Protein AF-0000000083795504 (afdb_homodimer)

Nearest PDB structures (foldseek):
  6hc2-assembly4_S  TM=4.265E-01  e=1.303E-07  Homo sapiens
  3ro3-assembly1_A  TM=8.798E-01  e=2.213E-03  Mus musculus
  3u3w-assembly1_B  TM=5.110E-01  e=3.982E-05  Bacillus thuringiensis Bt407
  8rsv-assembly1_A  TM=3.114E-01  e=2.878E-05  Bacillus phage phi3T
  8rtc-assembly1_A  TM=3.128E-01  e=3.982E-05  Bacillus phage phi3T

Radius of gyration: 34.55 Å; Cα contacts (8 Å, |Δi|>4): 1067; chains: 2; bounding box: 99×102×75 Å

InterPro domains:
  IPR001387 Cro/C1-type, helix-turn-helix domain [PF01381] (10-63)
  IPR001387 Cro/C1-type, helix-turn-helix domain [PS50943] (10-63)
  IPR001387 Cro/C1-type, helix-turn-helix domain [SM00530] (9-63)
  IPR001387 Cro/C1-type, helix-turn-helix domain [cd00093] (7-63)
  IPR010982 Lambda repressor-like, DNA-binding domain superfamily [SSF47413] (4-68)
  IPR011990 Tetratricopeptide-like helical domain superfamily [G3DSA:1.25.40.10] (1-102)
  IPR011990 Tetratricopeptide-like helical domain superfamily [G3DSA:1.25.40.10] (134-256)
  IPR011990 Tetratricopeptide-like helical domain superfamily [G3DSA:1.25.40.10] (257-430)
  IPR011990 Tetratricopeptide-like helical domain superfamily [SSF48452] (115-347)
  IPR019734 Tetratricopeptide repeat [SM00028] (75-108)
  IPR019734 Tetratricopeptide repeat [SM00028] (115-148)
  IPR019734 Tetratricopeptide repeat [SM00028] (155-188)
  IPR019734 Tetratricopeptide repeat [SM00028] (197-230)
  IPR019734 Tetratricopeptide repeat [SM00028] (237-270)
  IPR019734 Tetratricopeptide repeat [SM00028] (277-310)
  IPR019734 Tetratricopeptide repeat [SM00028] (395-428)
  IPR051476 Bacterial Response Regulator Aspartate Phosphatase [PTHR46630] (54-316)

Structure (mmCIF, N/CA/C/O backbone):
data_AF-0000000083795504-model_v1
#
loop_
_entity.id
_entity.type
_entity.pdbx_description
1 polymer 'Transcriptional regulator'
#
loop_
_atom_site.group_PDB
_atom_site.id
_atom_site.type_symbol
_atom_site.label_atom_id
_atom_site.label_alt_id
_atom_site.label_comp_id
_atom_site.label_asym_id
_atom_site.label_entity_id
_atom_site.label_seq_id
_atom_site.pdbx_PDB_ins_code
_atom_site.Cartn_x
_atom_site.Cartn_y
_atom_site.Cartn_z
_atom_site.occupancy
_atom_site.B_iso_or_equiv
_atom_site.auth_seq_id
_atom_site.auth_comp_id
_atom_site.auth_asym_id
_atom_site.auth_atom_id
_atom_site.pdbx_PDB_model_num
ATOM 1 N N . MET A 1 1 ? 1.932 30.531 -11.609 1 74.56 1 MET A N 1
ATOM 2 C CA . MET A 1 1 ? 0.791 30.781 -10.734 1 74.56 1 MET A CA 1
ATOM 3 C C . MET A 1 1 ? 0.932 32.125 -10.016 1 74.56 1 MET A C 1
ATOM 5 O O . MET A 1 1 ? 2.039 32.5 -9.641 1 74.56 1 MET A O 1
ATOM 9 N N . GLU A 1 2 ? -0.147 32.719 -10.016 1 80.94 2 GLU A N 1
ATOM 10 C CA . GLU A 1 2 ? -0.09 34.094 -9.508 1 80.94 2 GLU A CA 1
ATOM 11 C C . GLU A 1 2 ? -0.393 34.156 -8.016 1 80.94 2 GLU A C 1
ATOM 13 O O . GLU A 1 2 ? -1.283 33.438 -7.535 1 80.94 2 GLU A O 1
ATOM 18 N N . ILE A 1 3 ? 0.431 34.812 -7.25 1 87.06 3 ILE A N 1
ATOM 19 C CA . ILE A 1 3 ? 0.24 35.062 -5.828 1 87.06 3 ILE A CA 1
ATOM 20 C C . ILE A 1 3 ? -0.372 36.438 -5.633 1 87.06 3 ILE A C 1
ATOM 22 O O . ILE A 1 3 ? 0.105 37.438 -6.207 1 87.06 3 ILE A O 1
ATOM 26 N N . LEU A 1 4 ? -1.424 36.5 -4.934 1 87.94 4 LEU A N 1
ATOM 27 C CA . LEU A 1 4 ? -2.154 37.75 -4.789 1 87.94 4 LEU A CA 1
ATOM 28 C C . LEU A 1 4 ? -2.203 38.188 -3.328 1 87.94 4 LEU A C 1
ATOM 30 O O . LEU A 1 4 ? -2.363 37.375 -2.434 1 87.94 4 LEU A O 1
ATOM 34 N N . ALA A 1 5 ? -2.031 39.5 -3.154 1 87.5 5 ALA A N 1
ATOM 35 C CA . ALA A 1 5 ? -2.254 40.062 -1.83 1 87.5 5 ALA A CA 1
ATOM 36 C C . ALA A 1 5 ? -3.744 40.219 -1.546 1 87.5 5 ALA A C 1
ATOM 38 O O . ALA A 1 5 ? -4.574 40.062 -2.439 1 87.5 5 ALA A O 1
ATOM 39 N N . LEU A 1 6 ? -4.023 40.469 -0.328 1 87.75 6 LEU A N 1
ATOM 40 C CA . LEU A 1 6 ? -5.41 40.562 0.103 1 87.75 6 LEU A CA 1
ATOM 41 C C . LEU A 1 6 ? -6.184 41.562 -0.771 1 87.75 6 LEU A C 1
ATOM 43 O O . LEU A 1 6 ? -7.254 41.219 -1.289 1 87.75 6 LEU A O 1
ATOM 47 N N . GLY A 1 7 ? -5.652 42.719 -0.958 1 90 7 GLY A N 1
ATOM 48 C CA . GLY A 1 7 ? -6.316 43.719 -1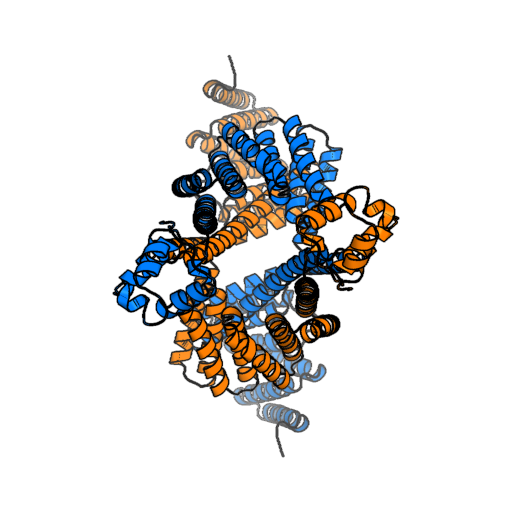.765 1 90 7 GLY A CA 1
ATOM 49 C C . GLY A 1 7 ? -6.5 43.312 -3.211 1 90 7 GLY A C 1
ATOM 50 O O . GLY A 1 7 ? -7.539 43.594 -3.814 1 90 7 GLY A O 1
ATOM 51 N N . GLU A 1 8 ? -5.543 42.656 -3.727 1 90.62 8 GLU A N 1
ATOM 52 C CA . GLU A 1 8 ? -5.598 42.188 -5.105 1 90.62 8 GLU A CA 1
ATOM 53 C C . GLU A 1 8 ? -6.664 41.125 -5.277 1 90.62 8 GLU A C 1
ATOM 55 O O . GLU A 1 8 ? -7.316 41.031 -6.32 1 90.62 8 GLU A O 1
ATOM 60 N N . LYS A 1 9 ? -6.762 40.281 -4.289 1 90.94 9 LYS A N 1
ATOM 61 C CA . LYS A 1 9 ? -7.797 39.25 -4.32 1 90.94 9 LYS A CA 1
ATOM 62 C C . LYS A 1 9 ? -9.188 39.875 -4.367 1 90.94 9 LYS A C 1
ATOM 64 O O . LYS A 1 9 ? -10.055 39.406 -5.113 1 90.94 9 LYS A O 1
ATOM 69 N N . ILE A 1 10 ? -9.328 40.812 -3.57 1 92 10 ILE A N 1
ATOM 70 C CA . ILE A 1 10 ? -10.609 41.5 -3.494 1 92 10 ILE A CA 1
ATOM 71 C C . ILE A 1 10 ? -10.922 42.156 -4.836 1 92 10 ILE A C 1
ATOM 73 O O . ILE A 1 10 ? -12.023 42 -5.367 1 92 10 ILE A O 1
ATOM 77 N N . LYS A 1 11 ? -9.969 42.844 -5.332 1 92.69 11 LYS A N 1
ATOM 78 C CA . LYS A 1 11 ? -10.133 43.531 -6.617 1 92.69 11 LYS A CA 1
ATOM 79 C C . LYS A 1 11 ? -10.469 42.531 -7.723 1 92.69 11 LYS A C 1
ATOM 81 O O . LYS A 1 11 ? -11.367 42.75 -8.531 1 92.69 11 LYS A O 1
ATOM 86 N N . ARG A 1 12 ? -9.711 41.5 -7.789 1 92.19 12 ARG A N 1
ATOM 87 C CA . ARG A 1 12 ? -9.906 40.469 -8.82 1 92.19 12 ARG A CA 1
ATOM 88 C C . ARG A 1 12 ? -11.312 39.875 -8.75 1 92.19 12 ARG A C 1
ATOM 90 O O . ARG A 1 12 ? -11.977 39.75 -9.773 1 92.19 12 ARG A O 1
ATOM 97 N N . ARG A 1 13 ? -11.664 39.5 -7.531 1 91.88 13 ARG A N 1
ATOM 98 C CA . ARG A 1 13 ? -12.984 38.906 -7.352 1 91.88 13 ARG A CA 1
ATOM 99 C C . ARG A 1 13 ? -14.078 39.906 -7.703 1 91.88 13 ARG A C 1
ATOM 101 O O . ARG A 1 13 ? -15.102 39.562 -8.289 1 91.88 13 ARG A O 1
ATOM 108 N N . ARG A 1 14 ? -13.914 41.125 -7.215 1 93.38 14 ARG A N 1
ATOM 109 C CA . ARG A 1 14 ? -14.859 42.188 -7.535 1 93.38 14 ARG A CA 1
ATOM 110 C C . ARG A 1 14 ? -15.031 42.312 -9.047 1 93.38 14 ARG A C 1
ATOM 112 O O . ARG A 1 14 ? -16.156 42.406 -9.547 1 93.38 14 ARG A O 1
ATOM 119 N N . LYS A 1 15 ? -13.977 42.25 -9.789 1 93.19 15 LYS A N 1
ATOM 120 C CA . LYS A 1 15 ? -14 42.375 -11.242 1 93.19 15 LYS A CA 1
ATOM 121 C C . LYS A 1 15 ? -14.625 41.156 -11.898 1 93.19 15 LYS A C 1
ATOM 123 O O . LYS A 1 15 ? -15.336 41.25 -12.898 1 93.19 15 LYS A O 1
ATOM 128 N N . GLU A 1 16 ? -14.289 40.094 -11.391 1 91.88 16 GLU A N 1
ATOM 129 C CA . GLU A 1 16 ? -14.859 38.844 -11.898 1 91.88 16 GLU A CA 1
ATOM 130 C C . GLU A 1 16 ? -16.375 38.844 -11.805 1 91.88 16 GLU A C 1
ATOM 132 O O . GLU A 1 16 ? -17.062 38.25 -12.641 1 91.88 16 GLU A O 1
ATOM 137 N N . LEU A 1 17 ? -16.875 39.406 -10.711 1 93.56 17 LEU A N 1
ATOM 138 C CA . LEU A 1 17 ? -18.312 39.469 -10.484 1 93.56 17 LEU A CA 1
ATOM 139 C C . LEU A 1 17 ? -18.906 40.719 -11.141 1 93.56 17 LEU A C 1
ATOM 141 O O . LEU A 1 17 ? -20.078 41.031 -10.938 1 93.56 17 LEU A O 1
ATOM 145 N N . ASN A 1 18 ? -18.141 41.469 -11.82 1 94 18 ASN A N 1
ATOM 146 C CA . ASN A 1 18 ? -18.531 42.688 -12.531 1 94 18 ASN A CA 1
ATOM 147 C C . ASN A 1 18 ? -19.141 43.719 -11.586 1 94 18 ASN A C 1
ATOM 149 O O . ASN A 1 18 ? -20.156 44.344 -11.898 1 94 18 ASN A O 1
ATOM 153 N N . MET A 1 19 ? -18.531 43.812 -10.492 1 93.94 19 MET A N 1
ATOM 154 C CA . MET A 1 19 ? -18.984 44.781 -9.5 1 93.94 19 MET A CA 1
ATOM 155 C C . MET A 1 19 ? -18.109 46.031 -9.531 1 93.94 19 MET A C 1
ATOM 157 O O . MET A 1 19 ? -16.891 45.938 -9.711 1 93.94 19 MET A O 1
ATOM 161 N N . THR A 1 20 ? -18.766 47.219 -9.391 1 93.88 20 THR A N 1
ATOM 162 C CA . THR A 1 20 ? -18.031 48.438 -9.164 1 93.88 20 THR A CA 1
ATOM 163 C C . THR A 1 20 ? -17.672 48.594 -7.684 1 93.88 20 THR A C 1
ATOM 165 O O . THR A 1 20 ? -18.156 47.844 -6.844 1 93.88 20 THR A O 1
ATOM 168 N N . LEU A 1 21 ? -16.828 49.594 -7.344 1 94.12 21 LEU A N 1
ATOM 169 C CA . LEU A 1 21 ? -16.5 49.875 -5.953 1 94.12 21 LEU A CA 1
ATOM 170 C C . LEU A 1 21 ? -17.75 50.219 -5.156 1 94.12 21 LEU A C 1
ATOM 172 O O . LEU A 1 21 ? -17.891 49.844 -3.994 1 94.12 21 LEU A O 1
ATOM 176 N N . LYS A 1 22 ? -18.641 50.938 -5.828 1 93 22 LYS A N 1
ATOM 177 C CA . LYS A 1 22 ? -19.891 51.344 -5.188 1 93 22 LYS A CA 1
ATOM 178 C C . LYS A 1 22 ? -20.781 50.156 -4.922 1 93 22 LYS A C 1
ATOM 180 O O . LYS A 1 22 ? -21.438 50.062 -3.877 1 93 22 LYS A O 1
ATOM 185 N N . ASP A 1 23 ? -20.828 49.281 -5.879 1 93.44 23 ASP A N 1
ATOM 186 C CA . ASP A 1 23 ? -21.625 48.062 -5.742 1 93.44 23 ASP A CA 1
ATOM 187 C C . ASP A 1 23 ? -21.156 47.25 -4.539 1 93.44 23 ASP A C 1
ATOM 189 O O . ASP A 1 23 ? -21.984 46.719 -3.793 1 93.44 23 ASP A O 1
ATOM 193 N N . LEU A 1 24 ? -19.875 47.125 -4.395 1 94.19 24 LEU A N 1
ATOM 194 C CA . LEU A 1 24 ? -19.312 46.312 -3.32 1 94.19 24 LEU A CA 1
ATOM 195 C C . LEU A 1 24 ? -19.469 47 -1.973 1 94.19 24 LEU A C 1
ATOM 197 O O . LEU A 1 24 ? -19.703 46.344 -0.955 1 94.19 24 LEU A O 1
ATOM 201 N N . ALA A 1 25 ? -19.328 48.281 -1.902 1 91.75 25 ALA A N 1
ATOM 202 C CA . ALA A 1 25 ? -19.438 49.031 -0.665 1 91.75 25 ALA A CA 1
ATOM 203 C C . ALA A 1 25 ? -20.844 48.938 -0.086 1 91.75 25 ALA A C 1
ATOM 205 O O . ALA A 1 25 ? -21.031 48.875 1.132 1 91.75 25 ALA A O 1
ATOM 206 N N . GLY A 1 26 ? -21.766 48.969 -1.005 1 87.06 26 GLY A N 1
ATOM 207 C CA . GLY A 1 26 ? -23.141 49 -0.527 1 87.06 26 GLY A CA 1
ATOM 208 C C . GLY A 1 26 ? -23.406 50.125 0.457 1 87.06 26 GLY A C 1
ATOM 209 O O . GLY A 1 26 ? -23.031 51.281 0.22 1 87.06 26 GLY A O 1
ATOM 210 N N . ASP A 1 27 ? -24.172 49.812 1.562 1 85.56 27 ASP A N 1
ATOM 211 C CA . ASP A 1 27 ? -24.516 50.812 2.564 1 85.56 27 ASP A CA 1
ATOM 212 C C . ASP A 1 27 ? -23.672 50.625 3.828 1 85.56 27 ASP A C 1
ATOM 214 O O . ASP A 1 27 ? -23.875 51.344 4.816 1 85.56 27 ASP A O 1
ATOM 218 N N . ARG A 1 28 ? -22.75 49.719 3.742 1 85.88 28 ARG A N 1
ATOM 219 C CA . ARG A 1 28 ? -22.016 49.344 4.949 1 85.88 28 ARG A CA 1
ATOM 220 C C . ARG A 1 28 ? -20.734 50.156 5.09 1 85.88 28 ARG A C 1
ATOM 222 O O . ARG A 1 28 ? -20.328 50.5 6.203 1 85.88 28 ARG A O 1
ATOM 229 N N . ILE A 1 29 ? -20.156 50.344 3.936 1 86.56 29 ILE A N 1
ATOM 230 C CA . ILE A 1 29 ? -18.891 51.094 3.969 1 86.56 29 ILE A CA 1
ATOM 231 C C . ILE A 1 29 ? -18.781 52 2.742 1 86.56 29 ILE A C 1
ATOM 233 O O . ILE A 1 29 ? -19.641 51.938 1.861 1 86.56 29 ILE A O 1
ATOM 237 N N . THR A 1 30 ? -17.812 52.906 2.744 1 90.62 30 THR A N 1
ATOM 238 C CA . THR A 1 30 ? -17.641 53.844 1.623 1 90.62 30 THR A CA 1
ATOM 239 C C . THR A 1 30 ? -16.766 53.219 0.538 1 90.62 30 THR A C 1
ATOM 241 O O . THR A 1 30 ? -15.906 52.375 0.83 1 90.62 30 THR A O 1
ATOM 244 N N . PRO A 1 31 ? -17.094 53.562 -0.785 1 93.06 31 PRO A N 1
ATOM 245 C CA . PRO A 1 31 ? -16.234 53.094 -1.878 1 93.06 31 PRO A CA 1
ATOM 246 C C . PRO A 1 31 ? -14.773 53.438 -1.672 1 93.06 31 PRO A C 1
ATOM 248 O O . PRO A 1 31 ? -13.883 52.719 -2.09 1 93.06 31 PRO A O 1
ATOM 251 N N . GLY A 1 32 ? -14.617 54.531 -1.048 1 91.31 32 GLY A N 1
ATOM 252 C CA . GLY A 1 32 ? -13.258 54.969 -0.74 1 91.31 32 GLY A CA 1
ATOM 253 C C . GLY A 1 32 ? -12.523 54 0.161 1 91.31 32 GLY A C 1
ATOM 254 O O . GLY A 1 32 ? -11.336 53.719 -0.04 1 91.31 32 GLY A O 1
ATOM 255 N N . GLN A 1 33 ? -13.172 53.469 1.122 1 90.44 33 GLN A N 1
ATOM 256 C CA . GLN A 1 33 ? -12.586 52.5 2.037 1 90.44 33 GLN A CA 1
ATOM 257 C C . GLN A 1 33 ? -12.211 51.219 1.308 1 90.44 33 GLN A C 1
ATOM 259 O O . GLN A 1 33 ? -11.172 50.594 1.593 1 90.44 33 GLN A O 1
ATOM 264 N N . ILE A 1 34 ? -13.023 50.812 0.419 1 92.19 34 ILE A N 1
ATOM 265 C CA . ILE A 1 34 ? -12.758 49.625 -0.362 1 92.19 34 ILE A CA 1
ATOM 266 C C . ILE A 1 34 ? -11.523 49.812 -1.237 1 92.19 34 ILE A C 1
ATOM 268 O O . ILE A 1 34 ? -10.688 48.938 -1.371 1 92.19 34 ILE A O 1
ATOM 272 N N . SER A 1 35 ? -11.477 51 -1.855 1 92.75 35 SER A N 1
ATOM 273 C CA . SER A 1 35 ? -10.336 51.312 -2.707 1 92.75 35 SER A CA 1
ATOM 274 C C . SER A 1 35 ? -9.023 51.25 -1.925 1 92.75 35 SER A C 1
ATOM 276 O O . SER A 1 35 ? -8.008 50.812 -2.441 1 92.75 35 SER A O 1
ATOM 278 N N . LEU A 1 36 ? -9.078 51.688 -0.668 1 92 36 LEU A N 1
ATOM 279 C CA . LEU A 1 36 ? -7.895 51.656 0.19 1 92 36 LEU A CA 1
ATOM 280 C C . LEU A 1 36 ? -7.496 50.219 0.511 1 92 36 LEU A C 1
ATOM 282 O O . LEU A 1 36 ? -6.305 49.906 0.557 1 92 36 LEU A O 1
ATOM 286 N N . VAL A 1 37 ? -8.391 49.406 0.729 1 90.25 37 VAL A N 1
ATOM 287 C CA . VAL A 1 37 ? -8.141 48 1.032 1 90.25 37 VAL A CA 1
ATOM 288 C C . VAL A 1 37 ? -7.578 47.281 -0.202 1 90.25 37 VAL A C 1
ATOM 290 O O . VAL A 1 37 ? -6.598 46.562 -0.111 1 90.25 37 VAL A O 1
ATOM 293 N N . GLU A 1 38 ? -8.148 47.562 -1.404 1 92.62 38 GLU A N 1
ATOM 294 C CA . GLU A 1 38 ? -7.734 46.938 -2.648 1 92.62 38 GLU A CA 1
ATOM 295 C C . GLU A 1 38 ? -6.312 47.312 -3.031 1 92.62 38 GLU A C 1
ATOM 297 O O . GLU A 1 38 ? -5.59 46.531 -3.656 1 92.62 38 GLU A O 1
ATOM 302 N N . SER A 1 39 ? -5.977 48.562 -2.654 1 91 39 SER A N 1
ATOM 303 C CA . SER A 1 39 ? -4.648 49.062 -3.008 1 91 39 SER A CA 1
ATOM 304 C C . SER A 1 39 ? -3.629 48.719 -1.926 1 91 39 SER A C 1
ATOM 306 O O . SER A 1 39 ? -2.447 49.062 -2.059 1 91 39 SER A O 1
ATOM 308 N N . GLY A 1 40 ? -4.035 48.062 -0.874 1 87.94 40 GLY A N 1
ATOM 309 C CA . GLY A 1 40 ? -3.143 47.625 0.188 1 87.94 40 GLY A CA 1
ATOM 310 C C . GLY A 1 40 ? -2.814 48.719 1.182 1 87.94 40 GLY A C 1
ATOM 311 O O . GLY A 1 40 ? -1.917 48.562 2.012 1 87.94 40 GLY A O 1
ATOM 312 N N . ARG A 1 41 ? -3.572 49.812 1.21 1 89.75 41 ARG A N 1
ATOM 313 C CA . ARG A 1 41 ? -3.27 50.969 2.037 1 89.75 41 ARG A CA 1
ATOM 314 C C . ARG A 1 41 ? -4.027 50.906 3.359 1 89.75 41 ARG A C 1
ATOM 316 O O . ARG A 1 41 ? -3.764 51.688 4.266 1 89.75 41 ARG A O 1
ATOM 323 N N . SER A 1 42 ? -4.965 50.062 3.441 1 84.62 42 SER A N 1
ATOM 324 C CA . SER A 1 42 ? -5.707 49.875 4.68 1 84.62 42 SER A CA 1
ATOM 325 C C . SER A 1 42 ? -5.988 48.375 4.918 1 84.62 42 SER A C 1
ATOM 327 O O . SER A 1 42 ? -6.289 47.656 3.977 1 84.62 42 SER A O 1
ATOM 329 N N . ASN A 1 43 ? -5.754 47.969 6.125 1 82.12 43 ASN A N 1
ATOM 330 C CA . ASN A 1 43 ? -6.117 46.625 6.496 1 82.12 43 ASN A CA 1
ATOM 331 C C . ASN A 1 43 ? -7.547 46.531 7.031 1 82.12 43 ASN A C 1
ATOM 333 O O . ASN A 1 43 ? -7.891 47.25 7.988 1 82.12 43 ASN A O 1
ATOM 337 N N . PRO A 1 44 ? -8.242 45.812 6.355 1 85.44 44 PRO A N 1
ATOM 338 C CA . PRO A 1 44 ? -9.641 45.75 6.789 1 85.44 44 PRO A CA 1
ATOM 339 C C . PRO A 1 44 ? -9.797 45.062 8.148 1 85.44 44 PRO A C 1
ATOM 341 O O . PRO A 1 44 ? -8.969 44.25 8.531 1 85.44 44 PRO A O 1
ATOM 344 N N . SER A 1 45 ? -10.828 45.5 8.906 1 79.25 45 SER A N 1
ATOM 345 C CA . SER A 1 45 ? -11.219 44.812 10.133 1 79.25 45 SER A CA 1
ATOM 346 C C . SER A 1 45 ? -11.852 43.469 9.828 1 79.25 45 SER A C 1
ATOM 348 O O . SER A 1 45 ? -12.172 43.156 8.68 1 79.25 45 SER A O 1
ATOM 350 N N . MET A 1 46 ? -11.922 42.531 10.828 1 79.88 46 MET A N 1
ATOM 351 C CA . MET A 1 46 ? -12.539 41.25 10.641 1 79.88 46 MET A CA 1
ATOM 352 C C . MET A 1 46 ? -13.984 41.375 10.172 1 79.88 46 MET A C 1
ATOM 354 O O . MET A 1 46 ? -14.445 40.594 9.328 1 79.88 46 MET A O 1
ATOM 358 N N . ASP A 1 47 ? -14.625 42.312 10.75 1 81.38 47 ASP A N 1
ATOM 359 C CA . ASP A 1 47 ? -16 42.562 10.352 1 81.38 47 ASP A CA 1
ATOM 360 C C . ASP A 1 47 ? -16.094 42.938 8.875 1 81.38 47 ASP A C 1
ATOM 362 O O . ASP A 1 47 ? -16.969 42.469 8.156 1 81.38 47 ASP A O 1
ATOM 366 N N . LEU A 1 48 ? -15.336 43.844 8.477 1 87.12 48 LEU A N 1
ATOM 367 C CA . LEU A 1 48 ? -15.305 44.25 7.074 1 87.12 48 LEU A CA 1
ATOM 368 C C . LEU A 1 48 ? -14.922 43.094 6.172 1 87.12 48 LEU A C 1
ATOM 370 O O . LEU A 1 48 ? -15.484 42.938 5.082 1 87.12 48 LEU A O 1
ATOM 374 N N . LEU A 1 49 ? -14 42.281 6.566 1 88.06 49 LEU A N 1
ATOM 375 C CA . LEU A 1 49 ? -13.57 41.125 5.793 1 88.06 49 LEU A CA 1
ATOM 376 C C . LEU A 1 49 ? -14.727 40.156 5.594 1 88.06 49 LEU A C 1
ATOM 378 O O . LEU A 1 49 ? -14.883 39.562 4.516 1 88.06 49 LEU A O 1
ATOM 382 N N . GLU A 1 50 ? -15.406 39.906 6.645 1 85.62 50 GLU A N 1
ATOM 383 C CA . GLU A 1 50 ? -16.562 39.031 6.562 1 85.62 50 GLU A CA 1
ATOM 384 C C . GLU A 1 50 ? -17.594 39.562 5.562 1 85.62 50 GLU A C 1
ATOM 386 O O . GLU A 1 50 ? -18.156 38.781 4.777 1 85.62 50 GLU A O 1
ATOM 391 N N . TYR A 1 51 ? -17.844 40.812 5.68 1 89.38 51 TYR A N 1
ATOM 392 C CA . TYR A 1 51 ? -18.766 41.469 4.754 1 89.38 51 TYR A CA 1
ATOM 393 C C . TYR A 1 51 ? -18.297 41.281 3.312 1 89.38 51 TYR A C 1
ATOM 395 O O . TYR A 1 51 ? -19.062 40.906 2.439 1 89.38 51 TYR A O 1
ATOM 403 N N . LEU A 1 52 ? -17.062 41.594 3.07 1 91.62 52 LEU A N 1
ATOM 404 C CA . LEU A 1 52 ? -16.5 41.5 1.727 1 91.62 52 LEU A CA 1
ATOM 405 C C . LEU A 1 52 ? -16.547 40.062 1.208 1 91.62 52 LEU A C 1
ATOM 407 O O . LEU A 1 52 ? -16.844 39.844 0.035 1 91.62 52 LEU A O 1
ATOM 411 N N . ALA A 1 53 ? -16.156 39.125 2.066 1 89.69 53 ALA A N 1
ATOM 412 C CA . ALA A 1 53 ? -16.188 37.719 1.679 1 89.69 53 ALA A CA 1
ATOM 413 C C . ALA A 1 53 ? -17.594 37.281 1.241 1 89.69 53 ALA A C 1
ATOM 415 O O . ALA A 1 53 ? -17.75 36.562 0.249 1 89.69 53 ALA A O 1
ATOM 416 N N . GLU A 1 54 ? -18.531 37.656 1.963 1 88.56 54 GLU A N 1
ATOM 417 C CA . GLU A 1 54 ? -19.922 37.344 1.643 1 88.56 54 GLU A CA 1
ATOM 418 C C . GLU A 1 54 ? -20.344 37.969 0.319 1 88.56 54 GLU A C 1
ATOM 420 O O . GLU A 1 54 ? -20.938 37.312 -0.532 1 88.56 54 GLU A O 1
ATOM 425 N N . GLU A 1 55 ? -20.078 39.25 0.192 1 91.19 55 GLU A N 1
ATOM 426 C CA . GLU A 1 55 ? -20.484 39.969 -1.01 1 91.19 55 GLU A CA 1
ATOM 427 C C . GLU A 1 55 ? -19.766 39.438 -2.246 1 91.19 55 GLU A C 1
ATOM 429 O O . GLU A 1 55 ? -20.328 39.438 -3.342 1 91.19 55 GLU A O 1
ATOM 434 N N . LEU A 1 56 ? -18.609 39.031 -2.061 1 93.12 56 LEU A N 1
ATOM 435 C CA . LEU A 1 56 ? -17.797 38.562 -3.178 1 93.12 56 LEU A CA 1
ATOM 436 C C . LEU A 1 56 ? -17.922 37.062 -3.35 1 93.12 56 LEU A C 1
ATOM 438 O O . LEU A 1 56 ? -17.203 36.469 -4.156 1 93.12 56 LEU A O 1
ATOM 442 N N . GLN A 1 57 ? -18.672 36.438 -2.553 1 89.81 57 GLN A N 1
ATOM 443 C CA . GLN A 1 57 ? -18.953 35 -2.658 1 89.81 57 GLN A CA 1
ATOM 444 C C . GLN A 1 57 ? -17.688 34.188 -2.5 1 89.81 57 GLN A C 1
ATOM 446 O O . GLN A 1 57 ? -17.391 33.312 -3.332 1 89.81 57 GLN A O 1
ATOM 451 N N . THR A 1 58 ? -16.922 34.531 -1.571 1 88.69 58 THR A N 1
ATOM 452 C CA . THR A 1 58 ? -15.711 33.781 -1.223 1 88.69 58 THR A CA 1
ATOM 453 C C . THR A 1 58 ? -15.602 33.594 0.29 1 88.69 58 THR A C 1
ATOM 455 O O . THR A 1 58 ? -16.562 33.844 1.019 1 88.69 58 THR A O 1
ATOM 458 N N . SER A 1 59 ? -14.508 33.062 0.749 1 81.31 59 SER A N 1
ATOM 459 C CA . SER A 1 59 ? -14.344 32.812 2.178 1 81.31 59 SER A CA 1
ATOM 460 C C . SER A 1 59 ? -13.32 33.781 2.777 1 81.31 59 SER A C 1
ATOM 462 O O . SER A 1 59 ? -12.469 34.312 2.062 1 81.31 59 SER A O 1
ATOM 464 N N . VAL A 1 60 ? -13.5 34.094 4.012 1 80.88 60 VAL A N 1
ATOM 465 C CA . VAL A 1 60 ? -12.539 34.938 4.727 1 80.88 60 VAL A CA 1
ATOM 466 C C . VAL A 1 60 ? -11.156 34.312 4.664 1 80.88 60 VAL A C 1
ATOM 468 O O . VAL A 1 60 ? -10.148 35 4.551 1 80.88 60 VAL A O 1
ATOM 471 N N . GLU A 1 61 ? -11.141 32.969 4.668 1 76.31 61 GLU A N 1
ATOM 472 C CA . GLU A 1 61 ? -9.883 32.25 4.609 1 76.31 61 GLU A CA 1
ATOM 473 C C . GLU A 1 61 ? -9.133 32.531 3.312 1 76.31 61 GLU A C 1
ATOM 475 O O . GLU A 1 61 ? -7.914 32.719 3.324 1 76.31 61 GLU A O 1
ATOM 480 N N . TYR A 1 62 ? -9.938 32.562 2.266 1 83 62 TYR A N 1
ATOM 481 C CA . TYR A 1 62 ? -9.344 32.844 0.97 1 83 62 TYR A CA 1
ATOM 482 C C . TYR A 1 62 ? -8.75 34.25 0.956 1 83 62 TYR A C 1
ATOM 484 O O . TYR A 1 62 ? -7.617 34.469 0.513 1 83 62 TYR A O 1
ATOM 492 N N . LEU A 1 63 ? -9.445 35.188 1.48 1 85.12 63 LEU A N 1
ATOM 493 C CA . LEU A 1 63 ? -9.016 36.594 1.447 1 85.12 63 LEU A CA 1
ATOM 494 C C . LEU A 1 63 ? -7.824 36.812 2.365 1 85.12 63 LEU A C 1
ATOM 496 O O . LEU A 1 63 ? -6.922 37.594 2.039 1 85.12 63 LEU A O 1
ATOM 500 N N . MET A 1 64 ? -7.766 36.031 3.434 1 80.5 64 MET A N 1
ATOM 501 C CA . MET A 1 64 ? -6.754 36.281 4.457 1 80.5 64 MET A CA 1
ATOM 502 C C . MET A 1 64 ? -5.5 35.469 4.195 1 80.5 64 MET A C 1
ATOM 504 O O . MET A 1 64 ? -4.473 35.656 4.844 1 80.5 64 MET A O 1
ATOM 508 N N . GLU A 1 65 ? -5.633 34.531 3.297 1 81.31 65 GLU A N 1
ATOM 509 C CA . GLU A 1 65 ? -4.457 33.719 3.029 1 81.31 65 GLU A CA 1
ATOM 510 C C . GLU A 1 65 ? -3.256 34.594 2.646 1 81.31 65 GLU A C 1
ATOM 512 O O . GLU A 1 65 ? -3.34 35.406 1.729 1 81.31 65 GLU A O 1
ATOM 517 N N . SER A 1 66 ? -2.172 34.406 3.418 1 84.06 66 SER A N 1
ATOM 518 C CA . SER A 1 66 ? -0.989 35.219 3.188 1 84.06 66 SER A CA 1
ATOM 519 C C . SER A 1 66 ? -0.307 34.844 1.873 1 84.06 66 SER A C 1
ATOM 521 O O . SER A 1 66 ? -0.557 33.781 1.317 1 84.06 66 SER A O 1
ATOM 523 N N . GLU A 1 67 ? 0.488 35.688 1.391 1 86.5 67 GLU A N 1
ATOM 524 C CA . GLU A 1 67 ? 1.288 35.438 0.201 1 86.5 67 GLU A CA 1
ATOM 525 C C . GLU A 1 67 ? 2.229 34.25 0.432 1 86.5 67 GLU A C 1
ATOM 527 O O . GLU A 1 67 ? 2.434 33.406 -0.464 1 86.5 67 GLU A O 1
ATOM 532 N N . GLU A 1 68 ? 2.756 34.219 1.602 1 87.94 68 GLU A N 1
ATOM 533 C CA . GLU A 1 68 ? 3.66 33.125 1.959 1 87.94 68 GLU A CA 1
ATOM 534 C C . GLU A 1 68 ? 2.945 31.781 1.919 1 87.94 68 GLU A C 1
ATOM 536 O O . GLU A 1 68 ? 3.5 30.797 1.436 1 87.94 68 GLU A O 1
ATOM 541 N N . THR A 1 69 ? 1.765 31.812 2.367 1 88.81 69 THR A N 1
ATOM 542 C CA . THR A 1 69 ? 0.987 30.578 2.375 1 88.81 69 THR A CA 1
ATOM 543 C C . THR A 1 69 ? 0.631 30.156 0.953 1 88.81 69 THR A C 1
ATOM 545 O O . THR A 1 69 ? 0.64 28.969 0.635 1 88.81 69 THR A O 1
ATOM 548 N N . GLN A 1 70 ? 0.286 31.094 0.155 1 89.62 70 GLN A N 1
ATOM 549 C CA . GLN A 1 70 ? 0.021 30.797 -1.25 1 89.62 70 GLN A CA 1
ATOM 550 C C . GLN A 1 70 ? 1.252 30.203 -1.932 1 89.62 70 GLN A C 1
ATOM 552 O O . GLN A 1 70 ? 1.15 29.219 -2.652 1 89.62 70 GLN A O 1
ATOM 557 N N . ALA A 1 71 ? 2.355 30.828 -1.632 1 92 71 ALA A N 1
ATOM 558 C CA . ALA A 1 71 ? 3.611 30.359 -2.207 1 92 71 ALA A CA 1
ATOM 559 C C . ALA A 1 71 ? 3.93 28.938 -1.736 1 92 71 ALA A C 1
ATOM 561 O O . ALA A 1 71 ? 4.453 28.125 -2.502 1 92 71 ALA A O 1
ATOM 562 N N . GLU A 1 72 ? 3.686 28.688 -0.529 1 92.31 72 GLU A N 1
ATOM 563 C CA . GLU A 1 72 ? 3.902 27.359 0.034 1 92.31 72 GLU A CA 1
ATOM 564 C C . GLU A 1 72 ? 3.07 26.297 -0.693 1 92.31 72 GLU A C 1
ATOM 566 O O . GLU A 1 72 ? 3.578 25.234 -1.052 1 92.31 72 GLU A O 1
ATOM 571 N N . LYS A 1 73 ? 1.827 26.641 -0.96 1 91.69 73 LYS A N 1
ATOM 572 C CA . LYS A 1 73 ? 0.941 25.719 -1.657 1 91.69 73 LYS A CA 1
ATOM 573 C C . LYS A 1 73 ? 1.426 25.453 -3.082 1 91.69 73 LYS A C 1
ATOM 575 O O . LYS A 1 73 ? 1.439 24.312 -3.541 1 91.69 73 LYS A O 1
ATOM 580 N N . ILE A 1 74 ? 1.789 26.5 -3.684 1 93.62 74 ILE A N 1
ATOM 581 C CA . ILE A 1 74 ? 2.295 26.391 -5.047 1 93.62 74 ILE A CA 1
ATOM 582 C C . ILE A 1 74 ? 3.557 25.531 -5.062 1 93.62 74 ILE A C 1
ATOM 584 O O . ILE A 1 74 ? 3.711 24.656 -5.922 1 93.62 74 ILE A O 1
ATOM 588 N N . SER A 1 75 ? 4.391 25.766 -4.086 1 94.69 75 SER A N 1
ATOM 589 C CA . SER A 1 75 ? 5.637 25.016 -3.992 1 94.69 75 SER A CA 1
ATOM 590 C C . SER A 1 75 ? 5.375 23.547 -3.713 1 94.69 75 SER A C 1
ATOM 592 O O . SER A 1 75 ? 6.066 22.672 -4.246 1 94.69 75 SER A O 1
ATOM 594 N N . ILE A 1 76 ? 4.402 23.281 -2.906 1 94.81 76 ILE A N 1
ATOM 595 C CA . ILE A 1 76 ? 4.031 21.906 -2.607 1 94.81 76 ILE A CA 1
ATOM 596 C C . ILE A 1 76 ? 3.615 21.188 -3.893 1 94.81 76 ILE A C 1
ATOM 598 O O . ILE A 1 76 ? 4.047 20.062 -4.156 1 94.81 76 ILE A O 1
ATOM 602 N N . TYR A 1 77 ? 2.816 21.875 -4.645 1 94.31 77 TYR A N 1
ATOM 603 C CA . TYR A 1 77 ? 2.367 21.297 -5.91 1 94.31 77 TYR A CA 1
ATOM 604 C C . TYR A 1 77 ? 3.551 20.969 -6.812 1 94.31 77 TYR A C 1
ATOM 606 O O . TYR A 1 77 ? 3.662 19.859 -7.316 1 94.31 77 TYR A O 1
ATOM 614 N N . TYR A 1 78 ? 4.422 21.938 -6.984 1 95 78 TYR A N 1
ATOM 615 C CA . TYR A 1 78 ? 5.57 21.734 -7.859 1 95 78 TYR A CA 1
ATOM 616 C C . TYR A 1 78 ? 6.477 20.641 -7.328 1 95 78 TYR A C 1
ATOM 618 O O . TYR A 1 78 ? 7.004 19.828 -8.102 1 95 78 TYR A O 1
ATOM 626 N N . GLU A 1 79 ? 6.68 20.625 -6.027 1 95.56 79 GLU A N 1
ATOM 627 C CA . GLU A 1 79 ? 7.488 19.594 -5.379 1 95.56 79 GLU A CA 1
ATOM 628 C C . GLU A 1 79 ? 6.922 18.203 -5.633 1 95.56 79 GLU A C 1
ATOM 630 O O . GLU A 1 79 ? 7.652 17.281 -6.012 1 95.56 79 GLU A O 1
ATOM 635 N N . GLN A 1 80 ? 5.652 18.062 -5.43 1 95 80 GLN A N 1
ATOM 636 C CA . GLN A 1 80 ? 4.988 16.781 -5.617 1 95 80 GLN A CA 1
ATOM 637 C C . GLN A 1 80 ? 5.066 16.328 -7.07 1 95 80 GLN A C 1
ATOM 639 O O . GLN A 1 80 ? 5.344 15.156 -7.348 1 95 80 GLN A O 1
ATOM 644 N N . MET A 1 81 ? 4.879 17.266 -7.949 1 95 81 MET A N 1
ATOM 645 C CA . MET A 1 81 ? 4.969 16.953 -9.375 1 95 81 MET A CA 1
ATOM 646 C C . MET A 1 81 ? 6.387 16.531 -9.75 1 95 81 MET A C 1
ATOM 648 O O . MET A 1 81 ? 6.574 15.555 -10.469 1 95 81 MET A O 1
ATOM 652 N N . ALA A 1 82 ? 7.301 17.25 -9.25 1 94.81 82 ALA A N 1
ATOM 653 C CA . ALA A 1 82 ? 8.695 16.938 -9.547 1 94.81 82 ALA A CA 1
ATOM 654 C C . ALA A 1 82 ? 9.055 15.531 -9.086 1 94.81 82 ALA A C 1
ATOM 656 O O . ALA A 1 82 ? 9.586 14.734 -9.867 1 94.81 82 ALA A O 1
ATOM 657 N N . GLU A 1 83 ? 8.758 15.227 -7.84 1 94.88 83 GLU A N 1
ATOM 658 C CA . GLU A 1 83 ? 9.086 13.922 -7.27 1 94.88 83 GLU A CA 1
ATOM 659 C C . GLU A 1 83 ? 8.375 12.797 -8.023 1 94.88 83 GLU A C 1
ATOM 661 O O . GLU A 1 83 ? 8.977 11.75 -8.289 1 94.88 83 GLU A O 1
ATOM 666 N N . ALA A 1 84 ? 7.16 13.031 -8.383 1 93.88 84 ALA A N 1
ATOM 667 C CA . ALA A 1 84 ? 6.398 12.031 -9.117 1 93.88 84 ALA A CA 1
ATOM 668 C C . ALA A 1 84 ? 7.031 11.75 -10.477 1 93.88 84 ALA A C 1
ATOM 670 O O . ALA A 1 84 ? 7.195 10.586 -10.867 1 93.88 84 ALA A O 1
ATOM 671 N N . TYR A 1 85 ? 7.41 12.797 -11.203 1 92.75 85 TYR A N 1
ATOM 672 C CA . TYR A 1 85 ? 8.016 12.633 -12.516 1 92.75 85 TYR A CA 1
ATOM 673 C C . TYR A 1 85 ? 9.359 11.914 -12.406 1 92.75 85 TYR A C 1
ATOM 675 O O . TYR A 1 85 ? 9.711 11.102 -13.258 1 92.75 85 TYR A O 1
ATOM 683 N N . ILE A 1 86 ? 10.062 12.234 -11.367 1 93.06 86 ILE A N 1
ATOM 684 C CA . ILE A 1 86 ? 11.352 11.586 -11.148 1 93.06 86 ILE A CA 1
ATOM 685 C C . ILE A 1 86 ? 11.148 10.086 -10.938 1 93.06 86 ILE A C 1
ATOM 687 O O . ILE A 1 86 ? 11.844 9.266 -11.539 1 93.06 86 ILE A O 1
ATOM 691 N N . LEU A 1 87 ? 10.211 9.742 -10.102 1 91.75 87 LEU A N 1
ATOM 692 C CA . LEU A 1 87 ? 9.922 8.336 -9.82 1 91.75 87 LEU A CA 1
ATOM 693 C C . LEU A 1 87 ? 9.391 7.633 -11.062 1 91.75 87 LEU A C 1
ATOM 695 O O . LEU A 1 87 ? 9.578 6.426 -11.227 1 91.75 87 LEU A O 1
ATOM 699 N N . ALA A 1 88 ? 8.828 8.438 -11.992 1 91.38 88 ALA A N 1
ATOM 700 C CA . ALA A 1 88 ? 8.328 7.895 -13.25 1 91.38 88 ALA A CA 1
ATOM 701 C C . ALA A 1 88 ? 9.461 7.742 -14.266 1 91.38 88 ALA A C 1
ATOM 703 O O . ALA A 1 88 ? 9.258 7.195 -15.352 1 91.38 88 ALA A O 1
ATOM 704 N N . GLY A 1 89 ? 10.641 8.281 -13.984 1 90.69 89 GLY A N 1
ATOM 705 C CA . GLY A 1 89 ? 11.797 8.18 -14.859 1 90.69 89 GLY A CA 1
ATOM 706 C C . GLY A 1 89 ? 11.93 9.359 -15.805 1 90.69 89 GLY A C 1
ATOM 707 O O . GLY A 1 89 ? 12.812 9.367 -16.672 1 90.69 89 GLY A O 1
ATOM 708 N N . ASP A 1 90 ? 10.992 10.297 -15.664 1 93.19 90 ASP A N 1
ATOM 709 C CA . ASP A 1 90 ? 11.062 11.5 -16.484 1 93.19 90 ASP A CA 1
ATOM 710 C C . ASP A 1 90 ? 11.805 12.617 -15.75 1 93.19 90 ASP A C 1
ATOM 712 O O . ASP A 1 90 ? 11.188 13.555 -15.242 1 93.19 90 ASP A O 1
ATOM 716 N N . TYR A 1 91 ? 13.094 12.633 -15.812 1 93.44 91 TYR A N 1
ATOM 717 C CA . TYR A 1 91 ? 13.945 13.547 -15.055 1 93.44 91 TYR A CA 1
ATOM 718 C C . TYR A 1 91 ? 13.883 14.953 -15.625 1 93.44 91 TYR A C 1
ATOM 720 O O . TYR A 1 91 ? 14.031 15.938 -14.898 1 93.44 91 TYR A O 1
ATOM 728 N N . PHE A 1 92 ? 13.594 14.992 -16.906 1 94.06 92 PHE A N 1
ATOM 729 C CA . PHE A 1 92 ? 13.508 16.297 -17.547 1 94.06 92 PHE A CA 1
ATOM 730 C C . PHE A 1 92 ? 12.344 17.109 -16.984 1 94.06 92 PHE A C 1
ATOM 732 O O . PHE A 1 92 ? 12.523 18.25 -16.547 1 94.06 92 PHE A O 1
ATOM 739 N N . SER A 1 93 ? 11.156 16.484 -16.984 1 93.88 93 SER A N 1
ATOM 740 C CA . SER A 1 93 ? 9.992 17.141 -16.391 1 93.88 93 SER A CA 1
ATOM 741 C C . SER A 1 93 ? 10.211 17.422 -14.914 1 93.88 93 SER A C 1
ATOM 743 O O . SER A 1 93 ? 9.805 18.469 -14.414 1 93.88 93 SER A O 1
ATOM 745 N N . GLY A 1 94 ? 10.82 16.5 -14.242 1 94.56 94 GLY A N 1
ATOM 746 C CA . GLY A 1 94 ? 11.148 16.719 -12.836 1 94.56 94 GLY A CA 1
ATOM 747 C C . GLY A 1 94 ? 11.969 17.969 -12.602 1 94.56 94 GLY A C 1
ATOM 748 O O . GLY A 1 94 ? 11.656 18.75 -11.695 1 94.56 94 GLY A O 1
ATOM 749 N N . GLU A 1 95 ? 12.938 18.188 -13.406 1 95 95 GLU A N 1
ATOM 750 C CA . GLU A 1 95 ? 13.812 19.359 -13.273 1 95 95 GLU A CA 1
ATOM 751 C C . GLU A 1 95 ? 13.047 20.656 -13.531 1 95 95 GLU A C 1
ATOM 753 O O . GLU A 1 95 ? 13.297 21.672 -12.875 1 95 95 GLU A O 1
ATOM 758 N N . LYS A 1 96 ? 12.18 20.578 -14.516 1 95.44 96 LYS A N 1
ATOM 759 C CA . LYS A 1 96 ? 11.375 21.75 -14.82 1 95.44 96 LYS A CA 1
ATOM 760 C C . LYS A 1 96 ? 10.539 22.188 -13.617 1 95.44 96 LYS A C 1
ATOM 762 O O . LYS A 1 96 ? 10.492 23.359 -13.281 1 95.44 96 LYS A O 1
ATOM 767 N N . TYR A 1 97 ? 9.906 21.281 -13.008 1 95.25 97 TYR A N 1
ATOM 768 C CA . TYR A 1 97 ? 9.07 21.594 -11.852 1 95.25 97 TYR A CA 1
ATOM 769 C C . TYR A 1 97 ? 9.93 22.031 -10.664 1 95.25 97 TYR A C 1
ATOM 771 O O . TYR A 1 97 ? 9.5 22.859 -9.859 1 95.25 97 TYR A O 1
ATOM 779 N N . ILE A 1 98 ? 11.125 21.516 -10.562 1 95.81 98 ILE A N 1
ATOM 780 C CA . ILE A 1 98 ? 12.062 21.953 -9.523 1 95.81 98 ILE A CA 1
ATOM 781 C C . ILE A 1 98 ? 12.391 23.422 -9.703 1 95.81 98 ILE A C 1
ATOM 783 O O . ILE A 1 98 ? 12.367 24.188 -8.734 1 95.81 98 ILE A O 1
ATOM 787 N N . GLU A 1 99 ? 12.648 23.781 -10.906 1 96.25 99 GLU A N 1
ATOM 788 C CA . GLU A 1 99 ? 12.977 25.172 -11.18 1 96.25 99 GLU A CA 1
ATOM 789 C C . GLU A 1 99 ? 11.805 26.094 -10.859 1 96.25 99 GLU A C 1
ATOM 791 O O . GLU A 1 99 ? 11.992 27.188 -10.328 1 96.25 99 GLU A O 1
ATOM 796 N N . ASN A 1 100 ? 10.625 25.609 -11.258 1 94.81 100 ASN A N 1
ATOM 797 C CA . ASN A 1 100 ? 9.43 26.391 -10.922 1 94.81 100 ASN A CA 1
ATOM 798 C C . ASN A 1 100 ? 9.273 26.562 -9.414 1 94.81 100 ASN A C 1
ATOM 800 O O . ASN A 1 100 ? 8.938 27.656 -8.945 1 94.81 100 ASN A O 1
ATOM 804 N N . ALA A 1 101 ? 9.523 25.516 -8.664 1 95 101 ALA A N 1
ATOM 805 C CA . ALA A 1 101 ? 9.406 25.562 -7.207 1 95 101 ALA A CA 1
ATOM 806 C C . ALA A 1 101 ? 10.453 26.5 -6.609 1 95 101 ALA A C 1
ATOM 808 O O . ALA A 1 101 ? 10.156 27.266 -5.68 1 95 101 ALA A O 1
ATOM 809 N N . LEU A 1 102 ? 11.664 26.422 -7.121 1 94.5 102 LEU A N 1
ATOM 810 C CA . LEU A 1 102 ? 12.781 27.203 -6.602 1 94.5 102 LEU A CA 1
ATOM 811 C C . LEU A 1 102 ? 12.492 28.703 -6.707 1 94.5 102 LEU A C 1
ATOM 813 O O . LEU A 1 102 ? 12.914 29.484 -5.848 1 94.5 102 LEU A O 1
ATOM 817 N N . TYR A 1 103 ? 11.812 29.031 -7.762 1 94.12 103 TYR A N 1
ATOM 818 C CA . TYR A 1 103 ? 11.453 30.438 -7.941 1 94.12 103 TYR A CA 1
ATOM 819 C C . TYR A 1 103 ? 10.664 30.953 -6.742 1 94.12 103 TYR A C 1
ATOM 821 O O . TYR A 1 103 ? 11.008 31.984 -6.168 1 94.12 103 TYR A O 1
ATOM 829 N N . TYR A 1 104 ? 9.68 30.266 -6.387 1 93.12 104 TYR A N 1
ATOM 830 C CA . TYR A 1 104 ? 8.805 30.703 -5.305 1 93.12 104 TYR A CA 1
ATOM 831 C C . TYR A 1 104 ? 9.492 30.547 -3.953 1 93.12 104 TYR A C 1
ATOM 833 O O . TYR A 1 104 ? 9.359 31.406 -3.078 1 93.12 104 TYR A O 1
ATOM 841 N N . VAL A 1 105 ? 10.195 29.5 -3.787 1 93.94 105 VAL A N 1
ATOM 842 C CA . VAL A 1 105 ? 10.844 29.188 -2.518 1 93.94 105 VAL A CA 1
ATOM 843 C C . VAL A 1 105 ? 11.883 30.25 -2.193 1 93.94 105 VAL A C 1
ATOM 845 O O . VAL A 1 105 ? 12.023 30.672 -1.04 1 93.94 105 VAL A O 1
ATOM 848 N N . GLU A 1 106 ? 12.609 30.672 -3.125 1 93.81 106 GLU A N 1
ATOM 849 C CA . GLU A 1 106 ? 13.625 31.703 -2.93 1 93.81 106 GLU A CA 1
ATOM 850 C C . GLU A 1 106 ? 12.984 33.094 -2.752 1 93.81 106 GLU A C 1
ATOM 852 O O . GLU A 1 106 ? 13.398 33.844 -1.888 1 93.81 106 GLU A O 1
ATOM 857 N N . LYS A 1 107 ? 12.008 33.281 -3.588 1 93.5 107 LYS A N 1
ATOM 858 C CA . LYS A 1 107 ? 11.336 34.594 -3.547 1 93.5 107 LYS A CA 1
ATOM 859 C C . LYS A 1 107 ? 10.68 34.844 -2.193 1 93.5 107 LYS A C 1
ATOM 861 O O . LYS A 1 107 ? 10.672 35.969 -1.687 1 93.5 107 LYS A O 1
ATOM 866 N N . TYR A 1 108 ? 10.156 33.812 -1.603 1 93.44 108 TYR A N 1
ATOM 867 C CA . TYR A 1 108 ? 9.406 33.969 -0.366 1 93.44 108 TYR A CA 1
ATOM 868 C C . TYR A 1 108 ? 10.133 33.344 0.809 1 93.44 108 TYR A C 1
ATOM 870 O O . TYR A 1 108 ? 9.555 33.156 1.882 1 93.44 108 TYR A O 1
ATOM 878 N N . ASN A 1 109 ? 11.359 32.875 0.671 1 92.62 109 ASN A N 1
ATOM 879 C CA . ASN A 1 109 ? 12.266 32.375 1.699 1 92.62 109 ASN A CA 1
ATOM 880 C C . ASN A 1 109 ? 11.648 31.219 2.473 1 92.62 109 ASN A C 1
ATOM 882 O O . ASN A 1 109 ? 11.578 31.25 3.703 1 92.62 109 ASN A O 1
ATOM 886 N N . LEU A 1 110 ? 11.172 30.281 1.758 1 94.44 110 LEU A N 1
ATOM 887 C CA . LEU A 1 110 ? 10.609 29.078 2.352 1 94.44 110 LEU A CA 1
ATOM 888 C C . LEU A 1 110 ? 11.688 28.016 2.58 1 94.44 110 LEU A C 1
ATOM 890 O O . LEU A 1 110 ? 11.945 27.188 1.709 1 94.44 110 LEU A O 1
ATOM 894 N N . ASP A 1 111 ? 12.227 27.891 3.805 1 93.69 111 ASP A N 1
ATOM 895 C CA . ASP A 1 111 ? 13.43 27.125 4.094 1 93.69 111 ASP A CA 1
ATOM 896 C C . ASP A 1 111 ? 13.18 25.625 3.951 1 93.69 111 ASP A C 1
ATOM 898 O O . ASP A 1 111 ? 13.945 24.922 3.287 1 93.69 111 ASP A O 1
ATOM 902 N N . TYR A 1 112 ? 12.18 25.125 4.574 1 95.19 112 TYR A N 1
ATOM 903 C CA . TYR A 1 112 ? 11.898 23.703 4.531 1 95.19 112 TYR A CA 1
ATOM 904 C C . TYR A 1 112 ? 11.656 23.234 3.1 1 95.19 112 TYR A C 1
ATOM 906 O O . TYR A 1 112 ? 12.156 22.188 2.688 1 95.19 112 TYR A O 1
ATOM 914 N N . ARG A 1 113 ? 10.93 24.062 2.336 1 95.62 113 ARG A N 1
ATOM 915 C CA . ARG A 1 113 ? 10.648 23.734 0.941 1 95.62 113 ARG A CA 1
ATOM 916 C C . ARG A 1 113 ? 11.93 23.734 0.11 1 95.62 113 ARG A C 1
ATOM 918 O O . ARG A 1 113 ? 12.094 22.922 -0.791 1 95.62 113 ARG A O 1
ATOM 925 N N . LYS A 1 114 ? 12.742 24.656 0.443 1 95.81 114 LYS A N 1
ATOM 926 C CA . LYS A 1 114 ? 14.031 24.734 -0.247 1 95.81 114 LYS A CA 1
ATOM 927 C C . LYS A 1 114 ? 14.844 23.453 -0.034 1 95.81 114 LYS A C 1
ATOM 929 O O . LYS A 1 114 ? 15.383 22.891 -0.985 1 95.81 114 LYS A O 1
ATOM 934 N N . ALA A 1 115 ? 14.898 23.031 1.202 1 97.44 115 ALA A N 1
ATOM 935 C CA . ALA A 1 115 ? 15.625 21.812 1.521 1 97.44 115 ALA A CA 1
ATOM 936 C C . ALA A 1 115 ? 15.031 20.609 0.785 1 97.44 115 ALA A C 1
ATOM 938 O O . ALA A 1 115 ? 15.766 19.766 0.26 1 97.44 115 ALA A O 1
ATOM 939 N N . LYS A 1 116 ? 13.742 20.547 0.72 1 97.38 116 LYS A N 1
ATOM 940 C CA . LYS A 1 116 ? 13.062 19.453 0.035 1 97.38 116 LYS A CA 1
ATOM 941 C C . LYS A 1 116 ? 13.398 19.438 -1.453 1 97.38 116 LYS A C 1
ATOM 943 O O . LYS A 1 116 ? 13.617 18.375 -2.037 1 97.38 116 LYS A O 1
ATOM 948 N N . ILE A 1 117 ? 13.391 20.609 -2.025 1 96.75 117 ILE A N 1
ATOM 949 C CA . ILE A 1 117 ? 13.672 20.734 -3.451 1 96.75 117 ILE A CA 1
ATOM 950 C C . ILE A 1 117 ? 15.125 20.344 -3.729 1 96.75 117 ILE A C 1
ATOM 952 O O . ILE A 1 117 ? 15.406 19.656 -4.719 1 96.75 117 ILE A O 1
ATOM 956 N N . LEU A 1 118 ? 16.031 20.75 -2.875 1 97.12 118 LEU A N 1
ATOM 957 C CA . LEU A 1 118 ? 17.422 20.359 -3.012 1 97.12 118 LEU A CA 1
ATOM 958 C C . LEU A 1 118 ? 17.562 18.844 -2.9 1 97.12 118 LEU A C 1
ATOM 960 O O . LEU A 1 118 ? 18.328 18.234 -3.654 1 97.12 118 LEU A O 1
ATOM 964 N N . TYR A 1 119 ? 16.875 18.297 -2.004 1 97.88 119 TYR A N 1
ATOM 965 C CA . TYR A 1 119 ? 16.875 16.844 -1.803 1 97.88 119 TYR A CA 1
ATOM 966 C C . TYR A 1 119 ? 16.422 16.125 -3.059 1 97.88 119 TYR A C 1
ATOM 968 O O . TYR A 1 119 ? 17.047 15.148 -3.488 1 97.88 119 TYR A O 1
ATOM 976 N N . ILE A 1 120 ? 15.352 16.625 -3.662 1 97.12 120 ILE A N 1
ATOM 977 C CA . ILE A 1 120 ? 14.781 16.016 -4.859 1 97.12 120 ILE A CA 1
ATOM 978 C C . ILE A 1 120 ? 15.758 16.172 -6.027 1 97.12 120 ILE A C 1
ATOM 980 O O . ILE A 1 120 ? 15.914 15.25 -6.836 1 97.12 120 ILE A O 1
ATOM 984 N N . ARG A 1 121 ? 16.422 17.266 -6.121 1 95.81 121 ARG A N 1
ATOM 985 C CA . ARG A 1 121 ? 17.438 17.484 -7.148 1 95.81 121 ARG A CA 1
ATOM 986 C C . ARG A 1 121 ? 18.578 16.5 -6.988 1 95.81 121 ARG A C 1
ATOM 988 O O . ARG A 1 121 ? 19.109 15.977 -7.977 1 95.81 121 ARG A O 1
ATOM 995 N N . ALA A 1 122 ? 18.969 16.297 -5.758 1 97.5 122 ALA A N 1
ATOM 996 C CA . ALA A 1 122 ? 20.016 15.32 -5.477 1 97.5 122 ALA A CA 1
ATOM 997 C C . ALA A 1 122 ? 19.625 13.93 -5.977 1 97.5 122 ALA A C 1
ATOM 999 O O . ALA A 1 122 ? 20.469 13.195 -6.512 1 97.5 122 ALA A O 1
ATOM 1000 N N . GLN A 1 123 ? 18.422 13.602 -5.84 1 95.69 123 GLN A N 1
ATOM 1001 C CA . GLN A 1 123 ? 17.922 12.297 -6.277 1 95.69 123 GLN A CA 1
ATOM 1002 C C . GLN A 1 123 ? 18.047 12.148 -7.793 1 95.69 123 GLN A C 1
ATOM 1004 O O . GLN A 1 123 ? 18.344 11.062 -8.297 1 95.69 123 GLN A O 1
ATOM 1009 N N . ILE A 1 124 ? 17.797 13.211 -8.516 1 94.5 124 ILE A N 1
ATOM 1010 C CA . ILE A 1 124 ? 17.922 13.188 -9.969 1 94.5 124 ILE A CA 1
ATOM 1011 C C . ILE A 1 124 ? 19.375 12.891 -10.352 1 94.5 124 ILE A C 1
ATOM 1013 O O . ILE A 1 124 ? 19.641 12.023 -11.188 1 94.5 124 ILE A O 1
ATOM 1017 N N . TYR A 1 125 ? 20.25 13.578 -9.688 1 95.75 125 TYR A N 1
ATOM 1018 C CA . TYR A 1 125 ? 21.656 13.383 -9.992 1 95.75 125 TYR A CA 1
ATOM 1019 C C . TYR A 1 125 ? 22.109 11.977 -9.617 1 95.75 125 TYR A C 1
ATOM 1021 O O . TYR A 1 125 ? 22.922 11.367 -10.312 1 95.75 125 TYR A O 1
ATOM 1029 N N . MET A 1 126 ? 21.609 11.5 -8.539 1 94.88 126 MET A N 1
ATOM 1030 C CA . MET A 1 126 ? 21.922 10.125 -8.148 1 94.88 126 MET A CA 1
ATOM 1031 C C . MET A 1 126 ? 21.438 9.133 -9.203 1 94.88 126 MET A C 1
ATOM 1033 O O . MET A 1 126 ? 22.172 8.211 -9.57 1 94.88 126 MET A O 1
ATOM 1037 N N . ALA A 1 127 ? 20.266 9.336 -9.719 1 91.06 127 ALA A N 1
ATOM 1038 C CA . ALA A 1 127 ? 19.688 8.453 -10.727 1 91.06 127 ALA A CA 1
ATOM 1039 C C . ALA A 1 127 ? 20.484 8.523 -12.031 1 91.06 127 ALA A C 1
ATOM 1041 O O . ALA A 1 127 ? 20.594 7.523 -12.742 1 91.06 127 ALA A O 1
ATOM 1042 N N . LYS A 1 128 ? 21.047 9.703 -12.273 1 93 128 LYS A N 1
ATOM 1043 C CA . LYS A 1 128 ? 21.812 9.914 -13.5 1 93 128 LYS A CA 1
ATOM 1044 C C . LYS A 1 128 ? 23.25 9.422 -13.352 1 93 128 LYS A C 1
ATOM 1046 O O . LYS A 1 128 ? 24.031 9.453 -14.305 1 93 128 LYS A O 1
ATOM 1051 N N . GLY A 1 129 ? 23.625 9.07 -12.18 1 94.19 129 GLY A N 1
ATOM 1052 C CA . GLY A 1 129 ? 24.969 8.562 -11.922 1 94.19 129 GLY A CA 1
ATOM 1053 C C . GLY A 1 129 ? 25.969 9.656 -11.586 1 94.19 129 GLY A C 1
ATOM 1054 O O . GLY A 1 129 ? 27.172 9.398 -11.5 1 94.19 129 GLY A O 1
ATOM 1055 N N . GLU A 1 130 ? 25.438 10.859 -11.477 1 96.38 130 GLU A N 1
ATOM 1056 C CA . GLU A 1 130 ? 26.297 11.969 -11.055 1 96.38 130 GLU A CA 1
ATOM 1057 C C . GLU A 1 130 ? 26.391 12.047 -9.531 1 96.38 130 GLU A C 1
ATOM 1059 O O . GLU A 1 130 ? 25.891 12.992 -8.922 1 96.38 130 GLU A O 1
ATOM 1064 N N . LEU A 1 131 ? 27.141 11.266 -8.914 1 97.56 131 LEU A N 1
ATOM 1065 C CA . LEU A 1 131 ? 27.109 10.969 -7.484 1 97.56 131 LEU A CA 1
ATOM 1066 C C . LEU A 1 131 ? 27.734 12.117 -6.684 1 97.56 131 LEU A C 1
ATOM 1068 O O . LEU A 1 131 ? 27.266 12.438 -5.59 1 97.56 131 LEU A O 1
ATOM 1072 N N . THR A 1 132 ? 28.781 12.719 -7.223 1 97 132 THR A N 1
ATOM 1073 C CA . THR A 1 132 ? 29.422 13.812 -6.512 1 97 132 THR A CA 1
ATOM 1074 C C . THR A 1 132 ? 28.484 15 -6.367 1 97 132 THR A C 1
ATOM 1076 O O . THR A 1 132 ? 28.391 15.602 -5.293 1 97 132 THR A O 1
ATOM 1079 N N . LEU A 1 133 ? 27.812 15.289 -7.473 1 96.75 133 LEU A N 1
ATOM 1080 C CA . LEU A 1 133 ? 26.844 16.375 -7.434 1 96.75 133 LEU A CA 1
ATOM 1081 C C . LEU A 1 133 ? 25.672 16.031 -6.504 1 96.75 133 LEU A C 1
ATOM 1083 O O . LEU A 1 133 ? 25.203 16.891 -5.762 1 96.75 133 LEU A O 1
ATOM 1087 N N . ALA A 1 134 ? 25.203 14.812 -6.562 1 97.69 134 ALA A N 1
ATOM 1088 C CA . ALA A 1 134 ? 24.141 14.367 -5.676 1 97.69 134 ALA A CA 1
ATOM 1089 C C . ALA A 1 134 ? 24.516 14.562 -4.211 1 97.69 134 ALA A C 1
ATOM 1091 O O . ALA A 1 134 ? 23.719 15.062 -3.414 1 97.69 134 ALA A O 1
ATOM 1092 N N . GLN A 1 135 ? 25.719 14.188 -3.885 1 97.88 135 GLN A N 1
ATOM 1093 C CA . GLN A 1 135 ? 26.219 14.312 -2.518 1 97.88 135 GLN A CA 1
ATOM 1094 C C . GLN A 1 135 ? 26.172 15.766 -2.047 1 97.88 135 GLN A C 1
ATOM 1096 O O . GLN A 1 135 ? 25.75 16.047 -0.923 1 97.88 135 GLN A O 1
ATOM 1101 N N . GLN A 1 136 ? 26.594 16.672 -2.895 1 98 136 GLN A N 1
ATOM 1102 C CA . GLN A 1 136 ? 26.625 18.078 -2.557 1 98 136 GLN A CA 1
ATOM 1103 C C . GLN A 1 136 ? 25.219 18.594 -2.242 1 98 136 GLN A C 1
ATOM 1105 O O . GLN A 1 136 ? 25.016 19.312 -1.261 1 98 136 GLN A O 1
ATOM 1110 N N . PHE A 1 137 ? 24.297 18.266 -3.064 1 98 137 PHE A N 1
ATOM 1111 C CA . PHE A 1 137 ? 22.922 18.719 -2.875 1 98 137 PHE A CA 1
ATOM 1112 C C . PHE A 1 137 ? 22.312 18.094 -1.631 1 98 137 PHE A C 1
ATOM 1114 O O . PHE A 1 137 ? 21.562 18.75 -0.906 1 98 137 PHE A O 1
ATOM 1121 N N . PHE A 1 138 ? 22.547 16.812 -1.353 1 98.44 138 PHE A N 1
ATOM 1122 C CA . PHE A 1 138 ? 22.078 16.172 -0.132 1 98.44 138 PHE A CA 1
ATOM 1123 C C . PHE A 1 138 ? 22.625 16.891 1.101 1 98.44 138 PHE A C 1
ATOM 1125 O O . PHE A 1 138 ? 21.891 17.109 2.068 1 98.44 138 PHE A O 1
ATOM 1132 N N . LEU A 1 139 ? 23.891 17.172 1.048 1 98.19 139 LEU A N 1
ATOM 1133 C CA . LEU A 1 139 ? 24.5 17.859 2.178 1 98.19 139 LEU A CA 1
ATOM 1134 C C . LEU A 1 139 ? 23.875 19.234 2.396 1 98.19 139 LEU A C 1
ATOM 1136 O O . LEU A 1 139 ? 23.594 19.609 3.533 1 98.19 139 LEU A O 1
ATOM 1140 N N . SER A 1 140 ? 23.656 19.953 1.3 1 97.94 140 SER A N 1
ATOM 1141 C CA . SER A 1 140 ? 23.031 21.266 1.387 1 97.94 140 SER A CA 1
ATOM 1142 C C . SER A 1 140 ? 21.625 21.156 1.978 1 97.94 140 SER A C 1
ATOM 1144 O O . SER A 1 140 ? 21.234 21.969 2.822 1 97.94 140 SER A O 1
ATOM 1146 N N . ALA A 1 141 ? 20.859 20.188 1.519 1 98.06 141 ALA A N 1
ATOM 1147 C CA . ALA A 1 141 ? 19.516 19.984 2.047 1 98.06 141 ALA A CA 1
ATOM 1148 C C . ALA A 1 141 ? 19.547 19.641 3.535 1 98.06 141 ALA A C 1
ATOM 1150 O O . ALA A 1 141 ? 18.75 20.156 4.32 1 98.06 141 ALA A O 1
ATOM 1151 N N . ASN A 1 14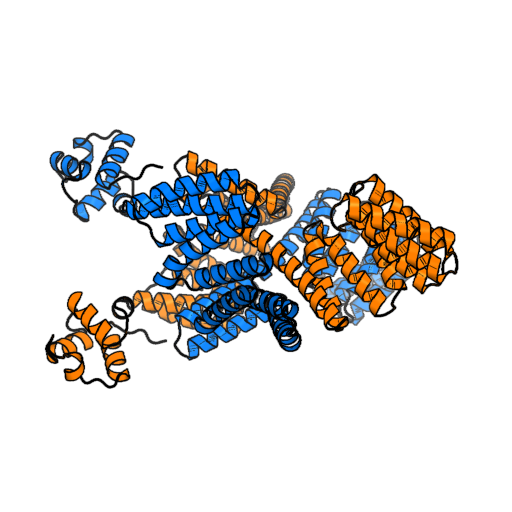2 ? 20.531 18.828 3.908 1 98 142 ASN A N 1
ATOM 1152 C CA . ASN A 1 142 ? 20.578 18.297 5.266 1 98 142 ASN A CA 1
ATOM 1153 C C . ASN A 1 142 ? 20.922 19.375 6.281 1 98 142 ASN A C 1
ATOM 1155 O O . ASN A 1 142 ? 20.5 19.297 7.441 1 98 142 ASN A O 1
ATOM 1159 N N . VAL A 1 143 ? 21.641 20.359 5.887 1 97.94 143 VAL A N 1
ATOM 1160 C CA . VAL A 1 143 ? 21.938 21.5 6.762 1 97.94 143 VAL A CA 1
ATOM 1161 C C . VAL A 1 143 ? 20.641 22.125 7.25 1 97.94 143 VAL A C 1
ATOM 1163 O O . VAL A 1 143 ? 20.5 22.422 8.438 1 97.94 143 VAL A O 1
ATOM 1166 N N . ILE A 1 144 ? 19.75 22.281 6.336 1 97.12 144 ILE A N 1
ATOM 1167 C CA . ILE A 1 144 ? 18.469 22.906 6.656 1 97.12 144 ILE A CA 1
ATOM 1168 C C . ILE A 1 144 ? 17.609 21.938 7.469 1 97.12 144 ILE A C 1
ATOM 1170 O O . ILE A 1 144 ? 16.984 22.328 8.453 1 97.12 144 ILE A O 1
ATOM 1174 N N . PHE A 1 145 ? 17.578 20.625 7.098 1 97.75 145 PHE A N 1
ATOM 1175 C CA . PHE A 1 145 ? 16.797 19.641 7.82 1 97.75 145 PHE A CA 1
ATOM 1176 C C . PHE A 1 145 ? 17.25 19.531 9.273 1 97.75 145 PHE A C 1
ATOM 1178 O O . PHE A 1 145 ? 16.422 19.438 10.18 1 97.75 145 PHE A O 1
ATOM 1185 N N . ILE A 1 146 ? 18.531 19.547 9.453 1 97 146 ILE A N 1
ATOM 1186 C CA . ILE A 1 146 ? 19.078 19.438 10.797 1 97 146 ILE A CA 1
ATOM 1187 C C . ILE A 1 146 ? 18.703 20.672 11.609 1 97 146 ILE A C 1
ATOM 1189 O O . ILE A 1 146 ? 18.266 20.562 12.758 1 97 146 ILE A O 1
ATOM 1193 N N . LYS A 1 147 ? 18.812 21.828 10.961 1 95.38 147 LYS A N 1
ATOM 1194 C CA . LYS A 1 147 ? 18.453 23.078 11.617 1 95.38 147 LYS A CA 1
ATOM 1195 C C . LYS A 1 147 ? 17 23.062 12.062 1 95.38 147 LYS A C 1
ATOM 1197 O O . LYS A 1 147 ? 16.656 23.609 13.117 1 95.38 147 LYS A O 1
ATOM 1202 N N . ASN A 1 148 ? 16.188 22.406 11.258 1 93.88 148 ASN A N 1
ATOM 1203 C CA . ASN A 1 148 ? 14.75 22.406 11.523 1 93.88 148 ASN A CA 1
ATOM 1204 C C . ASN A 1 148 ? 14.312 21.141 12.258 1 93.88 148 ASN A C 1
ATOM 1206 O O . ASN A 1 148 ? 13.117 20.938 12.484 1 93.88 148 ASN A O 1
ATOM 1210 N N . ASN A 1 149 ? 15.172 20.188 12.625 1 93.5 149 ASN A N 1
ATOM 1211 C CA . ASN A 1 149 ? 14.906 18.953 13.336 1 93.5 149 ASN A CA 1
ATOM 1212 C C . ASN A 1 149 ? 13.922 18.062 12.578 1 93.5 149 ASN A C 1
ATOM 1214 O O . ASN A 1 149 ? 12.977 17.531 13.164 1 93.5 149 ASN A O 1
ATOM 1218 N N . ASN A 1 150 ? 14.047 18.125 11.273 1 95.44 150 ASN A N 1
ATOM 1219 C CA . ASN A 1 150 ? 13.273 17.219 10.445 1 95.44 150 ASN A CA 1
ATOM 1220 C C . ASN A 1 150 ? 13.883 15.82 10.43 1 95.44 150 ASN A C 1
ATOM 1222 O O . ASN A 1 150 ? 14.539 15.438 9.461 1 95.44 150 ASN A O 1
ATOM 1226 N N . HIS A 1 151 ? 13.602 15.031 11.359 1 95.81 151 HIS A N 1
ATOM 1227 C CA . HIS A 1 151 ? 14.328 13.805 11.656 1 95.81 151 HIS A CA 1
ATOM 1228 C C . HIS A 1 151 ? 14.164 12.781 10.539 1 95.81 151 HIS A C 1
ATOM 1230 O O . HIS A 1 151 ? 15.125 12.102 10.164 1 95.81 151 HIS A O 1
ATOM 1236 N N . GLU A 1 152 ? 12.984 12.641 10 1 95.5 152 GLU A N 1
ATOM 1237 C CA . GLU A 1 152 ? 12.781 11.672 8.93 1 95.5 152 GLU A CA 1
ATOM 1238 C C . GLU A 1 152 ? 13.609 12.031 7.699 1 95.5 152 GLU A C 1
ATOM 1240 O O . GLU A 1 152 ? 14.227 11.156 7.086 1 95.5 152 GLU A O 1
ATOM 1245 N N . GLU A 1 153 ? 13.586 13.32 7.359 1 97 153 GLU A N 1
ATOM 1246 C CA . GLU A 1 153 ? 14.367 13.781 6.215 1 97 153 GLU A CA 1
ATOM 1247 C C . GLU A 1 153 ? 15.859 13.641 6.469 1 97 153 GLU A C 1
ATOM 1249 O O . GLU A 1 153 ? 16.625 13.289 5.562 1 97 153 GLU A O 1
ATOM 1254 N N . ILE A 1 154 ? 16.281 13.914 7.734 1 98 154 ILE A N 1
ATOM 1255 C CA . ILE A 1 154 ? 17.688 13.758 8.109 1 98 154 ILE A CA 1
ATOM 1256 C C . ILE A 1 154 ? 18.125 12.312 7.887 1 98 154 ILE A C 1
ATOM 1258 O O . ILE A 1 154 ? 19.156 12.062 7.27 1 98 154 ILE A O 1
ATOM 1262 N N . ILE A 1 155 ? 17.344 11.391 8.328 1 97.94 155 ILE A N 1
ATOM 1263 C CA . ILE A 1 155 ? 17.656 9.969 8.227 1 97.94 155 ILE A CA 1
ATOM 1264 C C . ILE A 1 155 ? 17.766 9.57 6.754 1 97.94 155 ILE A C 1
ATOM 1266 O O . ILE A 1 155 ? 18.734 8.938 6.348 1 97.94 155 ILE A O 1
ATOM 1270 N N . ASN A 1 156 ? 16.797 10 5.953 1 97.69 156 ASN A N 1
ATOM 1271 C CA . ASN A 1 156 ? 16.797 9.656 4.535 1 97.69 156 ASN A CA 1
ATOM 1272 C C . ASN A 1 156 ? 18 10.258 3.811 1 97.69 156 ASN A C 1
ATOM 1274 O O . ASN A 1 156 ? 18.547 9.648 2.893 1 97.69 156 ASN A O 1
ATOM 1278 N N . THR A 1 157 ? 18.297 11.438 4.219 1 98.38 157 THR A N 1
ATOM 1279 C CA . THR A 1 157 ? 19.453 12.086 3.611 1 98.38 157 THR A CA 1
ATOM 1280 C C . THR A 1 157 ? 20.734 11.328 3.945 1 98.38 157 THR A C 1
ATOM 1282 O O . THR A 1 157 ? 21.547 11.039 3.057 1 98.38 157 THR A O 1
ATOM 1285 N N . PHE A 1 158 ? 20.922 10.992 5.199 1 98.44 158 PHE A N 1
ATOM 1286 C CA . PHE A 1 158 ? 22.094 10.227 5.602 1 98.44 158 PHE A CA 1
ATOM 1287 C C . PHE A 1 158 ? 22.125 8.875 4.906 1 98.44 158 PHE A C 1
ATOM 1289 O O . PHE A 1 158 ? 23.188 8.391 4.504 1 98.44 158 PHE A O 1
ATOM 1296 N N . LEU A 1 159 ? 21.031 8.227 4.801 1 98 159 LEU A N 1
ATOM 1297 C CA . LEU A 1 159 ? 20.938 6.941 4.125 1 98 159 LEU A CA 1
ATOM 1298 C C . LEU A 1 159 ? 21.406 7.047 2.678 1 98 159 LEU A C 1
ATOM 1300 O O . LEU A 1 159 ? 22.203 6.223 2.213 1 98 159 LEU A O 1
ATOM 1304 N N . ASN A 1 160 ? 20.922 8.086 1.958 1 97.94 160 ASN A N 1
ATOM 1305 C CA . ASN A 1 160 ? 21.312 8.273 0.566 1 97.94 160 ASN A CA 1
ATOM 1306 C C . ASN A 1 160 ? 22.797 8.633 0.447 1 97.94 160 ASN A C 1
ATOM 1308 O O . ASN A 1 160 ? 23.469 8.203 -0.494 1 97.94 160 ASN A O 1
ATOM 1312 N N . LEU A 1 161 ? 23.25 9.414 1.427 1 98.06 161 LEU A N 1
ATOM 1313 C CA . LEU A 1 161 ? 24.688 9.703 1.45 1 98.06 161 LEU A CA 1
ATOM 1314 C C . LEU A 1 161 ? 25.484 8.438 1.671 1 98.06 161 LEU A C 1
ATOM 1316 O O . LEU A 1 161 ? 26.547 8.258 1.066 1 98.06 161 LEU A O 1
ATOM 1320 N N . GLY A 1 162 ? 25.016 7.594 2.553 1 97.81 162 GLY A N 1
ATOM 1321 C CA . GLY A 1 162 ? 25.656 6.297 2.74 1 97.81 162 GLY A CA 1
ATOM 1322 C C . GLY A 1 162 ? 25.703 5.465 1.473 1 97.81 162 GLY A C 1
ATOM 1323 O O . GLY A 1 162 ? 26.734 4.902 1.13 1 97.81 162 GLY A O 1
ATOM 1324 N N . LYS A 1 163 ? 24.609 5.418 0.727 1 96.94 163 LYS A N 1
ATOM 1325 C CA . LYS A 1 163 ? 24.531 4.688 -0.534 1 96.94 163 LYS A CA 1
ATOM 1326 C C . LYS A 1 163 ? 25.531 5.234 -1.549 1 96.94 163 LYS A C 1
ATOM 1328 O O . LYS A 1 163 ? 26.234 4.469 -2.209 1 96.94 163 LYS A O 1
ATOM 1333 N N . ILE A 1 164 ? 25.547 6.551 -1.651 1 97.25 164 ILE A N 1
ATOM 1334 C CA . ILE A 1 164 ? 26.406 7.234 -2.615 1 97.25 164 ILE A CA 1
ATOM 1335 C C . ILE A 1 164 ? 27.859 6.949 -2.295 1 97.25 164 ILE A C 1
ATOM 1337 O O . ILE A 1 164 ? 28.641 6.594 -3.184 1 97.25 164 ILE A O 1
ATOM 1341 N N . THR A 1 165 ? 28.203 7.047 -1.053 1 96.94 165 THR A N 1
ATOM 1342 C CA . THR A 1 165 ? 29.609 6.883 -0.669 1 96.94 165 THR A CA 1
ATOM 1343 C C . THR A 1 165 ? 30.031 5.422 -0.783 1 96.94 165 THR A C 1
ATOM 1345 O O . THR A 1 165 ? 31.203 5.129 -1.063 1 96.94 165 THR A O 1
ATOM 1348 N N . LEU A 1 166 ? 29.156 4.512 -0.601 1 95.69 166 LEU A N 1
ATOM 1349 C CA . LEU A 1 166 ? 29.453 3.111 -0.88 1 95.69 166 LEU A CA 1
ATOM 1350 C C . LEU A 1 166 ? 29.797 2.912 -2.352 1 95.69 166 LEU A C 1
ATOM 1352 O O . LEU A 1 166 ? 30.781 2.227 -2.674 1 95.69 166 LEU A O 1
ATOM 1356 N N . LYS A 1 167 ? 29.016 3.539 -3.213 1 94.44 167 LYS A N 1
ATOM 1357 C CA . LYS A 1 167 ? 29.25 3.428 -4.648 1 94.44 167 LYS A CA 1
ATOM 1358 C C . LYS A 1 167 ? 30.578 4.082 -5.047 1 94.44 167 LYS A C 1
ATOM 1360 O O . LYS A 1 167 ? 31.234 3.631 -5.977 1 94.44 167 LYS A O 1
ATOM 1365 N N . LEU A 1 168 ? 30.891 5.09 -4.289 1 95.69 168 LEU A N 1
ATOM 1366 C CA . LEU A 1 168 ? 32.125 5.812 -4.547 1 95.69 168 LEU A CA 1
ATOM 1367 C C . LEU A 1 168 ? 33.312 5.137 -3.855 1 95.69 168 LEU A C 1
ATOM 1369 O O . LEU A 1 168 ? 34.438 5.652 -3.879 1 95.69 168 LEU A O 1
ATOM 1373 N N . LYS A 1 169 ? 33.094 4.055 -3.152 1 95.25 169 LYS A N 1
ATOM 1374 C CA . LYS A 1 169 ? 34.062 3.25 -2.438 1 95.25 169 LYS A CA 1
ATOM 1375 C C . LYS A 1 169 ? 34.719 4.043 -1.298 1 95.25 169 LYS A C 1
ATOM 1377 O O . LYS A 1 169 ? 35.875 3.846 -0.975 1 95.25 169 LYS A O 1
ATOM 1382 N N . ALA A 1 170 ? 34 5.062 -0.883 1 96.06 170 ALA A N 1
ATOM 1383 C CA . ALA A 1 170 ? 34.375 5.789 0.328 1 96.06 170 ALA A CA 1
ATOM 1384 C C . ALA A 1 170 ? 33.75 5.164 1.562 1 96.06 170 ALA A C 1
ATOM 1386 O O . ALA A 1 170 ? 32.812 5.734 2.141 1 96.06 170 ALA A O 1
ATOM 1387 N N . TYR A 1 171 ? 34.312 4.133 2.08 1 95.25 171 TYR A N 1
ATOM 1388 C CA . TYR A 1 171 ? 33.656 3.23 3.008 1 95.25 171 TYR A CA 1
ATOM 1389 C C . TYR A 1 171 ? 33.594 3.82 4.414 1 95.25 171 TYR A C 1
ATOM 1391 O O . TYR A 1 171 ? 32.656 3.594 5.164 1 95.25 171 TYR A O 1
ATOM 1399 N N . HIS A 1 172 ? 34.594 4.555 4.781 1 94.56 172 HIS A N 1
ATOM 1400 C CA . HIS A 1 172 ? 34.594 5.188 6.098 1 94.56 172 HIS A CA 1
ATOM 1401 C C . HIS A 1 172 ? 33.469 6.211 6.207 1 94.56 172 HIS A C 1
ATOM 1403 O O . HIS A 1 172 ? 32.75 6.25 7.211 1 94.56 172 HIS A O 1
ATOM 1409 N N . SER A 1 173 ? 33.375 6.996 5.168 1 96.31 173 SER A N 1
ATOM 1410 C CA . SER A 1 173 ? 32.281 7.973 5.125 1 96.31 173 SER A CA 1
ATOM 1411 C C . SER A 1 173 ? 30.922 7.281 5.113 1 96.31 173 SER A C 1
ATOM 1413 O O . SER A 1 173 ? 29.984 7.738 5.766 1 96.31 173 SER A O 1
ATOM 1415 N N . ALA A 1 174 ? 30.812 6.227 4.367 1 97.12 174 ALA A N 1
ATOM 1416 C CA . ALA A 1 174 ? 29.562 5.469 4.289 1 97.12 174 ALA A CA 1
ATOM 1417 C C . ALA A 1 174 ? 29.125 4.984 5.672 1 97.12 174 ALA A C 1
ATOM 1419 O O . ALA A 1 174 ? 27.984 5.188 6.074 1 97.12 174 ALA A O 1
ATOM 1420 N N . ASN A 1 175 ? 30.109 4.41 6.375 1 95.81 175 ASN A N 1
ATOM 1421 C CA . ASN A 1 175 ? 29.828 3.916 7.719 1 95.81 175 ASN A CA 1
ATOM 1422 C C . ASN A 1 175 ? 29.406 5.043 8.648 1 95.81 175 ASN A C 1
ATOM 1424 O O . ASN A 1 175 ? 28.5 4.863 9.469 1 95.81 175 ASN A O 1
ATOM 1428 N N . SER A 1 176 ? 30.016 6.113 8.539 1 97.31 176 SER A N 1
ATOM 1429 C CA . SER A 1 176 ? 29.688 7.266 9.375 1 97.31 176 SER A CA 1
ATOM 1430 C C . SER A 1 176 ? 28.266 7.754 9.102 1 97.31 176 SER A C 1
ATOM 1432 O O . SER A 1 176 ? 27.5 7.98 10.031 1 97.31 176 SER A O 1
ATOM 1434 N N . TYR A 1 177 ? 27.922 7.949 7.836 1 98.06 177 TYR A N 1
ATOM 1435 C CA . TYR A 1 177 ? 26.578 8.414 7.457 1 98.06 177 TYR A CA 1
ATOM 1436 C C . TYR A 1 177 ? 25.516 7.438 7.922 1 98.06 177 TYR A C 1
ATOM 1438 O O . TYR A 1 177 ? 24.484 7.848 8.461 1 98.06 177 TYR A O 1
ATOM 1446 N N . LEU A 1 178 ? 25.766 6.176 7.742 1 98.06 178 LEU A N 1
ATOM 1447 C CA . LEU A 1 178 ? 24.797 5.148 8.102 1 98.06 178 LEU A CA 1
ATOM 1448 C C . LEU A 1 178 ? 24.625 5.066 9.609 1 98.06 178 LEU A C 1
ATOM 1450 O O . LEU A 1 178 ? 23.516 4.859 10.109 1 98.06 178 LEU A O 1
ATOM 1454 N N . ARG A 1 179 ? 25.672 5.223 10.328 1 97.56 179 ARG A N 1
ATOM 1455 C CA . ARG A 1 179 ? 25.594 5.254 11.781 1 97.56 179 ARG A CA 1
ATOM 1456 C C . ARG A 1 179 ? 24.766 6.453 12.258 1 97.56 179 ARG A C 1
ATOM 1458 O O . ARG A 1 179 ? 24.016 6.348 13.219 1 97.56 179 ARG A O 1
ATOM 1465 N N . GLN A 1 180 ? 25 7.531 11.609 1 97.94 180 GLN A N 1
ATOM 1466 C CA . GLN A 1 180 ? 24.219 8.711 11.945 1 97.94 180 GLN A CA 1
ATOM 1467 C C . GLN A 1 180 ? 22.734 8.492 11.656 1 97.94 180 GLN A C 1
ATOM 1469 O O . GLN A 1 180 ? 21.875 8.875 12.453 1 97.94 180 GLN A O 1
ATOM 1474 N N . ALA A 1 181 ? 22.438 7.906 10.516 1 97.94 181 ALA A N 1
ATOM 1475 C CA . ALA A 1 181 ? 21.047 7.582 10.18 1 97.94 181 ALA A CA 1
ATOM 1476 C C . ALA A 1 181 ? 20.422 6.691 11.25 1 97.94 181 ALA A C 1
ATOM 1478 O O . ALA A 1 181 ? 19.312 6.949 11.703 1 97.94 181 ALA A O 1
ATOM 1479 N N . GLU A 1 182 ? 21.156 5.676 11.648 1 96.81 182 GLU A N 1
ATOM 1480 C CA . GLU A 1 182 ? 20.688 4.766 12.688 1 96.81 182 GLU A CA 1
ATOM 1481 C C . GLU A 1 182 ? 20.453 5.504 14 1 96.81 182 GLU A C 1
ATOM 1483 O O . GLU A 1 182 ? 19.422 5.312 14.656 1 96.81 182 GLU A O 1
ATOM 1488 N N . LYS A 1 183 ? 21.422 6.285 14.375 1 97.44 183 LYS A N 1
ATOM 1489 C CA . LYS A 1 183 ? 21.344 7.012 15.641 1 97.44 183 LYS A CA 1
ATOM 1490 C C . LYS A 1 183 ? 20.141 7.938 15.672 1 97.44 183 LYS A C 1
ATOM 1492 O O . LYS A 1 183 ? 19.375 7.949 16.641 1 97.44 183 LYS A O 1
ATOM 1497 N N . VAL A 1 184 ? 19.984 8.734 14.602 1 97.25 184 VAL A N 1
ATOM 1498 C CA . VAL A 1 184 ? 18.859 9.656 14.539 1 97.25 184 VAL A CA 1
ATOM 1499 C C . VAL A 1 184 ? 17.547 8.883 14.594 1 97.25 184 VAL A C 1
ATOM 1501 O O . VAL A 1 184 ? 16.594 9.305 15.242 1 97.25 184 VAL A O 1
ATOM 1504 N N . TYR A 1 185 ? 17.469 7.773 13.891 1 96.25 185 TYR A N 1
ATOM 1505 C CA . TYR A 1 185 ? 16.281 6.934 13.898 1 96.25 185 TYR A CA 1
ATOM 1506 C C . TYR A 1 185 ? 15.945 6.465 15.305 1 96.25 185 TYR A C 1
ATOM 1508 O O . TYR A 1 185 ? 14.805 6.621 15.758 1 96.25 185 TYR A O 1
ATOM 1516 N N . LEU A 1 186 ? 16.891 5.918 15.984 1 94.31 186 LEU A N 1
ATOM 1517 C CA . LEU A 1 186 ? 16.688 5.316 17.297 1 94.31 186 LEU A CA 1
ATOM 1518 C C . LEU A 1 186 ? 16.391 6.383 18.344 1 94.31 186 LEU A C 1
ATOM 1520 O O . LEU A 1 186 ? 15.555 6.184 19.219 1 94.31 186 LEU A O 1
ATOM 1524 N N . ASP A 1 187 ? 17.078 7.5 18.219 1 94.56 187 ASP A N 1
ATOM 1525 C CA . ASP A 1 187 ? 16.922 8.578 19.188 1 94.56 187 ASP A CA 1
ATOM 1526 C C . ASP A 1 187 ? 15.539 9.219 19.094 1 94.56 187 ASP A C 1
ATOM 1528 O O . ASP A 1 187 ? 15.062 9.812 20.062 1 94.56 187 ASP A O 1
ATOM 1532 N N . ASN A 1 188 ? 14.898 9.117 17.938 1 91.94 188 ASN A N 1
ATOM 1533 C CA . ASN A 1 188 ? 13.664 9.867 17.75 1 91.94 188 ASN A CA 1
ATOM 1534 C C . ASN A 1 188 ? 12.477 8.945 17.484 1 91.94 188 ASN A C 1
ATOM 1536 O O . ASN A 1 188 ? 11.391 9.414 17.109 1 91.94 188 ASN A O 1
ATOM 1540 N N . ASN A 1 189 ? 12.508 7.727 17.625 1 85.69 189 ASN A N 1
ATOM 1541 C CA . ASN A 1 189 ? 11.445 6.734 17.516 1 85.69 189 ASN A CA 1
ATOM 1542 C C . ASN A 1 189 ? 10.609 6.934 16.25 1 85.69 189 ASN A C 1
ATOM 1544 O O . ASN A 1 189 ? 9.391 7.082 16.328 1 85.69 189 ASN A O 1
ATOM 1548 N N . ILE A 1 190 ? 11.109 6.914 15.102 1 87.44 190 ILE A N 1
ATOM 1549 C CA . ILE A 1 190 ? 10.492 7.238 13.82 1 87.44 190 ILE A CA 1
ATOM 1550 C C . ILE A 1 190 ? 9.375 6.246 13.516 1 87.44 190 ILE A C 1
ATOM 1552 O O . ILE A 1 190 ? 8.375 6.598 12.891 1 87.44 190 ILE A O 1
ATOM 1556 N N . GLY A 1 191 ? 9.508 5.039 14.016 1 85.75 191 GLY A N 1
ATOM 1557 C CA . GLY A 1 191 ? 8.453 4.047 13.867 1 85.75 191 GLY A CA 1
ATOM 1558 C C . GLY A 1 191 ? 8.312 3.525 12.453 1 85.75 191 GLY A C 1
ATOM 1559 O O . GLY A 1 191 ? 7.223 3.139 12.031 1 85.75 191 GLY A O 1
ATOM 1560 N N . ASP A 1 192 ? 9.273 3.578 11.594 1 89.62 192 ASP A N 1
ATOM 1561 C CA . ASP A 1 192 ? 9.32 3.035 10.242 1 89.62 192 ASP A CA 1
ATOM 1562 C C . ASP A 1 192 ? 10.32 1.891 10.141 1 89.62 192 ASP A C 1
ATOM 1564 O O . ASP A 1 192 ? 11.477 2.1 9.75 1 89.62 192 ASP A O 1
ATOM 1568 N N . ASP A 1 193 ? 9.867 0.725 10.359 1 90.25 193 ASP A N 1
ATOM 1569 C CA . ASP A 1 193 ? 10.75 -0.432 10.469 1 90.25 193 ASP A CA 1
ATOM 1570 C C . ASP A 1 193 ? 11.359 -0.787 9.117 1 90.25 193 ASP A C 1
ATOM 1572 O O . ASP A 1 193 ? 12.445 -1.361 9.047 1 90.25 193 ASP A O 1
ATOM 1576 N N . SER A 1 194 ? 10.68 -0.504 8.047 1 91.94 194 SER A N 1
ATOM 1577 C CA . SER A 1 194 ? 11.258 -0.725 6.723 1 91.94 194 SER A CA 1
ATOM 1578 C C . SER A 1 194 ? 12.5 0.138 6.52 1 91.94 194 SER A C 1
ATOM 1580 O O . SER A 1 194 ? 13.5 -0.325 5.965 1 91.94 194 SER A O 1
ATOM 1582 N N . LEU A 1 195 ? 12.375 1.355 6.969 1 94.12 195 LEU A N 1
ATOM 1583 C CA . LEU A 1 195 ? 13.5 2.281 6.871 1 94.12 195 LEU A CA 1
ATOM 1584 C C . LEU A 1 195 ? 14.68 1.794 7.711 1 94.12 195 LEU A C 1
ATOM 1586 O O . LEU A 1 195 ? 15.828 1.834 7.258 1 94.12 195 LEU A O 1
ATOM 1590 N N . LEU A 1 196 ? 14.398 1.347 8.914 1 95.19 196 LEU A N 1
ATOM 1591 C CA . LEU A 1 196 ? 15.461 0.837 9.773 1 95.19 196 LEU A CA 1
ATOM 1592 C C . LEU A 1 196 ? 16.094 -0.416 9.172 1 95.19 196 LEU A C 1
ATOM 1594 O O . LEU A 1 196 ? 17.312 -0.595 9.234 1 95.19 196 LEU A O 1
ATOM 1598 N N . GLY A 1 197 ? 15.273 -1.341 8.641 1 94.88 197 GLY A N 1
ATOM 1599 C CA . GLY A 1 197 ? 15.797 -2.51 7.949 1 94.88 197 GLY A CA 1
ATOM 1600 C C . GLY A 1 197 ? 16.734 -2.16 6.805 1 94.88 197 GLY A C 1
ATOM 1601 O O . GLY A 1 197 ? 17.766 -2.803 6.629 1 94.88 197 GLY A O 1
ATOM 1602 N N . GLU A 1 198 ? 16.375 -1.145 6.039 1 95.62 198 GLU A N 1
ATOM 1603 C CA . GLU A 1 198 ? 17.203 -0.691 4.93 1 95.62 198 GLU A CA 1
ATOM 1604 C C . GLU A 1 198 ? 18.547 -0.167 5.426 1 95.62 198 GLU A C 1
ATOM 1606 O O . GLU A 1 198 ? 19.594 -0.45 4.832 1 95.62 198 GLU A O 1
ATOM 1611 N N . ILE A 1 199 ? 18.469 0.616 6.5 1 97.06 199 ILE A N 1
ATOM 1612 C CA . ILE A 1 199 ? 19.703 1.124 7.102 1 97.06 199 ILE A CA 1
ATOM 1613 C C . ILE A 1 199 ? 20.594 -0.043 7.516 1 97.06 199 ILE A C 1
ATOM 1615 O O . ILE A 1 199 ? 21.781 -0.067 7.195 1 97.06 199 ILE A O 1
ATOM 1619 N N . TYR A 1 200 ? 20.016 -1.015 8.188 1 96.5 200 TYR A N 1
ATOM 1620 C CA . TYR A 1 200 ? 20.781 -2.178 8.633 1 96.5 200 TYR A CA 1
ATOM 1621 C C . TYR A 1 200 ? 21.359 -2.938 7.453 1 96.5 200 TYR A C 1
ATOM 1623 O O . TYR A 1 200 ? 22.484 -3.43 7.52 1 96.5 200 TYR A O 1
ATOM 1631 N N . TYR A 1 201 ? 20.703 -3.018 6.418 1 96.31 201 TYR A N 1
ATOM 1632 C CA . TYR A 1 201 ? 21.203 -3.693 5.227 1 96.31 201 TYR A CA 1
ATOM 1633 C C . TYR A 1 201 ? 22.469 -3.008 4.699 1 96.31 201 TYR A C 1
ATOM 1635 O O . TYR A 1 201 ? 23.453 -3.668 4.402 1 96.31 201 TYR A O 1
ATOM 1643 N N . TYR A 1 202 ? 22.359 -1.707 4.543 1 96.31 202 TYR A N 1
ATOM 1644 C CA . TYR A 1 202 ? 23.516 -1.003 3.984 1 96.31 202 TYR A CA 1
ATOM 1645 C C . TYR A 1 202 ? 24.688 -1.008 4.961 1 96.31 202 TYR A C 1
ATOM 1647 O O . TYR A 1 202 ? 25.844 -0.999 4.547 1 96.31 202 TYR A O 1
ATOM 1655 N N . MET A 1 203 ? 24.359 -1.026 6.27 1 96.56 203 MET A N 1
ATOM 1656 C CA . MET A 1 203 ? 25.438 -1.234 7.242 1 96.56 203 MET A CA 1
ATOM 1657 C C . MET A 1 203 ? 26.109 -2.586 7.031 1 96.56 203 MET A C 1
ATOM 1659 O O . MET A 1 203 ? 27.328 -2.686 7.055 1 96.56 203 MET A O 1
ATOM 1663 N N . ALA A 1 204 ? 25.312 -3.584 6.848 1 95.38 204 ALA A N 1
ATOM 1664 C CA . ALA A 1 204 ? 25.844 -4.922 6.598 1 95.38 204 ALA A CA 1
ATOM 1665 C C . ALA A 1 204 ? 26.734 -4.93 5.359 1 95.38 204 ALA A C 1
ATOM 1667 O O . ALA A 1 204 ? 27.828 -5.5 5.383 1 95.38 204 ALA A O 1
ATOM 1668 N N . GLU A 1 205 ? 26.234 -4.301 4.297 1 94.38 205 GLU A N 1
ATOM 1669 C CA . GLU A 1 205 ? 27.016 -4.227 3.064 1 94.38 205 GLU A CA 1
ATOM 1670 C C . GLU A 1 205 ? 28.344 -3.514 3.293 1 94.38 205 GLU A C 1
ATOM 1672 O O . GLU A 1 205 ? 29.391 -3.969 2.818 1 94.38 205 GLU A O 1
ATOM 1677 N N . SER A 1 206 ? 28.266 -2.414 3.975 1 95.5 206 SER A N 1
ATOM 1678 C CA . SER A 1 206 ? 29.469 -1.64 4.254 1 95.5 206 SER A CA 1
ATOM 1679 C C . SER A 1 206 ? 30.484 -2.455 5.055 1 95.5 206 SER A C 1
ATOM 1681 O O . SER A 1 206 ? 31.672 -2.479 4.727 1 95.5 206 SER A O 1
ATOM 1683 N N . TYR A 1 207 ? 30.078 -3.139 6.062 1 94.75 207 TYR A N 1
ATOM 1684 C CA . TYR A 1 207 ? 30.953 -3.938 6.902 1 94.75 207 TYR A CA 1
ATOM 1685 C C . TYR A 1 207 ? 31.5 -5.137 6.137 1 94.75 207 TYR A C 1
ATOM 1687 O O . TYR A 1 207 ? 32.625 -5.555 6.355 1 94.75 207 TYR A O 1
ATOM 1695 N N . TYR A 1 208 ? 30.672 -5.664 5.316 1 92.75 208 TYR A N 1
ATOM 1696 C CA . TYR A 1 208 ? 31.141 -6.781 4.5 1 92.75 208 TYR A CA 1
ATOM 1697 C C . TYR A 1 208 ? 32.281 -6.355 3.596 1 92.75 208 TYR A C 1
ATOM 1699 O O . TYR A 1 208 ? 33.312 -7.051 3.494 1 92.75 208 TYR A O 1
ATOM 1707 N N . ILE A 1 209 ? 32.094 -5.23 2.947 1 93.25 209 ILE A N 1
ATOM 1708 C CA . ILE A 1 209 ? 33.094 -4.723 2.012 1 93.25 209 ILE A CA 1
ATOM 1709 C C . ILE A 1 209 ? 34.375 -4.406 2.76 1 93.25 209 ILE A C 1
ATOM 1711 O O . ILE A 1 209 ? 35.469 -4.609 2.232 1 93.25 209 ILE A O 1
ATOM 1715 N N . THR A 1 210 ? 34.219 -3.945 3.98 1 94.5 210 THR A N 1
ATOM 1716 C CA . THR A 1 210 ? 35.406 -3.596 4.77 1 94.5 210 THR A CA 1
ATOM 1717 C C . THR A 1 210 ? 35.906 -4.809 5.539 1 94.5 210 THR A C 1
ATOM 1719 O O . THR A 1 210 ? 36.719 -4.668 6.465 1 94.5 210 THR A O 1
ATOM 1722 N N . GLU A 1 211 ? 35.406 -5.945 5.273 1 92.81 211 GLU A N 1
ATOM 1723 C CA . GLU A 1 211 ? 35.875 -7.25 5.727 1 92.81 211 GLU A CA 1
ATOM 1724 C C . GLU A 1 211 ? 35.656 -7.43 7.227 1 92.81 211 GLU A C 1
ATOM 1726 O O . GLU A 1 211 ? 36.438 -8.109 7.898 1 92.81 211 GLU A O 1
ATOM 1731 N N . ASN A 1 212 ? 34.812 -6.695 7.742 1 94.44 212 ASN A N 1
ATOM 1732 C CA . ASN A 1 212 ? 34.312 -6.98 9.086 1 94.44 212 ASN A CA 1
ATOM 1733 C C . ASN A 1 212 ? 33.125 -7.93 9.047 1 94.44 212 ASN A C 1
ATOM 1735 O O . ASN A 1 212 ? 31.984 -7.496 9.188 1 94.44 212 ASN A O 1
ATOM 1739 N N . ILE A 1 213 ? 33.375 -9.141 8.961 1 93 213 ILE A N 1
ATOM 1740 C CA . ILE A 1 213 ? 32.375 -10.156 8.641 1 93 213 ILE A CA 1
ATOM 1741 C C . ILE A 1 213 ? 31.422 -10.328 9.82 1 93 213 ILE A C 1
ATOM 1743 O O . ILE A 1 213 ? 30.219 -10.508 9.625 1 93 213 ILE A O 1
ATOM 1747 N N . LYS A 1 214 ? 31.891 -10.25 10.977 1 93.94 214 LYS A N 1
ATOM 1748 C CA . LYS A 1 214 ? 31.031 -10.422 12.148 1 93.94 214 LYS A CA 1
ATOM 1749 C C . LYS A 1 214 ? 29.953 -9.344 12.211 1 93.94 214 LYS A C 1
ATOM 1751 O O . LYS A 1 214 ? 28.781 -9.656 12.359 1 93.94 214 LYS A O 1
ATOM 1756 N N . LYS A 1 215 ? 30.375 -8.133 12.047 1 95.25 215 LYS A N 1
ATOM 1757 C CA . LYS A 1 215 ? 29.422 -7.031 12.07 1 95.25 215 LYS A CA 1
ATOM 1758 C C . LYS A 1 215 ? 28.484 -7.098 10.867 1 95.25 215 LYS A C 1
ATOM 1760 O O . LYS A 1 215 ? 27.297 -6.77 10.977 1 95.25 215 LYS A O 1
ATOM 1765 N N . ALA A 1 216 ? 29.016 -7.496 9.758 1 93.94 216 ALA A N 1
ATOM 1766 C CA . ALA A 1 216 ? 28.203 -7.66 8.562 1 93.94 216 ALA A CA 1
ATOM 1767 C C . ALA A 1 216 ? 27.078 -8.68 8.805 1 93.94 216 ALA A C 1
ATOM 1769 O O . ALA A 1 216 ? 25.922 -8.438 8.453 1 93.94 216 ALA A O 1
ATOM 1770 N N . MET A 1 217 ? 27.453 -9.742 9.461 1 93.44 217 MET A N 1
ATOM 1771 C CA . MET A 1 217 ? 26.469 -10.781 9.766 1 93.44 217 MET A CA 1
ATOM 1772 C C . MET A 1 217 ? 25.438 -10.266 10.766 1 93.44 217 MET A C 1
ATOM 1774 O O . MET A 1 217 ? 24.234 -10.469 10.586 1 93.44 217 MET A O 1
ATOM 1778 N N . ASP A 1 218 ? 25.906 -9.609 11.766 1 95.19 218 ASP A N 1
ATOM 1779 C CA . ASP A 1 218 ? 25.016 -9.07 12.781 1 95.19 218 ASP A CA 1
ATOM 1780 C C . ASP A 1 218 ? 23.984 -8.133 12.156 1 95.19 218 ASP A C 1
ATOM 1782 O O . ASP A 1 218 ? 22.781 -8.281 12.406 1 95.19 218 ASP A O 1
ATOM 1786 N N . TYR A 1 219 ? 24.391 -7.262 11.344 1 95.44 219 TYR A N 1
ATOM 1787 C CA . TYR A 1 219 ? 23.5 -6.281 10.734 1 95.44 219 TYR A CA 1
ATOM 1788 C C . TYR A 1 219 ? 22.594 -6.938 9.703 1 95.44 219 TYR A C 1
ATOM 1790 O O . TYR A 1 219 ? 21.469 -6.496 9.484 1 95.44 219 TYR A O 1
ATOM 1798 N N . SER A 1 220 ? 23.094 -7.98 9.008 1 94.56 220 SER A N 1
ATOM 1799 C CA . SER A 1 220 ? 22.234 -8.734 8.102 1 94.56 220 SER A CA 1
ATOM 1800 C C . SER A 1 220 ? 21.062 -9.375 8.844 1 94.56 220 SER A C 1
ATOM 1802 O O . SER A 1 220 ? 19.922 -9.352 8.375 1 94.56 220 SER A O 1
ATOM 1804 N N . PHE A 1 221 ? 21.359 -9.852 10.023 1 94.5 221 PHE A N 1
ATOM 1805 C CA . PHE A 1 221 ? 20.312 -10.469 10.82 1 94.5 221 PHE A CA 1
ATOM 1806 C C . PHE A 1 221 ? 19.344 -9.422 11.359 1 94.5 221 PHE A C 1
ATOM 1808 O O . PHE A 1 221 ? 18.141 -9.672 11.469 1 94.5 221 PHE A O 1
ATOM 1815 N N . LEU A 1 222 ? 19.875 -8.281 11.711 1 94.75 222 LEU A N 1
ATOM 1816 C CA . LEU A 1 222 ? 19 -7.188 12.125 1 94.75 222 LEU A CA 1
ATOM 1817 C C . LEU A 1 222 ? 18.078 -6.766 10.984 1 94.75 222 LEU A C 1
ATOM 1819 O O . LEU A 1 222 ? 16.875 -6.574 11.195 1 94.75 222 LEU A O 1
ATOM 1823 N N . ALA A 1 223 ? 18.625 -6.637 9.812 1 94.62 223 ALA A N 1
ATOM 1824 C CA . ALA A 1 223 ? 17.828 -6.289 8.641 1 94.62 223 ALA A CA 1
ATOM 1825 C C . ALA A 1 223 ? 16.75 -7.336 8.375 1 94.62 223 ALA A C 1
ATOM 1827 O O . ALA A 1 223 ? 15.586 -6.996 8.172 1 94.62 223 ALA A O 1
ATOM 1828 N N . LYS A 1 224 ? 17.172 -8.57 8.406 1 91.56 224 LYS A N 1
ATOM 1829 C CA . LYS A 1 224 ? 16.234 -9.68 8.234 1 91.56 224 LYS A CA 1
ATOM 1830 C C . LYS A 1 224 ? 15.086 -9.602 9.234 1 91.56 224 LYS A C 1
ATOM 1832 O O . LYS A 1 224 ? 13.922 -9.75 8.859 1 91.56 224 LYS A O 1
ATOM 1837 N N . SER A 1 225 ? 15.391 -9.398 10.438 1 92.94 225 SER A N 1
ATOM 1838 C CA . SER A 1 225 ? 14.383 -9.328 11.492 1 92.94 225 SER A CA 1
ATOM 1839 C C . SER A 1 225 ? 13.375 -8.219 11.227 1 92.94 225 SER A C 1
ATOM 1841 O O . SER A 1 225 ? 12.172 -8.422 11.367 1 92.94 225 SER A O 1
ATOM 1843 N N . LYS A 1 226 ? 13.828 -7.078 10.812 1 92.56 226 LYS A N 1
ATOM 1844 C CA . LYS A 1 226 ? 12.953 -5.945 10.531 1 92.56 226 LYS A CA 1
ATOM 1845 C C . LYS A 1 226 ? 12.047 -6.23 9.336 1 92.56 226 LYS A C 1
ATOM 1847 O O . LYS A 1 226 ? 10.852 -5.945 9.367 1 92.56 226 LYS A O 1
ATOM 1852 N N . PHE A 1 227 ? 12.602 -6.816 8.32 1 90.44 227 PHE A N 1
ATOM 1853 C CA . PHE A 1 227 ? 11.82 -7.09 7.121 1 90.44 227 PHE A CA 1
ATOM 1854 C C . PHE A 1 227 ? 10.836 -8.227 7.363 1 90.44 227 PHE A C 1
ATOM 1856 O O . PHE A 1 227 ? 9.734 -8.234 6.809 1 90.44 227 PHE A O 1
ATOM 1863 N N . GLU A 1 228 ? 11.234 -9.195 8.164 1 88.81 228 GLU A N 1
ATOM 1864 C CA . GLU A 1 228 ? 10.305 -10.25 8.547 1 88.81 228 GLU A CA 1
ATOM 1865 C C . GLU A 1 228 ? 9.102 -9.688 9.297 1 88.81 228 GLU A C 1
ATOM 1867 O O . GLU A 1 228 ? 7.969 -10.125 9.094 1 88.81 228 GLU A O 1
ATOM 1872 N N . GLN A 1 229 ? 9.398 -8.742 10.07 1 86.81 229 GLN A N 1
ATOM 1873 C CA . GLN A 1 229 ? 8.336 -8.086 10.82 1 86.81 229 GLN A CA 1
ATOM 1874 C C . GLN A 1 229 ? 7.391 -7.324 9.898 1 86.81 229 GLN A C 1
ATOM 1876 O O . GLN A 1 229 ? 6.172 -7.41 10.047 1 86.81 229 GLN A O 1
ATOM 1881 N N . VAL A 1 230 ? 7.949 -6.629 9 1 87 230 VAL A N 1
ATOM 1882 C CA . VAL A 1 230 ? 7.16 -5.785 8.102 1 87 230 VAL A CA 1
ATOM 1883 C C . VAL A 1 230 ? 6.383 -6.66 7.121 1 87 230 VAL A C 1
ATOM 1885 O O . VAL A 1 230 ? 5.27 -6.312 6.719 1 87 230 VAL A O 1
ATOM 1888 N N . ASN A 1 231 ? 6.945 -7.777 6.758 1 84.12 231 ASN A N 1
ATOM 1889 C CA . ASN A 1 231 ? 6.316 -8.656 5.781 1 84.12 231 ASN A CA 1
ATOM 1890 C C . ASN A 1 231 ? 5.094 -9.359 6.367 1 84.12 231 ASN A C 1
ATOM 1892 O O . ASN A 1 231 ? 4.156 -9.695 5.637 1 84.12 231 ASN A O 1
ATOM 1896 N N . ASN A 1 232 ? 5.121 -9.617 7.645 1 86 232 ASN A N 1
ATOM 1897 C CA . ASN A 1 232 ? 3.922 -10.094 8.336 1 86 232 ASN A CA 1
ATOM 1898 C C . ASN A 1 232 ? 3.049 -8.93 8.797 1 86 232 ASN A C 1
ATOM 1900 O O . ASN A 1 232 ? 3.076 -8.555 9.969 1 86 232 ASN A O 1
ATOM 1904 N N . LYS A 1 233 ? 2.26 -8.477 7.914 1 87.56 233 LYS A N 1
ATOM 1905 C CA . LYS A 1 233 ? 1.546 -7.219 8.102 1 87.56 233 LYS A CA 1
ATOM 1906 C C . LYS A 1 233 ? 0.627 -7.281 9.312 1 87.56 233 LYS A C 1
ATOM 1908 O O . LYS A 1 233 ? 0.52 -6.309 10.07 1 87.56 233 LYS A O 1
ATOM 1913 N N . GLU A 1 234 ? -0.082 -8.391 9.531 1 89 234 GLU A N 1
ATOM 1914 C CA . GLU A 1 234 ? -0.991 -8.508 10.664 1 89 234 GLU A CA 1
ATOM 1915 C C . GLU A 1 234 ? -0.235 -8.414 11.984 1 89 234 GLU A C 1
ATOM 1917 O O . GLU A 1 234 ? -0.628 -7.66 12.883 1 89 234 GLU A O 1
ATOM 1922 N N . GLU A 1 235 ? 0.836 -9.195 12.07 1 88.75 235 GLU A N 1
ATOM 1923 C CA . GLU A 1 235 ? 1.65 -9.172 13.281 1 88.75 235 GLU A CA 1
ATOM 1924 C C . GLU A 1 235 ? 2.324 -7.816 13.469 1 88.75 235 GLU A C 1
ATOM 1926 O O . GLU A 1 235 ? 2.463 -7.336 14.594 1 88.75 235 GLU A O 1
ATOM 1931 N N . TYR A 1 236 ? 2.732 -7.285 12.438 1 90.38 236 TYR A N 1
ATOM 1932 C CA . TYR A 1 236 ? 3.365 -5.969 12.492 1 90.38 236 TYR A CA 1
ATOM 1933 C C . TYR A 1 236 ? 2.402 -4.922 13.031 1 90.38 236 TYR A C 1
ATOM 1935 O O . TYR A 1 236 ? 2.76 -4.133 13.906 1 90.38 236 TYR A O 1
ATOM 1943 N N . ALA A 1 237 ? 1.152 -4.898 12.492 1 91.81 237 ALA A N 1
ATOM 1944 C CA . ALA A 1 237 ? 0.14 -3.949 12.945 1 91.81 237 ALA A CA 1
ATOM 1945 C C . ALA A 1 237 ? -0.147 -4.125 14.438 1 91.81 237 ALA A C 1
ATOM 1947 O O . ALA A 1 237 ? -0.302 -3.145 15.164 1 91.81 237 ALA A O 1
ATOM 1948 N N . LYS A 1 238 ? -0.187 -5.355 14.867 1 91 238 LYS A N 1
ATOM 1949 C CA . LYS A 1 238 ? -0.419 -5.645 16.281 1 91 238 LYS A CA 1
ATOM 1950 C C . LYS A 1 238 ? 0.715 -5.105 17.141 1 91 238 LYS A C 1
ATOM 1952 O O . LYS A 1 238 ? 0.473 -4.555 18.219 1 91 238 LYS A O 1
ATOM 1957 N N . THR A 1 239 ? 1.913 -5.316 16.656 1 90.12 239 THR A N 1
ATOM 1958 C CA . THR A 1 239 ? 3.076 -4.812 17.375 1 90.12 239 THR A CA 1
ATOM 1959 C C . THR A 1 239 ? 3.02 -3.293 17.5 1 90.12 239 THR A C 1
ATOM 1961 O O . THR A 1 239 ? 3.311 -2.74 18.562 1 90.12 239 THR A O 1
ATOM 1964 N N . LEU A 1 240 ? 2.658 -2.635 16.469 1 91.38 240 LEU A N 1
ATOM 1965 C CA . LEU A 1 240 ? 2.535 -1.181 16.469 1 91.38 240 LEU A CA 1
ATOM 1966 C C . LEU A 1 240 ? 1.473 -0.732 17.469 1 91.38 240 LEU A C 1
ATOM 1968 O O . LEU A 1 240 ? 1.643 0.282 18.156 1 91.38 240 LEU A O 1
ATOM 1972 N N . LEU A 1 241 ? 0.363 -1.519 17.562 1 91.56 241 LEU A N 1
ATOM 1973 C CA . LEU A 1 241 ? -0.69 -1.231 18.531 1 91.56 241 LEU A CA 1
ATOM 1974 C C . LEU A 1 241 ? -0.15 -1.283 19.953 1 91.56 241 LEU A C 1
ATOM 1976 O O . LEU A 1 241 ? -0.443 -0.404 20.766 1 91.56 241 LEU A O 1
ATOM 1980 N N . LEU A 1 242 ? 0.634 -2.312 20.203 1 91.12 242 LEU A N 1
ATOM 1981 C CA . LEU A 1 242 ? 1.198 -2.498 21.531 1 91.12 242 LEU A CA 1
ATOM 1982 C C . LEU A 1 242 ? 2.17 -1.372 21.875 1 91.12 242 LEU A C 1
ATOM 1984 O O . LEU A 1 242 ? 2.17 -0.866 23 1 91.12 242 LEU A O 1
ATOM 1988 N N . ILE A 1 243 ? 2.932 -0.953 20.938 1 90.88 243 ILE A N 1
ATOM 1989 C CA . ILE A 1 243 ? 3.871 0.146 21.141 1 90.88 243 ILE A CA 1
ATOM 1990 C C . ILE A 1 243 ? 3.105 1.435 21.422 1 90.88 243 ILE A C 1
ATOM 1992 O O . ILE A 1 243 ? 3.484 2.209 22.297 1 90.88 243 ILE A O 1
ATOM 1996 N N . SER A 1 244 ? 2.053 1.647 20.656 1 92.19 244 SER A N 1
ATOM 1997 C CA . SER A 1 244 ? 1.21 2.82 20.875 1 92.19 244 SER A CA 1
ATOM 1998 C C . SER A 1 244 ? 0.648 2.846 22.297 1 92.19 244 SER A C 1
ATOM 2000 O O . SER A 1 244 ? 0.671 3.885 22.953 1 92.19 244 SER A O 1
ATOM 2002 N N . GLU A 1 245 ? 0.174 1.733 22.781 1 92.5 245 GLU A N 1
ATOM 2003 C CA . GLU A 1 245 ? -0.376 1.634 24.125 1 92.5 245 GLU A CA 1
ATOM 2004 C C . GLU A 1 245 ? 0.691 1.911 25.172 1 92.5 245 GLU A C 1
ATOM 2006 O O . GLU A 1 245 ? 0.413 2.541 26.203 1 92.5 245 GLU A O 1
ATOM 2011 N N . GLU A 1 246 ? 1.882 1.427 24.922 1 90.06 246 GLU A N 1
ATOM 2012 C CA . GLU A 1 246 ? 2.988 1.658 25.844 1 90.06 246 GLU A CA 1
ATOM 2013 C C . GLU A 1 246 ? 3.322 3.145 25.953 1 90.06 246 GLU A C 1
ATOM 2015 O O . GLU A 1 246 ? 3.557 3.66 27.047 1 90.06 246 GLU A O 1
ATOM 2020 N N . TYR A 1 247 ? 3.365 3.805 24.828 1 90.19 247 TYR A N 1
ATOM 2021 C CA . TYR A 1 247 ? 3.631 5.238 24.828 1 90.19 247 TYR A CA 1
ATOM 2022 C C . TYR A 1 247 ? 2.537 6 25.578 1 90.19 247 TYR A C 1
ATOM 2024 O O . TYR A 1 247 ? 2.818 6.953 26.297 1 90.19 247 TYR A O 1
ATOM 2032 N N . ASN A 1 248 ? 1.314 5.586 25.312 1 90.19 248 ASN A N 1
ATOM 2033 C CA . ASN A 1 248 ? 0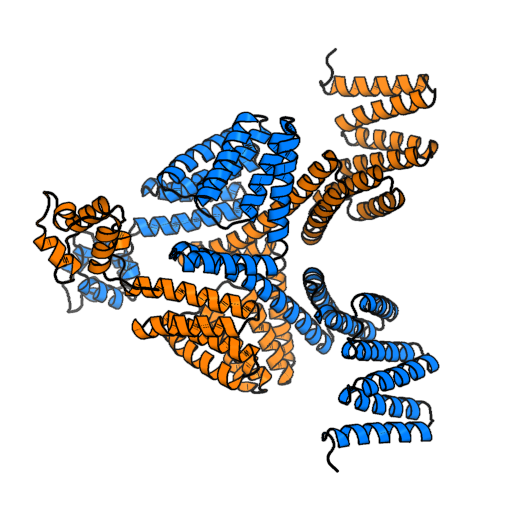.207 6.219 26.031 1 90.19 248 ASN A CA 1
ATOM 2034 C C . ASN A 1 248 ? 0.324 6.027 27.531 1 90.19 248 ASN A C 1
ATOM 2036 O O . ASN A 1 248 ? 0.081 6.957 28.312 1 90.19 248 ASN A O 1
ATOM 2040 N N . ALA A 1 249 ? 0.699 4.824 27.938 1 90.75 249 ALA A N 1
ATOM 2041 C CA . ALA A 1 249 ? 0.863 4.508 29.359 1 90.75 249 ALA A CA 1
ATOM 2042 C C . ALA A 1 249 ? 1.962 5.363 29.984 1 90.75 249 ALA A C 1
ATOM 2044 O O . ALA A 1 249 ? 1.882 5.719 31.156 1 90.75 249 ALA A O 1
ATOM 2045 N N . LYS A 1 250 ? 2.92 5.77 29.172 1 89.19 250 LYS A N 1
ATOM 2046 C CA . LYS A 1 250 ? 4.031 6.59 29.656 1 89.19 250 LYS A CA 1
ATOM 2047 C C . LYS A 1 250 ? 3.693 8.078 29.562 1 89.19 250 LYS A C 1
ATOM 2049 O O . LYS A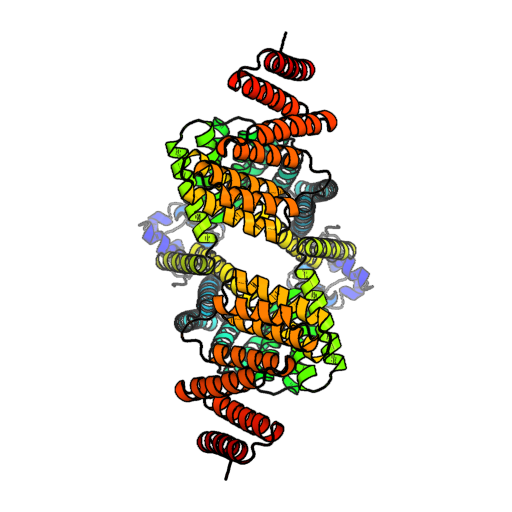 1 250 ? 4.516 8.93 29.906 1 89.19 250 LYS A O 1
ATOM 2054 N N . GLY A 1 251 ? 2.598 8.352 29.062 1 86.94 251 GLY A N 1
ATOM 2055 C CA . GLY A 1 251 ? 2.148 9.727 28.984 1 86.94 251 GLY A CA 1
ATOM 2056 C C . GLY A 1 251 ? 2.623 10.438 27.734 1 86.94 251 GLY A C 1
ATOM 2057 O O . GLY A 1 251 ? 2.461 11.656 27.594 1 86.94 251 GLY A O 1
ATOM 2058 N N . ASP A 1 252 ? 3.246 9.719 26.844 1 88.06 252 ASP A N 1
ATOM 2059 C CA . ASP A 1 252 ? 3.707 10.281 25.578 1 88.06 252 ASP A CA 1
ATOM 2060 C C . ASP A 1 252 ? 2.637 10.156 24.5 1 88.06 252 ASP A C 1
ATOM 2062 O O . ASP A 1 252 ? 2.693 9.25 23.656 1 88.06 252 ASP A O 1
ATOM 2066 N N . LEU A 1 253 ? 1.771 11.102 24.469 1 89.56 253 LEU A N 1
ATOM 2067 C CA . LEU A 1 253 ? 0.601 11.031 23.594 1 89.56 253 LEU A CA 1
ATOM 2068 C C . LEU A 1 253 ? 1.001 11.203 22.125 1 89.56 253 LEU A C 1
ATOM 2070 O O . LEU A 1 253 ? 0.409 10.586 21.25 1 89.56 253 LEU A O 1
ATOM 2074 N N . SER A 1 254 ? 1.948 12.008 21.875 1 87.5 254 SER A N 1
ATOM 2075 C CA . SER A 1 254 ? 2.377 12.273 20.5 1 87.5 254 SER A CA 1
ATOM 2076 C C . SER A 1 254 ? 2.834 10.992 19.812 1 87.5 254 SER A C 1
ATOM 2078 O O . SER A 1 254 ? 2.355 10.664 18.719 1 87.5 254 SER A O 1
ATOM 2080 N N . ASN A 1 255 ? 3.609 10.289 20.531 1 88 255 ASN A N 1
ATOM 2081 C CA . ASN A 1 255 ? 4.082 9.039 19.938 1 88 255 ASN A CA 1
ATOM 2082 C C . ASN A 1 255 ? 2.984 7.977 19.922 1 88 255 ASN A C 1
ATOM 2084 O O . ASN A 1 255 ? 2.93 7.148 19.016 1 88 255 ASN A O 1
ATOM 2088 N N . ALA A 1 256 ? 2.15 8.016 20.906 1 91.31 256 ALA A N 1
ATOM 2089 C CA . ALA A 1 256 ? 1.021 7.094 20.922 1 91.31 256 ALA A CA 1
ATOM 2090 C C . ALA A 1 256 ? 0.156 7.277 19.672 1 91.31 256 ALA A C 1
ATOM 2092 O O . ALA A 1 256 ? -0.231 6.301 19.031 1 91.31 256 ALA A O 1
ATOM 2093 N N . ILE A 1 257 ? -0.102 8.531 19.297 1 92.44 257 ILE A N 1
ATOM 2094 C CA . ILE A 1 257 ? -0.91 8.852 18.125 1 92.44 257 ILE A CA 1
ATOM 2095 C C . ILE A 1 257 ? -0.178 8.414 16.859 1 92.44 257 ILE A C 1
ATOM 2097 O O . ILE A 1 257 ? -0.779 7.82 15.961 1 92.44 257 ILE A O 1
ATOM 2101 N N . LYS A 1 258 ? 1.077 8.68 16.859 1 90.31 258 LYS A N 1
ATOM 2102 C CA . LYS A 1 258 ? 1.9 8.336 15.695 1 90.31 258 LYS A CA 1
ATOM 2103 C C . LYS A 1 258 ? 1.857 6.836 15.422 1 90.31 258 LYS A C 1
ATOM 2105 O O . LYS A 1 258 ? 1.569 6.414 14.297 1 90.31 258 LYS A O 1
ATOM 2110 N N . TYR A 1 259 ? 2.023 6.047 16.438 1 91.38 259 TYR A N 1
ATOM 2111 C CA . TYR A 1 259 ? 2.098 4.605 16.25 1 91.38 259 TYR A CA 1
ATOM 2112 C C . TYR A 1 259 ? 0.713 4.008 16.016 1 91.38 259 TYR A C 1
ATOM 2114 O O . TYR A 1 259 ? 0.564 3.031 15.289 1 91.38 259 TYR A O 1
ATOM 2122 N N . SER A 1 260 ? -0.266 4.551 16.672 1 94.06 260 SER A N 1
ATOM 2123 C CA . SER A 1 260 ? -1.62 4.086 16.375 1 94.06 260 SER A CA 1
ATOM 2124 C C . SER A 1 260 ? -2.004 4.363 14.93 1 94.06 260 SER A C 1
ATOM 2126 O O . SER A 1 260 ? -2.676 3.549 14.297 1 94.06 260 SER A O 1
ATOM 2128 N N . GLN A 1 261 ? -1.616 5.52 14.453 1 94.19 261 GLN A N 1
ATOM 2129 C CA . GLN A 1 261 ? -1.884 5.848 13.055 1 94.19 261 GLN A CA 1
ATOM 2130 C C . GLN A 1 261 ? -1.191 4.867 12.117 1 94.19 261 GLN A C 1
ATOM 2132 O O . GLN A 1 261 ? -1.782 4.418 11.133 1 94.19 261 GLN A O 1
ATOM 2137 N N . LYS A 1 262 ? -0.007 4.59 12.414 1 91.81 262 LYS A N 1
ATOM 2138 C CA . LYS A 1 262 ? 0.739 3.641 11.586 1 91.81 262 LYS A CA 1
ATOM 2139 C C . LYS A 1 262 ? 0.079 2.266 11.602 1 91.81 262 LYS A C 1
ATOM 2141 O O . LYS A 1 262 ? -0.039 1.62 10.555 1 91.81 262 LYS A O 1
ATOM 2146 N N . SER A 1 263 ? -0.276 1.806 12.805 1 92.19 263 SER A N 1
ATOM 2147 C CA . SER A 1 263 ? -0.982 0.533 12.914 1 92.19 263 SER A CA 1
ATOM 2148 C C . SER A 1 263 ? -2.26 0.537 12.078 1 92.19 263 SER A C 1
ATOM 2150 O O . SER A 1 263 ? -2.533 -0.416 11.344 1 92.19 263 SER A O 1
ATOM 2152 N N . LEU A 1 264 ? -2.928 1.62 12.188 1 93.38 264 LEU A N 1
ATOM 2153 C CA . LEU A 1 264 ? -4.188 1.753 11.469 1 93.38 264 LEU A CA 1
ATOM 2154 C C . LEU A 1 264 ? -3.961 1.688 9.961 1 93.38 264 LEU A C 1
ATOM 2156 O O . LEU A 1 264 ? -4.727 1.046 9.242 1 93.38 264 LEU A O 1
ATOM 2160 N N . GLU A 1 265 ? -2.941 2.357 9.531 1 92.5 265 GLU A N 1
ATOM 2161 C CA . GLU A 1 265 ? -2.623 2.357 8.109 1 92.5 265 GLU A CA 1
ATOM 2162 C C . GLU A 1 265 ? -2.352 0.943 7.602 1 92.5 265 GLU A C 1
ATOM 2164 O O . GLU A 1 265 ? -2.814 0.562 6.527 1 92.5 265 GLU A O 1
ATOM 2169 N N . VAL A 1 266 ? -1.68 0.159 8.359 1 91.62 266 VAL A N 1
ATOM 2170 C CA . VAL A 1 266 ? -1.364 -1.214 7.98 1 91.62 266 VAL A CA 1
ATOM 2171 C C . VAL A 1 266 ? -2.645 -2.047 7.945 1 91.62 266 VAL A C 1
ATOM 2173 O O . VAL A 1 266 ? -2.891 -2.775 6.98 1 91.62 266 VAL A O 1
ATOM 2176 N N . TYR A 1 267 ? -3.441 -1.935 8.945 1 91.88 267 TYR A N 1
ATOM 2177 C CA . TYR A 1 267 ? -4.691 -2.686 8.992 1 91.88 267 TYR A CA 1
ATOM 2178 C C . TYR A 1 267 ? -5.609 -2.283 7.84 1 91.88 267 TYR A C 1
ATOM 2180 O O . TYR A 1 267 ? -6.316 -3.123 7.277 1 91.88 267 TYR A O 1
ATOM 2188 N N . LYS A 1 268 ? -5.602 -0.987 7.543 1 92.81 268 LYS A N 1
ATOM 2189 C CA . LYS A 1 268 ? -6.426 -0.519 6.434 1 92.81 268 LYS A CA 1
ATOM 2190 C C . LYS A 1 268 ? -5.961 -1.12 5.109 1 92.81 268 LYS A C 1
ATOM 2192 O O . LYS A 1 268 ? -6.781 -1.448 4.25 1 92.81 268 LYS A O 1
ATOM 2197 N N . GLU A 1 269 ? -4.703 -1.21 4.945 1 89.88 269 GLU A N 1
ATOM 2198 C CA . GLU A 1 269 ? -4.16 -1.844 3.746 1 89.88 269 GLU A CA 1
ATOM 2199 C C . GLU A 1 269 ? -4.613 -3.299 3.639 1 89.88 269 GLU A C 1
ATOM 2201 O O . GLU A 1 269 ? -4.988 -3.76 2.561 1 89.88 269 GLU A O 1
ATOM 2206 N N . LEU A 1 270 ? -4.539 -4 4.734 1 89.56 270 LEU A N 1
ATOM 2207 C CA . LEU A 1 270 ? -4.965 -5.395 4.766 1 89.56 270 LEU A CA 1
ATOM 2208 C C . LEU A 1 270 ? -6.449 -5.516 4.43 1 89.56 270 LEU A C 1
ATOM 2210 O O . LEU A 1 270 ? -6.844 -6.383 3.65 1 89.56 270 LEU A O 1
ATOM 2214 N N . GLU A 1 271 ? -7.191 -4.668 5.016 1 90.38 271 GLU A N 1
ATOM 2215 C CA . GLU A 1 271 ? -8.633 -4.676 4.762 1 90.38 271 GLU A CA 1
ATOM 2216 C C . GLU A 1 271 ? -8.938 -4.348 3.305 1 90.38 271 GLU A C 1
ATOM 2218 O O . GLU A 1 271 ? -9.852 -4.922 2.713 1 90.38 271 GLU A O 1
ATOM 2223 N N . GLU A 1 272 ? -8.219 -3.416 2.781 1 89.69 272 GLU A N 1
ATOM 2224 C CA . GLU A 1 272 ? -8.414 -3.047 1.382 1 89.69 272 GLU A CA 1
ATOM 2225 C C . GLU A 1 272 ? -8.148 -4.234 0.458 1 89.69 272 GLU A C 1
ATOM 2227 O O . GLU A 1 272 ? -8.898 -4.461 -0.496 1 89.69 272 GLU A O 1
ATOM 2232 N N . LEU A 1 273 ? -7.113 -4.965 0.713 1 88.5 273 LEU A N 1
ATOM 2233 C CA . LEU A 1 273 ? -6.809 -6.141 -0.089 1 88.5 273 LEU A CA 1
ATOM 2234 C C . LEU A 1 273 ? -7.926 -7.172 0.013 1 88.5 273 LEU A C 1
ATOM 2236 O O . LEU A 1 273 ? -8.305 -7.785 -0.989 1 88.5 273 LEU A O 1
ATOM 2240 N N . ASN A 1 274 ? -8.438 -7.352 1.196 1 90.88 274 ASN A N 1
ATOM 2241 C CA . ASN A 1 274 ? -9.555 -8.266 1.401 1 90.88 274 ASN A CA 1
ATOM 2242 C C . ASN A 1 274 ? -10.789 -7.824 0.609 1 90.88 274 ASN A C 1
ATOM 2244 O O . ASN A 1 274 ? -11.445 -8.648 -0.024 1 90.88 274 ASN A O 1
ATOM 2248 N N . ASN A 1 275 ? -11.008 -6.559 0.678 1 91.31 275 ASN A N 1
ATOM 2249 C CA . ASN A 1 275 ? -12.164 -6.004 -0.02 1 91.31 275 ASN A CA 1
ATOM 2250 C C . ASN A 1 275 ? -12.023 -6.148 -1.533 1 91.31 275 ASN A C 1
ATOM 2252 O O . ASN A 1 275 ? -12.984 -6.512 -2.217 1 91.31 275 ASN A O 1
ATOM 2256 N N . ILE A 1 276 ? -10.859 -5.906 -2.037 1 91.5 276 ILE A N 1
ATOM 2257 C CA . ILE A 1 276 ? -10.625 -5.973 -3.475 1 91.5 276 ILE A CA 1
ATOM 2258 C C . ILE A 1 276 ? -10.773 -7.414 -3.957 1 91.5 276 ILE A C 1
ATOM 2260 O O . ILE A 1 276 ? -11.398 -7.664 -4.992 1 91.5 276 ILE A O 1
ATOM 2264 N N . SER A 1 277 ? -10.219 -8.336 -3.203 1 93.94 277 SER A N 1
ATOM 2265 C CA . SER A 1 277 ? -10.328 -9.734 -3.604 1 93.94 277 SER A CA 1
ATOM 2266 C C . SER A 1 277 ? -11.789 -10.195 -3.6 1 93.94 277 SER A C 1
ATOM 2268 O O . SER A 1 277 ? -12.211 -10.945 -4.48 1 93.94 277 SER A O 1
ATOM 2270 N N . GLU A 1 278 ? -12.555 -9.703 -2.65 1 94.62 278 GLU A N 1
ATOM 2271 C CA . GLU A 1 278 ? -13.977 -10.031 -2.582 1 94.62 278 GLU A CA 1
ATOM 2272 C C . GLU A 1 278 ? -14.734 -9.445 -3.771 1 94.62 278 GLU A C 1
ATOM 2274 O O . GLU A 1 278 ? -15.547 -10.133 -4.395 1 94.62 278 GLU A O 1
ATOM 2279 N N . ILE A 1 279 ? -14.414 -8.25 -4.059 1 94.44 279 ILE A N 1
ATOM 2280 C CA . ILE A 1 279 ? -15.102 -7.57 -5.148 1 94.44 279 ILE A CA 1
ATOM 2281 C C . ILE A 1 279 ? -14.75 -8.234 -6.477 1 94.44 279 ILE A C 1
ATOM 2283 O O . ILE A 1 279 ? -15.633 -8.492 -7.301 1 94.44 279 ILE A O 1
ATOM 2287 N N . GLU A 1 280 ? -13.469 -8.516 -6.668 1 95.25 280 GLU A N 1
ATOM 2288 C CA . GLU A 1 280 ? -13.047 -9.18 -7.895 1 95.25 280 GLU A CA 1
ATOM 2289 C C . GLU A 1 280 ? -13.711 -10.547 -8.039 1 95.25 280 GLU A C 1
ATOM 2291 O O . GLU A 1 280 ? -14.172 -10.906 -9.125 1 95.25 280 GLU A O 1
ATOM 2296 N N . ASN A 1 281 ? -13.789 -11.266 -6.965 1 96.56 281 ASN A N 1
ATOM 2297 C CA . ASN A 1 281 ? -14.484 -12.547 -6.992 1 96.56 281 ASN A CA 1
ATOM 2298 C C . ASN A 1 281 ? -15.953 -12.383 -7.371 1 96.56 281 ASN A C 1
ATOM 2300 O O . ASN A 1 281 ? -16.469 -13.148 -8.188 1 96.56 281 ASN A O 1
ATOM 2304 N N . ASN A 1 282 ? -16.562 -11.414 -6.84 1 95.5 282 ASN A N 1
ATOM 2305 C CA . ASN A 1 282 ? -17.984 -11.195 -7.09 1 95.5 282 ASN A CA 1
ATOM 2306 C C . ASN A 1 282 ? -18.234 -10.648 -8.492 1 95.5 282 ASN A C 1
ATOM 2308 O O . ASN A 1 282 ? -19.266 -10.93 -9.102 1 95.5 282 ASN A O 1
ATOM 2312 N N . LEU A 1 283 ? -17.328 -9.82 -8.93 1 95.06 283 LEU A N 1
ATOM 2313 C CA . LEU A 1 283 ? -17.406 -9.422 -10.328 1 95.06 283 LEU A CA 1
ATOM 2314 C C . LEU A 1 283 ? -17.312 -10.633 -11.25 1 95.06 283 LEU A C 1
ATOM 2316 O O . LEU A 1 283 ? -18.016 -10.703 -12.266 1 95.06 283 LEU A O 1
ATOM 2320 N N . GLY A 1 284 ? -16.391 -11.555 -10.914 1 96.19 284 GLY A N 1
ATOM 2321 C CA . GLY A 1 284 ? -16.344 -12.805 -11.656 1 96.19 284 GLY A CA 1
ATOM 2322 C C . GLY A 1 284 ? -17.672 -13.523 -11.711 1 96.19 284 GLY A C 1
ATOM 2323 O O . GLY A 1 284 ? -18.078 -14 -12.773 1 96.19 284 GLY A O 1
ATOM 2324 N N . LYS A 1 285 ? -18.391 -13.539 -10.625 1 96.06 285 LYS A N 1
ATOM 2325 C CA . LYS A 1 285 ? -19.719 -14.164 -10.57 1 96.06 285 LYS A CA 1
ATOM 2326 C C . LYS A 1 285 ? -20.719 -13.43 -11.461 1 96.06 285 LYS A C 1
ATOM 2328 O O . LYS A 1 285 ? -21.5 -14.062 -12.164 1 96.06 285 LYS A O 1
ATOM 2333 N N . LEU A 1 286 ? -20.672 -12.141 -11.398 1 94.31 286 LEU A N 1
ATOM 2334 C CA . LEU A 1 286 ? -21.578 -11.344 -12.219 1 94.31 286 LEU A CA 1
ATOM 2335 C C . LEU A 1 286 ? -21.344 -11.594 -13.703 1 94.31 286 LEU A C 1
ATOM 2337 O O . LEU A 1 286 ? -22.281 -11.852 -14.453 1 94.31 286 LEU A O 1
ATOM 2341 N N . PHE A 1 287 ? -20.141 -11.562 -14.125 1 95.5 287 PHE A N 1
ATOM 2342 C CA . PHE A 1 287 ? -19.828 -11.75 -15.539 1 95.5 287 PHE A CA 1
ATOM 2343 C C . PHE A 1 287 ? -20.172 -13.172 -15.984 1 95.5 287 PHE A C 1
ATOM 2345 O O . PHE A 1 287 ? -20.562 -13.383 -17.141 1 95.5 287 PHE A O 1
ATOM 2352 N N . TYR A 1 288 ? -19.984 -14.109 -15.062 1 95.69 288 TYR A N 1
ATOM 2353 C CA . TYR A 1 288 ? -20.469 -15.461 -15.344 1 95.69 288 TYR A CA 1
ATOM 2354 C C . TYR A 1 288 ? -21.953 -15.461 -15.656 1 95.69 288 TYR A C 1
ATOM 2356 O O . TYR A 1 288 ? -22.391 -16.078 -16.641 1 95.69 288 TYR A O 1
ATOM 2364 N N . ARG A 1 289 ? -22.703 -14.734 -14.875 1 93.69 289 ARG A N 1
ATOM 2365 C CA . ARG A 1 289 ? -24.156 -14.664 -15.047 1 93.69 289 ARG A CA 1
ATOM 2366 C C . ARG A 1 289 ? -24.516 -13.938 -16.344 1 93.69 289 ARG A C 1
ATOM 2368 O O . ARG A 1 289 ? -25.547 -14.234 -16.953 1 93.69 289 ARG A O 1
ATOM 2375 N N . PHE A 1 290 ? -23.672 -13.031 -16.734 1 93.12 290 PHE A N 1
ATOM 2376 C CA . PHE A 1 290 ? -23.875 -12.305 -17.984 1 93.12 290 PHE A CA 1
ATOM 2377 C C . PHE A 1 290 ? -23.391 -13.141 -19.172 1 93.12 290 PHE A C 1
ATOM 2379 O O . PHE A 1 290 ? -23.406 -12.664 -20.312 1 93.12 290 PHE A O 1
ATOM 2386 N N . GLU A 1 291 ? -22.828 -14.297 -18.891 1 93 291 GLU A N 1
ATOM 2387 C CA . GLU A 1 291 ? -22.344 -15.227 -19.906 1 93 291 GLU A CA 1
ATOM 2388 C C . GLU A 1 291 ? -21.078 -14.68 -20.578 1 93 291 GLU A C 1
ATOM 2390 O O . GLU A 1 291 ? -20.828 -14.969 -21.75 1 93 291 GLU A O 1
ATOM 2395 N N . ASN A 1 292 ? -20.5 -13.773 -19.969 1 94.5 292 ASN A N 1
ATOM 2396 C CA . ASN A 1 292 ? -19.172 -13.336 -20.375 1 94.5 292 ASN A CA 1
ATOM 2397 C C . ASN A 1 292 ? -18.078 -14.07 -19.609 1 94.5 292 ASN A C 1
ATOM 2399 O O . ASN A 1 292 ? -17.469 -13.516 -18.688 1 94.5 292 ASN A O 1
ATOM 2403 N N . ILE A 1 293 ? -17.719 -15.258 -20.047 1 96.81 293 ILE A N 1
ATOM 2404 C CA . ILE A 1 293 ? -16.891 -16.188 -19.297 1 96.81 293 ILE A CA 1
ATOM 2405 C C . ILE A 1 293 ? -15.43 -15.734 -19.328 1 96.81 293 ILE A C 1
ATOM 2407 O O . ILE A 1 293 ? -14.695 -15.906 -18.359 1 96.81 293 ILE A O 1
ATOM 2411 N N . GLU A 1 294 ? -15.062 -15.18 -20.422 1 95.5 294 GLU A N 1
ATOM 2412 C CA . GLU A 1 294 ? -13.688 -14.68 -20.531 1 95.5 294 GLU A CA 1
ATOM 2413 C C . GLU A 1 294 ? -13.391 -13.641 -19.469 1 95.5 294 GLU A C 1
ATOM 2415 O O . GLU A 1 294 ? -12.383 -13.727 -18.766 1 95.5 294 GLU A O 1
ATOM 2420 N N . GLU A 1 295 ? -14.328 -12.68 -19.344 1 94.38 295 GLU A N 1
ATOM 2421 C CA . GLU A 1 295 ? -14.164 -11.641 -18.328 1 94.38 295 GLU A CA 1
ATOM 2422 C C . GLU A 1 295 ? -14.266 -12.219 -16.922 1 94.38 295 GLU A C 1
ATOM 2424 O O . GLU A 1 295 ? -13.578 -11.773 -16 1 94.38 295 GLU A O 1
ATOM 2429 N N . SER A 1 296 ? -15.125 -13.141 -16.75 1 96.62 296 SER A N 1
ATOM 2430 C CA . SER A 1 296 ? -15.281 -13.82 -15.469 1 96.62 296 SER A CA 1
ATOM 2431 C C . SER A 1 296 ? -13.961 -14.422 -15 1 96.62 296 SER A C 1
ATOM 2433 O O . SER A 1 296 ? -13.547 -14.211 -13.859 1 96.62 296 SER A O 1
ATOM 2435 N N . PHE A 1 297 ? -13.25 -15.07 -15.938 1 97 297 PHE A N 1
ATOM 2436 C CA . PHE A 1 297 ? -11.977 -15.703 -15.609 1 97 297 PHE A CA 1
ATOM 2437 C C . PHE A 1 297 ? -10.945 -14.656 -15.172 1 97 297 PHE A C 1
ATOM 2439 O O . PHE A 1 297 ? -10.211 -14.875 -14.211 1 97 297 PHE A O 1
ATOM 2446 N N . LYS A 1 298 ? -10.961 -13.57 -15.875 1 95.56 298 LYS A N 1
ATOM 2447 C CA . LYS A 1 298 ? -9.984 -12.531 -15.57 1 95.56 298 LYS A CA 1
ATOM 2448 C C . LYS A 1 298 ? -10.141 -12.031 -14.133 1 95.56 298 LYS A C 1
ATOM 2450 O O . LYS A 1 298 ? -9.148 -11.875 -13.414 1 95.56 298 LYS A O 1
ATOM 2455 N N . HIS A 1 299 ? -11.328 -11.797 -13.758 1 95.81 299 HIS A N 1
ATOM 2456 C CA . HIS A 1 299 ? -11.602 -11.289 -12.414 1 95.81 299 HIS A CA 1
ATOM 2457 C C . HIS A 1 299 ? -11.297 -12.344 -11.359 1 95.81 299 HIS A C 1
ATOM 2459 O O . HIS A 1 299 ? -10.742 -12.031 -10.305 1 95.81 299 HIS A O 1
ATOM 2465 N N . TYR A 1 300 ? -11.633 -13.602 -11.625 1 97.12 300 TYR A N 1
ATOM 2466 C CA . TYR A 1 300 ? -11.32 -14.672 -10.68 1 97.12 300 TYR A CA 1
ATOM 2467 C C . TYR A 1 300 ? -9.812 -14.828 -10.523 1 97.12 300 TYR A C 1
ATOM 2469 O O . TYR A 1 300 ? -9.32 -15.133 -9.43 1 97.12 300 TYR A O 1
ATOM 2477 N N . GLU A 1 301 ? -9.094 -14.625 -11.625 1 95.69 301 GLU A N 1
ATOM 2478 C CA . GLU A 1 301 ? -7.641 -14.75 -11.562 1 95.69 301 GLU A CA 1
ATOM 2479 C C . GLU A 1 301 ? -7.035 -13.688 -10.648 1 95.69 301 GLU A C 1
ATOM 2481 O O . GLU A 1 301 ? -6.109 -13.969 -9.891 1 95.69 301 GLU A O 1
ATOM 2486 N N . ILE A 1 302 ? -7.566 -12.5 -10.75 1 93.69 302 ILE A N 1
ATOM 2487 C CA . ILE A 1 302 ? -7.094 -11.422 -9.883 1 93.69 302 ILE A CA 1
ATOM 2488 C C . ILE A 1 302 ? -7.402 -11.766 -8.43 1 93.69 302 ILE A C 1
ATOM 2490 O O . ILE A 1 302 ? -6.535 -11.648 -7.559 1 93.69 302 ILE A O 1
ATOM 2494 N N . ALA A 1 303 ? -8.648 -12.172 -8.188 1 95.81 303 ALA A N 1
ATOM 2495 C CA . ALA A 1 303 ? -9.039 -12.555 -6.836 1 95.81 303 ALA A CA 1
ATOM 2496 C C . ALA A 1 303 ? -8.156 -13.688 -6.309 1 95.81 303 ALA A C 1
ATOM 2498 O O . ALA A 1 303 ? -7.707 -13.648 -5.164 1 95.81 303 ALA A O 1
ATOM 2499 N N . LYS A 1 304 ? -7.887 -14.664 -7.152 1 95.38 304 LYS A N 1
ATOM 2500 C CA . LYS A 1 304 ? -7.066 -15.82 -6.809 1 95.38 304 LYS A CA 1
ATOM 2501 C C . LYS A 1 304 ? -5.664 -15.391 -6.383 1 95.38 304 LYS A C 1
ATOM 2503 O O . LYS A 1 304 ? -5.156 -15.836 -5.355 1 95.38 304 LYS A O 1
ATOM 2508 N N . GLU A 1 305 ? -5.051 -14.547 -7.137 1 91.25 305 GLU A N 1
ATOM 2509 C CA . GLU A 1 305 ? -3.688 -14.094 -6.863 1 91.25 305 GLU A CA 1
ATOM 2510 C C . GLU A 1 305 ? -3.598 -13.406 -5.504 1 91.25 305 GLU A C 1
ATOM 2512 O O . GLU A 1 305 ? -2.68 -13.672 -4.727 1 91.25 305 GLU A O 1
ATOM 2517 N N . ILE A 1 306 ? -4.531 -12.539 -5.242 1 90.62 306 ILE A N 1
ATOM 2518 C CA . ILE A 1 306 ? -4.531 -11.797 -3.982 1 90.62 306 ILE A CA 1
ATOM 2519 C C . ILE A 1 306 ? -4.754 -12.766 -2.818 1 90.62 306 ILE A C 1
ATOM 2521 O O . ILE A 1 306 ? -4.059 -12.695 -1.805 1 90.62 306 ILE A O 1
ATOM 2525 N N . ARG A 1 307 ? -5.723 -13.711 -3 1 93.69 307 ARG A N 1
ATOM 2526 C CA . ARG A 1 307 ? -6.086 -14.625 -1.924 1 93.69 307 ARG A CA 1
ATOM 2527 C C . ARG A 1 307 ? -4.965 -15.625 -1.654 1 93.69 307 ARG A C 1
ATOM 2529 O O . ARG A 1 307 ? -4.75 -16.031 -0.511 1 93.69 307 ARG A O 1
ATOM 2536 N N . ILE A 1 308 ? -4.191 -16.016 -2.676 1 90.62 308 ILE A N 1
ATOM 2537 C CA . ILE A 1 308 ? -3.025 -16.875 -2.488 1 90.62 308 ILE A CA 1
ATOM 2538 C C . ILE A 1 308 ? -1.974 -16.141 -1.655 1 90.62 308 ILE A C 1
ATOM 2540 O O . ILE A 1 308 ? -1.462 -16.688 -0.674 1 90.62 308 ILE A O 1
ATOM 2544 N N . ARG A 1 309 ? -1.733 -14.891 -1.994 1 83.88 309 ARG A N 1
ATOM 2545 C CA . ARG A 1 309 ? -0.72 -14.094 -1.318 1 83.88 309 ARG A CA 1
ATOM 2546 C C . ARG A 1 309 ? -1.07 -13.891 0.152 1 83.88 309 ARG A C 1
ATOM 2548 O O . ARG A 1 309 ? -0.181 -13.836 1.005 1 83.88 309 ARG A O 1
ATOM 2555 N N . ARG A 1 310 ? -2.305 -13.828 0.42 1 88.06 310 ARG A N 1
ATOM 2556 C CA . ARG A 1 310 ? -2.754 -13.516 1.772 1 88.06 310 ARG A CA 1
ATOM 2557 C C . ARG A 1 310 ? -3.098 -14.789 2.545 1 88.06 310 ARG A C 1
ATOM 2559 O O . ARG A 1 310 ? -3.516 -14.719 3.703 1 88.06 310 ARG A O 1
ATOM 2566 N N . LYS A 1 311 ? -3 -15.945 1.9 1 87.69 311 LYS A N 1
ATOM 2567 C CA . LYS A 1 311 ? -3.398 -17.219 2.488 1 87.69 311 LYS A CA 1
ATOM 2568 C C . LYS A 1 311 ? -4.836 -17.172 3.002 1 87.69 311 LYS A C 1
ATOM 2570 O O . LYS A 1 311 ? -5.109 -17.547 4.141 1 87.69 311 LYS A O 1
ATOM 2575 N N . ASP A 1 312 ? -5.711 -16.578 2.184 1 90.5 312 ASP A N 1
ATOM 2576 C CA . ASP A 1 312 ? -7.125 -16.391 2.492 1 90.5 312 ASP A CA 1
ATOM 2577 C C . ASP A 1 312 ? -7.902 -17.688 2.303 1 90.5 312 ASP A C 1
ATOM 2579 O O . ASP A 1 312 ? -7.766 -18.359 1.275 1 90.5 312 ASP A O 1
ATOM 2583 N N . GLU A 1 313 ? -8.695 -18.047 3.256 1 88 313 GLU A N 1
ATOM 2584 C CA . GLU A 1 313 ? -9.477 -19.281 3.219 1 88 313 GLU A CA 1
ATOM 2585 C C . GLU A 1 313 ? -10.516 -19.25 2.102 1 88 313 GLU A C 1
ATOM 2587 O O . GLU A 1 313 ? -10.961 -20.297 1.626 1 88 313 GLU A O 1
ATOM 2592 N N . LYS A 1 314 ? -10.906 -18.109 1.584 1 93.12 314 LYS A N 1
ATOM 2593 C CA . LYS A 1 314 ? -11.922 -17.953 0.551 1 93.12 314 LYS A CA 1
ATOM 2594 C C . LYS A 1 314 ? -11.375 -18.328 -0.823 1 93.12 314 LYS A C 1
ATOM 2596 O O . LYS A 1 314 ? -12.109 -18.328 -1.813 1 93.12 314 LYS A O 1
ATOM 2601 N N . LEU A 1 315 ? -10.023 -18.609 -0.795 1 95.69 315 LEU A N 1
ATOM 2602 C CA . LEU A 1 315 ? -9.383 -19.031 -2.039 1 95.69 315 LEU A CA 1
ATOM 2603 C C . LEU A 1 315 ? -10.133 -20.203 -2.664 1 95.69 315 LEU A C 1
ATOM 2605 O O . LEU A 1 315 ? -10.344 -20.234 -3.877 1 95.69 315 LEU A O 1
ATOM 2609 N N . ILE A 1 316 ? -10.578 -21.172 -1.838 1 95.81 316 ILE A N 1
ATOM 2610 C CA . ILE A 1 316 ? -11.234 -22.375 -2.32 1 95.81 316 ILE A CA 1
ATOM 2611 C C . ILE A 1 316 ? -12.516 -22.016 -3.062 1 95.81 316 ILE A C 1
ATOM 2613 O O . ILE A 1 316 ? -12.797 -22.531 -4.141 1 95.81 316 ILE A O 1
ATOM 2617 N N . SER A 1 317 ? -13.258 -21.031 -2.537 1 95.94 317 SER A N 1
ATOM 2618 C CA . SER A 1 317 ? -14.492 -20.594 -3.172 1 95.94 317 SER A CA 1
ATOM 2619 C C . SER A 1 317 ? -14.219 -19.969 -4.543 1 95.94 317 SER A C 1
ATOM 2621 O O . SER A 1 317 ? -14.977 -20.203 -5.488 1 95.94 317 SER A O 1
ATOM 2623 N N . THR A 1 318 ? -13.172 -19.203 -4.633 1 97.62 318 THR A N 1
ATOM 2624 C CA . THR A 1 318 ? -12.797 -18.594 -5.91 1 97.62 318 THR A CA 1
ATOM 2625 C C . THR A 1 318 ? -12.43 -19.672 -6.926 1 97.62 318 THR A C 1
ATOM 2627 O O . THR A 1 318 ? -12.844 -19.609 -8.086 1 97.62 318 THR A O 1
ATOM 2630 N N . LEU A 1 319 ? -11.68 -20.688 -6.457 1 97.31 319 LEU A N 1
ATOM 2631 C CA . LEU A 1 319 ? -11.266 -21.766 -7.344 1 97.31 319 LEU A CA 1
ATOM 2632 C C . LEU A 1 319 ? -12.477 -22.578 -7.801 1 97.31 319 LEU A C 1
ATOM 2634 O O . LEU A 1 319 ? -12.539 -23.016 -8.953 1 97.31 319 LEU A O 1
ATOM 2638 N N . ILE A 1 320 ? -13.398 -22.781 -6.926 1 96.81 320 ILE A N 1
ATOM 2639 C CA . ILE A 1 320 ? -14.633 -23.484 -7.266 1 96.81 320 ILE A CA 1
ATOM 2640 C C . ILE A 1 320 ? -15.391 -22.703 -8.336 1 96.81 320 ILE A C 1
ATOM 2642 O O . ILE A 1 320 ? -15.891 -23.281 -9.305 1 96.81 320 ILE A O 1
ATOM 2646 N N . ASN A 1 321 ? -15.461 -21.391 -8.164 1 97.12 321 ASN A N 1
ATOM 2647 C CA . ASN A 1 321 ? -16.094 -20.547 -9.164 1 97.12 321 ASN A CA 1
ATOM 2648 C C . ASN A 1 321 ? -15.406 -20.656 -10.523 1 97.12 321 ASN A C 1
ATOM 2650 O O . ASN A 1 321 ? -16.078 -20.656 -11.562 1 97.12 321 ASN A O 1
ATOM 2654 N N . MET A 1 322 ? -14.117 -20.734 -10.523 1 97.88 322 MET A N 1
ATOM 2655 C CA . MET A 1 322 ? -13.367 -20.891 -11.758 1 97.88 322 MET A CA 1
ATOM 2656 C C . MET A 1 322 ? -13.68 -22.234 -12.422 1 97.88 322 MET A C 1
ATOM 2658 O O . MET A 1 322 ? -13.742 -22.312 -13.648 1 97.88 322 MET A O 1
ATOM 2662 N N . CYS A 1 323 ? -13.891 -23.297 -11.641 1 97.62 323 CYS A N 1
ATOM 2663 C CA . CYS A 1 323 ? -14.273 -24.594 -12.172 1 97.62 323 CYS A CA 1
ATOM 2664 C C . CYS A 1 323 ? -15.617 -24.516 -12.898 1 97.62 323 CYS A C 1
ATOM 2666 O O . CYS A 1 323 ? -15.797 -25.109 -13.961 1 97.62 323 CYS A O 1
ATOM 2668 N N . GLU A 1 324 ? -16.516 -23.75 -12.289 1 96.56 324 GLU A N 1
ATOM 2669 C CA . GLU A 1 324 ? -17.812 -23.547 -12.938 1 96.56 324 GLU A CA 1
ATOM 2670 C C . GLU A 1 324 ? -17.641 -22.922 -14.312 1 96.56 324 GLU A C 1
ATOM 2672 O O . GLU A 1 324 ? -18.359 -23.266 -15.258 1 96.56 324 GLU A O 1
ATOM 2677 N N . ASN A 1 325 ? -16.719 -21.969 -14.398 1 97.19 325 ASN A N 1
ATOM 2678 C CA . ASN A 1 325 ? -16.422 -21.359 -15.688 1 97.19 325 ASN A CA 1
ATOM 2679 C C . ASN A 1 325 ? -15.938 -22.406 -16.703 1 97.19 325 ASN A C 1
ATOM 2681 O O . ASN A 1 325 ? -16.375 -22.422 -17.844 1 97.19 325 ASN A O 1
ATOM 2685 N N . TYR A 1 326 ? -15.047 -23.281 -16.266 1 97.31 326 TYR A N 1
ATOM 2686 C CA . TYR A 1 326 ? -14.508 -24.312 -17.141 1 97.31 326 TYR A CA 1
ATOM 2687 C C . TYR A 1 326 ? -15.602 -25.266 -17.609 1 97.31 326 TYR A C 1
ATOM 2689 O O . TYR A 1 326 ? -15.617 -25.688 -18.766 1 97.31 326 TYR A O 1
ATOM 2697 N N . ILE A 1 327 ? -16.5 -25.625 -16.75 1 96 327 ILE A N 1
ATOM 2698 C CA . ILE A 1 327 ? -17.625 -26.5 -17.109 1 96 327 ILE A CA 1
ATOM 2699 C C . ILE A 1 327 ? -18.5 -25.797 -18.141 1 96 327 ILE A C 1
ATOM 2701 O O . ILE A 1 327 ? -18.938 -26.422 -19.125 1 96 327 ILE A O 1
ATOM 2705 N N . LYS A 1 328 ? -18.703 -24.531 -17.906 1 95 328 LYS A N 1
ATOM 2706 C CA . LYS A 1 328 ? -19.547 -23.75 -18.812 1 95 328 LYS A CA 1
ATOM 2707 C C . LYS A 1 328 ? -18.969 -23.719 -20.219 1 95 328 LYS A C 1
ATOM 2709 O O . LYS A 1 328 ? -19.703 -23.781 -21.203 1 95 328 LYS A O 1
ATOM 2714 N N . ILE A 1 329 ? -17.672 -23.641 -20.312 1 96.12 329 ILE A N 1
ATOM 2715 C CA . ILE A 1 329 ? -17.047 -23.578 -21.641 1 96.12 329 ILE A CA 1
ATOM 2716 C C . ILE A 1 329 ? -16.625 -24.984 -22.078 1 96.12 329 ILE A C 1
ATOM 2718 O O . ILE A 1 329 ? -15.906 -25.141 -23.062 1 96.12 329 ILE A O 1
ATOM 2722 N N . LYS A 1 330 ? -16.938 -26.031 -21.281 1 94.44 330 LYS A N 1
ATOM 2723 C CA . LYS A 1 330 ? -16.75 -27.438 -21.562 1 94.44 330 LYS A CA 1
ATOM 2724 C C . LYS A 1 330 ? -15.266 -27.797 -21.641 1 94.44 330 LYS A C 1
ATOM 2726 O O . LYS A 1 330 ? -14.859 -28.609 -22.469 1 94.44 330 LYS A O 1
ATOM 2731 N N . ASP A 1 331 ? -14.5 -27.062 -20.984 1 96.12 331 ASP A N 1
ATOM 2732 C CA . ASP A 1 331 ? -13.102 -27.422 -20.797 1 96.12 331 ASP A CA 1
ATOM 2733 C C . ASP A 1 331 ? -12.914 -28.297 -19.562 1 96.12 331 ASP A C 1
ATOM 2735 O O . ASP A 1 331 ? -12.391 -27.844 -18.547 1 96.12 331 ASP A O 1
ATOM 2739 N N . ILE A 1 332 ? -13.188 -29.547 -19.688 1 96.19 332 ILE A N 1
ATOM 2740 C CA . ILE A 1 332 ? -13.281 -30.469 -18.578 1 96.19 332 ILE A CA 1
ATOM 2741 C C . ILE A 1 332 ? -11.883 -30.812 -18.062 1 96.19 332 ILE A C 1
ATOM 2743 O O . ILE A 1 332 ? -11.68 -31.016 -16.859 1 96.19 332 ILE A O 1
ATOM 2747 N N . LYS A 1 333 ? -10.961 -30.844 -18.938 1 96.06 333 LYS A N 1
ATOM 2748 C CA . LYS A 1 333 ? -9.586 -31.156 -18.547 1 96.06 333 LYS A CA 1
ATOM 2749 C C . LYS A 1 333 ? -9.047 -30.125 -17.562 1 96.06 333 LYS A C 1
ATOM 2751 O O . LYS A 1 333 ? -8.508 -30.484 -16.516 1 96.06 333 LYS A O 1
ATOM 2756 N N . LYS A 1 334 ? -9.203 -28.906 -17.906 1 96.31 334 LYS A N 1
ATOM 2757 C CA . LYS A 1 334 ? -8.727 -27.844 -17.031 1 96.31 334 LYS A CA 1
ATOM 2758 C C . LYS A 1 334 ? -9.492 -27.828 -15.711 1 96.31 334 LYS A C 1
ATOM 2760 O O . LYS A 1 334 ? -8.93 -27.5 -14.664 1 96.31 334 LYS A O 1
ATOM 2765 N N . CYS A 1 335 ? -10.727 -28.125 -15.789 1 96.75 335 CYS A N 1
ATOM 2766 C CA . CYS A 1 335 ? -11.531 -28.219 -14.57 1 96.75 335 CYS A CA 1
ATOM 2767 C C . CYS A 1 335 ? -10.992 -29.297 -13.641 1 96.75 335 CYS A C 1
ATOM 2769 O O . CYS A 1 335 ? -10.844 -29.062 -12.438 1 96.75 335 CYS A O 1
ATOM 2771 N N . GLU A 1 336 ? -10.656 -30.391 -14.203 1 95.94 336 GLU A N 1
ATOM 2772 C CA . GLU A 1 336 ? -10.133 -31.5 -13.414 1 95.94 336 GLU A CA 1
ATOM 2773 C C . GLU A 1 336 ? -8.789 -31.141 -12.781 1 95.94 336 GLU A C 1
ATOM 2775 O O . GLU A 1 336 ? -8.539 -31.438 -11.617 1 95.94 336 GLU A O 1
ATOM 2780 N N . GLU A 1 337 ? -8 -30.531 -13.617 1 95.75 337 GLU A N 1
ATOM 2781 C CA . GLU A 1 337 ? -6.695 -30.109 -13.109 1 95.75 337 GLU A CA 1
ATOM 2782 C C . GLU A 1 337 ? -6.852 -29.156 -11.93 1 95.75 337 GLU A C 1
ATOM 2784 O O . GLU A 1 337 ? -6.145 -29.281 -10.93 1 95.75 337 GLU A O 1
ATOM 2789 N N . LEU A 1 338 ? -7.766 -28.25 -12.062 1 96.19 338 LEU A N 1
ATOM 2790 C CA . LEU A 1 338 ? -7.984 -27.25 -11.016 1 96.19 338 LEU A CA 1
ATOM 2791 C C . LEU A 1 338 ? -8.562 -27.891 -9.758 1 96.19 338 LEU A C 1
ATOM 2793 O O . LEU A 1 338 ? -8.18 -27.531 -8.641 1 96.19 338 LEU A O 1
ATOM 2797 N N . LEU A 1 339 ? -9.445 -28.812 -9.906 1 95.75 339 LEU A N 1
ATOM 2798 C CA . LEU A 1 339 ? -10.047 -29.5 -8.773 1 95.75 339 LEU A CA 1
ATOM 2799 C C . LEU A 1 339 ? -8.992 -30.281 -7.992 1 95.75 339 LEU A C 1
ATOM 2801 O O . LEU A 1 339 ? -9.055 -30.359 -6.766 1 95.75 339 LEU A O 1
ATOM 2805 N N . ASN A 1 340 ? -8.086 -30.781 -8.695 1 94.12 340 ASN A N 1
ATOM 2806 C CA . ASN A 1 340 ? -6.992 -31.469 -8.031 1 94.12 340 ASN A CA 1
ATOM 2807 C C . ASN A 1 340 ? -6.102 -30.5 -7.258 1 94.12 340 ASN A C 1
ATOM 2809 O O . ASN A 1 340 ? -5.586 -30.844 -6.191 1 94.12 340 ASN A O 1
ATOM 2813 N N . GLU A 1 341 ? -5.961 -29.375 -7.844 1 92.69 341 GLU A N 1
ATOM 2814 C CA . GLU A 1 341 ? -5.184 -28.344 -7.176 1 92.69 341 GLU A CA 1
ATOM 2815 C C . GLU A 1 341 ? -5.867 -27.875 -5.895 1 92.69 341 GLU A C 1
ATOM 2817 O O . GLU A 1 341 ? -5.203 -27.594 -4.895 1 92.69 341 GLU A O 1
ATOM 2822 N N . ILE A 1 342 ? -7.188 -27.797 -5.879 1 94.5 342 ILE A N 1
ATOM 2823 C CA . ILE A 1 342 ? -7.98 -27.297 -4.762 1 94.5 342 ILE A CA 1
ATOM 2824 C C . ILE A 1 342 ? -7.77 -28.188 -3.539 1 94.5 342 ILE A C 1
ATOM 2826 O O . ILE A 1 342 ? -7.797 -27.703 -2.402 1 94.5 342 ILE A O 1
ATOM 2830 N N . LYS A 1 343 ? -7.445 -29.406 -3.768 1 89.25 343 LYS A N 1
ATOM 2831 C CA . LYS A 1 343 ? -7.297 -30.375 -2.691 1 89.25 343 LYS A CA 1
ATOM 2832 C C . LYS A 1 343 ? -6.137 -30.016 -1.773 1 89.25 343 LYS A C 1
ATOM 2834 O O . LYS A 1 343 ? -6.172 -30.297 -0.574 1 89.25 343 LYS A O 1
ATOM 2839 N N . GLN A 1 344 ? -5.262 -29.344 -2.361 1 90.06 344 GLN A N 1
ATOM 2840 C CA . GLN A 1 344 ? -4.082 -28.969 -1.585 1 90.06 344 GLN A CA 1
ATOM 2841 C C . GLN A 1 344 ? -4.414 -27.875 -0.573 1 90.06 344 GLN A C 1
ATOM 2843 O O . GLN A 1 344 ? -3.73 -27.734 0.443 1 90.06 344 GLN A O 1
ATOM 2848 N N . TYR A 1 345 ? -5.461 -27.141 -0.859 1 91.5 345 TYR A N 1
ATOM 2849 C CA . TYR A 1 345 ? -5.809 -26.031 0.003 1 91.5 345 TYR A CA 1
ATOM 2850 C C . TYR A 1 345 ? -6.918 -26.406 0.976 1 91.5 345 TYR A C 1
ATOM 2852 O O . TYR A 1 345 ? -7.238 -25.641 1.892 1 91.5 345 TYR A O 1
ATOM 2860 N N . LEU A 1 346 ? -7.52 -27.594 0.798 1 91.81 346 LEU A N 1
ATOM 2861 C CA . LEU A 1 346 ? -8.664 -28.016 1.6 1 91.81 346 LEU A CA 1
ATOM 2862 C C . LEU A 1 346 ? -8.219 -28.516 2.963 1 91.81 346 LEU A C 1
ATOM 2864 O O . LEU A 1 346 ? -7.352 -29.391 3.047 1 91.81 346 LEU A O 1
ATOM 2868 N N . LYS A 1 347 ? -8.82 -28 4.035 1 87.75 347 LYS A N 1
ATOM 2869 C CA . LYS A 1 347 ? -8.547 -28.453 5.398 1 87.75 347 LYS A CA 1
ATOM 2870 C C . LYS A 1 347 ? -9.391 -29.672 5.746 1 87.75 347 LYS A C 1
ATOM 2872 O O . LYS A 1 347 ? -10.469 -29.875 5.191 1 87.75 347 LYS A O 1
ATOM 2877 N N . ASP A 1 348 ? -8.93 -30.469 6.664 1 86.75 348 ASP A N 1
ATOM 2878 C CA . ASP A 1 348 ? -9.555 -31.734 7.004 1 86.75 348 ASP A CA 1
ATOM 2879 C C . ASP A 1 348 ? -10.984 -31.531 7.5 1 86.75 348 ASP A C 1
ATOM 2881 O O . ASP A 1 348 ? -11.883 -32.312 7.18 1 86.75 348 ASP A O 1
ATOM 2885 N N . GLU A 1 349 ? -11.289 -30.562 8.117 1 90 349 GLU A N 1
ATOM 2886 C CA . GLU A 1 349 ? -12.609 -30.391 8.719 1 90 349 GLU A CA 1
ATOM 2887 C C . GLU A 1 349 ? -13.477 -29.438 7.898 1 90 349 GLU A C 1
ATOM 2889 O O . GLU A 1 349 ? -14.555 -29.047 8.336 1 90 349 GLU A O 1
ATOM 2894 N N . ASP A 1 350 ? -13.062 -29.234 6.668 1 92.12 350 ASP A N 1
ATOM 2895 C CA . ASP A 1 350 ? -13.844 -28.344 5.828 1 92.12 350 ASP A CA 1
ATOM 2896 C C . ASP A 1 350 ? -14.82 -29.109 4.953 1 92.12 350 ASP A C 1
ATOM 2898 O O . ASP A 1 350 ? -14.664 -29.172 3.732 1 92.12 350 ASP A O 1
ATOM 2902 N N . PHE A 1 351 ? -15.914 -29.531 5.57 1 93.94 351 PHE A N 1
ATOM 2903 C CA . PHE A 1 351 ? -16.859 -30.422 4.902 1 93.94 351 PHE A CA 1
ATOM 2904 C C . PHE A 1 351 ? -17.734 -29.641 3.93 1 93.94 351 PHE A C 1
ATOM 2906 O O . PHE A 1 351 ? -18.203 -30.203 2.932 1 93.94 351 PHE A O 1
ATOM 2913 N N . GLU A 1 352 ? -17.969 -28.391 4.176 1 93.75 352 GLU A N 1
ATOM 2914 C CA . GLU A 1 352 ? -18.781 -27.594 3.281 1 93.75 352 GLU A CA 1
ATOM 2915 C C . GLU A 1 352 ? -18.156 -27.484 1.897 1 93.75 352 GLU A C 1
ATOM 2917 O O . GLU A 1 352 ? -18.812 -27.719 0.886 1 93.75 352 GLU A O 1
ATOM 2922 N N . HIS A 1 353 ? -16.859 -27.203 1.881 1 94.31 353 HIS A N 1
ATOM 2923 C CA . HIS A 1 353 ? -16.156 -27.094 0.606 1 94.31 353 HIS A CA 1
ATOM 2924 C C . HIS A 1 353 ? -15.977 -28.469 -0.043 1 94.31 353 HIS A C 1
ATOM 2926 O O . HIS A 1 353 ? -16.016 -28.578 -1.27 1 94.31 353 HIS A O 1
ATOM 2932 N N . LEU A 1 354 ? -15.844 -29.422 0.822 1 94.75 354 LEU A N 1
ATOM 2933 C CA . LEU A 1 354 ? -15.703 -30.781 0.294 1 94.75 354 LEU A CA 1
ATOM 2934 C C . LEU A 1 354 ? -16.953 -31.203 -0.47 1 94.75 354 LEU A C 1
ATOM 2936 O O . LEU A 1 354 ? -16.859 -31.797 -1.544 1 94.75 354 LEU A O 1
ATOM 2940 N N . VAL A 1 355 ? -18.047 -30.875 0.067 1 95.62 355 VAL A N 1
ATOM 2941 C CA . VAL A 1 355 ? -19.328 -31.203 -0.564 1 95.62 355 VAL A CA 1
ATOM 2942 C C . VAL A 1 355 ? -19.438 -30.484 -1.907 1 95.62 355 VAL A C 1
ATOM 2944 O O . VAL A 1 355 ? -19.828 -31.078 -2.91 1 95.62 355 VAL A O 1
ATOM 2947 N N . GLU A 1 356 ? -19.062 -29.234 -1.938 1 94.69 356 GLU A N 1
ATOM 2948 C CA . GLU A 1 356 ? -19.125 -28.453 -3.168 1 94.69 356 GLU A CA 1
ATOM 2949 C C . GLU A 1 356 ? -18.203 -29.031 -4.234 1 94.69 356 GLU A C 1
ATOM 2951 O O . GLU A 1 356 ? -18.562 -29.125 -5.406 1 94.69 356 GLU A O 1
ATOM 2956 N N . ILE A 1 357 ? -17.047 -29.422 -3.828 1 95.75 357 ILE A N 1
ATOM 2957 C CA . ILE A 1 357 ? -16.047 -29.984 -4.73 1 95.75 357 ILE A CA 1
ATOM 2958 C C . ILE A 1 357 ? -16.562 -31.312 -5.289 1 95.75 357 ILE A C 1
ATOM 2960 O O . ILE A 1 357 ? -16.438 -31.578 -6.484 1 95.75 357 ILE A O 1
ATOM 2964 N N . ASN A 1 358 ? -17.172 -32.125 -4.441 1 95.81 358 ASN A N 1
ATOM 2965 C CA . ASN A 1 358 ? -17.719 -33.406 -4.867 1 95.81 358 ASN A CA 1
ATOM 2966 C C . ASN A 1 358 ? -18.859 -33.219 -5.867 1 95.81 358 ASN A C 1
ATOM 2968 O O . ASN A 1 358 ? -19.016 -34.031 -6.781 1 95.81 358 ASN A O 1
ATOM 2972 N N . ILE A 1 359 ? -19.625 -32.25 -5.637 1 95.88 359 ILE A N 1
ATOM 2973 C CA . ILE A 1 359 ? -20.719 -32 -6.562 1 95.88 359 ILE A CA 1
ATOM 2974 C C . ILE A 1 359 ? -20.156 -31.641 -7.934 1 95.88 359 ILE A C 1
ATOM 2976 O O . ILE A 1 359 ? -20.719 -32.031 -8.961 1 95.88 359 ILE A O 1
ATOM 2980 N N . LEU A 1 360 ? -19.078 -30.922 -7.961 1 96.25 360 LEU A N 1
ATOM 2981 C CA . LEU A 1 360 ? -18.422 -30.594 -9.227 1 96.25 360 LEU A CA 1
ATOM 2982 C C . LEU A 1 360 ? -17.875 -31.859 -9.898 1 96.25 360 LEU A C 1
ATOM 2984 O O . LEU A 1 360 ? -18.016 -32.031 -11.109 1 96.25 360 LEU A O 1
ATOM 2988 N N . TRP A 1 361 ? -17.328 -32.719 -9.102 1 95.94 361 TRP A N 1
ATOM 2989 C CA . TRP A 1 361 ? -16.859 -34 -9.633 1 95.94 361 TRP A CA 1
ATOM 2990 C C . TRP A 1 361 ? -18 -34.812 -10.219 1 95.94 361 TRP A C 1
ATOM 2992 O O . TRP A 1 361 ? -17.859 -35.438 -11.273 1 95.94 361 TRP A O 1
ATOM 3002 N N . TYR A 1 362 ? -19.156 -34.812 -9.578 1 95.94 362 TYR A N 1
ATOM 3003 C CA . TYR A 1 362 ? -20.344 -35.5 -10.086 1 95.94 362 TYR A CA 1
ATOM 3004 C C . TYR A 1 362 ? -20.719 -34.969 -11.469 1 95.94 362 TYR A C 1
ATOM 3006 O O . TYR A 1 362 ? -20.984 -35.781 -12.383 1 95.94 362 TYR A O 1
ATOM 3014 N N . ARG A 1 363 ? -20.672 -33.719 -11.523 1 95.31 363 ARG A N 1
ATOM 3015 C CA . ARG A 1 363 ? -21.031 -33.094 -12.797 1 95.31 363 ARG A CA 1
ATOM 3016 C C . ARG A 1 363 ? -20.047 -33.5 -13.891 1 95.31 363 ARG A C 1
ATOM 3018 O O . ARG A 1 363 ? -20.453 -33.781 -15.023 1 95.31 363 ARG A O 1
ATOM 3025 N N . ILE A 1 364 ? -18.812 -33.531 -13.531 1 96.19 364 ILE A N 1
ATOM 3026 C CA . ILE A 1 364 ? -17.766 -33.906 -14.477 1 96.19 364 ILE A CA 1
ATOM 3027 C C . ILE A 1 364 ? -17.984 -35.375 -14.906 1 96.19 364 ILE A C 1
ATOM 3029 O O . ILE A 1 364 ? -17.891 -35.688 -16.094 1 96.19 364 ILE A O 1
ATOM 3033 N N . HIS A 1 365 ? -18.312 -36.188 -13.938 1 95.88 365 HIS A N 1
ATOM 3034 C CA . HIS A 1 365 ? -18.578 -37.594 -14.242 1 95.88 365 HIS A CA 1
ATOM 3035 C C . HIS A 1 365 ? -19.781 -37.75 -15.172 1 95.88 365 HIS A C 1
ATOM 3037 O O . HIS A 1 365 ? -19.781 -38.562 -16.078 1 95.88 365 HIS A O 1
ATOM 3043 N N . MET A 1 366 ? -20.766 -36.938 -14.922 1 94.88 366 MET A N 1
ATOM 3044 C CA . MET A 1 366 ? -21.969 -36.969 -15.758 1 94.88 366 MET A CA 1
ATOM 3045 C C . MET A 1 366 ? -21.641 -36.531 -17.188 1 94.88 366 MET A C 1
ATOM 3047 O O . MET A 1 366 ? -22.125 -37.156 -18.141 1 94.88 366 MET A O 1
ATOM 3051 N N . ILE A 1 367 ? -20.828 -35.5 -17.312 1 94.94 367 ILE A N 1
ATOM 3052 C CA . ILE A 1 367 ? -20.453 -34.969 -18.625 1 94.94 367 ILE A CA 1
ATOM 3053 C C . ILE A 1 367 ? -19.625 -36.031 -19.375 1 94.94 367 ILE A C 1
ATOM 3055 O O . ILE A 1 367 ? -19.75 -36.156 -20.594 1 94.94 367 ILE A O 1
ATOM 3059 N N . ASN A 1 368 ? -18.844 -36.781 -18.625 1 95 368 ASN A N 1
ATOM 3060 C CA . ASN A 1 368 ? -17.969 -37.781 -19.219 1 95 368 ASN A CA 1
ATOM 3061 C C . ASN A 1 368 ? -18.672 -39.125 -19.344 1 95 368 ASN A C 1
ATOM 3063 O O . ASN A 1 368 ? -18.047 -40.125 -19.703 1 95 368 ASN A O 1
ATOM 3067 N N . ASP A 1 369 ? -19.922 -39.188 -19.016 1 93.75 369 ASP A N 1
ATOM 3068 C CA . ASP A 1 369 ? -20.766 -40.375 -19.109 1 93.75 369 ASP A CA 1
ATOM 3069 C C . ASP A 1 369 ? -20.219 -41.5 -18.25 1 93.75 369 ASP A C 1
ATOM 3071 O O . ASP A 1 369 ? -20.219 -42.656 -18.688 1 93.75 369 ASP A O 1
ATOM 3075 N N . LYS A 1 370 ? -19.594 -41.156 -17.188 1 95.56 370 LYS A N 1
ATOM 3076 C CA . LYS A 1 370 ? -19.156 -42.125 -16.188 1 95.56 370 LYS A CA 1
ATOM 3077 C C . LYS A 1 370 ? -20.203 -42.281 -15.102 1 95.56 370 LYS A C 1
ATOM 3079 O O . LYS A 1 370 ? -19.984 -41.875 -13.961 1 95.56 370 LYS A O 1
ATOM 3084 N N . LEU A 1 371 ? -21.219 -43 -15.336 1 94.75 371 LEU A N 1
ATOM 3085 C CA . LEU A 1 371 ? -22.422 -43.094 -14.516 1 94.75 371 LEU A CA 1
ATOM 3086 C C . LEU A 1 371 ? -22.125 -43.75 -13.18 1 94.75 371 LEU A C 1
ATOM 3088 O O . LEU A 1 371 ? -22.672 -43.344 -12.148 1 94.75 371 LEU A O 1
ATOM 3092 N N . LYS A 1 372 ? -21.266 -44.719 -13.203 1 95.81 372 LYS A N 1
ATOM 3093 C CA . LYS A 1 372 ? -20.938 -45.406 -11.961 1 95.81 372 LYS A CA 1
ATOM 3094 C C . LYS A 1 372 ? -20.203 -44.5 -10.992 1 95.81 372 LYS A C 1
ATOM 3096 O O . LYS A 1 372 ? -20.516 -44.469 -9.805 1 95.81 372 LYS A O 1
ATOM 3101 N N . ASP A 1 373 ? -19.25 -43.781 -11.57 1 96.38 373 ASP A N 1
ATOM 3102 C CA . ASP A 1 373 ? -18.5 -42.844 -10.758 1 96.38 373 ASP A CA 1
ATOM 3103 C C . ASP A 1 373 ? -19.406 -41.719 -10.234 1 96.38 373 ASP A C 1
ATOM 3105 O O . ASP A 1 373 ? -19.266 -41.281 -9.086 1 96.38 373 ASP A O 1
ATOM 3109 N N . ALA A 1 374 ? -20.297 -41.281 -11.031 1 96.81 374 ALA A N 1
ATOM 3110 C CA . ALA A 1 374 ? -21.25 -40.219 -10.664 1 96.81 374 ALA A CA 1
ATOM 3111 C C . ALA A 1 374 ? -22.141 -40.688 -9.5 1 96.81 374 ALA A C 1
ATOM 3113 O O . ALA A 1 374 ? -22.328 -39.938 -8.539 1 96.81 374 ALA A O 1
ATOM 3114 N N . GLU A 1 375 ? -22.609 -41.875 -9.688 1 96.12 375 GLU A N 1
ATOM 3115 C CA . GLU A 1 375 ? -23.453 -42.438 -8.641 1 96.12 375 GLU A CA 1
ATOM 3116 C C . GLU A 1 375 ? -22.703 -42.531 -7.312 1 96.12 375 GLU A C 1
ATOM 3118 O O . GLU A 1 375 ? -23.203 -42.094 -6.27 1 96.12 375 GLU A O 1
ATOM 3123 N N . TYR A 1 376 ? -21.562 -43.062 -7.41 1 96.94 376 TYR A N 1
ATOM 3124 C CA . TYR A 1 376 ? -20.734 -43.25 -6.219 1 96.94 376 TYR A CA 1
ATOM 3125 C C . TYR A 1 376 ? -20.469 -41.906 -5.547 1 96.94 376 TYR A C 1
ATOM 3127 O O . TYR A 1 376 ? -20.578 -41.781 -4.324 1 96.94 376 TYR A O 1
ATOM 3135 N N . THR A 1 377 ? -20.031 -40.906 -6.285 1 97.19 377 THR A N 1
ATOM 3136 C CA . THR A 1 377 ? -19.703 -39.594 -5.766 1 97.19 377 THR A CA 1
ATOM 3137 C C . THR A 1 377 ? -20.922 -38.938 -5.09 1 97.19 377 THR A C 1
ATOM 3139 O O . THR A 1 377 ? -20.797 -38.375 -4.008 1 97.19 377 THR A O 1
ATOM 3142 N N . LEU A 1 378 ? -22.047 -39.031 -5.699 1 95.88 378 LEU A N 1
ATOM 3143 C CA . LEU A 1 378 ? -23.266 -38.438 -5.172 1 95.88 378 LEU A CA 1
ATOM 3144 C C . LEU A 1 378 ? -23.656 -39.062 -3.842 1 95.88 378 LEU A C 1
ATOM 3146 O O . LEU A 1 378 ? -23.984 -38.375 -2.883 1 95.88 378 LEU A O 1
ATOM 3150 N N . LEU A 1 379 ? -23.594 -40.375 -3.848 1 96.5 379 LEU A N 1
ATOM 3151 C CA . LEU A 1 379 ? -23.969 -41.125 -2.643 1 96.5 379 LEU A CA 1
ATOM 3152 C C . LEU A 1 379 ? -23 -40.812 -1.503 1 96.5 379 LEU A C 1
ATOM 3154 O O . LEU A 1 379 ? -23.422 -40.594 -0.368 1 96.5 379 LEU A O 1
ATOM 3158 N N . ASN A 1 380 ? -21.781 -40.875 -1.842 1 97 38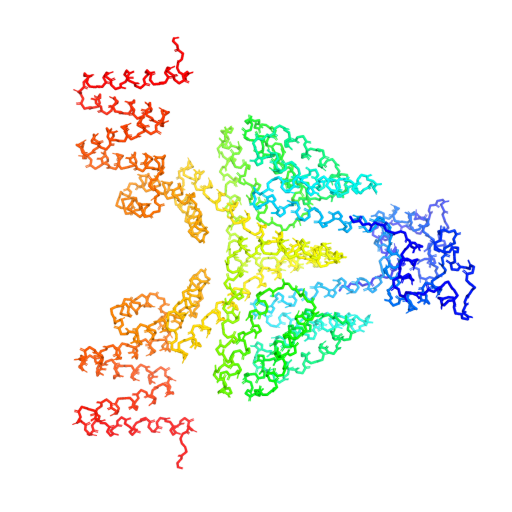0 ASN A N 1
ATOM 3159 C CA . ASN A 1 380 ? -20.75 -40.562 -0.844 1 97 380 ASN A CA 1
ATOM 3160 C C . ASN A 1 380 ? -20.922 -39.156 -0.304 1 97 380 ASN A C 1
ATOM 3162 O O . ASN A 1 380 ? -20.734 -38.906 0.891 1 97 380 ASN A O 1
ATOM 3166 N N . THR A 1 381 ? -21.156 -38.188 -1.148 1 97.31 381 THR A N 1
ATOM 3167 C CA . THR A 1 381 ? -21.312 -36.812 -0.772 1 97.31 381 THR A CA 1
ATOM 3168 C C . THR A 1 381 ? -22.516 -36.625 0.15 1 97.31 381 THR A C 1
ATOM 3170 O O . THR A 1 381 ? -22.484 -35.844 1.096 1 97.31 381 THR A O 1
ATOM 3173 N N . TYR A 1 382 ? -23.547 -37.344 -0.161 1 96.75 382 TYR A N 1
ATOM 3174 C CA . TYR A 1 382 ? -24.75 -37.312 0.683 1 96.75 382 TYR A CA 1
ATOM 3175 C C . TYR A 1 382 ? -24.422 -37.781 2.098 1 96.75 382 TYR A C 1
ATOM 3177 O O . TYR A 1 382 ? -24.812 -37.125 3.074 1 96.75 382 TYR A O 1
ATOM 3185 N N . GLU A 1 383 ? -23.719 -38.844 2.201 1 96.31 383 GLU A N 1
ATOM 3186 C CA . GLU A 1 383 ? -23.328 -39.375 3.5 1 96.31 383 GLU A CA 1
ATOM 3187 C C . GLU A 1 383 ? -22.469 -38.406 4.281 1 96.31 383 GLU A C 1
ATOM 3189 O O . GLU A 1 383 ? -22.641 -38.219 5.492 1 96.31 383 GLU A O 1
ATOM 3194 N N . ILE A 1 384 ? -21.562 -37.781 3.582 1 96.44 384 ILE A N 1
ATOM 3195 C CA . ILE A 1 384 ? -20.672 -36.812 4.211 1 96.44 384 ILE A CA 1
ATOM 3196 C C . ILE A 1 384 ? -21.484 -35.625 4.75 1 96.44 384 ILE A C 1
ATOM 3198 O O . ILE A 1 384 ? -21.297 -35.219 5.891 1 96.44 384 ILE A O 1
ATOM 3202 N N . ALA A 1 385 ? -22.406 -35.094 3.957 1 96.88 385 ALA A N 1
ATOM 3203 C CA . ALA A 1 385 ? -23.234 -33.969 4.359 1 96.88 385 ALA A CA 1
ATOM 3204 C C . ALA A 1 385 ? -24.109 -34.312 5.547 1 96.88 385 ALA A C 1
ATOM 3206 O O . ALA A 1 385 ? -24.188 -33.562 6.52 1 96.88 385 ALA A O 1
ATOM 3207 N N . LYS A 1 386 ? -24.656 -35.469 5.512 1 95 386 LYS A N 1
ATOM 3208 C CA . LYS A 1 386 ? -25.578 -35.906 6.559 1 95 386 LYS A CA 1
ATOM 3209 C C . LYS A 1 386 ? -24.844 -36.156 7.867 1 95 386 LYS A C 1
ATOM 3211 O O . LYS A 1 386 ? -25.281 -35.75 8.93 1 95 386 LYS A O 1
ATOM 3216 N N . THR A 1 387 ? -23.734 -36.812 7.781 1 95.88 387 THR A N 1
ATOM 3217 C CA . THR A 1 387 ? -22.969 -37.188 8.961 1 95.88 387 THR A CA 1
ATOM 3218 C C . THR A 1 387 ? -22.359 -35.969 9.641 1 95.88 387 THR A C 1
ATOM 3220 O O . THR A 1 387 ? -22.172 -35.969 10.859 1 95.88 387 THR A O 1
ATOM 3223 N N . ASN A 1 388 ? -22.125 -35 8.914 1 95.81 388 ASN A N 1
ATOM 3224 C CA . ASN A 1 388 ? -21.438 -33.844 9.477 1 95.81 388 ASN A CA 1
ATOM 3225 C C . ASN A 1 388 ? -22.406 -32.688 9.711 1 95.81 388 ASN A C 1
ATOM 3227 O O . ASN A 1 388 ? -21.984 -31.547 9.82 1 95.81 388 ASN A O 1
ATOM 3231 N N . GLY A 1 389 ? -23.672 -32.938 9.68 1 93.62 389 GLY A N 1
ATOM 3232 C CA . GLY A 1 389 ? -24.672 -31.984 10.109 1 93.62 389 GLY A CA 1
ATOM 3233 C C . GLY A 1 389 ? -25 -30.938 9.055 1 93.62 389 GLY A C 1
ATOM 3234 O O . GLY A 1 389 ? -25.594 -29.891 9.359 1 93.62 389 GLY A O 1
ATOM 3235 N N . LEU A 1 390 ? -24.594 -31.109 7.809 1 95.06 390 LEU A N 1
ATOM 3236 C CA . LEU A 1 390 ? -24.938 -30.203 6.711 1 95.06 390 LEU A CA 1
ATOM 3237 C C . LEU A 1 390 ? -26.281 -30.594 6.098 1 95.06 390 LEU A C 1
ATOM 3239 O O . LEU A 1 390 ? -26.344 -30.969 4.926 1 95.06 390 LEU A O 1
ATOM 3243 N N . TYR A 1 391 ? -27.297 -30.344 6.781 1 93.56 391 TYR A N 1
ATOM 3244 C CA . TYR A 1 391 ? -28.609 -30.906 6.461 1 93.56 391 TYR A CA 1
ATOM 3245 C C . TYR A 1 391 ? -29.219 -30.234 5.242 1 93.56 391 TYR A C 1
ATOM 3247 O O . TYR A 1 391 ? -29.891 -30.875 4.438 1 93.56 391 TYR A O 1
ATOM 3255 N N . GLN A 1 392 ? -29.016 -28.969 5.121 1 93 392 GLN A N 1
ATOM 3256 C CA . GLN A 1 392 ? -29.531 -28.297 3.936 1 93 392 GLN A CA 1
ATOM 3257 C C . GLN A 1 392 ? -28.922 -28.875 2.662 1 93 392 GLN A C 1
ATOM 3259 O O . GLN A 1 392 ? -29.641 -29.156 1.703 1 93 392 GLN A O 1
ATOM 3264 N N . GLN A 1 393 ? -27.641 -29.062 2.779 1 94.12 393 GLN A N 1
ATOM 3265 C CA . GLN A 1 393 ? -26.953 -29.641 1.632 1 94.12 393 GLN A CA 1
ATOM 3266 C C . GLN A 1 393 ? -27.359 -31.094 1.433 1 94.12 393 GLN A C 1
ATOM 3268 O O . GLN A 1 393 ? -27.547 -31.547 0.3 1 94.12 393 GLN A O 1
ATOM 3273 N N . ALA A 1 394 ? -27.484 -31.797 2.527 1 95.38 394 ALA A N 1
ATOM 3274 C CA . ALA A 1 394 ? -27.891 -33.188 2.453 1 95.38 394 ALA A CA 1
ATOM 3275 C C . ALA A 1 394 ? -29.25 -33.344 1.774 1 95.38 394 ALA A C 1
ATOM 3277 O O . ALA A 1 394 ? -29.453 -34.25 0.96 1 95.38 394 ALA A O 1
ATOM 3278 N N . GLY A 1 395 ? -30.156 -32.469 2.111 1 93.94 395 GLY A N 1
ATOM 3279 C CA . GLY A 1 395 ? -31.469 -32.5 1.478 1 93.94 395 GLY A CA 1
ATOM 3280 C C . GLY A 1 395 ? -31.406 -32.25 -0.019 1 93.94 395 GLY A C 1
ATOM 3281 O O . GLY A 1 395 ? -32.062 -32.969 -0.792 1 93.94 395 GLY A O 1
ATOM 3282 N N . GLN A 1 396 ? -30.672 -31.297 -0.381 1 94.38 396 GLN A N 1
ATOM 3283 C CA . GLN A 1 396 ? -30.516 -30.969 -1.794 1 94.38 396 GLN A CA 1
ATOM 3284 C C . GLN A 1 396 ? -29.875 -32.125 -2.562 1 94.38 396 GLN A C 1
ATOM 3286 O O . GLN A 1 396 ? -30.297 -32.438 -3.676 1 94.38 396 GLN A O 1
ATOM 3291 N N . ILE A 1 397 ? -28.859 -32.75 -1.921 1 96.06 397 ILE A N 1
ATOM 3292 C CA . ILE A 1 397 ? -28.141 -33.812 -2.574 1 96.06 397 ILE A CA 1
ATOM 3293 C C . ILE A 1 397 ? -29.062 -35.062 -2.686 1 96.06 397 ILE A C 1
ATOM 3295 O O . ILE A 1 397 ? -29 -35.781 -3.68 1 96.06 397 ILE A O 1
ATOM 3299 N N . ALA A 1 398 ? -29.906 -35.25 -1.731 1 95.88 398 ALA A N 1
ATOM 3300 C CA . ALA A 1 398 ? -30.875 -36.344 -1.799 1 95.88 398 ALA A CA 1
ATOM 3301 C C . ALA A 1 398 ? -31.812 -36.156 -2.998 1 95.88 398 ALA A C 1
ATOM 3303 O O . ALA A 1 398 ? -32.125 -37.125 -3.693 1 95.88 398 ALA A O 1
ATOM 3304 N N . ILE A 1 399 ? -32.188 -35.031 -3.172 1 94.38 399 ILE A N 1
ATOM 3305 C CA . ILE A 1 399 ? -33.062 -34.75 -4.316 1 94.38 399 ILE A CA 1
ATOM 3306 C C . ILE A 1 399 ? -32.281 -35 -5.613 1 94.38 399 ILE A C 1
ATOM 3308 O O . ILE A 1 399 ? -32.812 -35.531 -6.566 1 94.38 399 ILE A O 1
ATOM 3312 N N . MET A 1 400 ? -31.062 -34.625 -5.617 1 95.12 400 MET A N 1
ATOM 3313 C CA . MET A 1 400 ? -30.219 -34.844 -6.789 1 95.12 400 MET A CA 1
ATOM 3314 C C . MET A 1 400 ? -30.078 -36.344 -7.078 1 95.12 400 MET A C 1
ATOM 3316 O O . MET A 1 400 ? -30.109 -36.75 -8.234 1 95.12 400 MET A O 1
ATOM 3320 N N . ILE A 1 401 ? -29.906 -37.125 -6.043 1 96 401 ILE A N 1
ATOM 3321 C CA . ILE A 1 401 ? -29.797 -38.594 -6.184 1 96 401 ILE A CA 1
ATOM 3322 C C . ILE A 1 401 ? -31.094 -39.125 -6.766 1 96 401 ILE A C 1
ATOM 3324 O O . ILE A 1 401 ? -31.062 -40 -7.66 1 96 401 ILE A O 1
ATOM 3328 N N . GLY A 1 402 ? -32.188 -38.625 -6.234 1 95.31 402 GLY A N 1
ATOM 3329 C CA . GLY A 1 402 ? -33.469 -39.031 -6.773 1 95.31 402 GLY A CA 1
ATOM 3330 C C . GLY A 1 402 ? -33.594 -38.75 -8.258 1 95.31 402 GLY A C 1
ATOM 3331 O O . GLY A 1 402 ? -34.031 -39.625 -9.016 1 95.31 402 GLY A O 1
ATOM 3332 N N . LYS A 1 403 ? -33.25 -37.594 -8.648 1 94.62 403 LYS A N 1
ATOM 3333 C CA . LYS A 1 403 ? -33.312 -37.219 -10.055 1 94.62 403 LYS A CA 1
ATOM 3334 C C . LYS A 1 403 ? -32.375 -38.094 -10.898 1 94.62 403 LYS A C 1
ATOM 3336 O O . LYS A 1 403 ? -32.719 -38.469 -12.016 1 94.62 403 LYS A O 1
ATO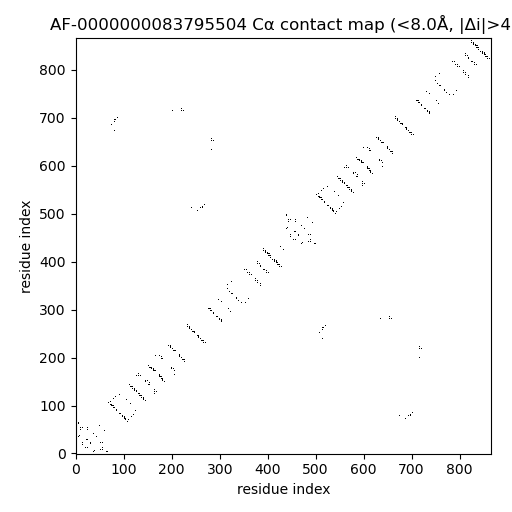M 3341 N N . PHE A 1 404 ? -31.141 -38.312 -10.414 1 95.75 404 PHE A N 1
ATOM 3342 C CA . PHE A 1 404 ? -30.172 -39.156 -11.078 1 95.75 404 PHE A CA 1
ATOM 3343 C C . PHE A 1 404 ? -30.766 -40.531 -11.352 1 95.75 404 PHE A C 1
ATOM 3345 O O . PHE A 1 404 ? -30.625 -41.094 -12.453 1 95.75 404 PHE A O 1
ATOM 3352 N N . TYR A 1 405 ? -31.469 -41.125 -10.406 1 95.62 405 TYR A N 1
ATOM 3353 C CA . TYR A 1 405 ? -32.062 -42.438 -10.531 1 95.62 405 TYR A CA 1
ATOM 3354 C C . TYR A 1 405 ? -33.281 -42.406 -11.477 1 95.62 405 TYR A C 1
ATOM 3356 O O . TYR A 1 405 ? -33.5 -43.375 -12.211 1 95.62 405 TYR A O 1
ATOM 3364 N N . ILE A 1 406 ? -34 -41.375 -11.438 1 95.06 406 ILE A N 1
ATOM 3365 C CA . ILE A 1 406 ? -35.125 -41.219 -12.383 1 95.06 406 ILE A CA 1
ATOM 3366 C C . ILE A 1 406 ? -34.594 -41.25 -13.812 1 95.06 406 ILE A C 1
ATOM 3368 O O . ILE A 1 406 ? -35.125 -41.969 -14.664 1 95.06 406 ILE A O 1
ATOM 3372 N N . ASP A 1 407 ? -33.562 -40.531 -14.047 1 93.81 407 ASP A N 1
ATOM 3373 C CA . ASP A 1 407 ? -32.938 -40.438 -15.367 1 93.81 407 ASP A CA 1
ATOM 3374 C C . ASP A 1 407 ? -32.375 -41.781 -15.812 1 93.81 407 ASP A C 1
ATOM 3376 O O . ASP A 1 407 ? -32.219 -42.031 -17.016 1 93.81 407 ASP A O 1
ATOM 3380 N N . ASN A 1 408 ? -32.062 -42.594 -14.867 1 93.56 408 ASN A N 1
ATOM 3381 C CA . ASN A 1 408 ? -31.484 -43.906 -15.188 1 93.56 408 ASN A CA 1
ATOM 3382 C C . ASN A 1 408 ? -32.5 -45.031 -15 1 93.56 408 ASN A C 1
ATOM 3384 O O . ASN A 1 408 ? -32.125 -46.188 -14.875 1 93.56 408 ASN A O 1
ATOM 3388 N N . LYS A 1 409 ? -33.844 -44.688 -14.891 1 93.06 409 LYS A N 1
ATOM 3389 C CA . LYS A 1 409 ? -34.969 -45.594 -14.883 1 93.06 409 LYS A CA 1
ATOM 3390 C C . LYS A 1 409 ? -34.938 -46.531 -13.672 1 93.06 409 LYS A C 1
ATOM 3392 O O . LYS A 1 409 ? -35.188 -47.719 -13.797 1 93.06 409 LYS A O 1
ATOM 3397 N N . ARG A 1 410 ? -34.438 -46.125 -12.594 1 95 410 ARG A N 1
ATOM 3398 C CA . ARG A 1 410 ? -34.438 -46.812 -11.305 1 95 410 ARG A CA 1
ATOM 3399 C C . ARG A 1 410 ? -35.406 -46.125 -10.328 1 95 410 ARG A C 1
ATOM 3401 O O . ARG A 1 410 ? -34.969 -45.469 -9.375 1 95 410 ARG A O 1
ATOM 3408 N N . ASP A 1 411 ? -36.594 -46.375 -10.43 1 93.62 411 ASP A N 1
ATOM 3409 C CA . ASP A 1 411 ? -37.688 -45.625 -9.82 1 93.62 411 ASP A CA 1
ATOM 3410 C C . ASP A 1 411 ? -37.781 -45.906 -8.32 1 93.62 411 ASP A C 1
ATOM 3412 O O . ASP A 1 411 ? -38.125 -45 -7.543 1 93.62 411 ASP A O 1
ATOM 3416 N N . ILE A 1 412 ? -37.469 -47.125 -8.008 1 94.44 412 ILE A N 1
ATOM 3417 C CA . ILE A 1 412 ? -37.562 -47.5 -6.602 1 94.44 412 ILE A CA 1
ATOM 3418 C C . ILE A 1 412 ? -36.562 -46.719 -5.777 1 94.44 412 ILE A C 1
ATOM 3420 O O . ILE A 1 412 ? -36.875 -46.125 -4.742 1 94.44 412 ILE A O 1
ATOM 3424 N N . GLU A 1 413 ? -35.312 -46.75 -6.223 1 94.62 413 GLU A N 1
ATOM 3425 C CA . GLU A 1 413 ? -34.25 -46 -5.547 1 94.62 413 GLU A CA 1
ATOM 3426 C C . GLU A 1 413 ? -34.531 -44.5 -5.578 1 94.62 413 GLU A C 1
ATOM 3428 O O . GLU A 1 413 ? -34.281 -43.812 -4.598 1 94.62 413 GLU A O 1
ATOM 3433 N N . ALA A 1 414 ? -35.094 -43.969 -6.648 1 96.38 414 ALA A N 1
ATOM 3434 C CA . ALA A 1 414 ? -35.406 -42.531 -6.801 1 96.38 414 ALA A CA 1
ATOM 3435 C C . ALA A 1 414 ? -36.406 -42.094 -5.738 1 96.38 414 ALA A C 1
ATOM 3437 O O . ALA A 1 414 ? -36.219 -41.062 -5.113 1 96.38 414 ALA A O 1
ATOM 3438 N N . ALA A 1 415 ? -37.406 -42.906 -5.648 1 94.44 415 ALA A N 1
ATOM 3439 C CA . ALA A 1 415 ? -38.438 -42.562 -4.684 1 94.44 415 ALA A CA 1
ATOM 3440 C C . ALA A 1 415 ? -37.906 -42.531 -3.264 1 94.44 415 ALA A C 1
ATOM 3442 O O . ALA A 1 415 ? -38.281 -41.656 -2.471 1 94.44 415 ALA A O 1
ATOM 3443 N N . LYS A 1 416 ? -37.062 -43.438 -3.018 1 95.56 416 LYS A N 1
ATOM 3444 C CA . LYS A 1 416 ? -36.438 -43.5 -1.694 1 95.56 416 LYS A CA 1
ATOM 3445 C C . LYS A 1 416 ? -35.719 -42.219 -1.357 1 95.56 416 LYS A C 1
ATOM 3447 O O . LYS A 1 416 ? -35.938 -41.594 -0.303 1 95.56 416 LYS A O 1
ATOM 3452 N N . TYR A 1 417 ? -34.844 -41.719 -2.172 1 95.69 417 TYR A N 1
ATOM 3453 C CA . TYR A 1 417 ? -34 -40.562 -1.888 1 95.69 417 TYR A CA 1
ATOM 3454 C C . TYR A 1 417 ? -34.812 -39.281 -1.999 1 95.69 417 TYR A C 1
ATOM 3456 O O . TYR A 1 417 ? -34.531 -38.312 -1.275 1 95.69 417 TYR A O 1
ATOM 3464 N N . LEU A 1 418 ? -35.812 -39.219 -2.828 1 94.56 418 LEU A N 1
ATOM 3465 C CA . LEU A 1 418 ? -36.688 -38.062 -2.883 1 94.56 418 LEU A CA 1
ATOM 3466 C C . LEU A 1 418 ? -37.469 -37.906 -1.574 1 94.56 418 LEU A C 1
ATOM 3468 O O . LEU A 1 418 ? -37.594 -36.781 -1.066 1 94.56 418 LEU A O 1
ATOM 3472 N N . ASP A 1 419 ? -37.875 -39.062 -1.117 1 93.44 419 ASP A N 1
ATOM 3473 C CA . ASP A 1 419 ? -38.562 -39.062 0.169 1 93.44 419 ASP A CA 1
ATOM 3474 C C . ASP A 1 419 ? -37.625 -38.594 1.29 1 93.44 419 ASP A C 1
ATOM 3476 O O . ASP A 1 419 ? -38.031 -37.844 2.18 1 93.44 419 ASP A O 1
ATOM 3480 N N . GLU A 1 420 ? -36.5 -39.062 1.207 1 93.75 420 GLU A N 1
ATOM 3481 C CA . GLU A 1 420 ? -35.5 -38.688 2.199 1 93.75 420 GLU A CA 1
ATOM 3482 C C . GLU A 1 420 ? -35.219 -37.188 2.16 1 93.75 420 GLU A C 1
ATOM 3484 O O . GLU A 1 420 ? -35.094 -36.531 3.205 1 93.75 420 GLU A O 1
ATOM 3489 N N . GLY A 1 421 ? -35.031 -36.625 1.002 1 93.12 421 GLY A N 1
ATOM 3490 C CA . GLY A 1 421 ? -34.844 -35.188 0.853 1 93.12 421 GLY A CA 1
ATOM 3491 C C . GLY A 1 421 ? -35.969 -34.344 1.444 1 93.12 421 GLY A C 1
ATOM 3492 O O . GLY A 1 421 ? -35.719 -33.406 2.178 1 93.12 421 GLY A O 1
ATOM 3493 N N . ILE A 1 422 ? -37.156 -34.781 1.178 1 91.5 422 ILE A N 1
ATOM 3494 C CA . ILE A 1 422 ? -38.344 -34.094 1.673 1 91.5 422 ILE A CA 1
ATOM 3495 C C . ILE A 1 422 ? -38.375 -34.156 3.197 1 91.5 422 ILE A C 1
ATOM 3497 O O . ILE A 1 422 ? -38.656 -33.156 3.861 1 91.5 422 ILE A O 1
ATOM 3501 N N . ASN A 1 423 ? -38.094 -35.281 3.676 1 92.44 423 ASN A N 1
ATOM 3502 C CA . ASN A 1 423 ? -38.094 -35.469 5.121 1 92.44 423 ASN A CA 1
ATOM 3503 C C . ASN A 1 423 ? -37.062 -34.594 5.809 1 92.44 423 ASN A C 1
ATOM 3505 O O . ASN A 1 423 ? -37.344 -34.031 6.879 1 92.44 423 ASN A O 1
ATOM 3509 N N . ILE A 1 424 ? -35.906 -34.469 5.238 1 93.56 424 ILE A N 1
ATOM 3510 C CA . ILE A 1 424 ? -34.875 -33.625 5.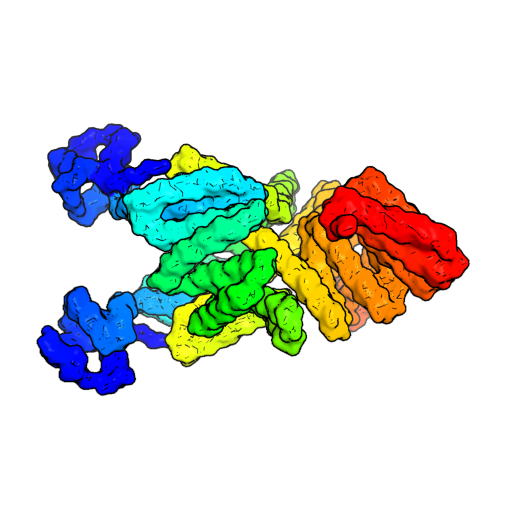809 1 93.56 424 ILE A CA 1
ATOM 3511 C C . ILE A 1 424 ? -35.344 -32.156 5.832 1 93.56 424 ILE A C 1
ATOM 3513 O O . ILE A 1 424 ? -35.156 -31.469 6.84 1 93.56 424 ILE A O 1
ATOM 3517 N N . PHE A 1 425 ? -35.969 -31.719 4.785 1 91.5 425 PHE A N 1
ATOM 3518 C CA . PHE A 1 425 ? -36.406 -30.344 4.699 1 91.5 425 PHE A CA 1
ATOM 3519 C C . PHE A 1 425 ? -37.562 -30.094 5.66 1 91.5 425 PHE A C 1
ATOM 3521 O O . PHE A 1 425 ? -37.688 -29 6.215 1 91.5 425 PHE A O 1
ATOM 3528 N N . LYS A 1 426 ? -38.375 -31.125 5.887 1 90.31 426 LYS A N 1
ATOM 3529 C CA . LYS A 1 426 ? -39.469 -31.016 6.867 1 90.31 426 LYS A CA 1
ATOM 3530 C C . LYS A 1 426 ? -38.906 -30.875 8.281 1 90.31 426 LYS A C 1
ATOM 3532 O O . LYS A 1 426 ? -39.375 -30.062 9.062 1 90.31 426 LYS A O 1
ATOM 3537 N N . GLU A 1 427 ? -38 -31.672 8.508 1 91 427 GLU A N 1
ATOM 3538 C CA . GLU A 1 427 ? -37.375 -31.641 9.828 1 91 427 GLU A CA 1
ATOM 3539 C C . GLU A 1 427 ? -36.719 -30.297 10.094 1 91 427 GLU A C 1
ATOM 3541 O O . GLU A 1 427 ? -36.625 -29.828 11.234 1 91 427 GLU A O 1
ATOM 3546 N N . MET A 1 428 ? -36.188 -29.672 9 1 90.75 428 MET A N 1
ATOM 3547 C CA . MET A 1 428 ? -35.531 -28.375 9.125 1 90.75 428 MET A CA 1
ATOM 3548 C C . MET A 1 428 ? -36.531 -27.25 9.211 1 90.75 428 MET A C 1
ATOM 3550 O O . MET A 1 428 ? -36.188 -26.125 9.555 1 90.75 428 MET A O 1
ATOM 3554 N N . GLY A 1 429 ? -37.844 -27.609 8.883 1 87.12 429 GLY A N 1
ATOM 3555 C CA . GLY A 1 429 ? -38.906 -26.609 8.93 1 87.12 429 GLY A CA 1
ATOM 3556 C C . GLY A 1 429 ? -39.031 -25.797 7.656 1 87.12 429 GLY A C 1
ATOM 3557 O O . GLY A 1 429 ? -39.625 -24.719 7.648 1 87.12 429 GLY A O 1
ATOM 3558 N N . ILE A 1 430 ? -38.25 -26.219 6.652 1 81.88 430 ILE A N 1
ATOM 3559 C CA . ILE A 1 430 ? -38.281 -25.516 5.379 1 81.88 430 ILE A CA 1
ATOM 3560 C C . ILE A 1 430 ? -39.531 -25.875 4.598 1 81.88 430 ILE A C 1
ATOM 3562 O O . ILE A 1 430 ? -40.125 -25.016 3.949 1 81.88 430 ILE A O 1
ATOM 3566 N N . LEU A 1 431 ? -39.875 -27.141 4.656 1 74.56 431 LEU A N 1
ATOM 3567 C CA . LEU A 1 431 ? -41.094 -27.594 3.992 1 74.56 431 LEU A CA 1
ATOM 3568 C C . LEU A 1 431 ? -42.219 -27.844 5.008 1 74.56 431 LEU A C 1
ATOM 3570 O O . LEU A 1 431 ? -41.969 -28.453 6.055 1 74.56 431 LEU A O 1
ATOM 3574 N N . ARG A 1 432 ? -43.219 -27 4.91 1 64.75 432 ARG A N 1
ATOM 3575 C CA . ARG A 1 432 ? -44.406 -27.188 5.754 1 64.75 432 ARG A CA 1
ATOM 3576 C C . ARG A 1 432 ? -45.188 -28.406 5.293 1 64.75 432 ARG A C 1
ATOM 3578 O O . ARG A 1 432 ? -45.219 -28.734 4.105 1 64.75 432 ARG A O 1
ATOM 3585 N N . ASN A 1 433 ? -45.875 -29.125 6.344 1 49.25 433 ASN A N 1
ATOM 3586 C CA . ASN A 1 433 ? -46.812 -30.188 6.004 1 49.25 433 ASN A CA 1
ATOM 3587 C C . ASN A 1 433 ? -47.938 -29.688 5.094 1 49.25 433 ASN A C 1
ATOM 3589 O O . ASN A 1 433 ? -48.406 -28.562 5.25 1 49.25 433 ASN A O 1
ATOM 3593 N N . MET B 1 1 ? -6.613 10.242 30.406 1 74.75 1 MET B N 1
ATOM 3594 C CA . MET B 1 1 ? -5.621 11.273 30.125 1 74.75 1 MET B CA 1
ATOM 3595 C C . MET B 1 1 ? -6.094 12.633 30.641 1 74.75 1 MET B C 1
ATOM 3597 O O . MET B 1 1 ? -7.285 12.938 30.578 1 74.75 1 MET B O 1
ATOM 3601 N N . GLU B 1 2 ? -5.18 13.242 31.188 1 80.81 2 GLU B N 1
ATOM 3602 C CA . GLU B 1 2 ? -5.559 14.477 31.875 1 80.81 2 GLU B CA 1
ATOM 3603 C C . GLU B 1 2 ? -5.418 15.68 30.953 1 80.81 2 GLU B C 1
ATOM 3605 O O . GLU B 1 2 ? -4.453 15.773 30.188 1 80.81 2 GLU B O 1
ATOM 3610 N N . ILE B 1 3 ? -6.422 16.5 30.875 1 87.12 3 ILE B N 1
ATOM 3611 C CA . ILE B 1 3 ? -6.422 17.766 30.141 1 87.12 3 ILE B CA 1
ATOM 3612 C C . ILE B 1 3 ? -6.133 18.922 31.109 1 87.12 3 ILE B C 1
ATOM 3614 O O . ILE B 1 3 ? -6.746 19.016 32.156 1 87.12 3 ILE B O 1
ATOM 3618 N N . LEU B 1 4 ? -5.191 19.703 30.781 1 88 4 LEU B N 1
ATOM 3619 C CA . LEU B 1 4 ? -4.754 20.75 31.688 1 88 4 LEU B CA 1
ATOM 3620 C C . LEU B 1 4 ? -4.941 22.125 31.062 1 88 4 LEU B C 1
ATOM 3622 O O . LEU B 1 4 ? -4.699 22.312 29.859 1 88 4 LEU B O 1
ATOM 3626 N N . ALA B 1 5 ? -5.395 23.031 31.891 1 87.5 5 ALA B N 1
ATOM 3627 C CA . ALA B 1 5 ? -5.422 24.422 31.469 1 87.5 5 ALA B CA 1
ATOM 3628 C C . ALA B 1 5 ? -4.031 25.047 31.547 1 87.5 5 ALA B C 1
ATOM 3630 O O . ALA B 1 5 ? -3.1 24.453 32.094 1 87.5 5 ALA B O 1
ATOM 3631 N N . LEU B 1 6 ? -3.934 26.188 30.969 1 87.81 6 LEU B N 1
ATOM 3632 C CA . LEU B 1 6 ? -2.641 26.859 30.891 1 87.81 6 LEU B CA 1
ATOM 3633 C C . LEU B 1 6 ? -2.01 26.984 32.25 1 87.81 6 LEU B C 1
ATOM 3635 O O . LEU B 1 6 ? -0.852 26.609 32.469 1 87.81 6 LEU B O 1
ATOM 3639 N N . GLY B 1 7 ? -2.752 27.469 33.188 1 89.94 7 GLY B N 1
ATOM 3640 C CA . GLY B 1 7 ? -2.242 27.641 34.562 1 89.94 7 GLY B CA 1
ATOM 3641 C C . GLY B 1 7 ? -1.839 26.344 35.219 1 89.94 7 GLY B C 1
ATOM 3642 O O . GLY B 1 7 ? -0.828 26.281 35.906 1 89.94 7 GLY B O 1
ATOM 3643 N N . GLU B 1 8 ? -2.588 25.344 34.969 1 90.69 8 GLU B N 1
ATOM 3644 C CA . GLU B 1 8 ? -2.303 24.016 35.531 1 90.69 8 GLU B CA 1
ATOM 3645 C C . GLU B 1 8 ? -1.021 23.438 34.938 1 90.69 8 GLU B C 1
ATOM 3647 O O . GLU B 1 8 ? -0.272 22.75 35.656 1 90.69 8 GLU B O 1
ATOM 3652 N N . LYS B 1 9 ? -0.849 23.656 33.688 1 91 9 LYS B N 1
ATOM 3653 C CA . LYS B 1 9 ? 0.378 23.203 33.031 1 91 9 LYS B CA 1
ATOM 3654 C C . LYS B 1 9 ? 1.606 23.859 33.656 1 91 9 LYS B C 1
ATOM 3656 O O . LYS B 1 9 ? 2.617 23.188 33.906 1 91 9 LYS B O 1
ATOM 3661 N N . ILE B 1 10 ? 1.465 25.078 33.875 1 91.94 10 ILE B N 1
ATOM 3662 C CA . ILE B 1 10 ? 2.559 25.844 34.438 1 91.94 10 ILE B CA 1
ATOM 3663 C C . ILE B 1 10 ? 2.848 25.312 35.844 1 91.94 10 ILE B C 1
ATOM 3665 O O . ILE B 1 10 ? 4.004 25.062 36.219 1 91.94 10 ILE B O 1
ATOM 3669 N N . LYS B 1 11 ? 1.826 25.188 36.594 1 92.69 11 LYS B N 1
ATOM 3670 C CA . LYS B 1 11 ? 1.967 24.688 37.969 1 92.69 11 LYS B CA 1
ATOM 3671 C C . LYS B 1 11 ? 2.607 23.297 38 1 92.69 11 LYS B C 1
ATOM 3673 O O . LYS B 1 11 ? 3.512 23.031 38.781 1 92.69 11 LYS B O 1
ATOM 3678 N N . ARG B 1 12 ? 2.098 22.438 37.188 1 92.12 12 ARG B N 1
ATOM 3679 C CA . ARG B 1 12 ? 2.596 21.062 37.125 1 92.12 12 ARG B CA 1
ATOM 3680 C C . ARG B 1 12 ? 4.078 21.047 36.781 1 92.12 12 ARG B C 1
ATOM 3682 O O . ARG B 1 12 ? 4.859 20.328 37.406 1 92.12 12 ARG B O 1
ATOM 3689 N N . ARG B 1 13 ? 4.387 21.781 35.719 1 91.88 13 ARG B N 1
ATOM 3690 C CA . ARG B 1 13 ? 5.781 21.828 35.281 1 91.88 13 ARG B CA 1
ATOM 3691 C C . ARG B 1 13 ? 6.668 22.422 36.375 1 91.88 13 ARG B C 1
ATOM 3693 O O . ARG B 1 13 ? 7.793 21.969 36.594 1 91.88 13 ARG B O 1
ATOM 3700 N N . ARG B 1 14 ? 6.211 23.5 36.938 1 93.38 14 ARG B N 1
ATOM 3701 C CA . ARG B 1 14 ? 6.938 24.141 38.031 1 93.38 14 ARG B CA 1
ATOM 3702 C C . ARG B 1 14 ? 7.215 23.125 39.156 1 93.38 14 ARG B C 1
ATOM 3704 O O . ARG B 1 14 ? 8.336 23.047 39.656 1 93.38 14 ARG B O 1
ATOM 3711 N N . LYS B 1 15 ? 6.27 22.297 39.469 1 93.12 15 LYS B N 1
ATOM 3712 C CA . LYS B 1 15 ? 6.402 21.312 40.531 1 93.12 15 LYS B CA 1
ATOM 3713 C C . LYS B 1 15 ? 7.332 20.172 40.094 1 93.12 15 LYS B C 1
ATOM 3715 O O . LYS B 1 15 ? 8.094 19.641 40.906 1 93.12 15 LYS B O 1
ATOM 3720 N N . GLU B 1 16 ? 7.188 19.812 38.938 1 91.88 16 GLU B N 1
ATOM 3721 C CA . GLU B 1 16 ? 8.047 18.766 38.406 1 91.88 16 GLU B CA 1
ATOM 3722 C C . GLU B 1 16 ? 9.516 19.156 38.469 1 91.88 16 GLU B C 1
ATOM 3724 O O . GLU B 1 16 ? 10.391 18.297 38.656 1 91.88 16 GLU B O 1
ATOM 3729 N N . LEU B 1 17 ? 9.773 20.438 38.25 1 93.5 17 LEU B N 1
ATOM 3730 C CA . LEU B 1 17 ? 11.133 20.938 38.281 1 93.5 17 LEU B CA 1
ATOM 3731 C C . LEU B 1 17 ? 11.516 21.359 39.688 1 93.5 17 LEU B C 1
ATOM 3733 O O . LEU B 1 17 ? 12.578 21.953 39.906 1 93.5 17 LEU B O 1
ATOM 3737 N N . ASN B 1 18 ? 10.664 21.188 40.656 1 94.06 18 ASN B N 1
ATOM 3738 C CA . ASN B 1 18 ? 10.859 21.5 42.062 1 94.06 18 ASN B CA 1
ATOM 3739 C C . ASN B 1 18 ? 11.141 22.984 42.281 1 94.06 18 ASN B C 1
ATOM 3741 O O . ASN B 1 18 ? 12.031 23.344 43.031 1 94.06 18 ASN B O 1
ATOM 3745 N N . MET B 1 19 ? 10.43 23.734 41.562 1 93.94 19 MET B N 1
ATOM 3746 C CA . MET B 1 19 ? 10.57 25.172 41.688 1 93.94 19 MET B CA 1
ATOM 3747 C C . MET B 1 19 ? 9.461 25.766 42.562 1 93.94 19 MET B C 1
ATOM 3749 O O . MET B 1 19 ? 8.312 25.312 42.5 1 93.94 19 MET B O 1
ATOM 3753 N N . THR B 1 20 ? 9.836 26.75 43.406 1 94 20 THR B N 1
ATOM 3754 C CA . THR B 1 20 ? 8.836 27.531 44.094 1 94 20 THR B CA 1
ATOM 3755 C C . THR B 1 20 ? 8.328 28.672 43.219 1 94 20 THR B C 1
ATOM 3757 O O . THR B 1 20 ? 8.867 28.906 42.125 1 94 20 THR B O 1
ATOM 3760 N N . LEU B 1 21 ? 7.262 29.375 43.656 1 94.19 21 LEU B N 1
ATOM 3761 C CA . LEU B 1 21 ? 6.746 30.531 42.906 1 94.19 21 LEU B CA 1
ATOM 3762 C C . LEU B 1 21 ? 7.812 31.609 42.781 1 94.19 21 LEU B C 1
ATOM 3764 O O . LEU B 1 21 ? 7.914 32.25 41.719 1 94.19 21 LEU B O 1
ATOM 3768 N N . LYS B 1 22 ? 8.602 31.734 43.812 1 93.06 22 LYS B N 1
ATOM 3769 C CA . LYS B 1 22 ? 9.672 32.719 43.812 1 93.06 22 LYS B CA 1
ATOM 3770 C C . LYS B 1 22 ? 10.773 32.344 42.844 1 93.06 22 LYS B C 1
ATOM 3772 O O . LYS B 1 22 ? 11.32 33.219 42.156 1 93.06 22 LYS B O 1
ATOM 3777 N N . ASP B 1 23 ? 11.07 31.109 42.844 1 93.5 23 ASP B N 1
ATOM 3778 C CA . ASP B 1 23 ? 12.086 30.609 41.906 1 93.5 23 ASP B CA 1
ATOM 3779 C C . ASP B 1 23 ? 11.703 30.891 40.469 1 93.5 23 ASP B C 1
ATOM 3781 O O . ASP B 1 23 ? 12.547 31.297 39.656 1 93.5 23 ASP B O 1
ATOM 3785 N N . LEU B 1 24 ? 10.469 30.641 40.125 1 94.12 24 LEU B N 1
ATOM 3786 C CA . LEU B 1 24 ? 9.984 30.812 38.75 1 94.12 24 LEU B CA 1
ATOM 3787 C C . LEU B 1 24 ? 9.867 32.312 38.406 1 94.12 24 LEU B C 1
ATOM 3789 O O . LEU B 1 24 ? 10.133 32.688 37.281 1 94.12 24 LEU B O 1
ATOM 3793 N N . ALA B 1 25 ? 9.461 33.125 39.312 1 91.75 25 ALA B N 1
ATOM 3794 C CA . ALA B 1 25 ? 9.289 34.562 39.094 1 91.75 25 ALA B CA 1
ATOM 3795 C C . ALA B 1 25 ? 10.625 35.25 38.781 1 91.75 25 ALA B C 1
ATOM 3797 O O . ALA B 1 25 ? 10.695 36.125 37.906 1 91.75 25 ALA B O 1
ATOM 3798 N N . GLY B 1 26 ? 11.586 34.75 39.5 1 87.12 26 GLY B N 1
ATOM 3799 C CA . GLY B 1 26 ? 12.867 35.406 39.312 1 87.12 26 GLY B CA 1
ATOM 3800 C C . GLY B 1 26 ? 12.805 36.906 39.531 1 87.12 26 GLY B C 1
ATOM 3801 O O . GLY B 1 26 ? 12.219 37.375 40.5 1 87.12 26 GLY B O 1
ATOM 3802 N N . ASP B 1 27 ? 13.508 37.688 38.656 1 85.62 27 ASP B N 1
ATOM 3803 C CA . ASP B 1 27 ? 13.523 39.156 38.75 1 85.62 27 ASP B CA 1
ATOM 3804 C C . ASP B 1 27 ? 12.625 39.812 37.719 1 85.62 27 ASP B C 1
ATOM 3806 O O . ASP B 1 27 ? 12.57 41.031 37.625 1 85.62 27 ASP B O 1
ATOM 3810 N N . ARG B 1 28 ? 11.938 38.969 37 1 86 28 ARG B N 1
ATOM 3811 C CA . ARG B 1 28 ? 11.188 39.469 35.844 1 86 28 ARG B CA 1
ATOM 3812 C C . ARG B 1 28 ? 9.758 39.812 36.25 1 86 28 ARG B C 1
ATOM 3814 O O . ARG B 1 28 ? 9.188 40.781 35.75 1 86 28 ARG B O 1
ATOM 3821 N N . ILE B 1 29 ? 9.242 38.969 37.094 1 86.69 29 ILE B N 1
ATOM 3822 C CA . ILE B 1 29 ? 7.855 39.188 37.5 1 86.69 29 ILE B CA 1
ATOM 3823 C C . ILE B 1 29 ? 7.684 38.812 38.969 1 86.69 29 ILE B C 1
ATOM 3825 O O . ILE B 1 29 ? 8.617 38.312 39.625 1 86.69 29 ILE B O 1
ATOM 3829 N N . THR B 1 30 ? 6.547 39.188 39.594 1 90.75 30 THR B N 1
ATOM 3830 C CA . THR B 1 30 ? 6.301 38.906 41 1 90.75 30 THR B CA 1
ATOM 3831 C C . THR B 1 30 ? 5.688 37.531 41.156 1 90.75 30 THR B C 1
ATOM 3833 O O . THR B 1 30 ? 4.992 37.031 40.25 1 90.75 30 THR B O 1
ATOM 3836 N N . PRO B 1 31 ? 6.062 36.812 42.312 1 93.12 31 PRO B N 1
ATOM 3837 C CA . PRO B 1 31 ? 5.43 35.531 42.594 1 93.12 31 PRO B CA 1
ATOM 3838 C C . PRO B 1 31 ? 3.906 35.625 42.594 1 93.12 31 PRO B C 1
ATOM 3840 O O . PRO B 1 31 ? 3.236 34.656 42.219 1 93.12 31 PRO B O 1
ATOM 3843 N N . GLY B 1 32 ? 3.465 36.75 43 1 91.38 32 GLY B N 1
ATOM 3844 C CA . GLY B 1 32 ? 2.025 36.938 42.969 1 91.38 32 GLY B CA 1
ATOM 3845 C C . GLY B 1 32 ? 1.432 36.844 41.562 1 91.38 32 GLY B C 1
ATOM 3846 O O . GLY B 1 32 ? 0.355 36.281 41.375 1 91.38 32 GLY B O 1
ATOM 3847 N N . GLN B 1 33 ? 2.084 37.375 40.594 1 90.56 33 GLN B N 1
ATOM 3848 C CA . GLN B 1 33 ? 1.626 37.312 39.219 1 90.56 33 GLN B CA 1
ATOM 3849 C C . GLN B 1 33 ? 1.605 35.875 38.719 1 90.56 33 GLN B C 1
ATOM 3851 O O . GLN B 1 33 ? 0.697 35.5 37.969 1 90.56 33 GLN B O 1
ATOM 3856 N N . ILE B 1 34 ? 2.576 35.156 39.062 1 92.25 34 ILE B N 1
ATOM 3857 C CA . ILE B 1 34 ? 2.648 33.75 38.656 1 92.25 34 ILE B CA 1
ATOM 3858 C C . ILE B 1 34 ? 1.489 32.969 39.281 1 92.25 34 ILE B C 1
ATOM 3860 O O . ILE B 1 34 ? 0.877 32.125 38.625 1 92.25 34 ILE B O 1
ATOM 3864 N N . SER B 1 35 ? 1.244 33.219 40.531 1 92.75 35 SER B N 1
ATOM 3865 C CA . SER B 1 35 ? 0.148 32.562 41.25 1 92.75 35 SER B CA 1
ATOM 3866 C C . SER B 1 35 ? -1.188 32.844 40.562 1 92.75 35 SER B C 1
ATOM 3868 O O . SER B 1 35 ? -2.035 31.953 40.469 1 92.75 35 SER B O 1
ATOM 3870 N N . LEU B 1 36 ? -1.354 34.062 40.062 1 92.06 36 LEU B N 1
ATOM 3871 C CA . LEU B 1 36 ? -2.576 34.438 39.344 1 92.06 36 LEU B CA 1
ATOM 3872 C C . LEU B 1 36 ? -2.693 33.688 38.031 1 92.06 36 LEU B C 1
ATOM 3874 O O . LEU B 1 36 ? -3.785 33.281 37.656 1 92.06 36 LEU B O 1
ATOM 3878 N N . VAL B 1 37 ? -1.663 33.531 37.375 1 90.31 37 VAL B N 1
ATOM 3879 C CA . VAL B 1 37 ? -1.643 32.812 36.094 1 90.31 37 VAL B CA 1
ATOM 3880 C C . VAL B 1 37 ? -1.921 31.328 36.312 1 90.31 37 VAL B C 1
ATOM 3882 O O . VAL B 1 37 ? -2.725 30.719 35.625 1 90.31 37 VAL B O 1
ATOM 3885 N N . GLU B 1 38 ? -1.312 30.719 37.375 1 92.62 38 GLU B N 1
ATOM 3886 C CA . GLU B 1 38 ? -1.458 29.297 37.688 1 92.62 38 GLU B CA 1
ATOM 3887 C C . GLU B 1 38 ? -2.889 28.969 38.094 1 92.62 38 GLU B C 1
ATOM 3889 O O . GLU B 1 38 ? -3.365 27.844 37.844 1 92.62 38 GLU B O 1
ATOM 3894 N N . SER B 1 39 ? -3.525 29.953 38.75 1 91 39 SER B N 1
ATOM 3895 C CA . SER B 1 39 ? -4.887 29.719 39.219 1 91 39 SER B CA 1
ATOM 3896 C C . SER B 1 39 ? -5.914 30.109 38.156 1 91 39 SER B C 1
ATOM 3898 O O . SER B 1 39 ? -7.117 29.969 38.344 1 91 39 SER B O 1
ATOM 3900 N N . GLY B 1 40 ? -5.469 30.562 37 1 87.88 40 GLY B N 1
ATOM 3901 C CA . GLY B 1 40 ? -6.344 30.891 35.875 1 87.88 40 GLY B CA 1
ATOM 3902 C C . GLY B 1 40 ? -6.992 32.25 36 1 87.88 40 GLY B C 1
ATOM 3903 O O . GLY B 1 40 ? -7.914 32.594 35.25 1 87.88 40 GLY B O 1
ATOM 3904 N N . ARG B 1 41 ? -6.492 33.125 36.875 1 89.75 41 ARG B N 1
ATOM 3905 C CA . ARG B 1 41 ? -7.113 34.406 37.156 1 89.75 41 ARG B CA 1
ATOM 3906 C C . ARG B 1 41 ? -6.488 35.5 36.312 1 89.75 41 ARG B C 1
ATOM 3908 O O . ARG B 1 41 ? -6.996 36.625 36.281 1 89.75 41 ARG B O 1
ATOM 3915 N N . SER B 1 42 ? -5.402 35.25 35.75 1 84.62 42 SER B N 1
ATOM 3916 C CA . SER B 1 42 ? -4.754 36.188 34.844 1 84.62 42 SER B CA 1
ATOM 3917 C C . SER B 1 42 ? -4.188 35.5 33.594 1 84.62 42 SER B C 1
ATOM 3919 O O . SER B 1 42 ? -3.652 34.375 33.719 1 84.62 42 SER B O 1
ATOM 3921 N N . ASN B 1 43 ? -4.43 36.094 32.469 1 82.19 43 ASN B N 1
ATOM 3922 C CA . ASN B 1 43 ? -3.822 35.594 31.25 1 82.19 43 ASN B CA 1
ATOM 3923 C C . ASN B 1 43 ? -2.469 36.25 30.984 1 82.19 43 ASN B C 1
ATOM 3925 O O . ASN B 1 43 ? -2.369 37.469 30.922 1 82.19 43 ASN B O 1
ATOM 3929 N N . PRO B 1 44 ? -1.577 35.438 30.969 1 85.5 44 PRO B N 1
ATOM 3930 C CA . PRO B 1 44 ? -0.246 36 30.75 1 85.5 44 PRO B CA 1
ATOM 3931 C C . PRO B 1 44 ? -0.078 36.625 29.375 1 85.5 44 PRO B C 1
ATOM 3933 O O . PRO B 1 44 ? -0.74 36.219 28.422 1 85.5 44 PRO B O 1
ATOM 3936 N N . SER B 1 45 ? 0.762 37.656 29.297 1 79.38 45 SER B N 1
ATOM 3937 C CA . SER B 1 45 ? 1.177 38.219 28.016 1 79.38 45 SER B CA 1
ATOM 3938 C C . SER B 1 45 ? 2.104 37.281 27.266 1 79.38 45 SER B C 1
ATOM 3940 O O . SER B 1 45 ? 2.582 36.312 27.828 1 79.38 45 SER B O 1
ATOM 3942 N N . MET B 1 46 ? 2.266 37.469 25.938 1 79.69 46 MET B N 1
ATOM 3943 C CA . MET B 1 46 ? 3.156 36.625 25.141 1 79.69 46 MET B CA 1
ATOM 3944 C C . MET B 1 46 ? 4.578 36.656 25.688 1 79.69 46 MET B C 1
ATOM 3946 O O . MET B 1 46 ? 5.27 35.656 25.703 1 79.69 46 MET B O 1
ATOM 3950 N N . ASP B 1 47 ? 4.945 37.812 26.078 1 81.12 47 ASP B N 1
ATOM 3951 C CA . ASP B 1 47 ? 6.277 37.969 26.656 1 81.12 47 ASP B CA 1
ATOM 3952 C C . ASP B 1 47 ? 6.418 37.125 27.922 1 81.12 47 ASP B C 1
ATOM 3954 O O . ASP B 1 47 ? 7.441 36.469 28.125 1 81.12 47 ASP B O 1
ATOM 3958 N N . LEU B 1 48 ? 5.531 37.25 28.797 1 87.12 48 LEU B N 1
ATOM 3959 C CA . LEU B 1 48 ? 5.543 36.438 30.016 1 87.12 48 LEU B CA 1
ATOM 3960 C C . LEU B 1 48 ? 5.508 34.969 29.703 1 87.12 48 LEU B C 1
ATOM 3962 O O . LEU B 1 48 ? 6.188 34.156 30.359 1 87.12 48 LEU B O 1
ATOM 3966 N N . LEU B 1 49 ? 4.754 34.562 28.75 1 88 49 LEU B N 1
ATOM 3967 C CA . LEU B 1 49 ? 4.652 33.156 28.359 1 88 49 LEU B CA 1
ATOM 3968 C C . LEU B 1 49 ? 5.996 32.625 27.875 1 88 49 LEU B C 1
ATOM 3970 O O . LEU B 1 49 ? 6.367 31.484 28.172 1 88 49 LEU B O 1
ATOM 3974 N N . GLU B 1 50 ? 6.609 33.375 27.062 1 85.69 50 GLU B N 1
ATOM 3975 C CA . GLU B 1 50 ? 7.93 33 26.562 1 85.69 50 GLU B CA 1
ATOM 3976 C C . GLU B 1 50 ? 8.914 32.812 27.719 1 85.69 50 GLU B C 1
ATOM 3978 O O . GLU B 1 50 ? 9.703 31.875 27.719 1 85.69 50 GLU B O 1
ATOM 3983 N N . TYR B 1 51 ? 8.867 33.75 28.609 1 89.38 51 TYR B N 1
ATOM 3984 C CA . TYR B 1 51 ? 9.719 33.656 29.781 1 89.38 51 TYR B CA 1
ATOM 3985 C C . TYR B 1 51 ? 9.43 32.375 30.562 1 89.38 51 TYR B C 1
ATOM 3987 O O . TYR B 1 51 ? 10.352 31.641 30.922 1 89.38 51 TYR B O 1
ATOM 3995 N N . LEU B 1 52 ? 8.203 32.125 30.828 1 91.62 52 LEU B N 1
ATOM 3996 C CA . LEU B 1 52 ? 7.801 30.969 31.594 1 91.62 52 LEU B CA 1
ATOM 3997 C C . LEU B 1 52 ? 8.195 29.688 30.875 1 91.62 52 LEU B C 1
ATOM 3999 O O . LEU B 1 52 ? 8.648 28.719 31.5 1 91.62 52 LEU B O 1
ATOM 4003 N N . ALA B 1 53 ? 7.934 29.625 29.562 1 89.81 53 ALA B N 1
ATOM 4004 C CA . ALA B 1 53 ? 8.297 28.453 28.781 1 89.81 53 ALA B CA 1
ATOM 4005 C C . ALA B 1 53 ? 9.789 28.156 28.891 1 89.81 53 ALA B C 1
ATOM 4007 O O . ALA B 1 53 ? 10.188 27 29.031 1 89.81 53 ALA B O 1
ATOM 4008 N N . GLU B 1 54 ? 10.562 29.141 28.781 1 88.69 54 GLU B N 1
ATOM 4009 C CA . GLU B 1 54 ? 12.008 28.984 28.875 1 88.69 54 GLU B CA 1
ATOM 4010 C C . GLU B 1 54 ? 12.414 28.484 30.266 1 88.69 54 GLU B C 1
ATOM 4012 O O . GLU B 1 54 ? 13.211 27.547 30.375 1 88.69 54 GLU B O 1
ATOM 4017 N N . GLU B 1 55 ? 11.898 29.141 31.266 1 91.25 55 GLU B N 1
ATOM 4018 C CA . GLU B 1 55 ? 12.25 28.781 32.625 1 91.25 55 GLU B CA 1
ATOM 4019 C C . GLU B 1 55 ? 11.789 27.375 32.969 1 91.25 55 GLU B C 1
ATOM 4021 O O . GLU B 1 55 ? 12.445 26.672 33.75 1 91.25 55 GLU B O 1
ATOM 4026 N N . LEU B 1 56 ? 10.734 27 32.438 1 93.12 56 LEU B N 1
ATOM 4027 C CA . LEU B 1 56 ? 10.141 25.703 32.75 1 93.12 56 LEU B CA 1
ATOM 4028 C C . LEU B 1 56 ? 10.594 24.641 31.766 1 93.12 56 LEU B C 1
ATOM 4030 O O . LEU B 1 56 ? 10.094 23.516 31.766 1 93.12 56 LEU B O 1
ATOM 4034 N N . GLN B 1 57 ? 11.375 25.016 30.844 1 90 57 GLN B N 1
ATOM 4035 C CA . GLN B 1 57 ? 11.969 24.094 29.875 1 90 57 GLN B CA 1
ATOM 4036 C C . GLN B 1 57 ? 10.898 23.422 29.031 1 90 57 GLN B C 1
ATOM 4038 O O . GLN B 1 57 ? 10.875 22.188 28.906 1 90 57 GLN B O 1
ATOM 4043 N N . THR B 1 58 ? 9.992 24.172 28.594 1 88.75 58 THR B N 1
ATOM 4044 C CA . THR B 1 58 ? 8.938 23.719 27.703 1 88.75 58 THR B CA 1
ATOM 4045 C C . THR B 1 58 ? 8.727 24.703 26.562 1 88.75 58 THR B C 1
ATOM 4047 O O . THR B 1 58 ? 9.531 25.609 26.359 1 88.75 58 THR B O 1
ATOM 4050 N N . SER B 1 59 ? 7.742 24.469 25.75 1 81.5 59 SER B N 1
ATOM 4051 C CA . SER B 1 59 ? 7.492 25.359 24.609 1 81.5 59 SER B CA 1
ATOM 4052 C C . SER B 1 59 ? 6.242 26.203 24.844 1 81.5 59 SER B C 1
ATOM 4054 O O . SER B 1 59 ? 5.367 25.828 25.625 1 81.5 59 SER B O 1
ATOM 4056 N N . VAL B 1 60 ? 6.227 27.359 24.297 1 80.88 60 VAL B N 1
ATOM 4057 C CA . VAL B 1 60 ? 5.051 28.234 24.344 1 80.88 60 VAL B CA 1
ATOM 4058 C C . VAL B 1 60 ? 3.84 27.5 23.781 1 80.88 60 VAL B C 1
ATOM 4060 O O . VAL B 1 60 ? 2.725 27.641 24.281 1 80.88 60 VAL B O 1
ATOM 4063 N N . GLU B 1 61 ? 4.105 26.656 22.766 1 76.38 61 GLU B N 1
ATOM 4064 C CA . GLU B 1 61 ? 3.039 25.891 22.125 1 76.38 61 GLU B CA 1
ATOM 4065 C C . GLU B 1 61 ? 2.365 24.938 23.125 1 76.38 61 GLU B C 1
ATOM 4067 O O . GLU B 1 61 ? 1.139 24.828 23.141 1 76.38 61 GLU B O 1
ATOM 4072 N N . TYR B 1 62 ? 3.24 24.344 23.906 1 83.06 62 TYR B N 1
ATOM 4073 C CA . TYR B 1 62 ? 2.711 23.438 24.922 1 83.06 62 TYR B CA 1
ATOM 4074 C C . TYR B 1 62 ? 1.844 24.188 25.922 1 83.06 62 TYR B C 1
ATOM 4076 O O . TYR B 1 62 ? 0.738 23.75 26.25 1 83.06 62 TYR B O 1
ATOM 4084 N N . LEU B 1 63 ? 2.277 25.312 26.344 1 85.19 63 LEU B N 1
ATOM 4085 C CA . LEU B 1 63 ? 1.574 26.078 27.375 1 85.19 63 LEU B CA 1
ATOM 4086 C C . LEU B 1 63 ? 0.277 26.656 26.812 1 85.19 63 LEU B C 1
ATOM 4088 O O . LEU B 1 63 ? -0.731 26.719 27.531 1 85.19 63 LEU B O 1
ATOM 4092 N N . MET B 1 64 ? 0.288 26.969 25.547 1 80.56 64 MET B N 1
ATOM 4093 C CA . MET B 1 64 ? -0.845 27.672 24.953 1 80.56 64 MET B CA 1
ATOM 4094 C C . MET B 1 64 ? -1.866 26.703 24.391 1 80.56 64 MET B C 1
ATOM 4096 O O . MET B 1 64 ? -2.963 27.094 24 1 80.56 64 MET B O 1
ATOM 4100 N N . GLU B 1 65 ? -1.464 25.469 24.297 1 81.38 65 GLU B N 1
ATOM 4101 C CA . GLU B 1 65 ? -2.41 24.516 23.75 1 81.38 65 GLU B CA 1
ATOM 4102 C C . GLU B 1 65 ? -3.723 24.516 24.531 1 81.38 65 GLU B C 1
ATOM 4104 O O . GLU B 1 65 ? -3.725 24.359 25.75 1 81.38 65 GLU B O 1
ATOM 4109 N N . SER B 1 66 ? -4.805 24.734 23.781 1 84.19 66 SER B N 1
ATOM 4110 C CA . SER B 1 66 ? -6.105 24.844 24.438 1 84.19 66 SER B CA 1
ATOM 4111 C C . SER B 1 66 ? -6.57 23.484 24.953 1 84.19 66 SER B C 1
ATOM 4113 O O . SER B 1 66 ? -6.055 22.453 24.547 1 84.19 66 SER B O 1
ATOM 4115 N N . GLU B 1 67 ? -7.484 23.5 25.844 1 86.62 67 GLU B N 1
ATOM 4116 C CA . GLU B 1 67 ? -8.094 22.266 26.344 1 86.62 67 GLU B CA 1
ATOM 4117 C C . GLU B 1 67 ? -8.789 21.5 25.219 1 86.62 67 GLU B C 1
ATOM 4119 O O . GLU B 1 67 ? -8.727 20.281 25.172 1 86.62 67 GLU B O 1
ATOM 4124 N N . GLU B 1 68 ? -9.383 22.25 24.375 1 87.94 68 GLU B N 1
ATOM 4125 C CA . GLU B 1 68 ? -10.07 21.641 23.234 1 87.94 68 GLU B CA 1
ATOM 4126 C C . GLU B 1 68 ? -9.094 20.906 22.328 1 87.94 68 GLU B C 1
ATOM 4128 O O . GLU B 1 68 ? -9.383 19.812 21.859 1 87.94 68 GLU B O 1
ATOM 4133 N N . THR B 1 69 ? -8 21.516 22.156 1 88.88 69 THR B N 1
ATOM 4134 C CA . THR B 1 69 ? -6.988 20.906 21.312 1 88.88 69 THR B CA 1
ATOM 4135 C C . THR B 1 69 ? -6.418 19.641 21.953 1 88.88 69 THR B C 1
ATOM 4137 O O . THR B 1 69 ? -6.148 18.656 21.281 1 88.88 69 THR B O 1
ATOM 4140 N N . GLN B 1 70 ? -6.203 19.719 23.219 1 89.81 70 GLN B N 1
ATOM 4141 C CA . GLN B 1 70 ? -5.754 18.531 23.953 1 89.81 70 GLN B CA 1
ATOM 4142 C C . GLN B 1 70 ? -6.766 17.391 23.844 1 89.81 70 GLN B C 1
ATOM 4144 O O . GLN B 1 70 ? -6.391 16.25 23.594 1 89.81 70 GLN B O 1
ATOM 4149 N N . ALA B 1 71 ? -7.996 17.781 24 1 92.12 71 ALA B N 1
ATOM 4150 C CA . ALA B 1 71 ? -9.07 16.781 23.906 1 92.12 71 ALA B CA 1
ATOM 4151 C C . ALA B 1 71 ? -9.125 16.172 22.516 1 92.12 71 ALA B C 1
ATOM 4153 O O . ALA B 1 71 ? -9.383 14.984 22.359 1 92.12 71 ALA B O 1
ATOM 4154 N N . GLU B 1 72 ? -8.938 16.969 21.547 1 92.31 72 GLU B N 1
ATOM 4155 C CA . GLU B 1 72 ? -8.922 16.5 20.156 1 92.31 72 GLU B CA 1
ATOM 4156 C C . GLU B 1 72 ? -7.82 15.469 19.938 1 92.31 72 GLU B C 1
ATOM 4158 O O . GLU B 1 72 ? -8.055 14.422 19.328 1 92.31 72 GLU B O 1
ATOM 4163 N N . LYS B 1 73 ? -6.66 15.75 20.484 1 91.81 73 LYS B N 1
ATOM 4164 C CA . LYS B 1 73 ? -5.539 14.828 20.344 1 91.81 73 LYS B CA 1
ATOM 4165 C C . LYS B 1 73 ? -5.82 13.5 21.047 1 91.81 73 LYS B C 1
ATOM 4167 O O . LYS B 1 73 ? -5.551 12.43 20.484 1 91.81 73 LYS B O 1
ATOM 4172 N N . ILE B 1 74 ? -6.34 13.633 22.188 1 93.56 74 ILE B N 1
ATOM 4173 C CA . ILE B 1 74 ? -6.676 12.438 22.953 1 93.56 74 ILE B CA 1
ATOM 4174 C C . ILE B 1 74 ? -7.723 11.625 22.203 1 93.56 74 ILE B C 1
ATOM 4176 O O . ILE B 1 74 ? -7.609 10.398 22.094 1 93.56 74 ILE B O 1
ATOM 4180 N N . SER B 1 75 ? -8.68 12.336 21.656 1 94.69 75 SER B N 1
ATOM 4181 C CA . SER B 1 75 ? -9.75 11.672 20.922 1 94.69 75 SER B CA 1
ATOM 4182 C C . SER B 1 75 ? -9.211 11 19.656 1 94.69 75 SER B C 1
ATOM 4184 O O . SER B 1 75 ? -9.648 9.898 19.297 1 94.69 75 SER B O 1
ATOM 4186 N N . ILE B 1 76 ? -8.281 11.633 19.016 1 94.88 76 ILE B N 1
ATOM 4187 C CA . ILE B 1 76 ? -7.656 11.062 17.828 1 94.88 76 ILE B CA 1
ATOM 4188 C C . ILE B 1 76 ? -6.977 9.734 18.188 1 94.88 76 ILE B C 1
ATOM 4190 O O . ILE B 1 76 ? -7.133 8.742 17.469 1 94.88 76 ILE B O 1
ATOM 4194 N N . TYR B 1 77 ? -6.277 9.781 19.25 1 94.38 77 TYR B N 1
ATOM 4195 C CA . TYR B 1 77 ? -5.602 8.57 19.703 1 94.38 77 TYR B CA 1
ATOM 4196 C C . TYR B 1 77 ? -6.602 7.441 19.938 1 94.38 77 TYR B C 1
ATOM 4198 O O . TYR B 1 77 ? -6.43 6.332 19.438 1 94.38 77 TYR B O 1
ATOM 4206 N N . TYR B 1 78 ? -7.637 7.738 20.703 1 95.06 78 TYR B N 1
ATOM 4207 C CA . TYR B 1 78 ? -8.633 6.715 21.016 1 95.06 78 TYR B CA 1
ATOM 4208 C C . TYR B 1 78 ? -9.328 6.223 19.75 1 95.06 78 TYR B C 1
ATOM 4210 O O . TYR B 1 78 ? -9.594 5.027 19.609 1 95.06 78 TYR B O 1
ATOM 4218 N N . GLU B 1 79 ? -9.641 7.145 18.875 1 95.56 79 GLU B N 1
ATOM 4219 C CA . GLU B 1 79 ? -10.273 6.809 17.609 1 95.56 79 GLU B CA 1
ATOM 4220 C C . GLU B 1 79 ? -9.406 5.859 16.781 1 95.56 79 GLU B C 1
ATOM 4222 O O . GLU B 1 79 ? -9.891 4.844 16.281 1 95.56 79 GLU B O 1
ATOM 4227 N N . GLN B 1 80 ? -8.164 6.191 16.672 1 95.06 80 GLN B N 1
ATOM 4228 C CA . GLN B 1 80 ? -7.23 5.379 15.898 1 95.06 80 GLN B CA 1
ATOM 4229 C C . GLN B 1 80 ? -7.07 3.99 16.516 1 95.06 80 GLN B C 1
ATOM 4231 O O . GLN B 1 80 ? -7.07 2.986 15.797 1 95.06 80 GLN B O 1
ATOM 4236 N N . MET B 1 81 ? -7.004 3.965 17.812 1 94.94 81 MET B N 1
ATOM 4237 C CA . MET B 1 81 ? -6.891 2.684 18.5 1 94.94 81 MET B CA 1
ATOM 4238 C C . MET B 1 81 ? -8.141 1.841 18.297 1 94.94 81 MET B C 1
ATOM 4240 O O . MET B 1 81 ? -8.055 0.645 18.016 1 94.94 81 MET B O 1
ATOM 4244 N N . ALA B 1 82 ? -9.227 2.477 18.422 1 94.81 82 ALA B N 1
ATOM 4245 C CA . ALA B 1 82 ? -10.492 1.77 18.234 1 94.81 82 ALA B CA 1
ATOM 4246 C C . ALA B 1 82 ? -10.586 1.149 16.844 1 94.81 82 ALA B C 1
ATOM 4248 O O . ALA B 1 82 ? -10.867 -0.044 16.719 1 94.81 82 ALA B O 1
ATOM 4249 N N . GLU B 1 83 ? -10.352 1.96 15.836 1 94.94 83 GLU B N 1
ATOM 4250 C CA . GLU B 1 83 ? -10.453 1.494 14.453 1 94.94 83 GLU B CA 1
ATOM 4251 C C . GLU B 1 83 ? -9.461 0.367 14.18 1 94.94 83 GLU B C 1
ATOM 4253 O O . GLU B 1 83 ? -9.789 -0.614 13.516 1 94.94 83 GLU B O 1
ATOM 4258 N N . ALA B 1 84 ? -8.289 0.499 14.711 1 93.94 84 ALA B N 1
ATOM 4259 C CA . ALA B 1 84 ? -7.27 -0.527 14.523 1 93.94 84 ALA B CA 1
ATOM 4260 C C . ALA B 1 84 ? -7.699 -1.851 15.148 1 93.94 84 ALA B C 1
ATOM 4262 O O . ALA B 1 84 ? -7.582 -2.908 14.523 1 93.94 84 ALA B O 1
ATOM 4263 N N . TYR B 1 85 ? -8.234 -1.806 16.359 1 92.69 85 TYR B N 1
ATOM 4264 C CA . TYR B 1 85 ? -8.664 -3.021 17.047 1 92.69 85 TYR B CA 1
ATOM 4265 C C . TYR B 1 85 ? -9.836 -3.668 16.312 1 92.69 85 TYR B C 1
ATOM 4267 O O . TYR B 1 85 ? -9.922 -4.895 16.234 1 92.69 85 TYR B O 1
ATOM 4275 N N . ILE B 1 86 ? -10.672 -2.84 15.797 1 93.06 86 ILE B N 1
ATOM 4276 C CA . ILE B 1 86 ? -11.812 -3.354 15.039 1 93.06 86 ILE B CA 1
ATOM 4277 C C . ILE B 1 86 ? -11.32 -4.094 13.797 1 93.06 86 ILE B C 1
ATOM 4279 O O . ILE B 1 86 ? -11.766 -5.211 13.516 1 93.06 86 ILE B O 1
ATOM 4283 N N . LEU B 1 87 ? -10.414 -3.49 13.086 1 91.81 87 LEU B N 1
ATOM 4284 C CA . LEU B 1 87 ? -9.859 -4.105 11.883 1 91.81 87 LEU B CA 1
ATOM 4285 C C . LEU B 1 87 ? -9.086 -5.371 12.227 1 91.81 87 LEU B C 1
ATOM 4287 O O . LEU B 1 87 ? -9 -6.297 11.422 1 91.81 87 LEU B O 1
ATOM 4291 N N . ALA B 1 88 ? -8.625 -5.441 13.5 1 91.44 88 ALA B N 1
ATOM 4292 C CA . ALA B 1 88 ? -7.91 -6.621 13.977 1 91.44 88 ALA B CA 1
ATOM 4293 C C . ALA B 1 88 ? -8.883 -7.711 14.422 1 91.44 88 ALA B C 1
ATOM 4295 O O . ALA B 1 88 ? -8.469 -8.828 14.742 1 91.44 88 ALA B O 1
ATOM 4296 N N . GLY B 1 89 ? -10.164 -7.398 14.523 1 90.81 89 GLY B N 1
ATOM 4297 C CA . GLY B 1 89 ? -11.188 -8.359 14.914 1 90.81 89 GLY B CA 1
ATOM 4298 C C . GLY B 1 89 ? -11.477 -8.344 16.406 1 90.81 89 GLY B C 1
ATOM 4299 O O . GLY B 1 89 ? -12.258 -9.164 16.891 1 90.81 89 GLY B O 1
ATOM 4300 N N . ASP B 1 90 ? -10.773 -7.461 17.109 1 93.31 90 ASP B N 1
ATOM 4301 C CA . ASP B 1 90 ? -11.016 -7.324 18.531 1 93.31 90 ASP B CA 1
ATOM 4302 C C . ASP B 1 90 ? -12.039 -6.227 18.812 1 93.31 90 ASP B C 1
ATOM 4304 O O . ASP B 1 90 ? -11.68 -5.121 19.234 1 93.31 90 ASP B O 1
ATOM 4308 N N . TYR B 1 91 ? -13.297 -6.527 18.75 1 93.56 91 TYR B N 1
ATOM 4309 C CA . TYR B 1 91 ? -14.383 -5.562 18.844 1 93.56 91 TYR B CA 1
ATOM 4310 C C . TYR B 1 91 ? -14.562 -5.086 20.281 1 93.56 91 TYR B C 1
ATOM 4312 O O . TYR B 1 91 ? -14.984 -3.949 20.516 1 93.56 91 TYR B O 1
ATOM 4320 N N . PHE B 1 92 ? -14.164 -5.953 21.172 1 94.25 92 PHE B N 1
ATOM 4321 C CA . PHE B 1 92 ? -14.289 -5.59 22.578 1 94.25 92 PHE B CA 1
ATOM 4322 C C . PHE B 1 92 ? -13.383 -4.414 22.922 1 94.25 92 PHE B C 1
ATOM 4324 O O . PHE B 1 92 ? -13.836 -3.408 23.469 1 94.25 92 PHE B O 1
ATOM 4331 N N . SER B 1 93 ? -12.102 -4.57 22.562 1 94 93 SER B N 1
ATOM 4332 C CA . SER B 1 93 ? -11.156 -3.477 22.781 1 94 93 SER B CA 1
ATOM 4333 C C . SER B 1 93 ? -11.562 -2.232 22 1 94 93 SER B C 1
ATOM 4335 O O . SER B 1 93 ? -11.43 -1.111 22.5 1 94 93 SER B O 1
ATOM 4337 N N . GLY B 1 94 ? -12.031 -2.443 20.812 1 94.56 94 GLY B N 1
ATOM 4338 C CA . GLY B 1 94 ? -12.523 -1.328 20.016 1 94.56 94 GLY B CA 1
ATOM 4339 C C . GLY B 1 94 ? -13.609 -0.526 20.719 1 94.56 94 GLY B C 1
ATOM 4340 O O . GLY B 1 94 ? -13.555 0.706 20.734 1 94.56 94 GLY B O 1
ATOM 4341 N N . GLU B 1 95 ? -14.516 -1.187 21.328 1 95.12 95 GLU B N 1
ATOM 4342 C CA . GLU B 1 95 ? -15.625 -0.537 22.016 1 95.12 95 GLU B CA 1
ATOM 4343 C C . GLU B 1 95 ? -15.125 0.246 23.234 1 95.12 95 GLU B C 1
ATOM 4345 O O . GLU B 1 95 ? -15.641 1.326 23.531 1 95.12 95 GLU B O 1
ATOM 4350 N N . LYS B 1 96 ? -14.172 -0.343 23.906 1 95.5 96 LYS B N 1
ATOM 4351 C CA . LYS B 1 96 ? -13.602 0.339 25.062 1 95.5 96 LYS B CA 1
ATOM 4352 C C . LYS B 1 96 ? -12.992 1.683 24.672 1 95.5 96 LYS B C 1
ATOM 4354 O O . LYS B 1 96 ? -13.227 2.693 25.344 1 95.5 96 LYS B O 1
ATOM 4359 N N . TYR B 1 97 ? -12.25 1.685 23.656 1 95.31 97 TYR B N 1
ATOM 4360 C CA . TYR B 1 97 ? -11.617 2.916 23.203 1 95.31 97 TYR B CA 1
ATOM 4361 C C . TYR B 1 97 ? -12.648 3.902 22.672 1 95.31 97 TYR B C 1
ATOM 4363 O O . TYR B 1 97 ? -12.484 5.117 22.812 1 95.31 97 TYR B O 1
ATOM 4371 N N . ILE B 1 98 ? -13.727 3.412 22.109 1 95.81 98 ILE B N 1
ATOM 4372 C CA . ILE B 1 98 ? -14.82 4.262 21.656 1 95.81 98 ILE B CA 1
ATOM 4373 C C . ILE B 1 98 ? -15.438 5 22.844 1 95.81 98 ILE B C 1
ATOM 4375 O O . ILE B 1 98 ? -15.664 6.211 22.781 1 95.81 98 ILE B O 1
ATOM 4379 N N . GLU B 1 99 ? -15.648 4.27 23.875 1 96.31 99 GLU B N 1
ATOM 4380 C CA . GLU B 1 99 ? -16.234 4.883 25.062 1 96.31 99 GLU B CA 1
ATOM 4381 C C . GLU B 1 99 ? -15.312 5.941 25.656 1 96.31 99 GLU B C 1
ATOM 4383 O O . GLU B 1 99 ? -15.773 6.996 26.094 1 96.31 99 GLU B O 1
ATOM 4388 N N . ASN B 1 100 ? -14.031 5.586 25.672 1 94.81 100 ASN B N 1
ATOM 4389 C CA . ASN B 1 100 ? -13.062 6.566 26.141 1 94.81 100 ASN B CA 1
ATOM 4390 C C . ASN B 1 100 ? -13.086 7.836 25.297 1 94.81 100 ASN B C 1
ATOM 4392 O O . ASN B 1 100 ? -13.023 8.945 25.828 1 94.81 100 ASN B O 1
ATOM 4396 N N . ALA B 1 101 ? -13.18 7.684 23.984 1 94.94 101 ALA B N 1
ATOM 4397 C CA . ALA B 1 101 ? -13.219 8.828 23.078 1 94.94 101 ALA B CA 1
ATOM 4398 C C . ALA B 1 101 ? -14.492 9.648 23.281 1 94.94 101 ALA B C 1
ATOM 4400 O O . ALA B 1 101 ? -14.453 10.883 23.266 1 94.94 101 ALA B O 1
ATOM 4401 N N . LEU B 1 102 ? -15.602 8.961 23.453 1 94.56 102 LEU B N 1
ATOM 4402 C CA . LEU B 1 102 ? -16.906 9.617 23.578 1 94.56 102 LEU B CA 1
ATOM 4403 C C . LEU B 1 102 ? -16.922 10.539 24.797 1 94.56 102 LEU B C 1
ATOM 4405 O O . LEU B 1 102 ? -17.578 11.586 24.766 1 94.56 102 LEU B O 1
ATOM 4409 N N . TYR B 1 103 ? -16.234 10.125 25.797 1 94.19 103 TYR B N 1
ATOM 4410 C CA . TYR B 1 103 ? -16.172 10.953 27 1 94.19 103 TYR B CA 1
ATOM 4411 C C . TYR B 1 103 ? -15.625 12.336 26.672 1 94.19 103 TYR B C 1
ATOM 4413 O O . TYR B 1 103 ? -16.234 13.352 27.031 1 94.19 103 TYR B O 1
ATOM 4421 N N . TYR B 1 104 ? -14.555 12.367 26.016 1 93.19 104 TYR B N 1
ATOM 4422 C CA . TYR B 1 104 ? -13.891 13.625 25.719 1 93.19 104 TYR B CA 1
ATOM 4423 C C . TYR B 1 104 ? -14.656 14.398 24.641 1 93.19 104 TYR B C 1
ATOM 4425 O O . TYR B 1 104 ? -14.789 15.617 24.719 1 93.19 104 TYR B O 1
ATOM 4433 N N . VAL B 1 105 ? -15.141 13.711 23.672 1 93.94 105 VAL B N 1
ATOM 4434 C CA . VAL B 1 105 ? -15.828 14.328 22.547 1 93.94 105 VAL B CA 1
ATOM 4435 C C . VAL B 1 105 ? -17.094 15.023 23.031 1 93.94 105 VAL B C 1
ATOM 4437 O O . VAL B 1 105 ? -17.422 16.125 22.562 1 93.94 105 VAL B O 1
ATOM 4440 N N . GLU B 1 106 ? -17.797 14.445 23.891 1 93.69 106 GLU B N 1
ATOM 4441 C CA . GLU B 1 106 ? -19.016 15.031 24.438 1 93.69 106 GLU B CA 1
ATOM 4442 C C . GLU B 1 106 ? -18.703 16.172 25.406 1 93.69 106 GLU B C 1
ATOM 4444 O O . GLU B 1 106 ? -19.344 17.219 25.375 1 93.69 106 GLU B O 1
ATOM 4449 N N . LYS B 1 107 ? -17.719 15.891 26.219 1 93.56 107 LYS B N 1
ATOM 4450 C CA . LYS B 1 107 ? -17.344 16.875 27.219 1 93.56 107 LYS B CA 1
ATOM 4451 C C . LYS B 1 107 ? -16.875 18.172 26.562 1 93.56 107 LYS B C 1
ATOM 4453 O O . LYS B 1 107 ? -17.156 19.266 27.078 1 93.56 107 LYS B O 1
ATOM 4458 N N . TYR B 1 108 ? -16.203 18.078 25.453 1 93.5 108 TYR B N 1
ATOM 4459 C CA . TYR B 1 108 ? -15.633 19.266 24.844 1 93.5 108 TYR B CA 1
ATOM 4460 C C . TYR B 1 108 ? -16.328 19.578 23.516 1 93.5 108 TYR B C 1
ATOM 4462 O O . TYR B 1 108 ? -15.82 20.391 22.734 1 93.5 108 TYR B O 1
ATOM 4470 N N . ASN B 1 109 ? -17.406 18.922 23.156 1 92.69 109 ASN B N 1
ATOM 4471 C CA . ASN B 1 109 ? -18.281 19.172 22.016 1 92.69 109 ASN B CA 1
ATOM 4472 C C . ASN B 1 109 ? -17.516 19.141 20.688 1 92.69 109 ASN B C 1
ATOM 4474 O O . ASN B 1 109 ? -17.578 20.094 19.922 1 92.69 109 ASN B O 1
ATOM 4478 N N . LEU B 1 110 ? -16.781 18.125 20.516 1 94.5 110 LEU B N 1
ATOM 4479 C CA . LEU B 1 110 ? -16.031 17.922 19.281 1 94.5 110 LEU B CA 1
ATOM 4480 C C . LEU B 1 110 ? -16.891 17.203 18.234 1 94.5 110 LEU B C 1
ATOM 4482 O O . LEU B 1 110 ? -16.875 15.977 18.172 1 94.5 110 LEU B O 1
ATOM 4486 N N . ASP B 1 111 ? -17.5 17.922 17.281 1 93.75 111 ASP B N 1
ATOM 4487 C CA . ASP B 1 111 ? -18.547 17.406 16.406 1 93.75 111 ASP B CA 1
ATOM 4488 C C . ASP B 1 111 ? -17.969 16.391 15.414 1 93.75 111 ASP B C 1
ATOM 4490 O O . ASP B 1 111 ? -18.5 15.297 15.25 1 93.75 111 ASP B O 1
ATOM 4494 N N . TYR B 1 112 ? -16.969 16.766 14.734 1 95.25 112 TYR B N 1
ATOM 4495 C CA . TYR B 1 112 ? -16.391 15.883 13.719 1 95.25 112 TYR B CA 1
ATOM 4496 C C . TYR B 1 112 ? -15.914 14.57 14.344 1 95.25 112 TYR B C 1
ATOM 4498 O O . TYR B 1 112 ? -16.141 13.5 13.781 1 95.25 112 TYR B O 1
ATOM 4506 N N . ARG B 1 113 ? -15.312 14.68 15.523 1 95.75 113 ARG B N 1
ATOM 4507 C CA . ARG B 1 113 ? -14.836 13.484 16.219 1 95.75 113 ARG B CA 1
ATOM 4508 C C . ARG B 1 113 ? -16 12.602 16.656 1 95.75 113 ARG B C 1
ATOM 4510 O O . ARG B 1 113 ? -15.906 11.375 16.609 1 95.75 113 ARG B O 1
ATOM 4517 N N . LYS B 1 114 ? -17.016 13.273 17.031 1 95.88 114 LYS B N 1
ATOM 4518 C CA . LYS B 1 114 ? -18.219 12.531 17.422 1 95.88 114 LYS B CA 1
ATOM 4519 C C . LYS B 1 114 ? -18.766 11.719 16.25 1 95.88 114 LYS B C 1
ATOM 4521 O O . LYS B 1 114 ? -19.078 10.539 16.406 1 95.88 114 LYS B O 1
ATOM 4526 N N . ALA B 1 115 ? -18.844 12.359 15.117 1 97.44 115 ALA B N 1
ATOM 4527 C CA . ALA B 1 115 ? -19.328 11.672 13.922 1 97.44 115 ALA B CA 1
ATOM 4528 C C . ALA B 1 115 ? -18.422 10.492 13.57 1 97.44 115 ALA B C 1
ATOM 4530 O O . ALA B 1 115 ? -18.922 9.414 13.219 1 97.44 115 ALA B O 1
ATOM 4531 N N . LYS B 1 116 ? -17.156 10.672 13.688 1 97.38 116 LYS B N 1
ATOM 4532 C CA . LYS B 1 116 ? -16.188 9.609 13.391 1 97.38 116 LYS B CA 1
ATOM 4533 C C . LYS B 1 116 ? -16.375 8.422 14.336 1 97.38 116 LYS B C 1
ATOM 4535 O O . LYS B 1 116 ? -16.312 7.266 13.906 1 97.38 116 LYS B O 1
ATOM 4540 N N . ILE B 1 117 ? -16.578 8.727 15.57 1 96.88 117 ILE B N 1
ATOM 4541 C CA . ILE B 1 117 ? -16.75 7.688 16.578 1 96.88 117 ILE B CA 1
ATOM 4542 C C . ILE B 1 117 ? -18.047 6.926 16.328 1 96.88 117 ILE B C 1
ATOM 4544 O O . ILE B 1 117 ? -18.078 5.699 16.438 1 96.88 117 ILE B O 1
ATOM 4548 N N . LEU B 1 118 ? -19.094 7.645 15.984 1 97.19 118 LEU B N 1
ATOM 4549 C CA . LEU B 1 118 ? -20.344 7 15.641 1 97.19 118 LEU B CA 1
ATOM 4550 C C . LEU B 1 118 ? -20.172 6.094 14.422 1 97.19 118 LEU B C 1
ATOM 4552 O O . LEU B 1 118 ? -20.703 4.984 14.391 1 97.19 118 LEU B O 1
ATOM 4556 N N . TYR B 1 119 ? -19.5 6.566 13.469 1 97.75 119 TYR B N 1
ATOM 4557 C CA . TYR B 1 119 ? -19.219 5.801 12.266 1 97.75 119 TYR B CA 1
ATOM 4558 C C . TYR B 1 119 ? -18.5 4.5 12.594 1 97.75 119 TYR B C 1
ATOM 4560 O O . TYR B 1 119 ? -18.859 3.434 12.102 1 97.75 119 TYR B O 1
ATOM 4568 N N . ILE B 1 120 ? -17.484 4.598 13.492 1 97.25 120 ILE B N 1
ATOM 4569 C CA . ILE B 1 120 ? -16.688 3.439 13.875 1 97.25 120 ILE B CA 1
ATOM 4570 C C . ILE B 1 120 ? -17.562 2.461 14.672 1 97.25 120 ILE B C 1
ATOM 4572 O O . ILE B 1 120 ? -17.438 1.245 14.5 1 97.25 120 ILE B O 1
ATOM 4576 N N . ARG B 1 121 ? -18.406 2.939 15.492 1 95.94 121 ARG B N 1
ATOM 4577 C CA . ARG B 1 121 ? -19.344 2.094 16.219 1 95.94 121 ARG B CA 1
ATOM 4578 C C . ARG B 1 121 ? -20.266 1.345 15.273 1 95.94 121 ARG B C 1
ATOM 4580 O O . ARG B 1 121 ? -20.562 0.169 15.492 1 95.94 121 ARG B O 1
ATOM 4587 N N . ALA B 1 122 ? -20.719 2.055 14.281 1 97.56 122 ALA B N 1
ATOM 4588 C CA . ALA B 1 122 ? -21.562 1.425 13.266 1 97.56 122 ALA B CA 1
ATOM 4589 C C . ALA B 1 122 ? -20.844 0.258 12.602 1 97.56 122 ALA B C 1
ATOM 4591 O O . ALA B 1 122 ? -21.453 -0.781 12.328 1 97.56 122 ALA B O 1
ATOM 4592 N N . GLN B 1 123 ? -19.609 0.41 12.383 1 95.69 123 GLN B N 1
ATOM 4593 C CA . GLN B 1 123 ? -18.812 -0.637 11.75 1 95.69 123 GLN B CA 1
ATOM 4594 C C . GLN B 1 123 ? -18.75 -1.884 12.625 1 95.69 123 GLN B C 1
ATOM 4596 O O . GLN B 1 123 ? -18.75 -3.008 12.117 1 95.69 123 GLN B O 1
ATOM 4601 N N . ILE B 1 124 ? -18.672 -1.704 13.922 1 94.56 124 ILE B N 1
ATOM 4602 C CA . ILE B 1 124 ? -18.656 -2.83 14.852 1 94.56 124 ILE B CA 1
ATOM 4603 C C . ILE B 1 124 ? -19.969 -3.605 14.742 1 94.56 124 ILE B C 1
ATOM 4605 O O . ILE B 1 124 ? -19.953 -4.832 14.617 1 94.56 124 ILE B O 1
ATOM 4609 N N . TYR B 1 125 ? -21.031 -2.859 14.734 1 95.88 125 TYR B N 1
ATOM 4610 C CA . TYR B 1 125 ? -22.328 -3.506 14.648 1 95.88 125 TYR B CA 1
ATOM 4611 C C . TYR B 1 125 ? -22.5 -4.219 13.312 1 95.88 125 TYR B C 1
ATOM 4613 O O . TYR B 1 125 ? -23.094 -5.297 13.242 1 95.88 125 TYR B O 1
ATOM 4621 N N . MET B 1 126 ? -22.031 -3.607 12.289 1 94.88 126 MET B N 1
ATOM 4622 C CA . MET B 1 126 ? -22.078 -4.246 10.977 1 94.88 126 MET B CA 1
ATOM 4623 C C . MET B 1 126 ? -21.297 -5.555 10.977 1 94.88 126 MET B C 1
ATOM 4625 O O . MET B 1 126 ? -21.766 -6.57 10.469 1 94.88 126 MET B O 1
ATOM 4629 N N . ALA B 1 127 ? -20.156 -5.57 11.586 1 91.12 127 ALA B N 1
ATOM 4630 C CA . ALA B 1 127 ? -19.312 -6.758 11.648 1 91.12 127 ALA B CA 1
ATOM 4631 C C . ALA B 1 127 ? -19.969 -7.855 12.484 1 91.12 127 ALA B C 1
ATOM 4633 O O . ALA B 1 127 ? -19.797 -9.047 12.195 1 91.12 127 ALA B O 1
ATOM 4634 N N . LYS B 1 128 ? -20.75 -7.418 13.477 1 93.19 128 LYS B N 1
ATOM 4635 C CA . LYS B 1 128 ? -21.406 -8.359 14.367 1 93.19 128 LYS B CA 1
ATOM 4636 C C . LYS B 1 128 ? -22.719 -8.859 13.758 1 93.19 128 LYS B C 1
ATOM 4638 O O . LYS B 1 128 ? -23.391 -9.711 14.344 1 93.19 128 LYS B O 1
ATOM 4643 N N . GLY B 1 129 ? -23.125 -8.281 12.688 1 94.31 129 GLY B N 1
ATOM 4644 C CA . GLY B 1 129 ? -24.344 -8.695 12.008 1 94.31 129 GLY B CA 1
ATOM 4645 C C . GLY B 1 129 ? -25.578 -7.969 12.508 1 94.31 129 GLY B C 1
ATOM 4646 O O . GLY B 1 129 ? -26.703 -8.32 12.141 1 94.31 129 GLY B O 1
ATOM 4647 N N . GLU B 1 130 ? -25.328 -6.996 13.383 1 96.38 130 GLU B N 1
ATOM 4648 C CA . GLU B 1 130 ? -26.438 -6.156 13.852 1 96.38 130 GLU B CA 1
ATOM 4649 C C . GLU B 1 130 ? -26.688 -4.992 12.891 1 96.38 130 GLU B C 1
ATOM 4651 O O . GLU B 1 130 ? -26.453 -3.834 13.242 1 96.38 130 GLU B O 1
ATOM 4656 N N . LEU B 1 131 ? -27.312 -5.188 11.828 1 97.56 131 LEU B N 1
ATOM 4657 C CA . LEU B 1 131 ? -27.375 -4.301 10.664 1 97.56 131 LEU B CA 1
ATOM 4658 C C . LEU B 1 131 ? -28.281 -3.111 10.93 1 97.56 131 LEU B C 1
ATOM 4660 O O . LEU B 1 131 ? -28 -1.993 10.492 1 97.56 131 LEU B O 1
ATOM 4664 N N . THR B 1 132 ? -29.375 -3.338 11.641 1 97 132 THR B N 1
ATOM 4665 C CA . THR B 1 132 ? -30.297 -2.25 11.922 1 97 132 THR B CA 1
ATOM 4666 C C . THR B 1 132 ? -29.641 -1.193 12.805 1 97 132 THR B C 1
ATOM 4668 O O . THR B 1 132 ? -29.781 0.006 12.555 1 97 132 THR B O 1
ATOM 4671 N N . LEU B 1 133 ? -28.953 -1.708 13.805 1 96.75 133 LEU B N 1
ATOM 4672 C CA . LEU B 1 133 ? -28.234 -0.789 14.688 1 96.75 133 LEU B CA 1
ATOM 4673 C C . LEU B 1 133 ? -27.125 -0.066 13.93 1 96.75 133 LEU B C 1
ATOM 4675 O O . LEU B 1 133 ? -26.906 1.132 14.133 1 96.75 133 LEU B O 1
ATOM 4679 N N . ALA B 1 134 ? -26.406 -0.787 13.117 1 97.75 134 ALA B N 1
ATOM 4680 C CA . ALA B 1 134 ? -25.344 -0.185 12.297 1 97.75 134 ALA B CA 1
ATOM 4681 C C . ALA B 1 134 ? -25.906 0.95 11.438 1 97.75 134 ALA B C 1
ATOM 4683 O O . ALA B 1 134 ? -25.312 2.029 11.367 1 97.75 134 ALA B O 1
ATOM 4684 N N . GLN B 1 135 ? -27.031 0.715 10.836 1 97.81 135 GLN B N 1
ATOM 4685 C CA . GLN B 1 135 ? -27.672 1.707 9.984 1 97.81 135 GLN B CA 1
ATOM 4686 C C . GLN B 1 135 ? -27.984 2.986 10.758 1 97.81 135 GLN B C 1
ATOM 4688 O O . GLN B 1 135 ? -27.75 4.09 10.266 1 97.81 135 GLN B O 1
ATOM 4693 N N . GLN B 1 136 ? -28.5 2.834 11.945 1 98 136 GLN B N 1
ATOM 4694 C CA . GLN B 1 136 ? -28.844 3.979 12.773 1 98 136 GLN B CA 1
ATOM 4695 C C . GLN B 1 136 ? -27.625 4.832 13.086 1 98 136 GLN B C 1
ATOM 4697 O O . GLN B 1 136 ? -27.672 6.059 12.992 1 98 136 GLN B O 1
ATOM 4702 N N . PHE B 1 137 ? -26.578 4.195 13.453 1 98 137 PHE B N 1
ATOM 4703 C CA . PHE B 1 137 ? -25.359 4.918 13.812 1 98 137 PHE B CA 1
ATOM 4704 C C . PHE B 1 137 ? -24.734 5.578 12.578 1 98 137 PHE B C 1
ATOM 4706 O O . PHE B 1 137 ? -24.219 6.691 12.664 1 98 137 PHE B O 1
ATOM 4713 N N . PHE B 1 138 ? -24.75 4.922 11.414 1 98.44 138 PHE B N 1
ATOM 4714 C CA . PHE B 1 138 ? -24.266 5.531 10.188 1 98.44 138 PHE B CA 1
ATOM 4715 C C . PHE B 1 138 ? -25.062 6.777 9.844 1 98.44 138 PHE B C 1
ATOM 4717 O O . PHE B 1 138 ? -24.5 7.801 9.453 1 98.44 138 PHE B O 1
ATOM 4724 N N . LEU B 1 139 ? -26.344 6.656 9.984 1 98.19 139 LEU B N 1
ATOM 4725 C CA . LEU B 1 139 ? -27.203 7.801 9.688 1 98.19 139 LEU B CA 1
ATOM 4726 C C . LEU B 1 139 ? -26.891 8.961 10.625 1 98.19 139 LEU B C 1
ATOM 4728 O O . LEU B 1 139 ? -26.812 10.109 10.188 1 98.19 139 LEU B O 1
ATOM 4732 N N . SER B 1 140 ? -26.719 8.656 11.906 1 97.94 140 SER B N 1
ATOM 4733 C CA . SER B 1 140 ? -26.391 9.68 12.883 1 97.94 140 SER B CA 1
ATOM 4734 C C . SER B 1 140 ? -25.062 10.352 12.562 1 97.94 140 SER B C 1
ATOM 4736 O O . SER B 1 140 ? -24.953 11.578 12.648 1 97.94 140 SER B O 1
ATOM 4738 N N . ALA B 1 141 ? -24.078 9.555 12.211 1 98.12 141 ALA B N 1
ATOM 4739 C CA . ALA B 1 141 ? -22.781 10.094 11.828 1 98.12 141 ALA B CA 1
ATOM 4740 C C . ALA B 1 141 ? -22.891 10.984 10.594 1 98.12 141 ALA B C 1
ATOM 4742 O O . ALA B 1 141 ? -22.297 12.062 10.539 1 98.12 141 ALA B O 1
ATOM 4743 N N . ASN B 1 142 ? -23.703 10.547 9.641 1 98 142 ASN B N 1
ATOM 4744 C CA . ASN B 1 142 ? -23.781 11.211 8.336 1 98 142 ASN B CA 1
ATOM 4745 C C . ASN B 1 142 ? -24.422 12.594 8.445 1 98 142 ASN B C 1
ATOM 4747 O O . ASN B 1 142 ? -24.109 13.492 7.664 1 98 142 ASN B O 1
ATOM 4751 N N . VAL B 1 143 ? -25.297 12.766 9.391 1 97.88 143 VAL B N 1
ATOM 4752 C CA . VAL B 1 143 ? -25.906 14.07 9.633 1 97.88 143 VAL B CA 1
ATOM 4753 C C . VAL B 1 143 ? -24.812 15.102 9.906 1 97.88 143 VAL B C 1
ATOM 4755 O O . VAL B 1 143 ? -24.844 16.203 9.344 1 97.88 143 VAL B O 1
ATOM 4758 N N . ILE B 1 144 ? -23.891 14.695 10.703 1 97.12 144 ILE B N 1
ATOM 4759 C CA . ILE B 1 144 ? -22.812 15.602 11.078 1 97.12 144 ILE B CA 1
ATOM 4760 C C . ILE B 1 144 ? -21.844 15.773 9.906 1 97.12 144 ILE B C 1
ATOM 4762 O O . ILE B 1 144 ? -21.406 16.891 9.609 1 97.12 144 ILE B O 1
ATOM 4766 N N . PHE B 1 145 ? -21.5 14.68 9.18 1 97.81 145 PHE B N 1
ATOM 4767 C CA . PHE B 1 145 ? -20.594 14.758 8.031 1 97.81 145 PHE B CA 1
ATOM 4768 C C . PHE B 1 145 ? -21.156 15.68 6.957 1 97.81 145 PHE B C 1
ATOM 4770 O O . PHE B 1 145 ? -20.422 16.469 6.367 1 97.81 145 PHE B O 1
ATOM 4777 N N . ILE B 1 146 ? -22.438 15.555 6.727 1 97 146 ILE B N 1
ATOM 4778 C CA . ILE B 1 146 ? -23.078 16.375 5.711 1 97 146 ILE B CA 1
ATOM 4779 C C . ILE B 1 146 ? -23.031 17.844 6.129 1 97 146 ILE B C 1
ATOM 4781 O O . ILE B 1 146 ? -22.703 18.719 5.328 1 97 146 ILE B O 1
ATOM 4785 N N . LYS B 1 147 ? -23.328 18.062 7.398 1 95.31 147 LYS B N 1
ATOM 4786 C CA . LYS B 1 147 ? -23.297 19.422 7.93 1 95.31 147 LYS B CA 1
ATOM 4787 C C . LYS B 1 147 ? -21.922 20.047 7.762 1 95.31 147 LYS B C 1
ATOM 4789 O O . LYS B 1 147 ? -21.797 21.25 7.5 1 95.31 147 LYS B O 1
ATOM 4794 N N . ASN B 1 148 ? -20.906 19.188 7.879 1 93.94 148 ASN B N 1
ATOM 4795 C CA . ASN B 1 148 ? -19.547 19.688 7.852 1 93.94 148 ASN B CA 1
ATOM 4796 C C . ASN B 1 148 ? -18.906 19.531 6.469 1 93.94 148 ASN B C 1
ATOM 4798 O O . ASN B 1 148 ? -17.734 19.812 6.281 1 93.94 148 ASN B O 1
ATOM 4802 N N . ASN B 1 149 ? -19.594 19.031 5.434 1 93.5 149 ASN B N 1
ATOM 4803 C CA . ASN B 1 149 ? -19.141 18.812 4.059 1 93.5 149 ASN B CA 1
ATOM 4804 C C . ASN B 1 149 ? -17.922 17.906 4.004 1 93.5 149 ASN B C 1
ATOM 4806 O O . ASN B 1 149 ? -16.953 18.203 3.307 1 93.5 149 ASN B O 1
ATOM 4810 N N . ASN B 1 150 ? -17.938 16.953 4.898 1 95.44 150 ASN B N 1
ATOM 4811 C CA . ASN B 1 150 ? -16.922 15.906 4.844 1 95.44 150 ASN B CA 1
ATOM 4812 C C . ASN B 1 150 ? -17.219 14.883 3.752 1 95.44 150 ASN B C 1
ATOM 4814 O O . ASN B 1 150 ? -17.688 13.781 4.039 1 95.44 150 ASN B O 1
ATOM 4818 N N . HIS B 1 151 ? -16.859 15.148 2.572 1 95.81 151 HIS B N 1
ATOM 4819 C CA . HIS B 1 151 ? -17.344 14.438 1.391 1 95.81 151 HIS B CA 1
ATOM 4820 C C . HIS B 1 151 ? -16.859 12.992 1.383 1 95.81 151 HIS B C 1
ATOM 4822 O O . HIS B 1 151 ? -17.625 12.086 1.025 1 95.81 151 HIS B O 1
ATOM 4828 N N . GLU B 1 152 ? -15.641 12.742 1.747 1 95.44 152 GLU B N 1
ATOM 4829 C CA . GLU B 1 152 ? -15.133 11.375 1.754 1 95.44 152 GLU B CA 1
ATOM 4830 C C . GLU B 1 152 ? -15.898 10.508 2.752 1 95.44 152 GLU B C 1
ATOM 4832 O O . GLU B 1 152 ? -16.266 9.375 2.445 1 95.44 152 GLU B O 1
ATOM 4837 N N . GLU B 1 153 ? -16.125 11.078 3.934 1 96.94 153 GLU B N 1
ATOM 4838 C CA . GLU B 1 153 ? -16.875 10.359 4.961 1 96.94 153 GLU B CA 1
ATOM 4839 C C . GLU B 1 153 ? -18.328 10.141 4.543 1 96.94 153 GLU B C 1
ATOM 4841 O O . GLU B 1 153 ? -18.906 9.086 4.801 1 96.94 153 GLU B O 1
ATOM 4846 N N . ILE B 1 154 ? -18.906 11.172 3.873 1 97.94 154 ILE B N 1
ATOM 4847 C CA . ILE B 1 154 ? -20.266 11.062 3.379 1 97.94 154 ILE B CA 1
ATOM 4848 C C . ILE B 1 154 ? -20.375 9.891 2.402 1 97.94 154 ILE B C 1
ATOM 4850 O O . ILE B 1 154 ? -21.266 9.055 2.523 1 97.94 154 ILE B O 1
ATOM 4854 N N . ILE B 1 155 ? -19.469 9.797 1.495 1 97.88 155 ILE B N 1
ATOM 4855 C CA . ILE B 1 155 ? -19.453 8.758 0.472 1 97.88 155 ILE B CA 1
ATOM 4856 C C . ILE B 1 155 ? -19.328 7.383 1.133 1 97.88 155 ILE B C 1
ATOM 4858 O O . ILE B 1 155 ? -20.109 6.477 0.837 1 97.88 155 ILE B O 1
ATOM 4862 N N . ASN B 1 156 ? -18.422 7.262 2.08 1 97.62 156 ASN B N 1
ATOM 4863 C CA . ASN B 1 156 ? -18.203 5.988 2.762 1 97.62 156 ASN B CA 1
ATOM 4864 C C . ASN B 1 156 ? -19.438 5.578 3.572 1 97.62 156 ASN B C 1
ATOM 4866 O O . ASN B 1 156 ? -19.75 4.395 3.67 1 97.62 156 ASN B O 1
ATOM 4870 N N . THR B 1 157 ? -20.016 6.566 4.156 1 98.38 157 THR B N 1
ATOM 4871 C CA . THR B 1 157 ? -21.219 6.277 4.93 1 98.38 157 THR B CA 1
ATOM 4872 C C . THR B 1 157 ? -22.328 5.777 4.02 1 98.38 157 THR B C 1
ATOM 4874 O O . THR B 1 157 ? -22.969 4.762 4.312 1 98.38 157 THR B O 1
ATOM 4877 N N . PHE B 1 158 ? -22.562 6.469 2.926 1 98.44 158 PHE B N 1
ATOM 4878 C CA . PHE B 1 158 ? -23.578 6.035 1.978 1 98.44 158 PHE B CA 1
ATOM 4879 C C . PHE B 1 158 ? -23.25 4.652 1.421 1 98.44 158 PHE B C 1
ATOM 4881 O O . PHE B 1 158 ? -24.156 3.828 1.226 1 98.44 158 PHE B O 1
ATOM 4888 N N . LEU B 1 159 ? -22.047 4.398 1.116 1 98.06 159 LEU B N 1
ATOM 4889 C CA . LEU B 1 159 ? -21.625 3.102 0.609 1 98.06 159 LEU B CA 1
ATOM 4890 C C . LEU B 1 159 ? -21.969 1.992 1.6 1 98.06 159 LEU B C 1
ATOM 4892 O O . LEU B 1 159 ? -22.516 0.959 1.215 1 98.06 159 LEU B O 1
ATOM 4896 N N . ASN B 1 160 ? -21.641 2.213 2.904 1 97.88 160 ASN B N 1
ATOM 4897 C CA . ASN B 1 160 ? -21.938 1.212 3.926 1 97.88 160 ASN B CA 1
ATOM 4898 C C . ASN B 1 160 ? -23.438 1.038 4.129 1 97.88 160 ASN B C 1
ATOM 4900 O O . ASN B 1 160 ? -23.906 -0.074 4.367 1 97.88 160 ASN B O 1
ATOM 4904 N N . LEU B 1 161 ? -24.141 2.17 4.02 1 98.06 161 LEU B N 1
ATOM 4905 C CA . LEU B 1 161 ? -25.594 2.072 4.082 1 98.06 161 LEU B CA 1
ATOM 4906 C C . LEU B 1 161 ? -26.141 1.259 2.91 1 98.06 161 LEU B C 1
ATOM 4908 O O . LEU B 1 161 ? -27.062 0.471 3.074 1 98.06 161 LEU B O 1
ATOM 4912 N N . GLY B 1 162 ? -25.578 1.479 1.747 1 97.81 162 GLY B N 1
ATOM 4913 C CA . GLY B 1 162 ? -25.938 0.667 0.596 1 97.81 162 GLY B CA 1
ATOM 4914 C C . GLY B 1 162 ? -25.688 -0.814 0.81 1 97.81 162 GLY B C 1
ATOM 4915 O O . GLY B 1 162 ? -26.547 -1.645 0.516 1 97.81 162 GLY B O 1
ATOM 4916 N N . LYS B 1 163 ? -24.547 -1.178 1.372 1 96.94 163 LYS B N 1
ATOM 4917 C CA . LYS B 1 163 ? -24.203 -2.566 1.664 1 96.94 163 LYS B CA 1
ATOM 4918 C C . LYS B 1 163 ? -25.188 -3.186 2.645 1 96.94 163 LYS B C 1
ATOM 4920 O O . LYS B 1 163 ? -25.656 -4.309 2.441 1 96.94 163 LYS B O 1
ATOM 4925 N N . ILE B 1 164 ? -25.469 -2.432 3.697 1 97.31 164 ILE B N 1
ATOM 4926 C CA . ILE B 1 164 ? -26.359 -2.898 4.758 1 97.31 164 ILE B CA 1
ATOM 4927 C C . ILE B 1 164 ? -27.75 -3.148 4.191 1 97.31 164 ILE B C 1
ATOM 4929 O O . ILE B 1 164 ? -28.359 -4.195 4.438 1 97.31 164 ILE B O 1
ATOM 4933 N N . THR B 1 165 ? -28.234 -2.227 3.406 1 97 165 THR B N 1
ATOM 4934 C CA . THR B 1 165 ? -29.594 -2.336 2.896 1 97 165 THR B CA 1
ATOM 4935 C C . THR B 1 165 ? -29.688 -3.432 1.839 1 97 165 THR B C 1
ATOM 4937 O O . THR B 1 165 ? -30.734 -4.07 1.692 1 97 165 THR B O 1
ATOM 4940 N N . LEU B 1 166 ? -28.656 -3.688 1.122 1 95.69 166 LEU B N 1
ATOM 4941 C CA . LEU B 1 166 ? -28.625 -4.844 0.231 1 95.69 166 LEU B CA 1
ATOM 4942 C C . LEU B 1 166 ? -28.781 -6.141 1.017 1 95.69 166 LEU B C 1
ATOM 4944 O O . LEU B 1 166 ? -29.562 -7.016 0.625 1 95.69 166 LEU B O 1
ATOM 4948 N N . LYS B 1 167 ? -28.078 -6.23 2.131 1 94.5 167 LYS B N 1
ATOM 4949 C CA . LYS B 1 167 ? -28.141 -7.422 2.971 1 94.5 167 LYS B CA 1
ATOM 4950 C C . LYS B 1 167 ? -29.531 -7.578 3.594 1 94.5 167 LYS B C 1
ATOM 4952 O O . LYS B 1 167 ? -30 -8.703 3.807 1 94.5 167 LYS B O 1
ATOM 4957 N N . LEU B 1 168 ? -30.125 -6.438 3.82 1 95.69 168 LEU B N 1
ATOM 4958 C CA . LEU B 1 168 ? -31.453 -6.434 4.41 1 95.69 168 LEU B CA 1
ATOM 4959 C C . LEU B 1 168 ? -32.531 -6.59 3.336 1 95.69 168 LEU B C 1
ATOM 4961 O O . LEU B 1 168 ? -33.719 -6.516 3.629 1 95.69 168 LEU B O 1
ATOM 4965 N N . LYS B 1 169 ? -32.156 -6.699 2.086 1 95.25 169 LYS B N 1
ATOM 4966 C CA . LYS B 1 169 ? -33 -6.879 0.92 1 95.25 169 LYS B CA 1
ATOM 4967 C C . LYS B 1 169 ? -33.906 -5.66 0.703 1 95.25 169 LYS B C 1
ATOM 4969 O O . LYS B 1 169 ? -35.031 -5.789 0.231 1 95.25 169 LYS B O 1
ATOM 4974 N N . ALA B 1 170 ? -33.469 -4.559 1.259 1 96.12 170 ALA B N 1
ATOM 4975 C CA . ALA B 1 170 ? -34.094 -3.273 0.964 1 96.12 170 ALA B CA 1
ATOM 4976 C C . ALA B 1 170 ? -33.469 -2.613 -0.254 1 96.12 170 ALA B C 1
ATOM 4978 O O . ALA B 1 170 ? -32.719 -1.634 -0.121 1 96.12 170 ALA B O 1
ATOM 4979 N N . TYR B 1 171 ? -33.875 -3 -1.416 1 95.25 171 TYR B N 1
ATOM 4980 C CA . TYR B 1 171 ? -33.125 -2.74 -2.637 1 95.25 171 TYR B CA 1
ATOM 4981 C C . TYR B 1 171 ? -33.344 -1.312 -3.119 1 95.25 171 TYR B C 1
ATOM 4983 O O . TYR B 1 171 ? -32.438 -0.696 -3.689 1 95.25 171 TYR B O 1
ATOM 4991 N N . HIS B 1 172 ? -34.5 -0.771 -2.914 1 94.56 172 HIS B N 1
ATOM 4992 C CA . HIS B 1 172 ? -34.75 0.611 -3.309 1 94.56 172 HIS B CA 1
ATOM 4993 C C . HIS B 1 172 ? -33.875 1.577 -2.51 1 94.56 172 HIS B C 1
ATOM 4995 O O . HIS B 1 172 ? -33.281 2.498 -3.074 1 94.56 172 HIS B O 1
ATOM 5001 N N . SER B 1 173 ? -33.844 1.322 -1.223 1 96.31 173 SER B N 1
ATOM 5002 C CA . SER B 1 173 ? -32.969 2.133 -0.363 1 96.31 173 SER B CA 1
ATOM 5003 C C . SER B 1 173 ? -31.516 1.973 -0.738 1 96.31 173 SER B C 1
ATOM 5005 O O . SER B 1 173 ? -30.75 2.947 -0.743 1 96.31 173 SER B O 1
ATOM 5007 N N . ALA B 1 174 ? -31.109 0.763 -1.027 1 97.19 174 ALA B N 1
ATOM 5008 C CA . ALA B 1 174 ? -29.734 0.49 -1.421 1 97.19 174 ALA B CA 1
ATOM 5009 C C . ALA B 1 174 ? -29.344 1.304 -2.652 1 97.19 174 ALA B C 1
ATOM 5011 O O . ALA B 1 174 ? -28.297 1.969 -2.662 1 97.19 174 ALA B O 1
ATOM 5012 N N . ASN B 1 175 ? -30.25 1.268 -3.639 1 95.88 175 ASN B N 1
ATOM 5013 C CA . ASN B 1 175 ? -30 2.016 -4.867 1 95.88 175 ASN B CA 1
ATOM 5014 C C . ASN B 1 175 ? -29.906 3.516 -4.598 1 95.88 175 ASN B C 1
ATOM 5016 O O . ASN B 1 175 ? -29.062 4.199 -5.188 1 95.88 175 ASN B O 1
ATOM 5020 N N . SER B 1 176 ? -30.719 3.973 -3.783 1 97.31 176 SER B N 1
ATOM 5021 C CA . SER B 1 176 ? -30.703 5.391 -3.443 1 97.31 176 SER B CA 1
ATOM 5022 C C . SER B 1 176 ? -29.406 5.793 -2.76 1 97.31 176 SER B C 1
ATOM 5024 O O . SER B 1 176 ? -28.781 6.793 -3.129 1 97.31 176 SER B O 1
ATOM 5026 N N . TYR B 1 177 ? -28.969 5.051 -1.743 1 98 177 TYR B N 1
ATOM 5027 C CA . TYR B 1 177 ? -27.734 5.34 -1.021 1 98 177 TYR B CA 1
ATOM 5028 C C . TYR B 1 177 ? -26.531 5.289 -1.954 1 98 177 TYR B C 1
ATOM 5030 O O . TYR B 1 177 ? -25.672 6.164 -1.906 1 98 177 TYR B O 1
ATOM 5038 N N . LEU B 1 178 ? -26.5 4.305 -2.812 1 98.12 178 LEU B N 1
ATOM 5039 C CA . LEU B 1 178 ? -25.375 4.125 -3.721 1 98.12 178 LEU B CA 1
ATOM 5040 C C . LEU B 1 178 ? -25.344 5.234 -4.766 1 98.12 178 LEU B C 1
ATOM 5042 O O . LEU B 1 178 ? -24.266 5.703 -5.137 1 98.12 178 LEU B O 1
ATOM 5046 N N . ARG B 1 179 ? -26.453 5.656 -5.211 1 97.56 179 ARG B N 1
ATOM 5047 C CA . ARG B 1 179 ? -26.531 6.781 -6.137 1 97.56 179 ARG B CA 1
ATOM 5048 C C . ARG B 1 179 ? -26.031 8.062 -5.477 1 97.56 179 ARG B C 1
ATOM 5050 O O . ARG B 1 179 ? -25.359 8.875 -6.117 1 97.56 179 ARG B O 1
ATOM 5057 N N . GLN B 1 180 ? -26.406 8.203 -4.266 1 97.94 180 GLN B N 1
ATOM 5058 C CA . GLN B 1 180 ? -25.922 9.367 -3.527 1 97.94 180 GLN B CA 1
ATOM 5059 C C . GLN B 1 180 ? -24.406 9.312 -3.359 1 97.94 180 GLN B C 1
ATOM 5061 O O . GLN B 1 180 ? -23.734 10.328 -3.514 1 97.94 180 GLN B O 1
ATOM 5066 N N . ALA B 1 181 ? -23.891 8.164 -3.023 1 97.94 181 ALA B N 1
ATOM 5067 C CA . ALA B 1 181 ? -22.438 8 -2.914 1 97.94 181 ALA B CA 1
ATOM 5068 C C . ALA B 1 181 ? -21.75 8.367 -4.223 1 97.94 181 ALA B C 1
ATOM 5070 O O . ALA B 1 181 ? -20.75 9.102 -4.223 1 97.94 181 ALA B O 1
ATOM 5071 N N . GLU B 1 182 ? -22.281 7.863 -5.312 1 96.81 182 GLU B N 1
ATOM 5072 C CA . GLU B 1 182 ? -21.734 8.164 -6.637 1 96.81 182 GLU B CA 1
ATOM 5073 C C . GLU B 1 182 ? -21.781 9.656 -6.93 1 96.81 182 GLU B C 1
ATOM 5075 O O . GLU B 1 182 ? -20.812 10.234 -7.41 1 96.81 182 GLU B O 1
ATOM 5080 N N . LYS B 1 183 ? -22.938 10.234 -6.684 1 97.38 183 LYS B N 1
ATOM 5081 C CA . LYS B 1 183 ? -23.125 11.656 -6.965 1 97.38 183 LYS B CA 1
ATOM 5082 C C . LYS B 1 183 ? -22.156 12.516 -6.18 1 97.38 183 LYS B C 1
ATOM 5084 O O . LYS B 1 183 ? -21.516 13.414 -6.738 1 97.38 183 LYS B O 1
ATOM 5089 N N . VAL B 1 184 ? -22.062 12.258 -4.871 1 97.19 184 VAL B N 1
ATOM 5090 C CA . VAL B 1 184 ? -21.156 13.031 -4.035 1 97.19 184 VAL B CA 1
ATOM 5091 C C . VAL B 1 184 ? -19.719 12.852 -4.52 1 97.19 184 VAL B C 1
ATOM 5093 O O . VAL B 1 184 ? -18.938 13.805 -4.543 1 97.19 184 VAL B O 1
ATOM 5096 N N . TYR B 1 185 ? -19.344 11.641 -4.879 1 96.25 185 TYR B N 1
ATOM 5097 C CA . TYR B 1 185 ? -18.016 11.359 -5.391 1 96.25 185 TYR B CA 1
ATOM 5098 C C . TYR B 1 185 ? -17.719 12.188 -6.637 1 96.25 185 TYR B C 1
ATOM 5100 O O . TYR B 1 185 ? -16.688 12.859 -6.715 1 96.25 185 TYR B O 1
ATOM 5108 N N . LEU B 1 186 ? -18.594 12.148 -7.578 1 94.25 186 LEU B N 1
ATOM 5109 C CA . LEU B 1 186 ? -18.391 12.789 -8.875 1 94.25 186 LEU B CA 1
ATOM 5110 C C . LEU B 1 186 ? -18.438 14.305 -8.742 1 94.25 186 LEU B C 1
ATOM 5112 O O . LEU B 1 186 ? -17.656 15.016 -9.391 1 94.25 186 LEU B O 1
ATOM 5116 N N . ASP B 1 187 ? -19.312 14.773 -7.879 1 94.5 187 ASP B N 1
ATOM 5117 C CA . ASP B 1 187 ? -19.484 16.203 -7.699 1 94.5 187 ASP B CA 1
ATOM 5118 C C . ASP B 1 187 ? -18.266 16.828 -7.035 1 94.5 187 ASP B C 1
ATOM 5120 O O . ASP B 1 187 ? -18.016 18.031 -7.188 1 94.5 187 ASP B O 1
ATOM 5124 N N . ASN B 1 188 ? -17.5 16.047 -6.293 1 91.88 188 ASN B N 1
ATOM 5125 C CA . ASN B 1 188 ? -16.438 16.641 -5.492 1 91.88 188 ASN B CA 1
ATOM 5126 C C . ASN B 1 188 ? -15.07 16.109 -5.891 1 91.88 188 ASN B C 1
ATOM 5128 O O . ASN B 1 188 ? -14.078 16.359 -5.203 1 91.88 188 ASN B O 1
ATOM 5132 N N . ASN B 1 189 ? -14.867 15.43 -6.895 1 85.38 189 ASN B N 1
ATOM 5133 C CA . ASN B 1 189 ? -13.609 14.945 -7.469 1 85.38 189 ASN B CA 1
ATOM 5134 C C . ASN B 1 189 ? -12.727 14.305 -6.406 1 85.38 189 ASN B C 1
ATOM 5136 O O . ASN B 1 189 ? -11.57 14.703 -6.23 1 85.38 189 ASN B O 1
ATOM 5140 N N . ILE B 1 190 ? -13.086 13.32 -5.703 1 87.25 190 ILE B N 1
ATOM 5141 C CA . ILE B 1 190 ? -12.438 12.695 -4.555 1 87.25 190 ILE B CA 1
ATOM 5142 C C . ILE B 1 190 ? -11.109 12.078 -4.988 1 87.25 190 ILE B C 1
ATOM 5144 O O . ILE B 1 190 ? -10.156 12.039 -4.211 1 87.25 190 ILE B O 1
ATOM 5148 N N . GLY B 1 191 ? -11.031 11.656 -6.234 1 85.62 191 GLY B N 1
ATOM 5149 C CA . GLY B 1 191 ? -9.781 11.148 -6.777 1 85.62 191 GLY B CA 1
ATOM 5150 C C . GLY B 1 191 ? -9.406 9.781 -6.227 1 85.62 191 GLY B C 1
ATOM 5151 O O . GLY B 1 191 ? -8.227 9.445 -6.133 1 85.62 191 GLY B O 1
ATOM 5152 N N . ASP B 1 192 ? -10.273 8.977 -5.703 1 89.56 192 ASP B N 1
ATOM 5153 C CA . ASP B 1 192 ? -10.07 7.617 -5.223 1 89.56 192 ASP B CA 1
ATOM 5154 C C . ASP B 1 192 ? -10.805 6.609 -6.109 1 89.56 192 ASP B C 1
ATOM 5156 O O . ASP B 1 192 ? -11.93 6.215 -5.805 1 89.56 192 ASP B O 1
ATOM 5160 N N . ASP B 1 193 ? -10.133 6.125 -7.086 1 90.19 193 ASP B N 1
ATOM 5161 C CA . ASP B 1 193 ? -10.766 5.289 -8.102 1 90.19 193 ASP B CA 1
ATOM 5162 C C . ASP B 1 193 ? -11.156 3.93 -7.531 1 90.19 193 ASP B C 1
ATOM 5164 O O . ASP B 1 193 ? -12.086 3.289 -8.016 1 90.19 193 ASP B O 1
ATOM 5168 N N . SER B 1 194 ? -10.445 3.449 -6.547 1 91.88 194 SER B N 1
ATOM 5169 C CA . SER B 1 194 ? -10.844 2.205 -5.898 1 91.88 194 SER B CA 1
ATOM 5170 C C . SER B 1 194 ? -12.211 2.336 -5.234 1 91.88 194 SER B C 1
ATOM 5172 O O . SER B 1 194 ? -13.039 1.422 -5.316 1 91.88 194 SER B O 1
ATOM 5174 N N . LEU B 1 195 ? -12.391 3.469 -4.613 1 94.12 195 LEU B N 1
ATOM 5175 C CA . LEU B 1 195 ? -13.664 3.748 -3.965 1 94.12 195 LEU B CA 1
ATOM 5176 C C . LEU B 1 195 ? -14.789 3.82 -4.992 1 94.12 195 LEU B C 1
ATOM 5178 O O . LEU B 1 195 ? -15.875 3.268 -4.777 1 94.12 195 LEU B O 1
ATOM 5182 N N . LEU B 1 196 ? -14.539 4.496 -6.098 1 95.25 196 LEU B N 1
ATOM 5183 C CA . LEU B 1 196 ? -15.555 4.594 -7.145 1 95.25 196 LEU B CA 1
ATOM 5184 C C . LEU B 1 196 ? -15.844 3.223 -7.746 1 95.25 196 LEU B C 1
ATOM 5186 O O . LEU B 1 196 ? -17 2.904 -8.039 1 95.25 196 LEU B O 1
ATOM 5190 N N . GLY B 1 197 ? -14.805 2.408 -8.008 1 94.88 197 GLY B N 1
ATOM 5191 C CA . GLY B 1 197 ? -15.008 1.044 -8.477 1 94.88 197 GLY B CA 1
ATOM 5192 C C . GLY B 1 197 ? -15.883 0.219 -7.551 1 94.88 197 GLY B C 1
ATOM 5193 O O . GLY B 1 197 ? -16.734 -0.533 -8.008 1 94.88 197 GLY B O 1
ATOM 5194 N N . GLU B 1 198 ? -15.68 0.367 -6.246 1 95.62 198 GLU B N 1
ATOM 5195 C CA . GLU B 1 198 ? -16.484 -0.348 -5.254 1 95.62 198 GLU B CA 1
ATOM 5196 C C . GLU B 1 198 ? -17.938 0.074 -5.32 1 95.62 198 GLU B C 1
ATOM 5198 O O . GLU B 1 198 ? -18.844 -0.767 -5.238 1 95.62 198 GLU B O 1
ATOM 5203 N N . ILE B 1 199 ? -18.125 1.387 -5.445 1 97.12 199 ILE B N 1
ATOM 5204 C CA . ILE B 1 199 ? -19.484 1.902 -5.578 1 97.12 199 ILE B CA 1
ATOM 5205 C C . ILE B 1 199 ? -20.141 1.286 -6.805 1 97.12 199 ILE B C 1
ATOM 5207 O O . ILE B 1 199 ? -21.266 0.783 -6.723 1 97.12 199 ILE B O 1
ATOM 5211 N N . TYR B 1 200 ? -19.453 1.296 -7.926 1 96.44 200 TYR B N 1
ATOM 5212 C CA . TYR B 1 200 ? -20 0.737 -9.156 1 96.44 200 TYR B CA 1
ATOM 5213 C C . TYR B 1 200 ? -20.297 -0.749 -9 1 96.44 200 TYR B C 1
ATOM 5215 O O . TYR B 1 200 ? -21.297 -1.246 -9.516 1 96.44 200 TYR B O 1
ATOM 5223 N N . TYR B 1 201 ? -19.531 -1.438 -8.312 1 96.19 201 TYR B N 1
ATOM 5224 C CA . TYR B 1 201 ? -19.766 -2.857 -8.078 1 96.19 201 TYR B CA 1
ATOM 5225 C C . TYR B 1 201 ? -21.078 -3.082 -7.336 1 96.19 201 TYR B C 1
ATOM 5227 O O . TYR B 1 201 ? -21.891 -3.928 -7.73 1 96.19 201 TYR B O 1
ATOM 5235 N N . TYR B 1 202 ? -21.25 -2.359 -6.246 1 96.31 202 TYR B N 1
ATOM 5236 C CA . TYR B 1 202 ? -22.453 -2.572 -5.461 1 96.31 202 TYR B CA 1
ATOM 5237 C C . TYR B 1 202 ? -23.688 -2.092 -6.219 1 96.31 202 TYR B C 1
ATOM 5239 O O . TYR B 1 202 ? -24.781 -2.637 -6.051 1 96.31 202 TYR B O 1
ATOM 5247 N N . MET B 1 203 ? -23.5 -1.054 -7.066 1 96.56 203 MET B N 1
ATOM 5248 C CA . MET B 1 203 ? -24.578 -0.682 -7.965 1 96.56 203 MET B CA 1
ATOM 5249 C C . MET B 1 203 ? -24.938 -1.833 -8.898 1 96.56 203 MET B C 1
ATOM 5251 O O . MET B 1 203 ? -26.109 -2.133 -9.102 1 96.56 203 MET 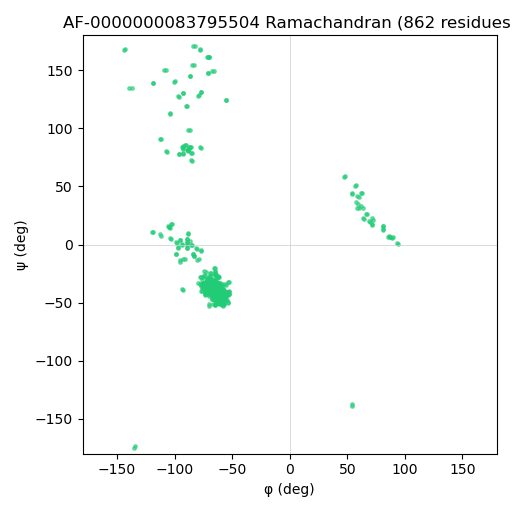B O 1
ATOM 5255 N N . ALA B 1 204 ? -23.938 -2.439 -9.453 1 95.44 204 ALA B N 1
ATOM 5256 C CA . ALA B 1 204 ? -24.156 -3.584 -10.336 1 95.44 204 ALA B CA 1
ATOM 5257 C C . ALA B 1 204 ? -24.906 -4.699 -9.617 1 95.44 204 ALA B C 1
ATOM 5259 O O . ALA B 1 204 ? -25.859 -5.27 -10.156 1 95.44 204 ALA B O 1
ATOM 5260 N N . GLU B 1 205 ? -24.453 -4.988 -8.391 1 94.44 205 GLU B N 1
ATOM 5261 C CA . GLU B 1 205 ? -25.109 -6.023 -7.598 1 94.44 205 GLU B CA 1
ATOM 5262 C C . GLU B 1 205 ? -26.578 -5.68 -7.34 1 94.44 205 GLU B C 1
ATOM 5264 O O . GLU B 1 205 ? -27.438 -6.543 -7.469 1 94.44 205 GLU B O 1
ATOM 5269 N N . SER B 1 206 ? -26.797 -4.469 -6.969 1 95.56 206 SER B N 1
ATOM 5270 C CA . SER B 1 206 ? -28.156 -4.023 -6.688 1 95.56 206 SER B CA 1
ATOM 5271 C C . SER B 1 206 ? -29.047 -4.148 -7.922 1 95.56 206 SER B C 1
ATOM 5273 O O . SER B 1 206 ? -30.156 -4.656 -7.836 1 95.56 206 SER B O 1
ATOM 5275 N N . TYR B 1 207 ? -28.609 -3.738 -9.055 1 94.81 207 TYR B N 1
ATOM 5276 C CA . TYR B 1 207 ? -29.375 -3.801 -10.289 1 94.81 207 TYR B CA 1
ATOM 5277 C C . TYR B 1 207 ? -29.578 -5.246 -10.734 1 94.81 207 TYR B C 1
ATOM 5279 O O . TYR B 1 207 ? -30.625 -5.586 -11.297 1 94.81 207 TYR B O 1
ATOM 5287 N N . TYR B 1 208 ? -28.578 -6.027 -10.508 1 92.75 208 TYR B N 1
ATOM 5288 C CA . TYR B 1 208 ? -28.734 -7.438 -10.852 1 92.75 208 TYR B CA 1
ATOM 5289 C C . TYR B 1 208 ? -29.844 -8.086 -10.047 1 92.75 208 TYR B C 1
ATOM 5291 O O . TYR B 1 208 ? -30.672 -8.805 -10.602 1 92.75 208 TYR B O 1
ATOM 5299 N N . ILE B 1 209 ? -29.828 -7.812 -8.758 1 93.31 209 ILE B N 1
ATOM 5300 C CA . ILE B 1 209 ? -30.828 -8.398 -7.859 1 93.31 209 ILE B CA 1
ATOM 5301 C C . ILE B 1 209 ? -32.219 -7.91 -8.234 1 93.31 209 ILE B C 1
ATOM 5303 O O . ILE B 1 209 ? -33.188 -8.664 -8.141 1 93.31 209 ILE B O 1
ATOM 5307 N N . THR B 1 210 ? -32.281 -6.68 -8.68 1 94.56 210 THR B N 1
ATOM 5308 C CA . THR B 1 210 ? -33.562 -6.117 -9.055 1 94.56 210 THR B CA 1
ATOM 5309 C C . THR B 1 210 ? -33.875 -6.414 -10.516 1 94.56 210 THR B C 1
ATOM 5311 O O . THR B 1 210 ? -34.781 -5.797 -11.094 1 94.56 210 THR B O 1
ATOM 5314 N N . GLU B 1 211 ? -33.125 -7.215 -11.141 1 92.88 211 GLU B N 1
ATOM 5315 C CA . GLU B 1 211 ? -33.344 -7.797 -12.461 1 92.88 211 GLU B CA 1
ATOM 5316 C C . GLU B 1 211 ? -33.219 -6.742 -13.555 1 92.88 211 GLU B C 1
ATOM 5318 O O . GLU B 1 211 ? -33.906 -6.828 -14.578 1 92.88 211 GLU B O 1
ATOM 5323 N N . ASN B 1 212 ? -32.625 -5.727 -13.273 1 94.44 212 ASN B N 1
ATOM 5324 C CA . ASN B 1 212 ? -32.219 -4.801 -14.32 1 94.44 212 ASN B CA 1
ATOM 5325 C C . ASN B 1 212 ? -30.859 -5.18 -14.891 1 94.44 212 ASN B C 1
ATOM 5327 O O . ASN B 1 212 ? -29.844 -4.566 -14.547 1 94.44 212 ASN B O 1
ATOM 5331 N N . ILE B 1 213 ? -30.828 -6.047 -15.773 1 92.94 213 ILE B N 1
ATOM 5332 C CA . ILE B 1 213 ? -29.625 -6.723 -16.234 1 92.94 213 ILE B CA 1
ATOM 5333 C C . ILE B 1 213 ? -28.766 -5.75 -17.031 1 92.94 213 ILE B C 1
ATOM 5335 O O . ILE B 1 213 ? -27.531 -5.762 -16.938 1 92.94 213 ILE B O 1
ATOM 5339 N N . LYS B 1 214 ? -29.359 -4.926 -17.781 1 93.94 214 LYS B N 1
ATOM 5340 C CA . LYS B 1 214 ? -28.594 -3.982 -18.594 1 93.94 214 LYS B CA 1
ATOM 5341 C C . LYS B 1 214 ? -27.781 -3.033 -17.719 1 93.94 214 LYS B C 1
ATOM 5343 O O . LYS B 1 214 ? -26.578 -2.867 -17.938 1 93.94 214 LYS B O 1
ATOM 5348 N N . LYS B 1 215 ? -28.438 -2.479 -16.75 1 95.31 215 LYS B N 1
ATOM 5349 C CA . LYS B 1 215 ? -27.734 -1.568 -15.844 1 95.31 215 LYS B CA 1
ATOM 5350 C C . LYS B 1 215 ? -26.688 -2.312 -15.016 1 95.31 215 LYS B C 1
ATOM 5352 O O . LYS B 1 215 ? -25.609 -1.774 -14.734 1 95.31 215 LYS B O 1
ATOM 5357 N N . ALA B 1 216 ? -27.031 -3.512 -14.641 1 94 216 ALA B N 1
ATOM 5358 C CA . ALA B 1 216 ? -26.078 -4.336 -13.906 1 94 216 ALA B CA 1
ATOM 5359 C C . ALA B 1 216 ? -24.797 -4.566 -14.711 1 94 216 ALA B C 1
ATOM 5361 O O . ALA B 1 216 ? -23.688 -4.438 -14.188 1 94 216 ALA B O 1
ATOM 5362 N N . MET B 1 217 ? -25 -4.832 -15.977 1 93.31 217 MET B N 1
ATOM 5363 C CA . MET B 1 217 ? -23.859 -5.047 -16.859 1 93.31 217 MET B CA 1
ATOM 5364 C C . MET B 1 217 ? -23.047 -3.764 -17.031 1 93.31 217 MET B C 1
ATOM 5366 O O . MET B 1 217 ? -21.828 -3.779 -16.953 1 93.31 217 MET B O 1
ATOM 5370 N N . ASP B 1 218 ? -23.75 -2.697 -17.234 1 95.12 218 ASP B N 1
ATOM 5371 C CA . ASP B 1 218 ? -23.078 -1.411 -17.422 1 95.12 218 ASP B CA 1
ATOM 5372 C C . ASP B 1 218 ? -22.203 -1.072 -16.219 1 95.12 218 ASP B C 1
ATOM 5374 O O . ASP B 1 218 ? -21.031 -0.729 -16.375 1 95.12 218 ASP B O 1
ATOM 5378 N N . TYR B 1 219 ? -22.719 -1.215 -15.062 1 95.44 219 TYR B N 1
ATOM 5379 C CA . TYR B 1 219 ? -21.984 -0.861 -13.852 1 95.44 219 TYR B CA 1
ATOM 5380 C C . TYR B 1 219 ? -20.875 -1.86 -13.57 1 95.44 219 TYR B C 1
ATOM 5382 O O . TYR B 1 219 ? -19.844 -1.504 -12.992 1 95.44 219 TYR B O 1
ATOM 5390 N N . SER B 1 220 ? -21.078 -3.137 -13.945 1 94.69 220 SER B N 1
ATOM 5391 C CA . SER B 1 220 ? -20 -4.109 -13.82 1 94.69 220 SER B CA 1
ATOM 5392 C C . SER B 1 220 ? -18.797 -3.717 -14.68 1 94.69 220 SER B C 1
ATOM 5394 O O . SER B 1 220 ? -17.656 -3.82 -14.242 1 94.69 220 SER B O 1
ATOM 5396 N N . PHE B 1 221 ? -19.094 -3.209 -15.844 1 94.5 221 PHE B N 1
ATOM 5397 C CA . PHE B 1 221 ? -18.016 -2.783 -16.734 1 94.5 221 PHE B CA 1
ATOM 5398 C C . PHE B 1 221 ? -17.344 -1.521 -16.219 1 94.5 221 PHE B C 1
ATOM 5400 O O . PHE B 1 221 ? -16.125 -1.348 -16.359 1 94.5 221 PHE B O 1
ATOM 5407 N N . LEU B 1 222 ? -18.125 -0.642 -15.641 1 94.75 222 LEU B N 1
ATOM 5408 C CA . LEU B 1 222 ? -17.547 0.541 -15.008 1 94.75 222 LEU B CA 1
ATOM 5409 C C . LEU B 1 222 ? -16.625 0.149 -13.859 1 94.75 222 LEU B C 1
ATOM 5411 O O . LEU B 1 222 ? -15.516 0.674 -13.742 1 94.75 222 LEU B O 1
ATOM 5415 N N . ALA B 1 223 ? -17.078 -0.759 -13.047 1 94.62 223 ALA B N 1
ATOM 5416 C CA . ALA B 1 223 ? -16.266 -1.249 -11.93 1 94.62 223 ALA B CA 1
ATOM 5417 C C . ALA B 1 223 ? -14.969 -1.886 -12.438 1 94.62 223 ALA B C 1
ATOM 5419 O O . ALA B 1 223 ? -13.883 -1.575 -11.938 1 94.62 223 ALA B O 1
ATOM 5420 N N . LYS B 1 224 ? -15.117 -2.729 -13.43 1 91.44 224 LYS B N 1
ATOM 5421 C CA . LYS B 1 224 ? -13.961 -3.365 -14.047 1 91.44 224 LYS B CA 1
ATOM 5422 C C . LYS B 1 224 ? -12.961 -2.326 -14.539 1 91.44 224 LYS B C 1
ATOM 5424 O O . LYS B 1 224 ? -11.758 -2.455 -14.297 1 91.44 224 LYS B O 1
ATOM 5429 N N . SER B 1 225 ? -13.406 -1.364 -15.211 1 93 225 SER B N 1
ATOM 5430 C CA . SER B 1 225 ? -12.547 -0.325 -15.766 1 93 225 SER B CA 1
ATOM 5431 C C . SER B 1 225 ? -11.773 0.391 -14.664 1 93 225 SER B C 1
ATOM 5433 O O . SER B 1 225 ? -10.57 0.623 -14.789 1 93 225 SER B O 1
ATOM 5435 N N . LYS B 1 226 ? -12.414 0.7 -13.578 1 92.5 226 LYS B N 1
ATOM 5436 C CA . LYS B 1 226 ? -11.773 1.393 -12.461 1 92.5 226 LYS B CA 1
ATOM 5437 C C . LYS B 1 226 ? -10.719 0.509 -11.797 1 92.5 226 LYS B C 1
ATOM 5439 O O . LYS B 1 226 ? -9.617 0.968 -11.5 1 92.5 226 LYS B O 1
ATOM 5444 N N . PHE B 1 227 ? -11.031 -0.721 -11.625 1 90.31 227 PHE B N 1
ATOM 5445 C CA . PHE B 1 227 ? -10.102 -1.627 -10.961 1 90.31 227 PHE B CA 1
ATOM 5446 C C . PHE B 1 227 ? -8.93 -1.96 -11.875 1 90.31 227 PHE B C 1
ATOM 5448 O O . PHE B 1 227 ? -7.801 -2.143 -11.406 1 90.31 227 PHE B O 1
ATOM 5455 N N . GLU B 1 228 ? -9.188 -2.061 -13.164 1 88.62 228 GLU B N 1
ATOM 5456 C CA . GLU B 1 228 ? -8.102 -2.248 -14.109 1 88.62 228 GLU B CA 1
ATOM 5457 C C . GLU B 1 228 ? -7.121 -1.078 -14.07 1 88.62 228 GLU B C 1
ATOM 5459 O O . GLU B 1 228 ? -5.906 -1.273 -14.148 1 88.62 228 GLU B O 1
ATOM 5464 N N . GLN B 1 229 ? -7.676 0.036 -13.898 1 86.62 229 GLN B N 1
ATOM 5465 C CA . GLN B 1 229 ? -6.852 1.237 -13.812 1 86.62 229 GLN B CA 1
ATOM 5466 C C . GLN B 1 229 ? -6.004 1.229 -12.539 1 86.62 229 GLN B C 1
ATOM 5468 O O . GLN B 1 229 ? -4.812 1.537 -12.586 1 86.62 229 GLN B O 1
ATOM 5473 N N . VAL B 1 230 ? -6.621 0.873 -11.484 1 86.88 230 VAL B N 1
ATOM 5474 C CA . VAL B 1 230 ? -5.945 0.904 -10.188 1 86.88 230 VAL B CA 1
ATOM 5475 C C . VAL B 1 230 ? -4.91 -0.218 -10.125 1 86.88 230 VAL B C 1
ATOM 5477 O O . VAL B 1 230 ? -3.861 -0.066 -9.492 1 86.88 230 VAL B O 1
ATOM 5480 N N . ASN B 1 231 ? -5.184 -1.315 -10.758 1 84.06 231 ASN B N 1
ATOM 5481 C CA . ASN B 1 231 ? -4.293 -2.469 -10.719 1 84.06 231 ASN B CA 1
ATOM 5482 C C . ASN B 1 231 ? -3.014 -2.219 -11.508 1 84.06 231 ASN B C 1
ATOM 5484 O O . ASN B 1 231 ? -1.964 -2.781 -11.195 1 84.06 231 ASN B O 1
ATOM 5488 N N . ASN B 1 232 ? -3.109 -1.435 -12.555 1 86 232 ASN B N 1
ATOM 5489 C CA . ASN B 1 232 ? -1.914 -0.964 -13.242 1 86 232 ASN B CA 1
ATOM 5490 C C . ASN B 1 232 ? -1.354 0.299 -12.594 1 86 232 ASN B C 1
ATOM 5492 O O . ASN B 1 232 ? -1.561 1.404 -13.102 1 86 232 ASN B O 1
ATOM 5496 N N . LYS B 1 233 ? -0.602 0.082 -11.594 1 87.56 233 LYS B N 1
ATOM 5497 C CA . LYS B 1 233 ? -0.189 1.164 -10.711 1 87.56 233 LYS B CA 1
ATOM 5498 C C . LYS B 1 233 ? 0.602 2.227 -11.469 1 87.56 233 LYS B C 1
ATOM 5500 O O . LYS B 1 233 ? 0.43 3.424 -11.227 1 87.56 233 LYS B O 1
ATOM 5505 N N . GLU B 1 234 ? 1.507 1.836 -12.375 1 88.88 234 GLU B N 1
ATOM 5506 C CA . GLU B 1 234 ? 2.305 2.801 -13.125 1 88.88 234 GLU B CA 1
ATOM 5507 C C . GLU B 1 234 ? 1.421 3.688 -13.992 1 88.88 234 GLU B C 1
ATOM 5509 O O . GLU B 1 234 ? 1.56 4.914 -13.984 1 88.88 234 GLU B O 1
ATOM 5514 N N . GLU B 1 235 ? 0.53 3.035 -14.734 1 88.56 235 GLU B N 1
ATOM 5515 C CA . GLU B 1 235 ? -0.385 3.781 -15.594 1 88.56 235 GLU B CA 1
ATOM 5516 C C . GLU B 1 235 ? -1.342 4.637 -14.766 1 88.56 235 GLU B C 1
ATOM 5518 O O . GLU B 1 235 ? -1.686 5.754 -15.164 1 88.56 235 GLU B O 1
ATOM 5523 N N . TYR B 1 236 ? -1.753 4.121 -13.719 1 90.25 236 TYR B N 1
ATOM 5524 C CA . TYR B 1 236 ? -2.645 4.855 -12.828 1 90.25 236 TYR B CA 1
ATOM 5525 C C . TYR B 1 236 ? -1.977 6.125 -12.312 1 90.25 236 TYR B C 1
ATOM 5527 O O . TYR B 1 236 ? -2.574 7.203 -12.336 1 90.25 236 TYR B O 1
ATOM 5535 N N . ALA B 1 237 ? -0.713 5.996 -11.828 1 91.81 237 ALA B N 1
ATOM 5536 C CA . ALA B 1 237 ? 0.033 7.148 -11.328 1 91.81 237 ALA B CA 1
ATOM 5537 C C . ALA B 1 237 ? 0.204 8.203 -12.414 1 91.81 237 ALA B C 1
ATOM 5539 O O . ALA B 1 237 ? 0.08 9.406 -12.148 1 91.81 237 ALA B O 1
ATOM 5540 N N . LYS B 1 238 ? 0.455 7.762 -13.617 1 90.94 238 LYS B N 1
ATOM 5541 C CA . LYS B 1 238 ? 0.604 8.68 -14.742 1 90.94 238 LYS B CA 1
ATOM 5542 C C . LYS B 1 238 ? -0.697 9.43 -15.016 1 90.94 238 LYS B C 1
ATOM 5544 O O . LYS B 1 238 ? -0.681 10.633 -15.297 1 90.94 238 LYS B O 1
ATOM 5549 N N . THR B 1 239 ? -1.763 8.68 -14.961 1 89.81 239 THR B N 1
ATOM 5550 C CA . THR B 1 239 ? -3.068 9.289 -15.172 1 89.81 239 THR B CA 1
ATOM 5551 C C . THR B 1 239 ? -3.344 10.352 -14.117 1 89.81 239 THR B C 1
ATOM 5553 O O . THR B 1 239 ? -3.844 11.438 -14.43 1 89.81 239 THR B O 1
ATOM 5556 N N . LEU B 1 240 ? -3.029 10.078 -12.898 1 91.25 240 LEU B N 1
ATOM 5557 C CA . LEU B 1 240 ? -3.215 11.031 -11.812 1 91.25 240 LEU B CA 1
ATOM 5558 C C . LEU B 1 240 ? -2.369 12.281 -12.039 1 91.25 240 LEU B C 1
ATOM 5560 O O . LEU B 1 240 ? -2.809 13.391 -11.742 1 91.25 240 LEU B O 1
ATOM 5564 N N . LEU B 1 241 ? -1.137 12.078 -12.578 1 91.62 241 LEU B N 1
ATOM 5565 C CA . LEU B 1 241 ? -0.262 13.195 -12.898 1 91.62 241 LEU B CA 1
ATOM 5566 C C . LEU B 1 241 ? -0.914 14.117 -13.93 1 91.62 241 LEU B C 1
ATOM 5568 O O . LEU B 1 241 ? -0.885 15.336 -13.781 1 91.62 241 LEU B O 1
ATOM 5572 N N . LEU B 1 242 ? -1.496 13.492 -14.93 1 91.12 242 LEU B N 1
ATOM 5573 C CA . LEU B 1 242 ? -2.135 14.25 -16 1 91.12 242 LEU B CA 1
ATOM 5574 C C . LEU B 1 242 ? -3.344 15.016 -15.477 1 91.12 242 LEU B C 1
ATOM 5576 O O . LEU B 1 242 ? -3.557 16.172 -15.844 1 91.12 242 LEU B O 1
ATOM 5580 N N . ILE B 1 243 ? -4.078 14.414 -14.617 1 90.75 243 ILE B N 1
ATOM 5581 C CA . ILE B 1 243 ? -5.242 15.07 -14.016 1 90.75 243 ILE B CA 1
ATOM 5582 C C . ILE B 1 243 ? -4.789 16.25 -13.172 1 90.75 243 ILE B C 1
ATOM 5584 O O . ILE B 1 243 ? -5.402 17.328 -13.211 1 90.75 243 ILE B O 1
ATOM 5588 N N . SER B 1 244 ? -3.738 16.047 -12.422 1 92.19 244 SER B N 1
ATOM 5589 C CA . SER B 1 244 ? -3.184 17.125 -11.602 1 92.19 244 SER B CA 1
ATOM 5590 C C . SER B 1 244 ? -2.775 18.312 -12.469 1 92.19 244 SER B C 1
ATOM 5592 O O . SER B 1 244 ? -3.076 19.469 -12.133 1 92.19 244 SER B O 1
ATOM 5594 N N . GLU B 1 245 ? -2.119 18.062 -13.57 1 92.5 245 GLU B N 1
ATOM 5595 C CA . GLU B 1 245 ? -1.692 19.109 -14.484 1 92.5 245 GLU B CA 1
ATOM 5596 C C . GLU B 1 245 ? -2.891 19.859 -15.07 1 92.5 245 GLU B C 1
ATOM 5598 O O . GLU B 1 245 ? -2.85 21.078 -15.25 1 92.5 245 GLU B O 1
ATOM 5603 N N . GLU B 1 246 ? -3.926 19.109 -15.375 1 90.19 246 GLU B N 1
ATOM 5604 C CA . GLU B 1 246 ? -5.141 19.719 -15.914 1 90.19 246 GLU B CA 1
ATOM 5605 C C . GLU B 1 246 ? -5.781 20.656 -14.906 1 90.19 246 GLU B C 1
ATOM 5607 O O . GLU B 1 246 ? -6.219 21.75 -15.266 1 90.19 246 GLU B O 1
ATOM 5612 N N . TYR B 1 247 ? -5.859 20.25 -13.688 1 90.25 247 TYR B N 1
ATOM 5613 C CA . TYR B 1 247 ? -6.414 21.094 -12.641 1 90.25 247 TYR B CA 1
ATOM 5614 C C . TYR B 1 247 ? -5.578 22.359 -12.453 1 90.25 247 TYR B C 1
ATOM 5616 O O . TYR B 1 247 ? -6.117 23.453 -12.25 1 90.25 247 TYR B O 1
ATOM 5624 N N . ASN B 1 248 ? -4.273 22.156 -12.477 1 90.25 248 ASN B N 1
ATOM 5625 C CA . ASN B 1 248 ? -3.395 23.328 -12.367 1 90.25 248 ASN B CA 1
ATOM 5626 C C . ASN B 1 248 ? -3.613 24.297 -13.523 1 90.25 248 ASN B C 1
ATOM 5628 O O . ASN B 1 248 ? -3.641 25.516 -13.312 1 90.25 248 ASN B O 1
ATOM 5632 N N . ALA B 1 249 ? -3.775 23.766 -14.727 1 90.75 249 ALA B N 1
ATOM 5633 C CA . ALA B 1 249 ? -4.004 24.578 -15.906 1 90.75 249 ALA B CA 1
ATOM 5634 C C . ALA B 1 249 ? -5.312 25.359 -15.789 1 90.75 249 ALA B C 1
ATOM 5636 O O . ALA B 1 249 ? -5.426 26.484 -16.297 1 90.75 249 ALA B O 1
ATOM 5637 N N . LYS B 1 250 ? -6.254 24.812 -15.031 1 89.31 250 LYS B N 1
ATOM 5638 C CA . LYS B 1 250 ? -7.551 25.453 -14.836 1 89.31 250 LYS B CA 1
ATOM 5639 C C . LYS B 1 250 ? -7.523 26.406 -13.641 1 89.31 250 LYS B C 1
ATOM 5641 O O . LYS B 1 250 ? -8.531 27.016 -13.305 1 89.31 250 LYS B O 1
ATOM 5646 N N . GLY B 1 251 ? -6.473 26.438 -13.016 1 87.06 251 GLY B N 1
ATOM 5647 C CA . GLY B 1 251 ? -6.316 27.344 -11.891 1 87.06 251 GLY B CA 1
ATOM 5648 C C . GLY B 1 251 ? -6.805 26.75 -10.578 1 87.06 251 GLY B C 1
ATOM 5649 O O . GLY B 1 251 ? -6.879 27.469 -9.57 1 87.06 251 GLY B O 1
ATOM 5650 N N . ASP B 1 252 ? -7.168 25.5 -10.578 1 88.12 252 ASP B N 1
ATOM 5651 C CA . ASP B 1 252 ? -7.613 24.828 -9.367 1 88.12 252 ASP B CA 1
ATOM 5652 C C . ASP B 1 252 ? -6.441 24.156 -8.648 1 88.12 252 ASP B C 1
ATOM 5654 O O . ASP B 1 252 ? -6.227 22.953 -8.781 1 88.12 252 ASP B O 1
ATOM 5658 N N . LEU B 1 253 ? -5.793 24.922 -7.844 1 89.5 253 LEU B N 1
ATOM 5659 C CA . LEU B 1 253 ? -4.555 24.469 -7.207 1 89.5 253 LEU B CA 1
ATOM 5660 C C . LEU B 1 253 ? -4.84 23.406 -6.156 1 89.5 253 LEU B C 1
ATOM 5662 O O . LEU B 1 253 ? -4.051 22.469 -5.977 1 89.5 253 LEU B O 1
ATOM 5666 N N . SER B 1 254 ? -5.902 23.516 -5.477 1 87.44 254 SER B N 1
ATOM 5667 C CA . SER B 1 254 ? -6.246 22.562 -4.414 1 87.44 254 SER B CA 1
ATOM 5668 C C . SER B 1 254 ? -6.355 21.141 -4.957 1 87.44 254 SER B C 1
ATOM 5670 O O . SER B 1 254 ? -5.723 20.234 -4.438 1 87.44 254 SER B O 1
ATOM 5672 N N . ASN B 1 255 ? -7.039 21.078 -6.027 1 88 255 ASN B N 1
ATOM 5673 C CA . ASN B 1 255 ? -7.184 19.75 -6.621 1 88 255 ASN B CA 1
ATOM 5674 C C . ASN B 1 255 ? -5.891 19.297 -7.293 1 88 255 ASN B C 1
ATOM 5676 O O . ASN B 1 255 ? -5.582 18.094 -7.305 1 88 255 ASN B O 1
ATOM 5680 N N . ALA B 1 256 ? -5.18 20.234 -7.844 1 91.25 256 ALA B N 1
ATOM 5681 C CA . ALA B 1 256 ? -3.887 19.891 -8.43 1 91.25 256 ALA B CA 1
ATOM 5682 C C . ALA B 1 256 ? -2.965 19.266 -7.391 1 91.25 256 ALA B C 1
ATOM 5684 O O . ALA B 1 256 ? -2.322 18.25 -7.656 1 91.25 256 ALA B O 1
ATOM 5685 N N . ILE B 1 257 ? -2.947 19.828 -6.188 1 92.5 257 ILE B N 1
ATOM 5686 C CA . ILE B 1 257 ? -2.115 19.328 -5.098 1 92.5 257 ILE B CA 1
ATOM 5687 C C . ILE B 1 257 ? -2.613 17.953 -4.656 1 92.5 257 ILE B C 1
ATOM 5689 O O . ILE B 1 257 ? -1.817 17.031 -4.449 1 92.5 257 ILE B O 1
ATOM 5693 N N . LYS B 1 258 ? -3.875 17.844 -4.57 1 90.19 258 LYS B N 1
ATOM 5694 C CA . LYS B 1 258 ? -4.492 16.594 -4.141 1 90.19 258 LYS B CA 1
ATOM 5695 C C . LYS B 1 258 ? -4.113 15.453 -5.074 1 90.19 258 LYS B C 1
ATOM 5697 O O . LYS B 1 258 ? -3.635 14.406 -4.621 1 90.19 258 LYS B O 1
ATOM 5702 N N . TYR B 1 259 ? -4.223 15.68 -6.352 1 91.38 259 TYR B N 1
ATOM 5703 C CA . TYR B 1 259 ? -3.975 14.609 -7.312 1 91.38 259 TYR B CA 1
ATOM 5704 C C . TYR B 1 259 ? -2.48 14.359 -7.473 1 91.38 259 TYR B C 1
ATOM 5706 O O . TYR B 1 259 ? -2.061 13.219 -7.703 1 91.38 259 TYR B O 1
ATOM 5714 N N . SER B 1 260 ? -1.7 15.391 -7.395 1 94.06 260 SER B N 1
ATOM 5715 C CA . SER B 1 260 ? -0.258 15.172 -7.426 1 94.06 260 SER B CA 1
ATOM 5716 C C . SER B 1 260 ? 0.199 14.344 -6.227 1 94.06 260 SER B C 1
ATOM 5718 O O . SER B 1 260 ? 1.086 13.5 -6.355 1 94.06 260 SER B O 1
ATOM 5720 N N . GLN B 1 261 ? -0.374 14.633 -5.09 1 94.25 261 GLN B N 1
ATOM 5721 C CA . GLN B 1 261 ? -0.046 13.852 -3.898 1 94.25 261 GLN B CA 1
ATOM 5722 C C . GLN B 1 261 ? -0.423 12.391 -4.078 1 94.25 261 GLN B C 1
ATOM 5724 O O . GLN B 1 261 ? 0.343 11.492 -3.709 1 94.25 261 GLN B O 1
ATOM 5729 N N . LYS B 1 262 ? -1.542 12.18 -4.59 1 91.75 262 LYS B N 1
ATOM 5730 C CA . LYS B 1 262 ? -1.989 10.805 -4.824 1 91.75 262 LYS B CA 1
ATOM 5731 C C . LYS B 1 262 ? -1.063 10.086 -5.797 1 91.75 262 LYS B C 1
ATOM 5733 O O . LYS B 1 262 ? -0.712 8.922 -5.578 1 91.75 262 LYS B O 1
ATOM 5738 N N . SER B 1 263 ? -0.743 10.766 -6.902 1 92.19 263 SER B N 1
ATOM 5739 C CA . SER B 1 263 ? 0.197 10.195 -7.859 1 92.19 263 SER B CA 1
ATOM 5740 C C . SER B 1 263 ? 1.522 9.844 -7.191 1 92.19 263 SER B C 1
ATOM 5742 O O . SER B 1 263 ? 2.057 8.75 -7.398 1 92.19 263 SER B O 1
ATOM 5744 N N . LEU B 1 264 ? 1.938 10.75 -6.391 1 93.5 264 LEU B N 1
ATOM 5745 C CA . LEU B 1 264 ? 3.209 10.562 -5.699 1 93.5 264 LEU B CA 1
ATOM 5746 C C . LEU B 1 264 ? 3.148 9.352 -4.777 1 93.5 264 LEU B C 1
ATOM 5748 O O . LEU B 1 264 ? 4.098 8.562 -4.711 1 93.5 264 LEU B O 1
ATOM 5752 N N . GLU B 1 265 ? 2.055 9.234 -4.09 1 92.56 265 GLU B N 1
ATOM 5753 C CA . GLU B 1 265 ? 1.884 8.109 -3.182 1 92.56 265 GLU B CA 1
ATOM 5754 C C . GLU B 1 265 ? 1.96 6.781 -3.93 1 92.56 265 GLU B C 1
ATOM 5756 O O . GLU B 1 265 ? 2.594 5.832 -3.463 1 92.56 265 GLU B O 1
ATOM 5761 N N . VAL B 1 266 ? 1.392 6.707 -5.07 1 91.56 266 VAL B N 1
ATOM 5762 C CA . VAL B 1 266 ? 1.406 5.488 -5.875 1 91.56 266 VAL B CA 1
ATOM 5763 C C . VAL B 1 266 ? 2.826 5.199 -6.352 1 91.56 266 VAL B C 1
ATOM 5765 O O . VAL B 1 266 ? 3.311 4.07 -6.238 1 91.56 266 VAL B O 1
ATOM 5768 N N . TYR B 1 267 ? 3.49 6.188 -6.855 1 91.88 267 TYR B N 1
ATOM 5769 C CA . TYR B 1 267 ? 4.855 6.008 -7.332 1 91.88 267 TYR B CA 1
ATOM 5770 C C . TYR B 1 267 ? 5.781 5.598 -6.188 1 91.88 267 TYR B C 1
ATOM 5772 O O . TYR B 1 267 ? 6.695 4.793 -6.379 1 91.88 267 TYR B O 1
ATOM 5780 N N . LYS B 1 268 ? 5.535 6.191 -5.023 1 92.81 268 LYS B N 1
ATOM 5781 C CA . LYS B 1 268 ? 6.352 5.832 -3.865 1 92.81 268 LYS B CA 1
ATOM 5782 C C . LYS B 1 268 ? 6.148 4.367 -3.484 1 92.81 268 LYS B C 1
ATOM 5784 O O . LYS B 1 268 ? 7.098 3.689 -3.084 1 92.81 268 LYS B O 1
ATOM 5789 N N . GLU B 1 269 ? 4.957 3.928 -3.566 1 90 269 GLU B N 1
ATOM 5790 C CA . GLU B 1 269 ? 4.68 2.52 -3.299 1 90 269 GLU B CA 1
ATOM 5791 C C . GLU B 1 269 ? 5.426 1.613 -4.27 1 90 269 GLU B C 1
ATOM 5793 O O . GLU B 1 269 ? 5.992 0.595 -3.867 1 90 269 GLU B O 1
ATOM 5798 N N . LEU B 1 270 ? 5.395 1.965 -5.523 1 89.56 270 LEU B N 1
ATOM 5799 C CA . LEU B 1 270 ? 6.098 1.197 -6.547 1 89.56 270 LEU B CA 1
ATOM 5800 C C . LEU B 1 270 ? 7.598 1.181 -6.277 1 89.56 270 LEU B C 1
ATOM 5802 O O . LEU B 1 270 ? 8.242 0.131 -6.375 1 89.56 270 LEU B O 1
ATOM 5806 N N . GLU B 1 271 ? 8.094 2.318 -5.953 1 90.38 271 GLU B N 1
ATOM 5807 C CA . GLU B 1 271 ? 9.523 2.426 -5.66 1 90.38 271 GLU B CA 1
ATOM 5808 C C . GLU B 1 271 ? 9.891 1.609 -4.422 1 90.38 271 GLU B C 1
ATOM 5810 O O . GLU B 1 271 ? 10.961 0.997 -4.375 1 90.38 271 GLU B O 1
ATOM 5815 N N . GLU B 1 272 ? 9.047 1.652 -3.457 1 89.69 272 GLU B N 1
ATOM 5816 C CA . GLU B 1 272 ? 9.289 0.883 -2.24 1 89.69 272 GLU B CA 1
ATOM 5817 C C . GLU B 1 272 ? 9.367 -0.612 -2.539 1 89.69 272 GLU B C 1
ATOM 5819 O O . GLU B 1 272 ? 10.234 -1.311 -2.01 1 89.69 272 GLU B O 1
ATOM 5824 N N . LEU B 1 273 ? 8.484 -1.103 -3.348 1 88.62 273 LEU B N 1
ATOM 5825 C CA . LEU B 1 273 ? 8.516 -2.512 -3.725 1 88.62 273 LEU B CA 1
ATOM 5826 C C . LEU B 1 273 ? 9.805 -2.855 -4.453 1 88.62 273 LEU B C 1
ATOM 5828 O O . LEU B 1 273 ? 10.398 -3.91 -4.215 1 88.62 273 LEU B O 1
ATOM 5832 N N . ASN B 1 274 ? 10.227 -1.977 -5.324 1 90.75 274 ASN B N 1
ATOM 5833 C CA . ASN B 1 274 ? 11.492 -2.166 -6.031 1 90.75 274 ASN B CA 1
ATOM 5834 C C . ASN B 1 274 ? 12.672 -2.225 -5.066 1 90.75 274 ASN B C 1
ATOM 5836 O O . ASN B 1 274 ? 13.547 -3.078 -5.199 1 90.75 274 ASN B O 1
ATOM 5840 N N . ASN B 1 275 ? 12.617 -1.324 -4.141 1 91.44 275 ASN B N 1
ATOM 5841 C CA . ASN B 1 275 ? 13.688 -1.254 -3.154 1 91.44 275 ASN B CA 1
ATOM 5842 C C . ASN B 1 275 ? 13.727 -2.502 -2.277 1 91.44 275 ASN B C 1
ATOM 5844 O O . ASN B 1 275 ? 14.805 -3.041 -2.006 1 91.44 275 ASN B O 1
ATOM 5848 N N . ILE B 1 276 ? 12.594 -2.971 -1.887 1 91.69 276 ILE B N 1
ATOM 5849 C CA . ILE B 1 276 ? 12.508 -4.133 -1.01 1 91.69 276 ILE B CA 1
ATOM 5850 C C . ILE B 1 276 ? 13.008 -5.375 -1.75 1 91.69 276 ILE B C 1
ATOM 5852 O O . ILE B 1 276 ? 13.758 -6.176 -1.194 1 91.69 276 ILE B O 1
ATOM 5856 N N . SER B 1 277 ? 12.578 -5.516 -2.992 1 94 277 SER B N 1
ATOM 5857 C CA . SER B 1 277 ? 13.023 -6.68 -3.758 1 94 277 SER B CA 1
ATOM 5858 C C . SER B 1 277 ? 14.531 -6.664 -3.963 1 94 277 SER B C 1
ATOM 5860 O O . SER B 1 277 ? 15.188 -7.707 -3.906 1 94 277 SER B O 1
ATOM 5862 N N . GLU B 1 278 ? 15.094 -5.484 -4.148 1 94.69 278 GLU B N 1
ATOM 5863 C CA . GLU B 1 278 ? 16.547 -5.344 -4.301 1 94.69 278 GLU B CA 1
ATOM 5864 C C . GLU B 1 278 ? 17.266 -5.707 -3.01 1 94.69 278 GLU B C 1
ATOM 5866 O O . GLU B 1 278 ? 18.266 -6.434 -3.035 1 94.69 278 GLU B O 1
ATOM 5871 N N . ILE B 1 279 ? 16.734 -5.219 -1.958 1 94.56 279 ILE B N 1
ATOM 5872 C CA . ILE B 1 279 ? 17.359 -5.457 -0.665 1 94.56 279 ILE B CA 1
ATOM 5873 C C . ILE B 1 279 ? 17.281 -6.941 -0.319 1 94.56 279 ILE B C 1
ATOM 5875 O O . ILE B 1 279 ? 18.281 -7.535 0.115 1 94.56 279 ILE B O 1
ATOM 5879 N N . GLU B 1 280 ? 16.125 -7.531 -0.524 1 95.38 280 GLU B N 1
ATOM 5880 C CA . GLU B 1 280 ? 15.961 -8.953 -0.254 1 95.38 280 GLU B CA 1
ATOM 5881 C C . GLU B 1 280 ? 16.906 -9.789 -1.11 1 95.38 280 GLU B C 1
ATOM 5883 O O . GLU B 1 280 ? 17.531 -10.734 -0.62 1 95.38 280 GLU B O 1
ATOM 5888 N N . ASN B 1 281 ? 17.016 -9.43 -2.354 1 96.56 281 ASN B N 1
ATOM 5889 C CA . ASN B 1 281 ? 17.969 -10.117 -3.225 1 96.56 281 ASN B CA 1
ATOM 5890 C C . ASN B 1 281 ? 19.391 -9.992 -2.709 1 96.56 281 ASN B C 1
ATOM 5892 O O . ASN B 1 281 ? 20.141 -10.977 -2.689 1 96.56 281 ASN B O 1
ATOM 5896 N N . ASN B 1 282 ? 19.75 -8.852 -2.273 1 95.56 282 ASN B N 1
ATOM 5897 C CA . ASN B 1 282 ? 21.109 -8.609 -1.809 1 95.56 282 ASN B CA 1
ATOM 5898 C C . ASN B 1 282 ? 21.359 -9.258 -0.453 1 95.56 282 ASN B C 1
ATOM 5900 O O . ASN B 1 282 ? 22.484 -9.68 -0.163 1 95.56 282 ASN B O 1
ATOM 5904 N N . LEU B 1 283 ? 20.359 -9.258 0.364 1 95.12 283 LEU B N 1
ATOM 5905 C CA . LEU B 1 283 ? 20.484 -10.023 1.595 1 95.12 283 LEU B CA 1
ATOM 5906 C C . LEU B 1 283 ? 20.734 -11.5 1.289 1 95.12 283 LEU B C 1
ATOM 5908 O O . LEU B 1 283 ? 21.516 -12.156 1.973 1 95.12 283 LEU B O 1
ATOM 5912 N N . GLY B 1 284 ? 20 -12.023 0.287 1 96.25 284 GLY B N 1
ATOM 5913 C CA . GLY B 1 284 ? 20.281 -13.383 -0.161 1 96.25 284 GLY B CA 1
ATOM 5914 C C . GLY B 1 284 ? 21.734 -13.602 -0.527 1 96.25 284 GLY B C 1
ATOM 5915 O O . GLY B 1 284 ? 22.328 -14.609 -0.149 1 96.25 284 GLY B O 1
ATOM 5916 N N . LYS B 1 285 ? 22.328 -12.648 -1.184 1 96.12 285 LYS B N 1
ATOM 5917 C CA . LYS B 1 285 ? 23.734 -12.719 -1.565 1 96.12 285 LYS B CA 1
ATOM 5918 C C . LYS B 1 285 ? 24.641 -12.719 -0.336 1 96.12 285 LYS B C 1
ATOM 5920 O O . LYS B 1 285 ? 25.609 -13.484 -0.267 1 96.12 285 LYS B O 1
ATOM 5925 N N . LEU B 1 286 ? 24.344 -11.859 0.58 1 94.38 286 LEU B N 1
ATOM 5926 C CA . LEU B 1 286 ? 25.141 -11.781 1.798 1 94.38 286 LEU B CA 1
ATOM 5927 C C . LEU B 1 286 ? 25.094 -13.094 2.564 1 94.38 286 LEU B C 1
ATOM 5929 O O . LEU B 1 286 ? 26.141 -13.625 2.961 1 94.38 286 LEU B O 1
ATOM 5933 N N . PHE B 1 287 ? 23.953 -13.641 2.752 1 95.5 287 PHE B N 1
ATOM 5934 C CA . PHE B 1 287 ? 23.812 -14.875 3.514 1 95.5 287 PHE B CA 1
ATOM 5935 C C . PHE B 1 287 ? 24.484 -16.047 2.787 1 95.5 287 PHE B C 1
ATOM 5937 O O . PHE B 1 287 ? 25.031 -16.953 3.422 1 95.5 287 PHE B O 1
ATOM 5944 N N . TYR B 1 288 ? 24.422 -15.984 1.457 1 95.81 288 TYR B N 1
ATOM 5945 C CA . TYR B 1 288 ? 25.188 -16.953 0.684 1 95.81 288 TYR B CA 1
ATOM 5946 C C . TYR B 1 288 ? 26.672 -16.875 1.036 1 95.81 288 TYR B C 1
ATOM 5948 O O . TYR B 1 288 ? 27.312 -17.906 1.259 1 95.81 288 TYR B O 1
ATOM 5956 N N . ARG B 1 289 ? 27.188 -15.68 1.137 1 93.81 289 ARG B N 1
ATOM 5957 C CA . ARG B 1 289 ? 28.594 -15.461 1.441 1 93.81 289 ARG B CA 1
ATOM 5958 C C . ARG B 1 289 ? 28.922 -15.883 2.869 1 93.81 289 ARG B C 1
ATOM 5960 O O . ARG B 1 289 ? 30.031 -16.328 3.154 1 93.81 289 ARG B O 1
ATOM 5967 N N . PHE B 1 290 ? 27.938 -15.766 3.725 1 93.12 290 PHE B N 1
ATOM 5968 C CA . PHE B 1 290 ? 28.109 -16.203 5.105 1 93.12 290 PHE B CA 1
ATOM 5969 C C . PHE B 1 290 ? 27.938 -17.719 5.223 1 93.12 290 PHE B C 1
ATOM 5971 O O . PHE B 1 290 ? 27.953 -18.266 6.328 1 93.12 290 PHE B O 1
ATOM 5978 N N . GLU B 1 291 ? 27.594 -18.359 4.125 1 93.06 291 GLU B N 1
ATOM 5979 C CA . GLU B 1 291 ? 27.406 -19.812 4.059 1 93.06 291 GLU B CA 1
ATOM 5980 C C . GLU B 1 291 ? 26.125 -20.234 4.789 1 93.06 291 GLU B C 1
ATOM 5982 O O . GLU B 1 291 ? 26.047 -21.344 5.32 1 93.06 291 GLU B O 1
ATOM 5987 N N . ASN B 1 292 ? 25.312 -19.312 5 1 94.56 292 ASN B N 1
ATOM 5988 C CA . ASN B 1 292 ? 23.969 -19.609 5.473 1 94.56 292 ASN B CA 1
ATOM 5989 C C . ASN B 1 292 ? 22.984 -19.75 4.312 1 94.56 292 ASN B C 1
ATOM 5991 O O . ASN B 1 292 ? 22.188 -18.844 4.062 1 94.56 292 ASN B O 1
ATOM 5995 N N . ILE B 1 293 ? 22.922 -20.891 3.682 1 96.88 293 ILE B N 1
ATOM 5996 C CA . ILE B 1 293 ? 22.234 -21.094 2.41 1 96.88 293 ILE B CA 1
ATOM 5997 C C . ILE B 1 293 ? 20.719 -21.141 2.637 1 96.88 293 ILE B C 1
ATOM 5999 O O . ILE B 1 293 ? 19.953 -20.672 1.794 1 96.88 293 ILE B O 1
ATOM 6003 N N . GLU B 1 294 ? 20.344 -21.672 3.742 1 95.62 294 GLU B N 1
ATOM 6004 C CA . GLU B 1 294 ? 18.922 -21.734 4.059 1 95.62 294 GLU B CA 1
ATOM 6005 C C . GLU B 1 294 ? 18.312 -20.328 4.102 1 95.62 294 GLU B C 1
ATOM 6007 O O . GLU B 1 294 ? 17.281 -20.078 3.477 1 95.62 294 GLU B O 1
ATOM 6012 N N . GLU B 1 295 ? 19.016 -19.438 4.824 1 94.5 295 GLU B N 1
ATOM 6013 C CA . GLU B 1 295 ? 18.531 -18.062 4.914 1 94.5 295 GLU B CA 1
ATOM 6014 C C . GLU B 1 295 ? 18.625 -17.359 3.562 1 94.5 295 GLU B C 1
ATOM 6016 O O . GLU B 1 295 ? 17.781 -16.531 3.229 1 94.5 295 GLU B O 1
ATOM 6021 N N . SER B 1 296 ? 19.641 -17.641 2.844 1 96.69 296 SER B N 1
ATOM 6022 C CA . SER B 1 296 ? 19.812 -17.078 1.506 1 96.69 296 SER B CA 1
ATOM 6023 C C . SER B 1 296 ? 18.609 -17.391 0.622 1 96.69 296 SER B C 1
ATOM 6025 O O . SER B 1 296 ? 18.047 -16.484 -0.014 1 96.69 296 SER B O 1
ATOM 6027 N N . PHE B 1 297 ? 18.141 -18.625 0.694 1 97.06 297 PHE B N 1
ATOM 6028 C CA . PHE B 1 297 ? 17 -19.047 -0.114 1 97.06 297 PHE B CA 1
ATOM 6029 C C . PHE B 1 297 ? 15.742 -18.281 0.279 1 97.06 297 PHE B C 1
ATOM 6031 O O . PHE B 1 297 ? 14.977 -17.859 -0.584 1 97.06 297 PHE B O 1
ATOM 6038 N N . LYS B 1 298 ? 15.594 -18.109 1.549 1 95.56 298 LYS B N 1
ATOM 6039 C CA . LYS B 1 298 ? 14.398 -17.438 2.031 1 95.56 298 LYS B CA 1
ATOM 6040 C C . LYS B 1 298 ? 14.305 -16.016 1.471 1 95.56 298 LYS B C 1
ATOM 6042 O O . LYS B 1 298 ? 13.242 -15.586 1.017 1 95.56 298 LYS B O 1
ATOM 6047 N N . HIS B 1 299 ? 15.375 -15.336 1.507 1 95.88 299 HIS B N 1
ATOM 6048 C CA . HIS B 1 299 ? 15.414 -13.961 1.022 1 95.88 299 HIS B CA 1
ATOM 6049 C C . HIS B 1 299 ? 15.234 -13.906 -0.491 1 95.88 299 HIS B C 1
ATOM 6051 O O . HIS B 1 299 ? 14.523 -13.039 -1.005 1 95.88 299 HIS B O 1
ATOM 6057 N N . TYR B 1 300 ? 15.852 -14.828 -1.222 1 97.19 300 TYR B N 1
ATOM 6058 C CA . TYR B 1 300 ? 15.68 -14.875 -2.67 1 97.19 300 TYR B CA 1
ATOM 6059 C C . TYR B 1 300 ? 14.227 -15.164 -3.035 1 97.19 300 TYR B C 1
ATOM 6061 O O . TYR B 1 300 ? 13.719 -14.648 -4.031 1 97.19 300 TYR B O 1
ATOM 6069 N N . GLU B 1 301 ? 13.594 -16 -2.229 1 95.75 301 GLU B N 1
ATOM 6070 C CA . GLU B 1 301 ? 12.203 -16.344 -2.498 1 95.75 301 GLU B CA 1
ATOM 6071 C C . GLU B 1 301 ? 11.305 -15.109 -2.367 1 95.75 301 GLU B C 1
ATOM 6073 O O . GLU B 1 301 ? 10.391 -14.914 -3.172 1 95.75 301 GLU B O 1
ATOM 6078 N N . ILE B 1 302 ? 11.586 -14.328 -1.371 1 93.81 302 ILE B N 1
ATOM 6079 C CA . ILE B 1 302 ? 10.82 -13.102 -1.19 1 93.81 302 ILE B CA 1
ATOM 6080 C C . ILE B 1 302 ? 11.055 -12.164 -2.377 1 93.81 302 ILE B C 1
ATOM 6082 O O . ILE B 1 302 ? 10.102 -11.625 -2.947 1 93.81 302 ILE B O 1
ATOM 6086 N N . ALA B 1 303 ? 12.328 -11.977 -2.715 1 95.81 303 ALA B N 1
ATOM 6087 C CA . ALA B 1 303 ? 12.664 -11.133 -3.857 1 95.81 303 ALA B CA 1
ATOM 6088 C C . ALA B 1 303 ? 12 -11.641 -5.133 1 95.81 303 ALA B C 1
ATOM 6090 O O . ALA B 1 303 ? 11.445 -10.852 -5.902 1 95.81 303 ALA B O 1
ATOM 6091 N N . LYS B 1 304 ? 12.016 -12.945 -5.324 1 95.38 304 LYS B N 1
ATOM 6092 C CA . LYS B 1 304 ? 11.422 -13.586 -6.492 1 95.38 304 LYS B CA 1
ATOM 6093 C C . LYS B 1 304 ? 9.93 -13.289 -6.586 1 95.38 304 LYS B C 1
ATOM 6095 O O . LYS B 1 304 ? 9.43 -12.906 -7.648 1 95.38 304 LYS B O 1
ATOM 6100 N N . GLU B 1 305 ? 9.227 -13.445 -5.527 1 91.25 305 GLU B N 1
ATOM 6101 C CA . GLU B 1 305 ? 7.785 -13.242 -5.504 1 91.25 305 GLU B CA 1
ATOM 6102 C C . GLU B 1 305 ? 7.426 -11.805 -5.891 1 91.25 305 GLU B C 1
ATOM 6104 O O . GLU B 1 305 ? 6.516 -11.586 -6.691 1 91.25 305 GLU B O 1
ATOM 6109 N N . ILE B 1 306 ? 8.117 -10.875 -5.32 1 90.75 306 ILE B N 1
ATOM 6110 C CA . ILE B 1 306 ? 7.848 -9.469 -5.602 1 90.75 306 ILE B CA 1
ATOM 6111 C C . ILE B 1 306 ? 8.156 -9.164 -7.066 1 90.75 306 ILE B C 1
ATOM 6113 O O . ILE B 1 306 ? 7.367 -8.508 -7.75 1 90.75 306 ILE B O 1
ATOM 6117 N N . ARG B 1 307 ? 9.328 -9.688 -7.555 1 93.75 307 ARG B N 1
ATOM 6118 C CA . ARG B 1 307 ? 9.766 -9.391 -8.914 1 93.75 307 ARG B CA 1
ATOM 6119 C C . ARG B 1 307 ? 8.859 -10.055 -9.945 1 93.75 307 ARG B C 1
ATOM 6121 O O . ARG B 1 307 ? 8.633 -9.5 -11.023 1 93.75 307 ARG B O 1
ATOM 6128 N N . ILE B 1 308 ? 8.273 -11.219 -9.648 1 90.62 308 ILE B N 1
ATOM 6129 C CA . ILE B 1 308 ? 7.305 -11.867 -10.523 1 90.62 308 ILE B CA 1
ATOM 6130 C C . ILE B 1 308 ? 6.051 -11 -10.625 1 90.62 308 ILE B C 1
ATOM 6132 O O . ILE B 1 308 ? 5.57 -10.719 -11.727 1 90.62 308 ILE B O 1
ATOM 6136 N N . ARG B 1 309 ? 5.582 -10.516 -9.492 1 83.81 309 ARG B N 1
ATOM 6137 C CA . ARG B 1 309 ? 4.367 -9.711 -9.43 1 83.81 309 ARG B CA 1
ATOM 6138 C C . ARG B 1 309 ? 4.527 -8.414 -10.219 1 83.81 309 ARG B C 1
ATOM 6140 O O . ARG B 1 309 ? 3.57 -7.93 -10.828 1 83.81 309 ARG B O 1
ATOM 6147 N N . ARG B 1 310 ? 5.691 -7.926 -10.227 1 88.12 310 ARG B N 1
ATOM 6148 C CA . ARG B 1 310 ? 5.938 -6.625 -10.844 1 88.12 310 ARG B CA 1
ATOM 6149 C C . ARG B 1 310 ? 6.465 -6.781 -12.266 1 88.12 310 ARG B C 1
ATOM 6151 O O . ARG B 1 310 ? 6.75 -5.789 -12.938 1 88.12 310 ARG B O 1
ATOM 6158 N N . LYS B 1 311 ? 6.676 -8.016 -12.719 1 87.69 311 LYS B N 1
ATOM 6159 C CA . LYS B 1 311 ? 7.27 -8.305 -14.016 1 87.69 311 LYS B CA 1
ATOM 6160 C C . LYS B 1 311 ? 8.609 -7.59 -14.18 1 87.69 311 LYS B C 1
ATOM 6162 O O . LYS B 1 311 ? 8.852 -6.922 -15.188 1 87.69 311 LYS B O 1
ATOM 6167 N N . ASP B 1 312 ? 9.422 -7.645 -13.117 1 90.62 312 ASP B N 1
ATOM 6168 C CA . ASP B 1 312 ? 10.727 -7.008 -13.039 1 90.62 312 ASP B CA 1
ATOM 6169 C C . ASP B 1 312 ? 11.773 -7.812 -13.812 1 90.62 312 ASP B C 1
ATOM 6171 O O . ASP B 1 312 ? 11.875 -9.031 -13.641 1 90.62 312 ASP B O 1
ATOM 6175 N N . GLU B 1 313 ? 12.539 -7.168 -14.633 1 88.06 313 GLU B N 1
ATOM 6176 C CA . GLU B 1 313 ? 13.555 -7.82 -15.453 1 88.06 313 GLU B CA 1
ATOM 6177 C C . GLU B 1 313 ? 14.664 -8.414 -14.586 1 88.06 313 GLU B C 1
ATOM 6179 O O . GLU B 1 313 ? 15.359 -9.344 -15.008 1 88.06 313 GLU B O 1
ATOM 6184 N N . LYS B 1 314 ? 14.852 -7.988 -13.367 1 93.31 314 LYS B N 1
ATOM 6185 C CA . LYS B 1 314 ? 15.914 -8.453 -12.477 1 93.31 314 LYS B CA 1
ATOM 6186 C C . LYS B 1 314 ? 15.586 -9.828 -11.898 1 93.31 314 LYS B C 1
ATOM 6188 O O . LYS B 1 314 ? 16.391 -10.406 -11.172 1 93.31 314 LYS B O 1
ATOM 6193 N N . LEU B 1 315 ? 14.32 -10.266 -12.258 1 95.69 315 LEU B N 1
ATOM 6194 C CA . LEU B 1 315 ? 13.898 -11.586 -11.812 1 95.69 315 LEU B CA 1
ATOM 6195 C C . LEU B 1 315 ? 14.922 -12.648 -12.203 1 95.69 315 LEU B C 1
ATOM 6197 O O . LEU B 1 315 ? 15.25 -13.523 -11.406 1 95.69 315 LEU B O 1
ATOM 6201 N N . ILE B 1 316 ? 15.492 -12.547 -13.43 1 95.81 316 ILE B N 1
ATOM 6202 C CA . ILE B 1 316 ? 16.422 -13.539 -13.945 1 95.81 316 ILE B CA 1
ATOM 6203 C C . ILE B 1 316 ? 17.672 -13.586 -13.062 1 95.81 316 ILE B C 1
ATOM 6205 O O . ILE B 1 316 ? 18.141 -14.672 -12.711 1 95.81 316 ILE B O 1
ATOM 6209 N N . SER B 1 317 ? 18.141 -12.43 -12.609 1 95.94 317 SER B N 1
ATOM 6210 C CA . SER B 1 317 ? 19.312 -12.359 -11.742 1 95.94 317 SER B CA 1
ATOM 6211 C C . SER B 1 317 ? 19.047 -13.047 -10.406 1 95.94 317 SER B C 1
ATOM 6213 O O . SER B 1 317 ? 19.922 -13.734 -9.875 1 95.94 317 SER B O 1
ATOM 6215 N N . THR B 1 318 ? 17.875 -12.852 -9.867 1 97.62 318 THR B N 1
ATOM 6216 C CA . THR B 1 318 ? 17.5 -13.492 -8.609 1 97.62 318 THR B CA 1
ATOM 6217 C C . THR B 1 318 ? 17.453 -15.008 -8.773 1 97.62 318 THR B C 1
ATOM 6219 O O . THR B 1 318 ? 17.953 -15.742 -7.922 1 97.62 318 THR B O 1
ATOM 6222 N N . LEU B 1 319 ? 16.891 -15.453 -9.914 1 97.31 319 LEU B N 1
ATOM 6223 C CA . LEU B 1 319 ? 16.797 -16.891 -10.172 1 97.31 319 LEU B CA 1
ATOM 6224 C C . LEU B 1 319 ? 18.172 -17.5 -10.359 1 97.31 319 LEU B C 1
ATOM 6226 O O . LEU B 1 319 ? 18.438 -18.609 -9.914 1 97.31 319 LEU B O 1
ATOM 6230 N N . ILE B 1 320 ? 19.047 -16.781 -11 1 96.81 320 ILE B N 1
ATOM 6231 C CA . ILE B 1 320 ? 20.422 -17.234 -11.18 1 96.81 320 ILE B CA 1
ATOM 6232 C C . ILE B 1 320 ? 21.109 -17.375 -9.812 1 96.81 320 ILE B C 1
ATOM 6234 O O . ILE B 1 320 ? 21.797 -18.359 -9.562 1 96.81 320 ILE B O 1
ATOM 6238 N N . ASN B 1 321 ? 20.875 -16.391 -8.938 1 97.25 321 ASN B N 1
ATOM 6239 C CA . ASN B 1 321 ? 21.422 -16.469 -7.582 1 97.25 321 ASN B CA 1
ATOM 6240 C C . ASN B 1 321 ? 20.891 -17.703 -6.84 1 97.25 321 ASN B C 1
ATOM 6242 O O . ASN B 1 321 ? 21.641 -18.344 -6.094 1 97.25 321 ASN B O 1
ATOM 6246 N N . MET B 1 322 ? 19.656 -18.016 -7.027 1 97.88 322 MET B N 1
ATOM 6247 C CA . MET B 1 322 ? 19.078 -19.188 -6.398 1 97.88 322 MET B CA 1
ATOM 6248 C C . MET B 1 322 ? 19.719 -20.469 -6.926 1 97.88 322 MET B C 1
ATOM 6250 O O . MET B 1 322 ? 19.922 -21.422 -6.176 1 97.88 322 MET B O 1
ATOM 6254 N N . CYS B 1 323 ? 20.078 -20.516 -8.211 1 97.62 323 CYS B N 1
ATOM 6255 C CA . CYS B 1 323 ? 20.766 -21.656 -8.789 1 97.62 323 CYS B CA 1
ATOM 6256 C C . CYS B 1 323 ? 22.125 -21.859 -8.117 1 97.62 323 CYS B C 1
ATOM 6258 O O . CYS B 1 323 ? 22.516 -23 -7.848 1 97.62 323 CYS B O 1
ATOM 6260 N N . GLU B 1 324 ? 22.781 -20.75 -7.875 1 96.62 324 GLU B N 1
ATOM 6261 C CA . GLU B 1 324 ? 24.062 -20.828 -7.172 1 96.62 324 GLU B CA 1
ATOM 6262 C C . GLU B 1 324 ? 23.906 -21.484 -5.809 1 96.62 324 GLU B C 1
ATOM 6264 O O . GLU B 1 324 ? 24.766 -22.266 -5.383 1 96.62 324 GLU B O 1
ATOM 6269 N N . ASN B 1 325 ? 22.812 -21.141 -5.141 1 97.19 325 ASN B N 1
ATOM 6270 C CA . ASN B 1 325 ? 22.516 -21.781 -3.865 1 97.19 325 ASN B CA 1
ATOM 6271 C C . ASN B 1 325 ? 22.359 -23.297 -4.023 1 97.19 325 ASN B C 1
ATOM 6273 O O . ASN B 1 325 ? 22.891 -24.062 -3.227 1 97.19 325 ASN B O 1
ATOM 6277 N N . TYR B 1 326 ? 21.641 -23.719 -5.039 1 97.38 326 TYR B N 1
ATOM 6278 C CA . TYR B 1 326 ? 21.406 -25.141 -5.277 1 97.38 326 TYR B CA 1
ATOM 6279 C C . TYR B 1 326 ? 22.719 -25.859 -5.574 1 97.38 326 TYR B C 1
ATOM 6281 O O . TYR B 1 326 ? 22.922 -27 -5.129 1 97.38 326 TYR B O 1
ATOM 6289 N N . ILE B 1 327 ? 23.578 -25.266 -6.324 1 96 327 ILE B N 1
ATOM 6290 C CA . ILE B 1 327 ? 24.875 -25.859 -6.625 1 96 327 ILE B CA 1
ATOM 6291 C C . ILE B 1 327 ? 25.688 -26 -5.34 1 96 327 ILE B C 1
ATOM 6293 O O . ILE B 1 327 ? 26.344 -27.031 -5.121 1 96 327 ILE B O 1
ATOM 6297 N N . LYS B 1 328 ? 25.609 -24.969 -4.535 1 95.06 328 LYS B N 1
ATOM 6298 C CA . LYS B 1 328 ? 26.359 -24.969 -3.281 1 95.06 328 LYS B CA 1
ATOM 6299 C C . LYS B 1 328 ? 25.922 -26.125 -2.379 1 95.06 328 LYS B C 1
ATOM 6301 O O . LYS B 1 328 ? 26.734 -26.75 -1.705 1 95.06 328 LYS B O 1
ATOM 6306 N N . ILE B 1 329 ? 24.641 -26.422 -2.379 1 96.12 329 ILE B N 1
ATOM 6307 C CA . ILE B 1 329 ? 24.141 -27.484 -1.521 1 96.12 329 ILE B CA 1
ATOM 6308 C C . ILE B 1 329 ? 24.062 -28.797 -2.314 1 96.12 329 ILE B C 1
ATOM 6310 O O . ILE B 1 329 ? 23.5 -29.781 -1.843 1 96.12 329 ILE B O 1
ATOM 6314 N N . LYS B 1 330 ? 24.516 -28.797 -3.582 1 94.44 330 LYS B N 1
ATOM 6315 C CA . LYS B 1 330 ? 24.656 -29.953 -4.465 1 94.44 330 LYS B CA 1
ATOM 6316 C C . LYS B 1 330 ? 23.297 -30.531 -4.824 1 94.44 330 LYS B C 1
ATOM 6318 O O . LYS B 1 330 ? 23.141 -31.75 -4.918 1 94.44 330 LYS B O 1
ATOM 6323 N N . ASP B 1 331 ? 22.328 -29.734 -4.789 1 96.19 331 ASP B N 1
ATOM 6324 C CA . ASP B 1 331 ? 21.031 -30.125 -5.312 1 96.19 331 ASP B CA 1
ATOM 6325 C C . ASP B 1 331 ? 20.906 -29.797 -6.801 1 96.19 331 ASP B C 1
ATOM 6327 O O . ASP B 1 331 ? 20.203 -28.859 -7.18 1 96.19 331 ASP B O 1
ATOM 6331 N N . ILE B 1 332 ? 21.438 -30.625 -7.617 1 96.19 332 ILE B N 1
ATOM 6332 C CA . ILE B 1 332 ? 21.625 -30.359 -9.039 1 96.19 332 ILE B CA 1
ATOM 6333 C C . ILE B 1 332 ? 20.281 -30.484 -9.766 1 96.19 332 ILE B C 1
ATOM 6335 O O . ILE B 1 332 ? 20.016 -29.75 -10.727 1 96.19 332 ILE B O 1
ATOM 6339 N N . LYS B 1 333 ? 19.484 -31.344 -9.289 1 96.12 333 LYS B N 1
ATOM 6340 C CA . LYS B 1 333 ? 18.172 -31.531 -9.914 1 96.12 333 LYS B CA 1
ATOM 6341 C C . LYS B 1 333 ? 17.344 -30.266 -9.859 1 96.12 333 LYS B C 1
ATOM 6343 O O . LYS B 1 333 ? 16.797 -29.828 -10.867 1 96.12 333 LYS B O 1
ATOM 6348 N N . LYS B 1 334 ? 17.266 -29.703 -8.703 1 96.38 334 LYS B N 1
ATOM 6349 C CA . LYS B 1 334 ? 16.5 -28.469 -8.531 1 96.38 334 LYS B CA 1
ATOM 6350 C C . LYS B 1 334 ? 17.125 -27.328 -9.32 1 96.38 334 LYS B C 1
ATOM 6352 O O . LYS B 1 334 ? 16.406 -26.453 -9.828 1 96.38 334 LYS B O 1
ATOM 6357 N N . CYS B 1 335 ? 18.391 -27.328 -9.375 1 96.81 335 CYS B N 1
ATOM 6358 C CA . CYS B 1 335 ? 19.078 -26.297 -10.164 1 96.81 335 CYS B CA 1
ATOM 6359 C C . CYS B 1 335 ? 18.688 -26.406 -11.633 1 96.81 335 CYS B C 1
ATOM 6361 O O . CYS B 1 335 ? 18.391 -25.391 -12.273 1 96.81 335 CYS B O 1
ATOM 6363 N N . GLU B 1 336 ? 18.641 -27.594 -12.117 1 95.94 336 GLU B N 1
ATOM 6364 C CA . GLU B 1 336 ? 18.281 -27.828 -13.516 1 95.94 336 GLU B CA 1
ATOM 6365 C C . GLU B 1 336 ? 16.844 -27.391 -13.789 1 95.94 336 GLU B C 1
ATOM 6367 O O . GLU B 1 336 ? 16.562 -26.781 -14.812 1 95.94 336 GLU B O 1
ATOM 6372 N N . GLU B 1 337 ? 16.031 -27.797 -12.867 1 95.75 337 GLU B N 1
ATOM 6373 C CA . GLU B 1 337 ? 14.633 -27.422 -13 1 95.75 337 GLU B CA 1
ATOM 6374 C C . GLU B 1 337 ? 14.469 -25.906 -13.055 1 95.75 337 GLU B C 1
ATOM 6376 O O . GLU B 1 337 ? 13.727 -25.375 -13.883 1 95.75 337 GLU B O 1
ATOM 6381 N N . LEU B 1 338 ? 15.172 -25.234 -12.211 1 96.19 338 LEU B N 1
ATOM 6382 C CA . LEU B 1 338 ? 15.078 -23.781 -12.141 1 96.19 338 LEU B CA 1
ATOM 6383 C C . LEU B 1 338 ? 15.656 -23.141 -13.398 1 96.19 338 LEU B C 1
ATOM 6385 O O . LEU B 1 338 ? 15.109 -22.156 -13.906 1 96.19 338 LEU B O 1
ATOM 6389 N N . LEU B 1 339 ? 16.734 -23.641 -13.898 1 95.75 339 LEU B N 1
ATOM 6390 C CA . LEU B 1 339 ? 17.359 -23.109 -15.102 1 95.75 339 LEU B CA 1
ATOM 6391 C C . LEU B 1 339 ? 16.422 -23.25 -16.297 1 95.75 339 LEU B C 1
ATOM 6393 O O . LEU B 1 339 ? 16.391 -22.375 -17.172 1 95.75 339 LEU B O 1
ATOM 6397 N N . ASN B 1 340 ? 15.703 -24.266 -16.281 1 94.06 340 ASN B N 1
ATOM 6398 C CA . ASN B 1 340 ? 14.727 -24.438 -17.344 1 94.06 340 ASN B CA 1
ATOM 6399 C C . ASN B 1 340 ? 13.586 -23.422 -17.219 1 94.06 340 ASN B C 1
ATOM 6401 O O . ASN B 1 340 ? 13.055 -22.953 -18.234 1 94.06 340 ASN B O 1
ATOM 6405 N N . GLU B 1 341 ? 13.266 -23.188 -16.016 1 92.62 341 GLU B N 1
ATOM 6406 C CA . GLU B 1 341 ? 12.234 -22.188 -15.758 1 92.62 341 GLU B CA 1
ATOM 6407 C C . GLU B 1 341 ? 12.688 -20.797 -16.188 1 92.62 341 GLU B C 1
ATOM 6409 O O . GLU B 1 341 ? 11.891 -20.016 -16.703 1 92.62 341 GLU B O 1
ATOM 6414 N N . ILE B 1 342 ? 13.938 -20.453 -16 1 94.5 342 ILE B N 1
ATOM 6415 C CA . ILE B 1 342 ? 14.508 -19.141 -16.297 1 94.5 342 ILE B CA 1
ATOM 6416 C C . ILE B 1 342 ? 14.375 -18.844 -17.781 1 94.5 342 ILE B C 1
ATOM 6418 O O . ILE B 1 342 ? 14.195 -17.688 -18.172 1 94.5 342 ILE B O 1
ATOM 6422 N N . LYS B 1 343 ? 14.344 -19.859 -18.578 1 89.12 343 LYS B N 1
ATOM 6423 C CA . LYS B 1 343 ? 14.312 -19.703 -20.031 1 89.12 343 LYS B CA 1
ATOM 6424 C C . LYS B 1 343 ? 13.016 -19.031 -20.484 1 89.12 343 LYS B C 1
ATOM 6426 O O . LYS B 1 343 ? 13 -18.312 -21.484 1 89.12 343 LYS B O 1
ATOM 6431 N N . GLN B 1 344 ? 12.078 -19.219 -19.672 1 89.88 344 GLN B N 1
ATOM 6432 C CA . GLN B 1 344 ? 10.781 -18.656 -20.031 1 89.88 344 GLN B CA 1
ATOM 6433 C C . GLN B 1 344 ? 10.781 -17.141 -19.844 1 89.88 344 GLN B C 1
ATOM 6435 O O . GLN B 1 344 ? 9.992 -16.438 -20.484 1 89.88 344 GLN B O 1
ATOM 6440 N N . TYR B 1 345 ? 11.664 -16.672 -19.016 1 91.5 345 TYR B N 1
ATOM 6441 C CA . TYR B 1 345 ? 11.688 -15.25 -18.719 1 91.5 345 TYR B CA 1
ATOM 6442 C C . TYR B 1 345 ? 12.758 -14.531 -19.531 1 91.5 345 TYR B C 1
ATOM 6444 O O . TYR B 1 345 ? 12.82 -13.305 -19.547 1 91.5 345 TYR B O 1
ATOM 6452 N N . LEU B 1 346 ? 13.609 -15.289 -20.25 1 91.81 346 LEU B N 1
ATOM 6453 C CA . LEU B 1 346 ? 14.734 -14.719 -20.984 1 91.81 346 LEU B CA 1
ATOM 6454 C C . LEU B 1 346 ? 14.273 -14.117 -22.312 1 91.81 346 LEU B C 1
ATOM 6456 O O . LEU B 1 346 ? 13.609 -14.789 -23.094 1 91.81 346 LEU B O 1
ATOM 6460 N N . LYS B 1 347 ? 14.641 -12.867 -22.547 1 87.75 347 LYS B N 1
ATOM 6461 C CA . LYS B 1 347 ? 14.344 -12.188 -23.797 1 87.75 347 LYS B CA 1
ATOM 6462 C C . LYS B 1 347 ? 15.383 -12.531 -24.859 1 87.75 347 LYS B C 1
ATOM 6464 O O . LYS B 1 347 ? 16.531 -12.852 -24.547 1 87.75 347 LYS B O 1
ATOM 6469 N N . ASP B 1 348 ? 15.023 -12.438 -26.109 1 86.56 348 ASP B N 1
ATOM 6470 C CA . ASP B 1 348 ? 15.867 -12.852 -27.219 1 86.56 348 ASP B CA 1
ATOM 6471 C C . ASP B 1 348 ? 17.172 -12.055 -27.25 1 86.56 348 ASP B C 1
ATOM 6473 O O . ASP B 1 348 ? 18.234 -12.609 -27.531 1 86.56 348 ASP B O 1
ATOM 6477 N N . GLU B 1 349 ? 17.203 -10.914 -26.906 1 89.94 349 GLU B N 1
ATOM 6478 C CA . GLU B 1 349 ? 18.406 -10.086 -27.047 1 89.94 349 GLU B CA 1
ATOM 6479 C C . GLU B 1 349 ? 19.125 -9.922 -25.719 1 89.94 349 GLU B C 1
ATOM 6481 O O . GLU B 1 349 ? 20.047 -9.117 -25.594 1 89.94 349 GLU B O 1
ATOM 6486 N N . ASP B 1 350 ? 18.781 -10.812 -24.797 1 92.06 350 ASP B N 1
ATOM 6487 C CA . ASP B 1 350 ? 19.438 -10.703 -23.5 1 92.06 350 ASP B CA 1
ATOM 6488 C C . ASP B 1 350 ? 20.641 -11.648 -23.406 1 92.06 350 ASP B C 1
ATOM 6490 O O . ASP B 1 350 ? 20.609 -12.625 -22.656 1 92.06 350 ASP B O 1
ATOM 6494 N N . PHE B 1 351 ? 21.734 -11.227 -24.031 1 93.88 351 PHE B N 1
ATOM 6495 C CA . PHE B 1 351 ? 22.906 -12.094 -24.156 1 93.88 351 PHE B CA 1
ATOM 6496 C C . PHE B 1 351 ? 23.688 -12.148 -22.859 1 93.88 351 PHE B C 1
ATOM 6498 O O . PHE B 1 351 ? 24.359 -13.148 -22.562 1 93.88 351 PHE B O 1
ATOM 6505 N N . GLU B 1 352 ? 23.625 -11.125 -22.062 1 93.75 352 GLU B N 1
ATOM 6506 C CA . GLU B 1 352 ? 24.344 -11.109 -20.797 1 93.75 352 GLU B CA 1
ATOM 6507 C C . GLU B 1 352 ? 23.828 -12.203 -19.859 1 93.75 352 GLU B C 1
ATOM 6509 O O . GLU B 1 352 ? 24.625 -12.969 -19.297 1 93.75 352 GLU B O 1
ATOM 6514 N N . HIS B 1 353 ? 22.516 -12.312 -19.781 1 94.25 353 HIS B N 1
ATOM 6515 C CA . HIS B 1 353 ? 21.922 -13.336 -18.922 1 94.25 353 HIS B CA 1
ATOM 6516 C C . HIS B 1 353 ? 22.094 -14.727 -19.531 1 94.25 353 HIS B C 1
ATOM 6518 O O . HIS B 1 353 ? 22.266 -15.711 -18.812 1 94.25 353 HIS B O 1
ATOM 6524 N N . LEU B 1 354 ? 22.078 -14.719 -20.828 1 94.75 354 LEU B N 1
ATOM 6525 C CA . LEU B 1 354 ? 22.281 -16 -21.5 1 94.75 354 LEU B CA 1
ATOM 6526 C C . LEU B 1 354 ? 23.656 -16.578 -21.188 1 94.75 354 LEU B C 1
ATOM 6528 O O . LEU B 1 354 ? 23.781 -17.766 -20.938 1 94.75 354 LEU B O 1
ATOM 6532 N N . VAL B 1 355 ? 24.609 -15.75 -21.203 1 95.56 355 VAL B N 1
ATOM 6533 C CA . VAL B 1 355 ? 25.969 -16.172 -20.906 1 95.56 355 VAL B CA 1
ATOM 6534 C C . VAL B 1 355 ? 26.062 -16.688 -19.469 1 95.56 355 VAL B C 1
ATOM 6536 O O . VAL B 1 355 ? 26.656 -17.734 -19.219 1 95.56 355 VAL B O 1
ATOM 6539 N N . GLU B 1 356 ? 25.438 -15.992 -18.562 1 94.62 356 GLU B N 1
ATOM 6540 C CA . GLU B 1 356 ? 25.453 -16.406 -17.156 1 94.62 356 GLU B CA 1
ATOM 6541 C C . GLU B 1 356 ? 24.766 -17.75 -16.969 1 94.62 356 GLU B C 1
ATOM 6543 O O . GLU B 1 356 ? 25.25 -18.609 -16.234 1 94.62 356 GLU B O 1
ATOM 6548 N N . ILE B 1 357 ? 23.688 -17.938 -17.641 1 95.81 357 ILE B N 1
ATOM 6549 C CA . ILE B 1 357 ? 22.922 -19.172 -17.562 1 95.81 357 ILE B CA 1
ATOM 6550 C C . ILE B 1 357 ? 23.75 -20.328 -18.141 1 95.81 357 ILE B C 1
ATOM 6552 O O . ILE B 1 357 ? 23.797 -21.422 -17.562 1 95.81 357 ILE B O 1
ATOM 6556 N N . ASN B 1 358 ? 24.422 -20.078 -19.234 1 95.81 358 ASN B N 1
ATOM 6557 C CA . ASN B 1 358 ? 25.25 -21.094 -19.859 1 95.81 358 ASN B CA 1
ATOM 6558 C C . ASN B 1 358 ? 26.422 -21.5 -18.969 1 95.81 358 ASN B C 1
ATOM 6560 O O . ASN B 1 358 ? 26.828 -22.672 -18.953 1 95.81 358 ASN B O 1
ATOM 6564 N N . ILE B 1 359 ? 26.969 -20.547 -18.312 1 95.88 359 ILE B N 1
ATOM 6565 C CA . ILE B 1 359 ? 28.062 -20.844 -17.406 1 95.88 359 ILE B CA 1
ATOM 6566 C C . ILE B 1 359 ? 27.562 -21.75 -16.281 1 95.88 359 ILE B C 1
ATOM 6568 O O . ILE B 1 359 ? 28.281 -22.656 -15.836 1 95.88 359 ILE B O 1
ATOM 6572 N N . LEU B 1 360 ? 26.359 -21.547 -15.836 1 96.25 360 LEU B N 1
ATOM 6573 C CA . LEU B 1 360 ? 25.766 -22.422 -14.82 1 96.25 360 LEU B CA 1
ATOM 6574 C C . LEU B 1 360 ? 25.562 -23.828 -15.367 1 96.25 360 LEU B C 1
ATOM 6576 O O . LEU B 1 360 ? 25.844 -24.812 -14.672 1 96.25 360 LEU B O 1
ATOM 6580 N N . TRP B 1 361 ? 25.141 -23.906 -16.594 1 95.88 361 TRP B N 1
ATOM 6581 C CA . TRP B 1 361 ? 24.984 -25.203 -17.219 1 95.88 361 TRP B CA 1
ATOM 6582 C C . TRP B 1 361 ? 26.328 -25.922 -17.328 1 95.88 361 TRP B C 1
ATOM 6584 O O . TRP B 1 361 ? 26.422 -27.125 -17.109 1 95.88 361 TRP B O 1
ATOM 6594 N N . TYR B 1 362 ? 27.406 -25.203 -17.656 1 96 362 TYR B N 1
ATOM 6595 C CA . TYR B 1 362 ? 28.75 -25.766 -17.719 1 96 362 TYR B CA 1
ATOM 6596 C C . TYR B 1 362 ? 29.141 -26.391 -16.391 1 96 362 TYR B C 1
ATOM 6598 O O . TYR B 1 362 ? 29.641 -27.516 -16.344 1 96 362 TYR B O 1
ATOM 6606 N N . ARG B 1 363 ? 28.828 -25.625 -15.398 1 95.31 363 ARG B N 1
ATOM 6607 C CA . ARG B 1 363 ? 29.172 -26.109 -14.07 1 95.31 363 ARG B CA 1
ATOM 6608 C C . ARG B 1 363 ? 28.406 -27.391 -13.734 1 95.31 363 ARG B C 1
ATOM 6610 O O . ARG B 1 363 ? 28.969 -28.328 -13.164 1 95.31 363 ARG B O 1
ATOM 6617 N N . ILE B 1 364 ? 27.172 -27.406 -14.125 1 96.19 364 ILE B N 1
ATOM 6618 C CA . ILE B 1 364 ? 26.328 -28.562 -13.883 1 96.19 364 ILE B CA 1
ATOM 6619 C C . ILE B 1 364 ? 26.875 -29.766 -14.656 1 96.19 364 ILE B C 1
ATOM 6621 O O . ILE B 1 364 ? 26.984 -30.875 -14.117 1 96.19 364 ILE B O 1
ATOM 6625 N N . HIS B 1 365 ? 27.281 -29.516 -15.883 1 95.88 365 HIS B N 1
ATOM 6626 C CA . HIS B 1 365 ? 27.859 -30.578 -16.703 1 95.88 365 HIS B CA 1
ATOM 6627 C C . HIS B 1 365 ? 29.156 -31.094 -16.078 1 95.88 365 HIS B C 1
ATOM 6629 O O . HIS B 1 365 ? 29.406 -32.312 -16.094 1 95.88 365 HIS B O 1
ATOM 6635 N N . MET B 1 366 ? 29.922 -30.188 -15.555 1 94.88 366 MET B N 1
ATOM 6636 C CA . MET B 1 366 ? 31.172 -30.578 -14.914 1 94.88 366 MET B CA 1
ATOM 6637 C C . MET B 1 366 ? 30.906 -31.438 -13.672 1 94.88 366 MET B C 1
ATOM 6639 O O . MET B 1 366 ? 31.578 -32.438 -13.445 1 94.88 366 MET B O 1
ATOM 6643 N N . ILE B 1 367 ? 29.906 -31.062 -12.898 1 94.94 367 ILE B N 1
ATOM 6644 C CA . ILE B 1 367 ? 29.562 -31.781 -11.68 1 94.94 367 ILE B CA 1
ATOM 6645 C C . ILE B 1 367 ? 29.031 -33.156 -12.031 1 94.94 367 ILE B C 1
ATOM 6647 O O . ILE B 1 367 ? 29.312 -34.125 -11.328 1 94.94 367 ILE B O 1
ATOM 6651 N N . ASN B 1 368 ? 28.359 -33.25 -13.156 1 95 368 ASN B N 1
ATOM 6652 C CA . ASN B 1 368 ? 27.781 -34.5 -13.602 1 95 368 ASN B CA 1
ATOM 6653 C C . ASN B 1 368 ? 28.75 -35.312 -14.461 1 95 368 ASN B C 1
ATOM 6655 O O . ASN B 1 368 ? 28.391 -36.344 -15.016 1 95 368 ASN B O 1
ATOM 6659 N N . ASP B 1 369 ? 29.953 -34.844 -14.602 1 93.81 369 ASP B N 1
ATOM 6660 C CA . ASP B 1 369 ? 31.031 -35.469 -15.344 1 93.81 369 ASP B CA 1
ATOM 6661 C C . ASP B 1 369 ? 30.656 -35.688 -16.812 1 93.81 369 ASP B C 1
ATOM 6663 O O . ASP B 1 369 ? 30.922 -36.75 -17.391 1 93.81 369 ASP B O 1
ATOM 6667 N N . LYS B 1 370 ? 29.859 -34.812 -17.312 1 95.56 370 LYS B N 1
ATOM 6668 C CA . LYS B 1 370 ? 29.547 -34.781 -18.734 1 95.56 370 LYS B CA 1
ATOM 6669 C C . LYS B 1 370 ? 30.5 -33.844 -19.484 1 95.56 370 LYS B C 1
ATOM 6671 O O . LYS B 1 370 ? 30.109 -32.781 -19.938 1 95.56 370 LYS B O 1
ATOM 6676 N N . LEU B 1 371 ? 31.656 -34.25 -19.75 1 94.75 371 LEU B N 1
ATOM 6677 C CA . LEU B 1 371 ? 32.781 -33.438 -20.25 1 94.75 371 LEU B CA 1
ATOM 6678 C C . LEU B 1 371 ? 32.5 -32.938 -21.656 1 94.75 371 LEU B C 1
ATOM 6680 O O . LEU B 1 371 ? 32.844 -31.797 -21.984 1 94.75 371 LEU B O 1
ATOM 6684 N N . LYS B 1 372 ? 31.859 -33.75 -22.438 1 95.81 372 LYS B N 1
ATOM 6685 C CA . LYS B 1 372 ? 31.562 -33.344 -23.797 1 95.81 372 LYS B CA 1
ATOM 6686 C C . LYS B 1 372 ? 30.562 -32.188 -23.812 1 95.81 372 LYS B C 1
ATOM 6688 O O . LYS B 1 372 ? 30.75 -31.203 -24.562 1 95.81 372 LYS B O 1
ATOM 6693 N N . ASP B 1 373 ? 29.531 -32.375 -23.016 1 96.38 373 ASP B N 1
ATOM 6694 C CA . ASP B 1 373 ? 28.531 -31.312 -22.906 1 96.38 373 ASP B CA 1
ATOM 6695 C C . ASP B 1 373 ? 29.141 -30.031 -22.344 1 96.38 373 ASP B C 1
ATOM 6697 O O . ASP B 1 373 ? 28.797 -28.922 -22.781 1 96.38 373 ASP B O 1
ATOM 6701 N N . ALA B 1 374 ? 29.984 -30.141 -21.391 1 96.81 374 ALA B N 1
ATOM 6702 C CA . ALA B 1 374 ? 30.656 -29.016 -20.766 1 96.81 374 ALA B CA 1
ATOM 6703 C C . ALA B 1 374 ? 31.5 -28.25 -21.781 1 96.81 374 ALA B C 1
ATOM 6705 O O . ALA B 1 374 ? 31.438 -27.016 -21.844 1 96.81 374 ALA B O 1
ATOM 6706 N N . GLU B 1 375 ? 32.25 -29.031 -22.5 1 96.12 375 GLU B N 1
ATOM 6707 C CA . GLU B 1 375 ? 33.094 -28.438 -23.531 1 96.12 375 GLU B CA 1
ATOM 6708 C C . GLU B 1 375 ? 32.25 -27.672 -24.547 1 96.12 375 GLU B C 1
ATOM 6710 O O . GLU B 1 375 ? 32.562 -26.531 -24.875 1 96.12 375 GLU B O 1
ATOM 6715 N N . TYR B 1 376 ? 31.25 -28.328 -25 1 96.94 376 TYR B N 1
ATOM 6716 C CA . TYR B 1 376 ? 30.375 -27.719 -26 1 96.94 376 TYR B CA 1
ATOM 6717 C C . TYR B 1 376 ? 29.766 -26.422 -25.469 1 96.94 376 TYR B C 1
ATOM 6719 O O . TYR B 1 376 ? 29.734 -25.406 -26.172 1 96.94 376 TYR B O 1
ATOM 6727 N N . THR B 1 377 ? 29.219 -26.438 -24.281 1 97.19 377 THR B N 1
ATOM 6728 C CA . THR B 1 377 ? 28.578 -25.281 -23.672 1 97.19 377 THR B CA 1
ATOM 6729 C C . THR B 1 377 ? 29.562 -24.125 -23.531 1 97.19 377 THR B C 1
ATOM 6731 O O . THR B 1 377 ? 29.219 -22.969 -23.828 1 97.19 377 THR B O 1
ATOM 6734 N N . LEU B 1 378 ? 30.719 -24.375 -23.078 1 95.88 378 LEU B N 1
ATOM 6735 C CA . LEU B 1 378 ? 31.734 -23.359 -22.859 1 95.88 378 LEU B CA 1
ATOM 6736 C C . LEU B 1 378 ? 32.125 -22.703 -24.188 1 95.88 378 LEU B C 1
ATOM 6738 O O . LEU B 1 378 ? 32.219 -21.469 -24.266 1 95.88 378 LEU B O 1
ATOM 6742 N N . LEU B 1 379 ? 32.344 -23.547 -25.156 1 96.5 379 LEU B N 1
ATOM 6743 C CA . LEU B 1 379 ? 32.75 -23.047 -26.469 1 96.5 379 LEU B CA 1
ATOM 6744 C C . LEU B 1 379 ? 31.641 -22.203 -27.094 1 96.5 379 LEU B C 1
ATOM 6746 O O . LEU B 1 379 ? 31.891 -21.125 -27.625 1 96.5 379 LEU B O 1
ATOM 6750 N N . ASN B 1 380 ? 30.484 -22.75 -27.031 1 97 380 ASN B N 1
ATOM 6751 C CA . ASN B 1 380 ? 29.344 -22.016 -27.547 1 97 380 ASN B CA 1
ATOM 6752 C C . ASN B 1 380 ? 29.156 -20.672 -26.844 1 97 380 ASN B C 1
ATOM 6754 O O . ASN B 1 380 ? 28.812 -19.672 -27.469 1 97 380 ASN B O 1
ATOM 6758 N N . THR B 1 381 ? 29.25 -20.656 -25.547 1 97.31 381 THR B N 1
ATOM 6759 C CA . THR B 1 381 ? 29.094 -19.453 -24.75 1 97.31 381 THR B CA 1
ATOM 6760 C C . THR B 1 381 ? 30.141 -18.406 -25.109 1 97.31 381 THR B C 1
ATOM 6762 O O . THR B 1 381 ? 29.844 -17.203 -25.141 1 97.31 381 THR B O 1
ATOM 6765 N N . TYR B 1 382 ? 31.328 -18.875 -25.328 1 96.81 382 TYR B N 1
ATOM 6766 C CA . TYR B 1 382 ? 32.406 -17.984 -25.75 1 96.81 382 TYR B CA 1
ATOM 6767 C C . TYR B 1 382 ? 32.031 -17.297 -27.062 1 96.81 382 TYR B C 1
ATOM 6769 O O . TYR B 1 382 ? 32.219 -16.078 -27.203 1 96.81 382 TYR B O 1
ATOM 6777 N N . GLU B 1 383 ? 31.562 -18.047 -27.984 1 96.31 383 GLU B N 1
ATOM 6778 C CA . GLU B 1 383 ? 31.188 -17.5 -29.297 1 96.31 383 GLU B CA 1
ATOM 6779 C C . GLU B 1 383 ? 30.062 -16.469 -29.156 1 96.31 383 GLU B C 1
ATOM 6781 O O . GLU B 1 383 ? 30.094 -15.43 -29.812 1 96.31 383 GLU B O 1
ATOM 6786 N N . ILE B 1 384 ? 29.141 -16.781 -28.312 1 96.44 384 ILE B N 1
ATOM 6787 C CA . ILE B 1 384 ? 28 -15.883 -28.094 1 96.44 384 ILE B CA 1
ATOM 6788 C C . ILE B 1 384 ? 28.5 -14.57 -27.5 1 96.44 384 ILE B C 1
ATOM 6790 O O . ILE B 1 384 ? 28.125 -13.484 -27.953 1 96.44 384 ILE B O 1
ATOM 6794 N N . ALA B 1 385 ? 29.344 -14.625 -26.5 1 96.94 385 ALA B N 1
ATOM 6795 C CA . ALA B 1 385 ? 29.875 -13.438 -25.828 1 96.94 385 ALA B CA 1
ATOM 6796 C C . ALA B 1 385 ? 30.703 -12.586 -26.797 1 96.94 385 ALA B C 1
ATOM 6798 O O . ALA B 1 385 ? 30.531 -11.367 -26.875 1 96.94 385 ALA B O 1
ATOM 6799 N N . LYS B 1 386 ? 31.484 -13.227 -27.578 1 95 386 LYS B N 1
ATOM 6800 C CA . LYS B 1 386 ? 32.375 -12.531 -28.5 1 95 386 LYS B CA 1
ATOM 6801 C C . LYS B 1 386 ? 31.578 -11.883 -29.641 1 95 386 LYS B C 1
ATOM 6803 O O . LYS B 1 386 ? 31.828 -10.719 -29.984 1 95 386 LYS B O 1
ATOM 6808 N N . THR B 1 387 ? 30.641 -12.57 -30.156 1 95.88 387 THR B N 1
ATOM 6809 C CA . THR B 1 387 ? 29.875 -12.094 -31.297 1 95.88 387 THR B CA 1
ATOM 6810 C C . THR B 1 387 ? 28.969 -10.938 -30.891 1 95.88 387 THR B C 1
ATOM 6812 O O . THR B 1 387 ? 28.656 -10.07 -31.703 1 95.88 387 THR B O 1
ATOM 6815 N N . ASN B 1 388 ? 28.609 -10.922 -29.719 1 95.81 388 ASN B N 1
ATOM 6816 C CA . ASN B 1 388 ? 27.641 -9.914 -29.281 1 95.81 388 ASN B CA 1
ATOM 6817 C C . ASN B 1 388 ? 28.312 -8.805 -28.484 1 95.81 388 ASN B C 1
ATOM 6819 O O . ASN B 1 388 ? 27.656 -8.078 -27.734 1 95.81 388 ASN B O 1
ATOM 6823 N N . GLY B 1 389 ? 29.609 -8.719 -28.531 1 93.62 389 GLY B N 1
ATOM 6824 C CA . GLY B 1 389 ? 30.344 -7.582 -28 1 93.62 389 GLY B CA 1
ATOM 6825 C C . GLY B 1 389 ? 30.547 -7.641 -26.5 1 93.62 389 GLY B C 1
ATOM 6826 O O . GLY B 1 389 ? 30.875 -6.633 -25.875 1 93.62 389 GLY B O 1
ATOM 6827 N N . LEU B 1 390 ? 30.297 -8.758 -25.828 1 95.12 390 LEU B N 1
ATOM 6828 C CA . LEU B 1 390 ? 30.547 -8.938 -24.406 1 95.12 390 LEU B CA 1
ATOM 6829 C C . LEU B 1 390 ? 31.984 -9.359 -24.156 1 95.12 390 LEU B C 1
ATOM 6831 O O . LEU B 1 390 ? 32.25 -10.453 -23.656 1 95.12 390 LEU B O 1
ATOM 6835 N N . TYR B 1 391 ? 32.875 -8.484 -24.328 1 93.62 391 TYR B N 1
ATOM 6836 C CA . TYR B 1 391 ? 34.281 -8.812 -24.422 1 93.62 391 TYR B CA 1
ATOM 6837 C C . TYR B 1 391 ? 34.844 -9.164 -23.047 1 93.62 391 TYR B C 1
ATOM 6839 O O . TYR B 1 391 ? 35.719 -10.031 -22.938 1 93.62 391 TYR B O 1
ATOM 6847 N N . GLN B 1 392 ? 34.406 -8.5 -22.047 1 93.12 392 GLN B N 1
ATOM 6848 C CA . GLN B 1 392 ? 34.875 -8.844 -20.719 1 93.12 392 GLN B CA 1
ATOM 6849 C C . GLN B 1 392 ? 34.531 -10.289 -20.375 1 93.12 392 GLN B C 1
ATOM 6851 O O . GLN B 1 392 ? 35.375 -11.039 -19.891 1 93.12 392 GLN B O 1
ATOM 6856 N N . GLN B 1 393 ? 33.312 -10.586 -20.703 1 94.25 393 GLN B N 1
ATOM 6857 C CA . GLN B 1 393 ? 32.875 -11.953 -20.453 1 94.25 393 GLN B CA 1
ATOM 6858 C C . GLN B 1 393 ? 33.594 -12.945 -21.375 1 94.25 393 GLN B C 1
ATOM 6860 O O . GLN B 1 393 ? 33.969 -14.031 -20.938 1 94.25 393 GLN B O 1
ATOM 6865 N N . ALA B 1 394 ? 33.75 -12.531 -22.594 1 95.31 394 ALA B N 1
ATOM 6866 C CA . ALA B 1 394 ? 34.438 -13.391 -23.547 1 95.31 394 ALA B CA 1
ATOM 6867 C C . ALA B 1 394 ? 35.844 -13.711 -23.094 1 95.31 394 ALA B C 1
ATOM 6869 O O . ALA B 1 394 ? 36.312 -14.852 -23.203 1 95.31 394 ALA B O 1
ATOM 6870 N N . GLY B 1 395 ? 36.531 -12.727 -22.594 1 94.06 395 GLY B N 1
ATOM 6871 C CA . GLY B 1 395 ? 37.875 -12.938 -22.062 1 94.06 395 GLY B CA 1
ATOM 6872 C C . GLY B 1 395 ? 37.906 -13.914 -20.906 1 94.06 395 GLY B C 1
ATOM 6873 O O . GLY B 1 395 ? 38.781 -14.805 -20.859 1 94.06 395 GLY B O 1
ATOM 6874 N N . GLN B 1 396 ? 37.031 -13.727 -20.016 1 94.38 396 GLN B N 1
ATOM 6875 C CA . GLN B 1 396 ? 36.938 -14.609 -18.844 1 94.38 396 GLN B CA 1
ATOM 6876 C C . GLN B 1 396 ? 36.625 -16.047 -19.266 1 94.38 396 GLN B C 1
ATOM 6878 O O . GLN B 1 396 ? 37.219 -16.984 -18.734 1 94.38 396 GLN B O 1
ATOM 6883 N N . ILE B 1 397 ? 35.719 -16.172 -20.25 1 96.19 397 ILE B N 1
ATOM 6884 C CA . ILE B 1 397 ? 35.312 -17.5 -20.703 1 96.19 397 ILE B CA 1
ATOM 6885 C C . ILE B 1 397 ? 36.469 -18.156 -21.453 1 96.19 397 ILE B C 1
ATOM 6887 O O . ILE B 1 397 ? 36.656 -19.375 -21.344 1 96.19 397 ILE B O 1
ATOM 6891 N N . ALA B 1 398 ? 37.219 -17.391 -22.141 1 95.94 398 ALA B N 1
ATOM 6892 C CA . ALA B 1 398 ? 38.406 -17.938 -22.812 1 95.94 398 ALA B CA 1
ATOM 6893 C C . ALA B 1 398 ? 39.375 -18.531 -21.812 1 95.94 398 ALA B C 1
ATOM 6895 O O . ALA B 1 398 ? 39.938 -19.609 -22.047 1 95.94 398 ALA B O 1
ATOM 6896 N N . ILE B 1 399 ? 39.562 -17.859 -20.812 1 94.5 399 ILE B N 1
ATOM 6897 C CA . ILE B 1 399 ? 40.438 -18.359 -19.766 1 94.5 399 ILE B CA 1
ATOM 6898 C C . ILE B 1 399 ? 39.844 -19.641 -19.172 1 94.5 399 ILE B C 1
ATOM 6900 O O . ILE B 1 399 ? 40.594 -20.594 -18.891 1 94.5 399 ILE B O 1
ATOM 6904 N N . MET B 1 400 ? 38.594 -19.672 -19.016 1 95.19 400 MET B N 1
ATOM 6905 C CA . MET B 1 400 ? 37.938 -20.859 -18.484 1 95.19 400 MET B CA 1
ATOM 6906 C C . MET B 1 400 ? 38.125 -22.047 -19.406 1 95.19 400 MET B C 1
ATOM 6908 O O . MET B 1 400 ? 38.344 -23.172 -18.953 1 95.19 400 MET B O 1
ATOM 6912 N N . ILE B 1 401 ? 38.031 -21.828 -20.703 1 96 401 ILE B N 1
ATOM 6913 C CA . ILE B 1 401 ? 38.219 -22.875 -21.703 1 96 401 ILE B CA 1
ATOM 6914 C C . ILE B 1 401 ? 39.656 -23.391 -21.609 1 96 401 ILE B C 1
ATOM 6916 O O . ILE B 1 401 ? 39.906 -24.594 -21.656 1 96 401 ILE B O 1
ATOM 6920 N N . GLY B 1 402 ? 40.562 -22.438 -21.469 1 95.31 402 GLY B N 1
ATOM 6921 C CA . GLY B 1 402 ? 41.938 -22.828 -21.297 1 95.31 402 GLY B CA 1
ATOM 6922 C C . GLY B 1 402 ? 42.156 -23.734 -20.094 1 95.31 402 GLY B C 1
ATOM 6923 O O . GLY B 1 402 ? 42.844 -24.766 -20.203 1 95.31 402 GLY B O 1
ATOM 6924 N N . LYS B 1 403 ? 41.625 -23.359 -19 1 94.69 403 LYS B N 1
ATOM 6925 C CA . LYS B 1 403 ? 41.719 -24.156 -17.781 1 94.69 403 LYS B CA 1
ATOM 6926 C C . LYS B 1 403 ? 41.094 -25.516 -17.953 1 94.69 403 LYS B C 1
ATOM 6928 O O . LYS B 1 403 ? 41.594 -26.531 -17.469 1 94.69 403 LYS B O 1
ATOM 6933 N N . PHE B 1 404 ? 39.875 -25.562 -18.562 1 95.75 404 PHE B N 1
ATOM 6934 C CA . PHE B 1 404 ? 39.188 -26.812 -18.859 1 95.75 404 PHE B CA 1
ATOM 6935 C C . PHE B 1 404 ? 40.062 -27.766 -19.641 1 95.75 404 PHE B C 1
ATOM 6937 O O . PHE B 1 404 ? 40.156 -28.953 -19.328 1 95.75 404 PHE B O 1
ATOM 6944 N N . TYR B 1 405 ? 40.781 -27.266 -20.625 1 95.69 405 TYR B N 1
ATOM 6945 C CA . TYR B 1 405 ? 41.656 -28.078 -21.469 1 95.69 405 TYR B CA 1
ATOM 6946 C C . TYR B 1 405 ? 42.906 -28.516 -20.719 1 95.69 405 TYR B C 1
ATOM 6948 O O . TYR B 1 405 ? 43.406 -29.625 -20.922 1 95.69 405 TYR B O 1
ATOM 6956 N N . ILE B 1 406 ? 43.406 -27.672 -19.875 1 95.19 406 ILE B N 1
ATOM 6957 C CA . ILE B 1 406 ? 44.562 -28.062 -19.047 1 95.19 406 ILE B CA 1
ATOM 6958 C C . ILE B 1 406 ? 44.156 -29.25 -18.172 1 95.19 406 ILE B C 1
ATOM 6960 O O . ILE B 1 406 ? 44.906 -30.234 -18.094 1 95.19 406 ILE B O 1
ATOM 6964 N N . ASP B 1 407 ? 43.031 -29.172 -17.594 1 93.88 407 ASP B N 1
ATOM 6965 C CA . ASP B 1 407 ? 42.531 -30.219 -16.688 1 93.88 407 ASP B CA 1
ATOM 6966 C C . ASP B 1 407 ? 42.312 -31.516 -17.453 1 93.88 407 ASP B C 1
ATOM 6968 O O . ASP B 1 407 ? 42.344 -32.594 -16.859 1 93.88 407 ASP B O 1
ATOM 6972 N N . ASN B 1 408 ? 42.094 -31.406 -18.719 1 93.75 408 ASN B N 1
ATOM 6973 C CA . ASN B 1 408 ? 41.844 -32.594 -19.531 1 93.75 408 ASN B CA 1
ATOM 6974 C C . ASN B 1 408 ? 43.062 -32.938 -20.391 1 93.75 408 ASN B C 1
ATOM 6976 O O . ASN B 1 408 ? 42.938 -33.656 -21.375 1 93.75 408 ASN B O 1
ATOM 6980 N N . LYS B 1 409 ? 44.25 -32.375 -20.094 1 93.06 409 LYS B N 1
ATOM 6981 C CA . LYS B 1 409 ? 45.562 -32.688 -20.672 1 93.06 409 LYS B CA 1
ATOM 6982 C C . LYS B 1 409 ? 45.594 -32.406 -22.172 1 93.06 409 LYS B C 1
ATOM 6984 O O . LYS B 1 409 ? 46.125 -33.188 -22.953 1 93.06 409 LYS B O 1
ATOM 6989 N N . ARG B 1 410 ? 44.906 -31.438 -22.609 1 95 410 ARG B N 1
ATOM 6990 C CA . ARG B 1 410 ? 44.938 -30.906 -23.969 1 95 410 ARG B CA 1
ATOM 6991 C C . ARG B 1 410 ? 45.656 -29.562 -24.031 1 95 410 ARG B C 1
ATOM 6993 O O . ARG B 1 410 ? 45 -28.531 -24.219 1 95 410 ARG B O 1
ATOM 7000 N N . ASP B 1 411 ? 46.875 -29.562 -24.031 1 93.69 411 ASP B N 1
ATOM 7001 C CA . ASP B 1 411 ? 47.719 -28.391 -23.766 1 93.69 411 ASP B CA 1
ATOM 7002 C C . ASP B 1 411 ? 47.719 -27.438 -24.953 1 93.69 411 ASP B C 1
ATOM 7004 O O . ASP B 1 411 ? 47.812 -26.219 -24.781 1 93.69 411 ASP B O 1
ATOM 7008 N N . ILE B 1 412 ? 47.625 -28.031 -26.109 1 94.5 412 ILE B N 1
ATOM 7009 C CA . ILE B 1 412 ? 47.688 -27.203 -27.297 1 94.5 412 ILE B CA 1
ATOM 7010 C C . ILE B 1 412 ? 46.469 -26.312 -27.359 1 94.5 412 ILE B C 1
ATOM 7012 O O . ILE B 1 412 ? 46.562 -25.109 -27.594 1 94.5 412 ILE B O 1
ATOM 7016 N N . GLU B 1 413 ? 45.281 -26.938 -27.219 1 94.62 413 GLU B N 1
ATOM 7017 C CA . GLU B 1 413 ? 44.062 -26.188 -27.219 1 94.62 413 GLU B CA 1
ATOM 7018 C C . GLU B 1 413 ? 44 -25.188 -26.047 1 94.62 413 GLU B C 1
ATOM 7020 O O . GLU B 1 413 ? 43.531 -24.062 -26.203 1 94.62 413 GLU B O 1
ATOM 7025 N N . ALA B 1 414 ? 44.531 -25.531 -24.875 1 96.38 414 ALA B N 1
ATOM 7026 C CA . ALA B 1 414 ? 44.562 -24.672 -23.703 1 96.38 414 ALA B CA 1
ATOM 7027 C C . ALA B 1 414 ? 45.344 -23.391 -23.969 1 96.38 414 ALA B C 1
ATOM 7029 O O . ALA B 1 414 ? 44.906 -22.297 -23.625 1 96.38 414 ALA B O 1
ATOM 7030 N N . ALA B 1 415 ? 46.469 -23.625 -24.531 1 94.56 415 ALA B N 1
ATOM 7031 C CA . ALA B 1 415 ? 47.344 -22.469 -24.828 1 94.56 415 ALA B CA 1
ATOM 7032 C C . ALA B 1 415 ? 46.656 -21.5 -25.766 1 94.56 415 ALA B C 1
ATOM 7034 O O . ALA B 1 415 ? 46.781 -20.281 -25.625 1 94.56 415 ALA B O 1
ATOM 7035 N N . LYS B 1 416 ? 46 -22.062 -26.688 1 95.62 416 LYS B N 1
ATOM 7036 C CA . LYS B 1 416 ? 45.312 -21.25 -27.688 1 95.62 416 LYS B CA 1
ATOM 7037 C C . LYS B 1 416 ? 44.281 -20.328 -27.016 1 95.62 416 LYS B C 1
ATOM 7039 O O . LYS B 1 416 ? 44.312 -19.109 -27.234 1 95.62 416 LYS B O 1
ATOM 7044 N N . TYR B 1 417 ? 43.406 -20.812 -26.188 1 95.69 417 TYR B N 1
ATOM 7045 C CA . TYR B 1 417 ? 42.344 -20.031 -25.594 1 95.69 417 TYR B CA 1
ATOM 7046 C C . TYR B 1 417 ? 42.844 -19.125 -24.484 1 95.69 417 TYR B C 1
ATOM 7048 O O . TYR B 1 417 ? 42.344 -18.031 -24.266 1 95.69 417 TYR B O 1
ATOM 7056 N N . LEU B 1 418 ? 43.906 -19.5 -23.812 1 94.62 418 LEU B N 1
ATOM 7057 C CA . LEU B 1 418 ? 44.531 -18.625 -22.828 1 94.62 418 LEU B CA 1
ATOM 7058 C C . LEU B 1 418 ? 45.125 -17.391 -23.5 1 94.62 418 LEU B C 1
ATOM 7060 O O . LEU B 1 418 ? 44.969 -16.281 -22.984 1 94.62 418 LEU B O 1
ATOM 7064 N N . ASP B 1 419 ? 45.719 -17.719 -24.625 1 93.5 419 ASP B N 1
ATOM 7065 C CA . ASP B 1 419 ? 46.25 -16.609 -25.406 1 93.5 419 ASP B CA 1
ATOM 7066 C C . ASP B 1 419 ? 45.156 -15.68 -25.906 1 93.5 419 ASP B C 1
ATOM 7068 O O . ASP B 1 419 ? 45.312 -14.461 -25.891 1 93.5 419 ASP B O 1
ATOM 7072 N N . GLU B 1 420 ? 44.156 -16.281 -26.297 1 93.81 420 GLU B N 1
ATOM 7073 C CA . GLU B 1 420 ? 43 -15.5 -26.766 1 93.81 420 GLU B CA 1
ATOM 7074 C C . GLU B 1 420 ? 42.438 -14.633 -25.641 1 93.81 420 GLU B C 1
ATOM 7076 O O . GLU B 1 420 ? 42.094 -13.469 -25.875 1 93.81 420 GLU B O 1
ATOM 7081 N N . GLY B 1 421 ? 42.25 -15.172 -24.469 1 93.19 421 GLY B N 1
ATOM 7082 C CA . GLY B 1 421 ? 41.75 -14.414 -23.328 1 93.19 421 GLY B CA 1
ATOM 7083 C C . GLY B 1 421 ? 42.625 -13.219 -22.984 1 93.19 421 GLY B C 1
ATOM 7084 O O . GLY B 1 421 ? 42.125 -12.117 -22.781 1 93.19 421 GLY B O 1
ATOM 7085 N N . ILE B 1 422 ? 43.906 -13.438 -23.016 1 91.69 422 ILE B N 1
ATOM 7086 C CA . ILE B 1 422 ? 44.875 -12.391 -22.719 1 91.69 422 ILE B CA 1
ATOM 7087 C C . ILE B 1 422 ? 44.781 -11.289 -23.766 1 91.69 422 ILE B C 1
ATOM 7089 O O . ILE B 1 422 ? 44.812 -10.102 -23.438 1 91.69 422 ILE B O 1
ATOM 7093 N N . ASN B 1 423 ? 44.688 -11.711 -24.953 1 92.56 423 ASN B N 1
ATOM 7094 C CA . ASN B 1 423 ? 44.625 -10.742 -26.047 1 92.56 423 ASN B CA 1
ATOM 7095 C C . ASN B 1 423 ? 43.375 -9.875 -25.938 1 92.56 423 ASN B C 1
ATOM 7097 O O . ASN B 1 423 ? 43.406 -8.68 -26.203 1 92.56 423 ASN B O 1
ATOM 7101 N N . ILE B 1 424 ? 42.25 -10.461 -25.578 1 93.69 424 ILE B N 1
ATOM 7102 C CA . ILE B 1 424 ? 41 -9.719 -25.422 1 93.69 424 ILE B CA 1
ATOM 7103 C C . ILE B 1 424 ? 41.156 -8.688 -24.297 1 93.69 424 ILE B C 1
ATOM 7105 O O . ILE B 1 424 ? 40.75 -7.527 -24.469 1 93.69 424 ILE B O 1
ATOM 7109 N N . PHE B 1 425 ? 41.781 -9.07 -23.234 1 91.62 425 PHE B N 1
ATOM 7110 C CA . PHE B 1 425 ? 41.938 -8.164 -22.094 1 91.62 425 PHE B CA 1
ATOM 7111 C C . PHE B 1 425 ? 42.938 -7.055 -22.438 1 91.62 425 PHE B C 1
ATOM 7113 O O . PHE B 1 425 ? 42.781 -5.922 -21.984 1 91.62 425 PHE B O 1
ATOM 7120 N N . LYS B 1 426 ? 43.906 -7.355 -23.281 1 90.44 426 LYS B N 1
ATOM 7121 C CA . LYS B 1 426 ? 44.844 -6.34 -23.734 1 90.44 426 LYS B CA 1
ATOM 7122 C C . LYS B 1 426 ? 44.156 -5.309 -24.625 1 90.44 426 LYS B C 1
ATOM 7124 O O . LYS B 1 426 ? 44.375 -4.105 -24.469 1 90.44 426 LYS B O 1
ATOM 7129 N N . GLU B 1 427 ? 43.406 -5.836 -25.438 1 91.12 427 GLU B N 1
ATOM 7130 C CA . GLU B 1 427 ? 42.688 -4.953 -26.359 1 91.12 427 GLU B CA 1
ATOM 7131 C C . GLU B 1 427 ? 41.719 -4.051 -25.594 1 91.12 427 GLU B C 1
ATOM 7133 O O . GLU B 1 427 ? 41.469 -2.922 -26.016 1 91.12 427 GLU B O 1
ATOM 7138 N N . MET B 1 428 ? 41.188 -4.57 -24.453 1 91 428 MET B N 1
ATOM 7139 C CA . MET B 1 428 ? 40.25 -3.795 -23.641 1 91 428 MET B CA 1
ATOM 7140 C C . MET B 1 428 ? 41 -2.805 -22.766 1 91 428 MET B C 1
ATOM 7142 O O . MET B 1 428 ? 40.406 -1.9 -22.188 1 91 428 MET B O 1
ATOM 7146 N N . GLY B 1 429 ? 42.375 -3.027 -22.688 1 87.38 429 GLY B N 1
ATOM 7147 C CA . GLY B 1 429 ? 43.188 -2.135 -21.875 1 87.38 429 GLY B CA 1
ATOM 7148 C C . GLY B 1 429 ? 43.25 -2.545 -20.422 1 87.38 429 GLY B C 1
ATOM 7149 O O . GLY B 1 429 ? 43.625 -1.745 -19.562 1 87.38 429 GLY B O 1
ATOM 7150 N N . ILE B 1 430 ? 42.688 -3.727 -20.141 1 82.25 430 ILE B N 1
ATOM 7151 C CA . ILE B 1 430 ? 42.688 -4.219 -18.766 1 82.25 430 ILE B CA 1
ATOM 7152 C C . ILE B 1 430 ? 44.062 -4.773 -18.391 1 82.25 430 ILE B C 1
ATOM 7154 O O . ILE B 1 430 ? 44.531 -4.586 -17.266 1 82.25 430 ILE B O 1
ATOM 7158 N N . LEU B 1 431 ? 44.656 -5.469 -19.344 1 74.81 431 LEU B N 1
ATOM 7159 C CA . LEU B 1 431 ? 46 -6.004 -19.125 1 74.81 431 LEU B CA 1
ATOM 7160 C C . LEU B 1 431 ? 47.031 -5.176 -19.859 1 74.81 431 LEU B C 1
ATOM 7162 O O . LEU B 1 431 ? 46.844 -4.824 -21.031 1 74.81 431 LEU B O 1
ATOM 7166 N N . ARG B 1 432 ? 47.844 -4.523 -19.062 1 64.94 432 ARG B N 1
ATOM 7167 C CA . ARG B 1 432 ? 48.969 -3.781 -19.641 1 64.94 432 ARG B CA 1
ATOM 7168 C C . ARG B 1 432 ? 50.031 -4.727 -20.172 1 64.94 432 ARG B C 1
ATOM 7170 O O . ARG B 1 432 ? 50.219 -5.828 -19.656 1 64.94 432 ARG B O 1
ATOM 7177 N N . ASN B 1 433 ? 50.75 -4.254 -21.312 1 48.94 433 ASN B N 1
ATOM 7178 C CA . ASN B 1 433 ? 51.906 -5.008 -21.812 1 48.94 433 ASN B CA 1
ATOM 7179 C C . ASN B 1 433 ? 52.969 -5.215 -20.719 1 48.94 433 ASN B C 1
ATOM 7181 O O . ASN B 1 433 ? 53.188 -4.328 -19.906 1 48.94 433 ASN B O 1
#

Sequence (866 aa):
MEILALGEKIKRRRKELNMTLKDLAGDRITPGQISLVESGRSNPSMDLLEYLAEELQTSVEYLMESEETQAEKISIYYEQMAEAYILAGDYFSGEKYIENALYYVEKYNLDYRKAKILYIRAQIYMAKGELTLAQQFFLSANVIFIKNNNHEEIINTFLNLGKITLKLKAYHSANSYLRQAEKVYLDNNIGDDSLLGEIYYYMAESYYITENIKKAMDYSFLAKSKFEQVNNKEEYAKTLLLISEEYNAKGDLSNAIKYSQKSLEVYKELEELNNISEIENNLGKLFYRFENIEESFKHYEIAKEIRIRRKDEKLISTLINMCENYIKIKDIKKCEELLNEIKQYLKDEDFEHLVEINILWYRIHMINDKLKDAEYTLLNTYEIAKTNGLYQQAGQIAIMIGKFYIDNKRDIEAAKYLDEGINIFKEMGILRNMEILALGEKIKRRRKELNMTLKDLAGDRITPGQISLVESGRSNPSMDLLEYLAEELQTSVEYLMESEETQAEKISIYYEQMAEAYILAGDYFSGEKYIENALYYVEKYNLDYRKAKILYIRAQIYMAKGELTLAQQFFLSANVIFIKNNNHEEIINTFLNLGKITLKLKAYHSANSYLRQAEKVYLDNNIGDDSLLGEIYYYMAESYYITENIKKAMDYSFLAKSKFEQVNNKEEYAKTLLLISEEYNAKGDLSNAIKYSQKSLEVYKELEELNNISEIENNLGKLFYRFENIEESFKHYEIAKEIRIRRKDEKLISTLINMCENYIKIKDIKKCEELLNEIKQYLKDEDFEHLVEINILWYRIHMINDKLKDAEYTLLNTYEIAKTNGLYQQAGQIAIMIGKFYIDNKRDIEAAKYLDEGINIFKEMGILRN

Secondary structure (DSSP, 8-state):
-----HHHHHHHHHHHTT--HHHHHTTTS-HHHHHHHHTTSSPPPHHHHHHHHHHTTS-HHHHH--HHHHHHHHHHHHHHHHHHHHHTT-HHHHHHHHHHHHHHHHHTT-HHHHHHHHHHHHHHHHHHT-HHHHHHHHHHHHHHHHHTT-HHHHHHHHHHHHHHHHHTT-HHHHHHHHHHHHHHHHHHT---HHHHHHHHHHHHHHHHHTT-HHHHHHHHHHHHHHHHHHHSHHHHHHHHHHHHHHHHHTT-HHHHHHHHHHHHHHHHHHHHHHHHHHHHHHHHHHHHHTT-HHHHHHHHHHHHHHHHHTT-TTHHHHHHHHHHHHHHTT-HHHHHHHHHHHTTT--TT-HHHHHHHHHHHHHHHHHTT-HHHHHHHHHHHHHHHHHTT-HHHHHHHHHHHHHHHHHTT-HHHHHHHHHHHHHHHHHHTSS--/-----HHHHHHHHHHHTT--HHHHHTTTS-HHHHHHHHTTSSPPPHHHHHHHHHHTTS-HHHHH--HHHHHHHHHHHHHHHHHHHHHTT-HHHHHHHHHHHHHHHHHTT-HHHHHHHHHHHHHHHHHHT-HHHHHHHHHHHHHHHHHTT-HHHHHHHHHHHHHHHHHTT-HHHHHHHHHHHHHHHHHHT---HHHHHHHHHHHHHHHHHTT-HHHHHHHHHHHHHHHHHHHSHHHHHHHHHHHHHHHHHTT-HHHHHHHHHHHHHHHHHHHHHHHHHHHHHHHHHHHHHTT-HHHHHHHHHHHHHHHHHTT-TTHHHHHHHHHHHHHHTT-HHHHHHHHHHHTTT--TT-HHHHHHHHHHHHHHHHHTT-HHHHHHHHHHHHHHHHHTT-HHHHHHHHHHHHHHHHHTT-HHHHHHHHHHHHHHHHHHTSS--

Foldseek 3Di:
DDQDALLCVLVVLCVVVPHDLCRLQDPPHDSVVSVCVNVVNDDDDPVVLCSSCVSSVHDSCVSPQHSLNVLVVLLVVLLVQLLVCVVVVNNVSNVVSLVVSCVSCVVNVPLLSQLSSLQSVLSSCVVVVVLVSSLVSLVVSLVSCVVVVVLVSNLVSLLSNLVSCVVVVVLVSNLVSLVVSQVSCVVVVQVDLLSVLSSLQSNLVSCVVVVVNVSSVVSPVSSVVSVVLVLPLLNVLVVLQVVLVVCVVVVNNVSSVVSPVVSVVSVVVVVVLVVQLVVLLVVLVVCVVVVNLVSSLVSLVSSLVSCVSVVNLCNLVSLLSNLVSCVVVPVLVVSVVSLVVSVVSDDPLPLVSVLSSLVSVLVSCVVVVVLVSNLVSLVVSLVSCVVSVVLLSNLVSLQVNLVSCVVVVNNVSSVVSPVVSQVSCVVVVNDDD/DDQDALLCVLVVLCVVVPHDLCRLQDPPHDSVVNVCVNVVNDDDDPVVLCSSCVSSVHDSCVSPQHSLNVLVVLLVVLLVQLLVCVVVVNNVSNVVSLVVSCVSCVVNVPLLSQLSSLQSVLSSCVVVVVLVSSLVSLVVSLVSCVVVVVLVSNLVSLLSNLVSCVVVVVLVSNLVSLVVSLVSCVVVVQVDLLSVLSSLQSNLVSCVVVVVNVSSVVSPVSSVVSVVLVLPLLNVLVVLQVVLVVCVVVVNNVSSVVSPVVSVVSVVVVVVLVVQLVVLLVVLVVCVVVVNLVSSLVSLVSSLVSCVSVVNLCNLVSLLSNLVSCVVVPVLVVSVVSLVVSVVSDDPLPLVSVLSSLVSVLVSCVVVVVLVSNLVSLVVSLCSCVVSVVLLSNLVSLQVNLVSCVVVVNNVSSVVSPVVSQVSCVVVVNDDD

Solvent-accessible surface area (backbone atoms only — not comparable to full-atom values): 43408 Å² total; per-residue (Å²): 135,86,78,51,51,48,18,47,46,50,47,52,44,34,53,72,69,70,45,51,58,58,65,71,23,56,90,82,46,52,39,68,57,51,53,31,25,38,70,64,76,39,82,73,51,72,67,53,40,49,51,48,16,59,76,56,72,53,47,53,66,67,49,62,44,46,52,61,55,49,41,50,52,53,31,49,35,25,49,33,46,13,54,32,29,40,70,70,68,38,51,67,62,14,50,52,27,46,55,58,23,49,52,46,26,62,74,62,66,37,62,70,60,42,24,51,49,32,37,54,51,15,50,51,28,46,74,72,65,40,46,71,62,14,47,54,29,33,53,59,15,37,55,50,27,58,73,67,65,36,60,70,60,37,27,53,42,24,44,52,47,16,54,46,25,48,75,68,66,36,55,68,60,15,52,52,29,38,50,48,22,51,48,56,39,66,75,61,65,73,82,51,52,66,59,53,18,51,53,26,39,53,48,12,50,53,27,43,75,69,66,36,54,68,60,13,50,53,24,40,51,51,14,48,53,31,46,55,39,59,70,38,48,70,60,35,26,51,50,29,42,54,51,14,52,51,28,44,75,71,66,39,54,67,56,14,35,52,29,21,46,52,17,29,52,44,42,48,52,53,49,48,52,54,51,49,30,50,48,27,37,50,50,14,52,50,28,43,75,69,67,36,51,69,60,12,49,54,27,32,50,53,16,43,54,51,23,60,75,64,69,39,81,62,38,57,59,45,52,51,52,51,34,52,49,25,55,73,72,64,38,56,67,62,28,52,55,49,56,58,55,48,56,77,73,58,55,95,84,43,58,71,61,47,44,54,51,40,50,52,50,26,50,50,24,54,75,68,67,33,60,68,61,20,50,52,41,50,54,52,42,30,51,52,25,51,76,69,68,36,50,71,57,21,20,54,43,22,38,50,51,13,52,55,25,48,77,66,74,36,57,71,64,12,51,51,31,37,50,50,14,51,48,46,32,38,75,71,61,72,44,78,135,133,88,76,51,51,48,17,48,46,52,50,51,44,34,53,73,69,70,46,52,58,58,65,71,22,56,91,82,46,52,40,66,56,52,52,31,26,38,70,64,76,39,81,73,51,72,68,56,40,49,50,50,16,58,76,58,72,52,48,52,65,67,49,63,45,47,50,62,56,49,40,48,53,53,30,48,35,26,48,34,44,14,54,32,28,41,70,70,69,38,52,67,63,14,50,53,26,44,54,58,23,48,54,46,27,63,73,62,65,37,62,70,61,44,23,51,50,33,37,53,52,14,50,52,27,45,75,71,65,40,46,71,62,13,48,52,29,33,52,58,16,39,55,49,26,58,74,66,66,37,58,69,60,38,27,52,42,24,44,50,46,16,53,48,26,49,76,67,67,36,54,69,60,14,52,51,29,39,49,48,20,50,49,54,40,66,74,60,64,71,83,51,51,66,60,51,18,51,52,27,39,52,49,13,52,52,28,43,75,69,65,36,54,66,59,13,50,53,25,43,51,51,14,48,53,30,46,54,39,60,69,38,49,69,63,36,24,51,51,29,43,51,51,12,50,51,29,44,74,71,66,38,55,69,58,14,34,52,29,19,46,51,16,28,54,45,42,50,52,54,49,48,53,53,49,49,28,52,49,28,37,49,49,14,53,51,28,44,74,70,67,36,52,71,61,11,49,53,28,32,49,53,17,42,55,51,23,60,75,66,69,40,82,63,37,58,59,46,53,52,53,51,35,52,50,24,55,74,72,65,37,57,67,61,28,51,56,49,56,59,55,48,56,76,74,58,57,93,85,44,58,71,60,48,43,55,51,42,53,51,50,26,51,50,24,55,75,67,67,33,60,68,62,21,51,50,40,51,52,51,41,30,51,52,25,51,74,69,67,36,48,71,57,21,22,54,42,22,38,49,52,12,51,53,25,49,78,66,73,35,59,69,66,11,51,52,29,37,50,49,15,51,50,46,32,37,75,72,62,74,43,76,134

pLDDT: mean 93.02, std 4.7, range [48.94, 98.44]

Organism: NCBI:txid182773